Protein AF-K0IHG1-F1 (afdb_monomer_lite)

Foldseek 3Di:
DVVPPPDDAQAFWLFWDFPAKVVGFQAEDAADDQKIKTFTLFFFDQVLKFKFKAALVRDTFWPRDWDADVPPRRMTMTGGDPDHDWDKMKMWMWTAGLFQLATDIDIGIYTYNDGRDDDPDPPCPDPDPLFPVLQLVLCLLLLVLLLQQQQLLVCVVQQCVLQVLQPVLCVVCQLLVLQLLLQSLVSNLSSLVSNLSSLVSNLVVSCVRSVHDSVVSLPGSLNVLSVVLNVLSVVLNVLSVVQSVVSVVVVDHRDNVSSVVSNVSSLVSLLSLLSRFSLVSSVDPVLSVLVSLLSSLLSNLLSNLVSCLRRRLVSLLPDPDLLSSLLSLLQRLLSSLLSNLVSLLSNLVSVLVSCCSHDFFVLLLCLGPLNVLVVVLVVLVVVLVVLSCCSQPPLSVLSVCSNLPPPDDPPPSSVSSVVVSVSSVVSSVSSSVSSSSVSRSRNGTDSCNVCVVVVVVVPPPDDDDDDDDDDDAQWQWDWFDFPAFIKIWTWPPQAAFKIKIKIFTAGNVRHGDAQFPAKWKFKAQDVSRRDSPIWGWDDDPPDRGMTMTMDGDNHFAKIKIWMWTDGPVDDIGIGIDIGGHYHPQVQKDKDKDWQFDPDDFQWAAWDADQVQCWTWTKGAPFQQQWIWTARPVPSDIDIQHHPQQRTWHDWDQDPVRKIKTKRQQGDQDPVRARQTWIKIADPVVSDIDIDGHPDGFGFAEWEAFPVGWIWTQGFDQLQWIWIADPVVRDIDIAHDPDPNQGWAYWYQAPVRWIKIHRQVVLWIWTADPPPRDIDIAAAPDPVDGQARFHYWDYDNVFQWIWTQRQRVLWIKIARNVVSHIDTAPRQDSQFRWAAWEAFPSRWIWTHRQRQQWIKTADPSRSDIDIDHHPAPNQRWHYWYADPNRWIWTHSRNRSIIMIIDMDGDDDPDDDDDDDDDDDDDPPDSRDDDPDTSCRPSVVSSVVSSVVSVVSSVSSVVSSVVSSVSSNVVVVVD

Organism: Nitrososphaera gargensis (strain Ga9.2) (NCBI:txid1237085)

Secondary structure (DSSP, 8-state):
-TTSTT-------SS--EEEEESPTT-EESS--SEEEEEESS-B-GGG-EEEEE-TTS-B-B-S--B-GGG-TTEEEEEBPSSPPSEEEEEEEEEEBTTT--EEEEEEEEEESS-----SS--------SB-HHHHHHHHHHHHHHHHHHHHHHHHHHTTTTGGGSHHHHHHTHHHHHHHHHHHHHHHHHHHHHHHHHHHHHHHHHHHHTTS-HHHHHHSHHHHHHHHHHHHHHHHHHHHHHHHHHHHHHT-PPPHHHHHHHHHHHHHHHHHHHTTSHHHHT--HHHHHHHHHHHHHHHHHHHHHHHIIIIIHHHHHT-S-HHHHHHHHHHHHHHHHHHHHHHHHHHHHHHHHHHHHH---HHHHHHSHHHHHHHHHHHHHHHHHHHHHHIIIIIHHHHHHHHHT-SS-HHHHHHHHHHHHHHHHHHHHHHHHHHHHHHHHTSB--HHHH-HHHHHHTT----------------EEEEEEETTEEEEEEEES-SBEEEEEEEEEE-TTSSBP--EEEEEEEEEETTTTEEEEEEE-EEPTT-SSEEEEEEEE-SSEEEEEEEEEEESSS--EEEEEEEEE---GGGEEEEEEEEE-SS---EEEEEEETTTTEEEEEE-STT--EEEEEETTT--EEEEE-TT-S----EEE-TTS-EEEEETT--B-TTS-B--EEEEEETTTTEEEEEE-SSSSEEEEEEE-TTS-EEEEEEGGG-EEEEEETTTTEEEEEE-SSTT--EEEEEE-TTS-EEEEETTTTEEEEE-TTT--EEEE--S-TT---SSEEEEEE-TTSSEEEEEETTTTEEEEEETTTTEEEEPPPS-TTS-EEEEEE-TT-PEEEEETTTTEEEEE-TTT--EEEEEPSSTT--EEEEEE-TT-PEEEEEGGGTEEEEEEEEEPP------------------SS---SS-HHHHHHHHHHHHHHHHHHHHHHHHHHHHHHHHHHHHHHHT-

pLDDT: mean 83.13, std 17.05, range [22.75, 98.31]

Structure (mmCIF, N/CA/C/O backbone):
data_AF-K0IHG1-F1
#
_entry.id   AF-K0IHG1-F1
#
loop_
_atom_site.group_PDB
_atom_site.id
_atom_site.type_symbol
_atom_site.label_atom_id
_atom_site.label_alt_id
_atom_site.label_comp_id
_atom_site.label_asym_id
_atom_site.label_entity_id
_atom_site.label_seq_id
_atom_site.pdbx_PDB_ins_code
_atom_site.Cartn_x
_atom_site.Cartn_y
_atom_site.Cartn_z
_atom_site.occupancy
_atom_site.B_iso_or_equiv
_atom_site.auth_seq_id
_atom_site.auth_comp_id
_atom_site.auth_asym_id
_atom_site.auth_atom_id
_atom_site.pdbx_PDB_model_num
ATOM 1 N N . MET A 1 1 ? 41.053 -11.744 -20.109 1.00 32.78 1 MET A N 1
ATOM 2 C CA . MET A 1 1 ? 41.087 -12.678 -18.963 1.00 32.78 1 MET A CA 1
ATOM 3 C C . MET A 1 1 ? 41.786 -12.095 -17.731 1.00 32.78 1 MET A C 1
ATOM 5 O O . MET A 1 1 ? 41.229 -12.241 -16.661 1.00 32.78 1 MET A O 1
ATOM 9 N N . MET A 1 2 ? 42.898 -11.347 -17.841 1.00 24.12 2 MET A N 1
ATOM 10 C CA . MET A 1 2 ? 43.558 -10.712 -16.672 1.00 24.12 2 MET A CA 1
ATOM 11 C C . MET A 1 2 ? 42.872 -9.458 -16.073 1.00 24.12 2 MET A C 1
ATOM 13 O O . MET A 1 2 ? 43.302 -8.989 -15.030 1.00 24.12 2 MET A O 1
ATOM 17 N N . LEU A 1 3 ? 41.808 -8.916 -16.683 1.00 31.41 3 LEU A N 1
ATOM 18 C CA . LEU A 1 3 ? 41.067 -7.753 -16.151 1.00 31.41 3 LEU A CA 1
ATOM 19 C C . LEU A 1 3 ? 39.876 -8.126 -15.242 1.00 31.41 3 LEU A C 1
ATOM 21 O O . LEU A 1 3 ? 39.290 -7.241 -14.635 1.00 31.41 3 LEU A O 1
ATOM 25 N N . ALA A 1 4 ? 39.515 -9.410 -15.141 1.00 33.12 4 ALA A N 1
ATOM 26 C CA . ALA A 1 4 ? 38.351 -9.858 -14.365 1.00 33.12 4 ALA A CA 1
ATOM 27 C C . ALA A 1 4 ? 38.672 -10.158 -12.886 1.00 33.12 4 ALA A C 1
ATOM 29 O O . ALA A 1 4 ? 37.767 -10.250 -12.070 1.00 33.12 4 ALA A O 1
ATOM 30 N N . SER A 1 5 ? 39.950 -10.289 -12.522 1.00 29.48 5 SER A N 1
ATOM 31 C CA . SER A 1 5 ? 40.375 -10.793 -11.206 1.00 29.48 5 SER A CA 1
ATOM 32 C C . SER A 1 5 ? 40.378 -9.750 -10.076 1.00 29.48 5 SER A C 1
ATOM 34 O O . SER A 1 5 ? 40.822 -10.066 -8.979 1.00 29.48 5 SER A O 1
ATOM 36 N N . GLY A 1 6 ? 39.926 -8.516 -10.331 1.00 28.89 6 GLY A N 1
ATOM 37 C CA . GLY A 1 6 ? 39.945 -7.416 -9.353 1.00 28.89 6 GLY A CA 1
ATOM 38 C C . GLY A 1 6 ? 38.610 -6.695 -9.151 1.00 28.89 6 GLY A C 1
ATOM 39 O O . GLY A 1 6 ? 38.586 -5.666 -8.482 1.00 28.89 6 GLY A O 1
ATOM 40 N N . ILE A 1 7 ? 37.512 -7.185 -9.737 1.00 41.16 7 ILE A N 1
ATOM 41 C CA . ILE A 1 7 ? 36.186 -6.580 -9.564 1.00 41.16 7 ILE A CA 1
ATOM 42 C C . ILE A 1 7 ? 35.537 -7.238 -8.343 1.00 41.16 7 ILE A C 1
ATOM 44 O O . ILE A 1 7 ? 34.986 -8.331 -8.447 1.00 41.16 7 ILE A O 1
ATOM 48 N N . LEU A 1 8 ? 35.633 -6.595 -7.176 1.00 36.44 8 LEU A N 1
ATOM 49 C CA . LEU A 1 8 ? 34.755 -6.918 -6.049 1.00 36.44 8 LEU A CA 1
ATOM 50 C C . LEU A 1 8 ? 33.311 -6.624 -6.480 1.00 36.44 8 LEU A C 1
ATOM 52 O O . LEU A 1 8 ? 33.007 -5.511 -6.908 1.00 36.44 8 LEU A O 1
ATOM 56 N N . GLN A 1 9 ? 32.442 -7.633 -6.426 1.00 44.31 9 GLN A N 1
ATOM 57 C CA . GLN A 1 9 ? 31.028 -7.496 -6.770 1.00 44.31 9 GLN A CA 1
ATOM 58 C C . GLN A 1 9 ? 30.300 -6.701 -5.680 1.00 44.31 9 GLN A C 1
ATOM 60 O O . GLN A 1 9 ? 30.294 -7.100 -4.519 1.00 44.31 9 GLN A O 1
ATOM 65 N N . GLN A 1 10 ? 29.667 -5.596 -6.070 1.00 50.09 10 GLN A N 1
ATOM 66 C CA . GLN A 1 10 ? 28.605 -4.948 -5.304 1.00 50.09 10 GLN A CA 1
ATOM 67 C C . GLN A 1 10 ? 27.317 -5.093 -6.112 1.00 50.09 10 GLN A C 1
ATOM 69 O O . GLN A 1 10 ? 27.304 -4.790 -7.305 1.00 50.09 10 GLN A O 1
ATOM 74 N N . GLN A 1 11 ? 26.266 -5.614 -5.481 1.00 48.31 11 GLN A N 1
ATOM 75 C CA . GLN A 1 11 ? 24.958 -5.776 -6.114 1.00 48.31 11 GLN A CA 1
ATOM 76 C C . GLN A 1 11 ? 24.308 -4.400 -6.321 1.00 48.31 11 GLN A C 1
ATOM 78 O O . GLN A 1 11 ? 24.389 -3.539 -5.449 1.00 48.31 11 GLN A O 1
ATOM 83 N N . SER A 1 12 ? 23.678 -4.193 -7.478 1.00 50.62 12 SER A N 1
ATOM 84 C CA . SER A 1 12 ? 22.912 -2.985 -7.801 1.00 50.62 12 SER A CA 1
ATOM 85 C C . SER A 1 12 ? 21.451 -3.369 -7.989 1.00 50.62 12 SER A C 1
ATOM 87 O O . SER A 1 12 ? 21.159 -4.391 -8.602 1.00 50.62 12 SER A O 1
ATOM 89 N N . PHE A 1 13 ? 20.536 -2.556 -7.461 1.00 51.72 13 PHE A N 1
ATOM 90 C CA . PHE A 1 13 ? 19.106 -2.885 -7.391 1.00 51.72 13 PHE A CA 1
ATOM 91 C C . PHE A 1 13 ? 18.207 -1.911 -8.162 1.00 51.72 13 PHE A C 1
ATOM 93 O O . PHE A 1 13 ? 16.989 -2.053 -8.140 1.00 51.72 13 PHE A O 1
ATOM 100 N N . ALA A 1 14 ? 18.801 -0.963 -8.893 1.00 47.34 14 ALA A N 1
ATOM 101 C CA . ALA A 1 14 ? 18.141 0.114 -9.634 1.00 47.34 14 ALA A CA 1
ATOM 102 C C . ALA A 1 14 ? 17.443 1.190 -8.791 1.00 47.34 14 ALA A C 1
ATOM 104 O O . ALA A 1 14 ? 17.351 2.299 -9.299 1.00 47.34 14 ALA A O 1
ATOM 105 N N . HIS A 1 15 ? 17.054 0.886 -7.548 1.00 68.06 15 HIS A N 1
ATOM 106 C CA . HIS A 1 15 ? 16.501 1.796 -6.539 1.00 68.06 15 HIS A CA 1
ATOM 107 C C . HIS A 1 15 ? 17.017 1.408 -5.135 1.00 68.06 15 HIS A C 1
ATOM 109 O O . HIS A 1 15 ? 17.608 0.328 -4.997 1.00 68.06 15 HIS A O 1
ATOM 115 N N . PRO A 1 16 ? 16.781 2.212 -4.076 1.00 60.53 16 PRO A N 1
ATOM 116 C CA . PRO A 1 16 ? 17.135 1.840 -2.712 1.00 60.53 16 PRO A CA 1
ATOM 117 C C . PRO A 1 16 ? 16.290 0.642 -2.275 1.00 60.53 16 PRO A C 1
ATOM 119 O O . PRO A 1 16 ? 15.089 0.760 -2.047 1.00 60.53 16 PRO A O 1
ATOM 122 N N . VAL A 1 17 ? 16.917 -0.526 -2.177 1.00 65.75 17 VAL A N 1
ATOM 123 C CA . VAL A 1 17 ? 16.332 -1.732 -1.584 1.00 65.75 17 VAL A CA 1
ATOM 124 C C . VAL A 1 17 ? 16.943 -1.912 -0.208 1.00 65.75 17 VAL A C 1
ATOM 126 O O . VAL A 1 17 ? 18.148 -1.718 -0.045 1.00 65.75 17 VAL A O 1
ATOM 129 N N . THR A 1 18 ? 16.129 -2.268 0.784 1.00 69.81 18 THR A N 1
ATOM 130 C CA . THR A 1 18 ? 16.624 -2.558 2.131 1.00 69.81 18 THR A CA 1
ATOM 131 C C . THR A 1 18 ? 17.550 -3.772 2.091 1.00 69.81 18 THR A C 1
ATOM 133 O O . THR A 1 18 ? 17.121 -4.878 1.768 1.00 69.81 18 THR A O 1
ATOM 136 N N . THR A 1 19 ? 18.828 -3.559 2.396 1.00 69.00 19 THR A N 1
ATOM 137 C CA . THR A 1 19 ? 19.861 -4.605 2.426 1.00 69.00 19 THR A CA 1
ATOM 138 C C . THR A 1 19 ? 20.014 -5.206 3.814 1.00 69.00 19 THR A C 1
ATOM 140 O O . THR A 1 19 ? 20.272 -6.402 3.935 1.00 69.00 19 THR A O 1
ATOM 143 N N . ASP A 1 20 ? 19.839 -4.389 4.851 1.00 74.25 20 ASP A N 1
ATOM 144 C CA . ASP A 1 20 ? 19.899 -4.806 6.248 1.00 74.25 20 ASP A CA 1
ATOM 145 C C . ASP A 1 20 ? 19.088 -3.849 7.133 1.00 74.25 20 ASP A C 1
ATOM 147 O O . ASP A 1 20 ? 18.759 -2.725 6.736 1.00 74.25 20 ASP A O 1
ATOM 151 N N . SER A 1 21 ? 18.779 -4.277 8.352 1.00 82.75 21 SER A N 1
ATOM 152 C CA . SER A 1 21 ? 18.170 -3.420 9.366 1.00 82.75 21 SER A CA 1
ATOM 153 C C . SER A 1 21 ? 18.584 -3.846 10.771 1.00 82.75 21 SER A C 1
ATOM 155 O O . SER A 1 21 ? 18.868 -5.013 11.031 1.00 82.75 21 SER A O 1
ATOM 157 N N . SER A 1 22 ? 18.606 -2.892 11.696 1.00 84.25 22 SER A N 1
ATOM 158 C CA . SER A 1 22 ? 18.835 -3.125 13.120 1.00 84.25 22 SER A CA 1
ATOM 159 C C . SER A 1 22 ? 17.766 -2.374 13.916 1.00 84.25 22 SER A C 1
ATOM 161 O O . SER A 1 22 ? 17.822 -1.146 13.957 1.00 84.25 22 SER A O 1
ATOM 163 N N . PRO A 1 23 ? 16.806 -3.062 14.555 1.00 84.50 23 PRO A N 1
ATOM 164 C CA . PRO A 1 23 ? 16.625 -4.518 14.575 1.00 84.50 23 PRO A CA 1
ATOM 165 C C . PRO A 1 23 ? 16.325 -5.119 13.196 1.00 84.50 23 PRO A C 1
ATOM 167 O O . PRO A 1 23 ? 15.800 -4.439 12.305 1.00 84.50 23 PRO A O 1
ATOM 170 N N . LYS A 1 24 ? 16.647 -6.401 13.014 1.00 72.75 24 LYS A N 1
ATOM 171 C CA . LYS A 1 24 ? 16.334 -7.129 11.783 1.00 72.75 24 LYS A CA 1
ATOM 172 C C . LYS A 1 24 ? 14.832 -7.346 11.657 1.00 72.75 24 LYS A C 1
ATOM 174 O O . LYS A 1 24 ? 14.109 -7.471 12.646 1.00 72.75 24 LYS A O 1
ATOM 179 N N . ALA A 1 25 ? 14.359 -7.436 10.418 1.00 58.66 25 ALA A N 1
ATOM 180 C CA . ALA A 1 25 ? 12.985 -7.834 10.151 1.00 58.66 25 ALA A CA 1
ATOM 181 C C . ALA A 1 25 ? 12.677 -9.185 10.820 1.00 58.66 25 ALA A C 1
ATOM 183 O O . ALA A 1 25 ? 13.394 -10.167 10.620 1.00 58.66 25 ALA A O 1
ATOM 184 N N . PHE A 1 26 ? 11.594 -9.212 11.592 1.00 59.06 26 PHE A N 1
ATOM 185 C CA . PHE A 1 26 ? 11.134 -10.328 12.417 1.00 59.06 26 PHE A CA 1
ATOM 186 C C . PHE A 1 26 ? 12.100 -10.738 13.542 1.00 59.06 26 PHE A C 1
ATOM 188 O O . PHE A 1 26 ? 11.972 -11.822 14.107 1.00 59.06 26 PHE A O 1
ATOM 195 N N . GLU A 1 27 ? 13.060 -9.886 13.909 1.00 65.75 27 GLU A N 1
ATOM 196 C CA . GLU A 1 27 ? 13.910 -10.116 15.077 1.00 65.75 27 GLU A CA 1
ATOM 197 C C . GLU A 1 27 ? 13.155 -9.819 16.371 1.00 65.75 27 GLU A C 1
ATOM 199 O O . GLU A 1 27 ? 12.468 -8.805 16.483 1.00 65.75 27 GLU A O 1
ATOM 204 N N . GLY A 1 28 ? 13.315 -10.694 17.364 1.00 71.31 28 GLY A N 1
ATOM 205 C CA . GLY A 1 28 ? 12.913 -10.426 18.740 1.00 71.31 28 GLY A CA 1
ATOM 206 C C . GLY A 1 28 ? 14.102 -9.956 19.574 1.00 71.31 28 GLY A C 1
ATOM 207 O O . GLY A 1 28 ? 15.028 -10.733 19.822 1.00 71.31 28 GLY A O 1
ATOM 208 N N . VAL A 1 29 ? 14.075 -8.710 20.042 1.00 78.00 29 VAL A N 1
ATOM 209 C CA . VAL A 1 29 ? 15.096 -8.140 20.929 1.00 78.00 29 VAL A CA 1
ATOM 210 C C . VAL A 1 29 ? 14.665 -8.230 22.393 1.00 78.00 29 VAL A C 1
ATOM 212 O O . VAL A 1 29 ? 13.500 -8.065 22.741 1.00 78.00 29 VAL A O 1
ATOM 215 N N . ARG A 1 30 ? 15.621 -8.508 23.287 1.00 75.12 30 ARG A N 1
ATOM 216 C CA . ARG A 1 30 ? 15.350 -8.724 24.725 1.00 75.12 30 ARG A CA 1
ATOM 217 C C . ARG A 1 30 ? 15.104 -7.443 25.521 1.00 75.12 30 ARG A C 1
ATOM 219 O O . ARG A 1 30 ? 14.641 -7.513 26.650 1.00 75.12 30 ARG A O 1
ATOM 226 N N . SER A 1 31 ? 15.487 -6.302 24.968 1.00 79.75 31 SER A N 1
ATOM 227 C CA . SER A 1 31 ? 15.345 -4.986 25.582 1.00 79.75 31 SER A CA 1
ATOM 228 C C . SER A 1 31 ? 15.112 -3.953 24.485 1.00 79.75 31 SER A C 1
ATOM 230 O O . SER A 1 31 ? 15.652 -4.149 23.389 1.00 79.75 31 SER A O 1
ATOM 232 N N . PRO A 1 32 ? 14.392 -2.853 24.765 1.00 84.31 32 PRO A N 1
ATOM 233 C CA . PRO A 1 32 ? 14.179 -1.797 23.790 1.00 84.31 32 PRO A CA 1
ATOM 234 C C . PRO A 1 32 ? 15.490 -1.309 23.162 1.00 84.31 32 PRO A C 1
ATOM 236 O O . PRO A 1 32 ? 16.423 -0.954 23.894 1.00 84.31 32 PRO A O 1
ATOM 239 N N . PRO A 1 33 ? 15.598 -1.305 21.822 1.00 88.06 33 PRO A N 1
ATOM 240 C CA . PRO A 1 33 ? 16.758 -0.742 21.158 1.00 88.06 33 PRO A CA 1
ATOM 241 C C . PRO A 1 33 ? 16.734 0.782 21.328 1.00 88.06 33 PRO A C 1
ATOM 243 O O . PRO A 1 33 ? 15.679 1.392 21.487 1.00 88.06 33 PRO A O 1
ATOM 246 N N . ARG A 1 34 ? 17.908 1.417 21.316 1.00 89.94 34 ARG A N 1
ATOM 247 C CA . ARG A 1 34 ? 17.995 2.886 21.426 1.00 89.94 34 ARG A CA 1
ATOM 248 C C . ARG A 1 34 ? 17.566 3.596 20.143 1.00 89.94 34 ARG A C 1
ATOM 250 O O . ARG A 1 34 ? 17.126 4.740 20.191 1.00 89.94 34 ARG A O 1
ATOM 257 N N . GLU A 1 35 ? 17.703 2.916 19.016 1.00 92.88 35 GLU A N 1
ATOM 258 C CA . GLU A 1 35 ? 17.412 3.427 17.684 1.00 92.88 35 GLU A CA 1
ATOM 259 C C . GLU A 1 35 ? 17.024 2.280 16.751 1.00 92.88 35 GLU A C 1
ATOM 261 O O . GLU A 1 35 ? 17.316 1.112 17.027 1.00 92.88 35 GLU A O 1
ATOM 266 N N . VAL A 1 36 ? 16.362 2.635 15.655 1.00 92.81 36 VAL A N 1
ATOM 267 C CA . VAL A 1 36 ? 16.097 1.746 14.526 1.00 92.81 36 VAL A CA 1
ATOM 268 C C . VAL A 1 36 ? 16.859 2.262 13.324 1.00 92.81 36 VAL A C 1
ATOM 270 O O . VAL A 1 36 ? 16.658 3.403 12.912 1.00 92.81 36 VAL A O 1
ATOM 273 N N . ASN A 1 37 ? 17.662 1.386 12.736 1.00 92.56 37 ASN A N 1
ATOM 274 C CA . ASN A 1 37 ? 18.531 1.660 11.605 1.00 92.56 37 ASN A CA 1
ATOM 275 C C . ASN A 1 37 ? 18.125 0.791 10.418 1.00 92.56 37 ASN A C 1
ATOM 277 O O . ASN A 1 37 ? 17.906 -0.412 10.564 1.00 92.56 37 ASN A O 1
ATOM 281 N N . VAL A 1 38 ? 18.051 1.386 9.234 1.00 86.56 38 VAL A N 1
ATOM 282 C CA . VAL A 1 38 ? 17.739 0.696 7.980 1.00 86.56 38 VAL A CA 1
ATOM 283 C C . VAL A 1 38 ? 18.811 1.048 6.960 1.00 86.56 38 VAL A C 1
ATOM 285 O O . VAL A 1 38 ? 19.085 2.226 6.728 1.00 86.56 38 VAL A O 1
ATOM 288 N N . PHE A 1 39 ? 19.413 0.027 6.360 1.00 82.75 39 PHE A N 1
ATOM 289 C CA . PHE A 1 39 ? 20.465 0.152 5.358 1.00 82.75 39 PHE A CA 1
ATOM 290 C C . PHE A 1 39 ? 19.909 -0.181 3.980 1.00 82.75 39 PHE A C 1
ATOM 292 O O . PHE A 1 39 ? 19.068 -1.071 3.827 1.00 82.75 39 PHE A O 1
ATOM 299 N N . PHE A 1 40 ? 20.381 0.542 2.973 1.00 82.44 40 PHE A N 1
ATOM 300 C CA . PHE A 1 40 ? 19.928 0.430 1.598 1.00 82.44 40 PHE A CA 1
ATOM 301 C C . PHE A 1 40 ? 21.070 0.036 0.670 1.00 82.44 40 PHE A C 1
ATOM 303 O O . PHE A 1 40 ? 22.253 0.187 0.973 1.00 82.44 40 PHE A O 1
ATOM 310 N N . SER A 1 41 ? 20.706 -0.452 -0.507 1.00 70.44 41 SER A N 1
ATOM 311 C CA . SER A 1 41 ? 21.647 -0.806 -1.568 1.00 70.44 41 SER A CA 1
ATOM 312 C C . SER A 1 41 ? 22.348 0.391 -2.215 1.00 70.44 41 SER A C 1
ATOM 314 O O . SER A 1 41 ? 23.329 0.201 -2.928 1.00 70.44 41 SER A O 1
ATOM 316 N N . GLU A 1 42 ? 21.850 1.612 -2.013 1.00 73.50 42 GLU A N 1
ATOM 317 C CA . GLU A 1 42 ? 22.419 2.830 -2.591 1.00 73.50 42 GLU A CA 1
ATOM 318 C C . GLU A 1 42 ? 22.207 4.064 -1.694 1.00 73.50 42 GLU A C 1
ATOM 320 O O . GLU A 1 42 ? 21.331 4.048 -0.826 1.00 73.50 42 GLU A O 1
ATOM 325 N N . PRO A 1 43 ? 22.996 5.144 -1.884 1.00 82.62 43 PRO A N 1
ATOM 326 C CA . PRO A 1 43 ? 22.869 6.371 -1.101 1.00 82.62 43 PRO A CA 1
ATOM 327 C C . PRO A 1 43 ? 21.512 7.067 -1.247 1.00 82.62 43 PRO A C 1
ATOM 329 O O . PRO A 1 43 ? 20.946 7.126 -2.342 1.00 82.62 43 PRO A O 1
ATOM 332 N N . ILE A 1 44 ? 21.052 7.690 -0.163 1.00 88.44 44 ILE A N 1
ATOM 333 C CA . ILE A 1 44 ? 19.732 8.318 -0.046 1.00 88.44 44 ILE A CA 1
ATOM 334 C C . ILE A 1 44 ? 19.847 9.824 0.220 1.00 88.44 44 ILE A C 1
ATOM 336 O O . ILE A 1 44 ? 20.837 10.306 0.771 1.00 88.44 44 ILE A O 1
ATOM 340 N N . GLU A 1 45 ? 18.816 10.579 -0.145 1.00 87.25 45 GLU A N 1
ATOM 341 C CA . GLU A 1 45 ? 18.653 11.989 0.214 1.00 87.25 45 GLU A CA 1
ATOM 342 C C . GLU A 1 45 ? 17.898 12.097 1.539 1.00 87.25 45 GLU A C 1
ATOM 344 O O . GLU A 1 45 ? 16.663 12.089 1.577 1.00 87.25 45 GLU A O 1
ATOM 349 N N . LEU A 1 46 ? 18.642 12.199 2.643 1.00 87.75 46 LEU A N 1
ATOM 350 C CA . LEU A 1 46 ? 18.082 12.191 3.997 1.00 87.75 46 LEU A CA 1
ATOM 351 C C . LEU A 1 46 ? 17.007 13.268 4.210 1.00 87.75 46 LEU A C 1
ATOM 353 O O . LEU A 1 46 ? 15.965 12.981 4.788 1.00 87.75 46 LEU A O 1
ATOM 357 N N . SER A 1 47 ? 17.213 14.488 3.698 1.00 84.00 47 SER A N 1
ATOM 358 C CA . SER A 1 47 ? 16.279 15.615 3.878 1.00 84.00 47 SER A CA 1
ATOM 359 C C . SER A 1 47 ? 14.892 15.396 3.263 1.00 84.00 47 SER A C 1
ATOM 361 O O . SER A 1 47 ? 13.952 16.102 3.622 1.00 84.00 47 SER A O 1
ATOM 363 N N . TYR A 1 48 ? 14.761 14.434 2.350 1.00 82.25 48 TYR A N 1
ATOM 364 C CA . TYR A 1 48 ? 13.502 14.066 1.696 1.00 82.25 48 TYR A CA 1
ATOM 365 C C . TYR A 1 48 ? 13.127 12.602 1.946 1.00 82.25 48 TYR A C 1
ATOM 367 O O . TYR A 1 48 ? 12.208 12.082 1.316 1.00 82.25 48 TYR A O 1
ATOM 375 N N . SER A 1 49 ? 13.826 11.945 2.872 1.00 87.81 49 SER A N 1
ATOM 376 C CA . SER A 1 49 ? 13.547 10.583 3.305 1.00 87.81 49 SER A CA 1
ATOM 377 C C . SER A 1 49 ? 12.891 10.602 4.682 1.00 87.81 49 SER A C 1
ATOM 379 O O . SER A 1 49 ? 13.155 11.472 5.511 1.00 87.81 49 SER A O 1
ATOM 381 N N . LYS A 1 50 ? 11.998 9.650 4.929 1.00 87.56 50 LYS A N 1
ATOM 382 C CA . LYS A 1 50 ? 11.242 9.524 6.176 1.00 87.56 50 LYS A CA 1
ATOM 383 C C . LYS A 1 50 ? 11.418 8.127 6.746 1.00 87.56 50 LYS A C 1
ATOM 385 O O . LYS A 1 50 ? 11.481 7.151 6.003 1.00 87.56 50 LYS A O 1
ATOM 390 N N . ILE A 1 51 ? 11.439 8.057 8.067 1.00 92.06 51 ILE A N 1
ATOM 391 C CA . ILE A 1 51 ? 11.370 6.832 8.856 1.00 92.06 51 ILE A CA 1
ATOM 392 C C . ILE A 1 51 ? 10.453 7.104 10.049 1.00 92.06 51 ILE A C 1
ATOM 394 O O . ILE A 1 51 ? 10.442 8.206 10.602 1.00 92.06 51 ILE A O 1
ATOM 398 N N . SER A 1 52 ? 9.651 6.116 10.411 1.00 87.25 52 SER A N 1
ATOM 399 C CA . SER A 1 52 ? 8.770 6.155 11.573 1.00 87.25 52 SER A CA 1
ATOM 400 C C . SER A 1 52 ? 8.676 4.770 12.186 1.00 87.25 52 SER A C 1
ATOM 402 O O . SER A 1 52 ? 8.646 3.779 11.454 1.00 87.25 52 SER A O 1
ATOM 404 N N . VAL A 1 53 ? 8.605 4.716 13.511 1.00 87.50 53 VAL A N 1
ATOM 405 C CA . VAL A 1 53 ? 8.454 3.482 14.279 1.00 87.50 53 VAL A CA 1
ATOM 406 C C . VAL A 1 53 ? 7.164 3.580 15.077 1.00 87.50 53 VAL A C 1
ATOM 408 O O . VAL A 1 53 ? 6.949 4.521 15.846 1.00 87.50 53 VAL A O 1
ATOM 411 N N . ILE A 1 54 ? 6.288 2.611 14.856 1.00 80.44 54 ILE A N 1
ATOM 412 C CA . ILE A 1 54 ? 4.947 2.542 15.429 1.00 80.44 54 ILE A CA 1
ATOM 413 C C . ILE A 1 54 ? 4.929 1.391 16.432 1.00 80.44 54 ILE A C 1
ATOM 415 O O . ILE A 1 54 ? 5.372 0.287 16.111 1.00 80.44 54 ILE A O 1
ATOM 419 N N . GLY A 1 55 ? 4.469 1.674 17.648 1.00 77.50 55 GLY A N 1
ATOM 420 C CA . GLY A 1 55 ? 4.382 0.710 18.736 1.00 77.50 55 GLY A CA 1
ATOM 421 C C . GLY A 1 55 ? 3.134 -0.181 18.679 1.00 77.50 55 GLY A C 1
ATOM 422 O O . GLY A 1 55 ? 2.251 0.039 17.845 1.00 77.50 55 GLY A O 1
ATOM 423 N N . PRO A 1 56 ? 3.028 -1.157 19.599 1.00 64.56 56 PRO A N 1
ATOM 424 C CA . PRO A 1 56 ? 1.929 -2.131 19.649 1.00 64.56 56 PRO A CA 1
ATOM 425 C C . PRO A 1 56 ? 0.546 -1.508 19.888 1.00 64.56 56 PRO A C 1
ATOM 427 O O . PRO A 1 56 ? -0.475 -2.080 19.521 1.00 64.56 56 PRO A O 1
ATOM 430 N N . ASP A 1 57 ? 0.511 -0.329 20.506 1.00 62.84 57 ASP A N 1
ATOM 431 C CA . ASP A 1 57 ? -0.687 0.474 20.771 1.00 62.84 57 ASP A CA 1
ATOM 432 C C . ASP A 1 57 ? -1.083 1.375 19.582 1.00 62.84 57 ASP A C 1
ATOM 434 O O . ASP A 1 57 ? -2.018 2.173 19.668 1.00 62.84 57 ASP A O 1
ATOM 438 N N . GLY A 1 58 ? -0.356 1.280 18.462 1.00 56.94 58 GLY A N 1
ATOM 439 C CA . GLY A 1 58 ? -0.541 2.121 17.282 1.00 56.94 58 GLY A CA 1
ATOM 440 C C . GLY A 1 58 ? -0.017 3.551 17.444 1.00 56.94 58 GLY A C 1
ATOM 441 O O . GLY A 1 58 ? -0.250 4.384 16.563 1.00 56.94 58 GLY A O 1
ATOM 442 N N . SER A 1 59 ? 0.679 3.868 18.541 1.00 74.44 59 SER A N 1
ATOM 443 C CA . SER A 1 59 ? 1.291 5.178 18.761 1.00 74.44 59 SER A CA 1
ATOM 444 C C . SER A 1 59 ? 2.676 5.270 18.114 1.00 74.44 59 SER A C 1
ATOM 446 O O . SER A 1 59 ? 3.380 4.277 17.924 1.00 74.44 59 SER A O 1
ATOM 448 N N . ARG A 1 60 ? 3.099 6.488 17.758 1.00 83.81 60 ARG A N 1
ATOM 449 C CA . ARG A 1 60 ? 4.456 6.728 17.254 1.00 83.81 60 ARG A CA 1
ATOM 450 C C . ARG A 1 60 ? 5.452 6.748 18.417 1.00 83.81 60 ARG A C 1
ATOM 452 O O . ARG A 1 60 ? 5.353 7.595 19.316 1.00 83.81 60 ARG A O 1
ATOM 459 N N . VAL A 1 61 ? 6.430 5.847 18.378 1.00 89.38 61 VAL A N 1
ATOM 460 C CA . VAL A 1 61 ? 7.386 5.607 19.475 1.00 89.38 61 VAL A CA 1
ATOM 461 C C . VAL A 1 61 ? 8.799 6.136 19.203 1.00 89.38 61 VAL A C 1
ATOM 463 O O . VAL A 1 61 ? 9.661 6.050 20.074 1.00 89.38 61 VAL A O 1
ATOM 466 N N . ASP A 1 62 ? 9.035 6.716 18.028 1.00 92.25 62 ASP A N 1
ATOM 467 C CA . ASP A 1 62 ? 10.294 7.379 17.676 1.00 92.25 62 ASP A CA 1
ATOM 468 C C . ASP A 1 62 ? 10.311 8.885 18.013 1.00 92.25 62 ASP A C 1
ATOM 470 O O . ASP A 1 62 ? 9.267 9.501 18.261 1.00 92.25 62 ASP A O 1
ATOM 474 N N . ASN A 1 63 ? 11.509 9.480 18.022 1.00 91.25 63 ASN A N 1
ATOM 475 C CA . ASN A 1 63 ? 11.744 10.901 18.311 1.00 91.25 63 ASN A CA 1
ATOM 476 C C . ASN A 1 63 ? 11.702 11.806 17.064 1.00 91.25 63 ASN A C 1
ATOM 478 O O . ASN A 1 63 ? 11.945 13.009 17.175 1.00 91.25 63 ASN A O 1
ATOM 482 N N . ASN A 1 64 ? 11.354 11.265 15.889 1.00 90.06 64 ASN A N 1
ATOM 483 C CA . ASN A 1 64 ? 11.272 11.992 14.619 1.00 90.06 64 ASN A CA 1
ATOM 484 C C . ASN A 1 64 ? 12.573 12.734 14.243 1.00 90.06 64 ASN A C 1
ATOM 486 O O . ASN A 1 64 ? 12.540 13.861 13.748 1.00 90.06 64 ASN A O 1
ATOM 490 N N . ASP A 1 65 ? 13.716 12.089 14.463 1.00 92.38 65 ASP A N 1
ATOM 491 C CA . ASP A 1 65 ? 15.068 12.598 14.221 1.00 92.38 65 ASP A CA 1
ATOM 492 C C . ASP A 1 65 ? 15.835 11.750 13.181 1.00 92.38 65 ASP A C 1
ATOM 494 O O . ASP A 1 65 ? 16.860 11.138 13.498 1.00 92.38 65 ASP A O 1
ATOM 498 N N . PRO A 1 66 ? 15.361 11.692 11.918 1.00 93.06 66 PRO A N 1
ATOM 499 C CA . PRO A 1 66 ? 16.012 10.898 10.884 1.00 93.06 66 PRO A CA 1
ATOM 500 C C . PRO A 1 66 ? 17.461 11.352 10.667 1.00 93.06 66 PRO A C 1
ATOM 502 O O . PRO A 1 66 ? 17.726 12.535 10.433 1.00 93.06 66 PRO A O 1
ATOM 505 N N . HIS A 1 67 ? 18.401 10.411 10.703 1.00 93.44 67 HIS A N 1
ATOM 506 C CA . HIS A 1 67 ? 19.829 10.670 10.514 1.00 93.44 67 HIS A CA 1
ATOM 507 C C . HIS A 1 67 ? 20.515 9.550 9.722 1.00 93.44 67 HIS A C 1
ATOM 509 O O . HIS A 1 67 ? 19.973 8.461 9.567 1.00 93.44 67 HIS A O 1
ATOM 515 N N . HIS A 1 68 ? 21.712 9.818 9.195 1.00 92.81 68 HIS A N 1
ATOM 516 C CA . HIS A 1 68 ? 22.564 8.765 8.641 1.00 92.81 68 HIS A CA 1
ATOM 517 C C . HIS A 1 68 ? 23.293 8.040 9.772 1.00 92.81 68 HIS A C 1
ATOM 519 O O . HIS A 1 68 ? 23.891 8.685 10.636 1.00 92.81 68 HIS A O 1
ATOM 525 N N . VAL A 1 69 ? 23.280 6.714 9.731 1.00 90.19 69 VAL A N 1
ATOM 526 C CA . VAL A 1 69 ? 23.919 5.843 10.720 1.00 90.19 69 VAL A CA 1
ATOM 527 C C . VAL A 1 69 ? 25.425 5.865 10.482 1.00 90.19 69 VAL A C 1
ATOM 529 O O . VAL A 1 69 ? 25.879 5.557 9.383 1.00 90.19 69 VAL A O 1
ATOM 532 N N . ASP A 1 70 ? 26.205 6.298 11.474 1.00 86.06 70 ASP A N 1
ATOM 533 C CA . ASP A 1 70 ? 27.676 6.399 11.405 1.00 86.06 70 ASP A CA 1
ATOM 534 C C . ASP A 1 70 ? 28.227 7.155 10.172 1.00 86.06 70 ASP A C 1
ATOM 536 O O . ASP A 1 70 ? 29.359 6.947 9.731 1.00 86.06 70 ASP A O 1
ATOM 540 N N . GLY A 1 71 ? 27.431 8.070 9.607 1.00 81.62 71 GLY A N 1
ATOM 541 C CA . GLY A 1 71 ? 27.781 8.814 8.394 1.00 81.62 71 GLY A CA 1
ATOM 542 C C . GLY A 1 71 ? 27.622 8.029 7.085 1.00 81.62 71 GLY A C 1
ATOM 543 O O . GLY A 1 71 ? 28.008 8.543 6.032 1.00 81.62 71 GLY A O 1
ATOM 544 N N . ASP A 1 72 ? 27.043 6.825 7.117 1.00 84.75 72 ASP A N 1
ATOM 545 C CA . ASP A 1 72 ? 26.713 6.061 5.918 1.00 84.75 72 ASP A CA 1
ATOM 546 C C . ASP A 1 72 ? 25.521 6.685 5.185 1.00 84.75 72 ASP A C 1
ATOM 548 O O . ASP A 1 72 ? 24.371 6.638 5.626 1.00 84.75 72 ASP A O 1
ATOM 552 N N . THR A 1 73 ? 25.799 7.249 4.012 1.00 86.06 73 THR A N 1
ATOM 553 C CA . THR A 1 73 ? 24.787 7.870 3.153 1.00 86.06 73 THR A CA 1
ATOM 554 C C . THR A 1 73 ? 23.761 6.883 2.590 1.00 86.06 73 THR A C 1
ATOM 556 O O . THR A 1 73 ? 22.735 7.327 2.086 1.00 86.06 73 THR A O 1
ATOM 559 N N . ALA A 1 74 ? 24.008 5.572 2.657 1.00 85.12 74 ALA A N 1
ATOM 560 C CA . ALA A 1 74 ? 23.073 4.513 2.271 1.00 85.12 74 ALA A CA 1
ATOM 561 C C . ALA A 1 74 ? 22.293 3.960 3.477 1.00 85.12 74 ALA A C 1
ATOM 563 O O . ALA A 1 74 ? 21.926 2.790 3.507 1.00 85.12 74 ALA A O 1
ATOM 564 N N . SER A 1 75 ? 22.028 4.794 4.483 1.00 90.38 75 SER A N 1
ATOM 565 C CA . SER A 1 75 ? 21.292 4.399 5.684 1.00 90.38 75 SER A CA 1
ATOM 566 C C . SER A 1 75 ? 20.338 5.490 6.164 1.00 90.38 75 SER A C 1
ATOM 568 O O . SER A 1 75 ? 20.556 6.678 5.905 1.00 90.38 75 SER A O 1
ATOM 570 N N . ILE A 1 76 ? 19.297 5.085 6.890 1.00 93.62 76 ILE A N 1
ATOM 571 C CA . ILE A 1 76 ? 18.453 5.974 7.689 1.00 93.62 76 ILE A CA 1
ATOM 572 C C . ILE A 1 76 ? 18.238 5.370 9.079 1.00 93.62 76 ILE A C 1
ATOM 574 O O . ILE A 1 76 ? 17.843 4.211 9.207 1.00 93.62 76 ILE A O 1
ATOM 578 N N . GLY A 1 77 ? 18.512 6.160 10.108 1.00 94.12 77 GLY A N 1
ATOM 579 C CA . GLY A 1 77 ? 18.303 5.838 11.512 1.00 94.12 77 GLY A CA 1
ATOM 580 C C . GLY A 1 77 ? 17.301 6.791 12.154 1.00 94.12 77 GLY A C 1
ATOM 581 O O . GLY A 1 77 ? 17.167 7.936 11.719 1.00 94.12 77 GLY A O 1
ATOM 582 N N . VAL A 1 78 ? 16.594 6.330 13.183 1.00 96.06 78 VAL A N 1
ATOM 583 C CA . VAL A 1 78 ? 15.752 7.169 14.051 1.00 96.06 78 VAL A CA 1
ATOM 584 C C . VAL A 1 78 ? 15.862 6.702 15.495 1.00 96.06 78 VAL A C 1
ATOM 586 O O . VAL A 1 78 ? 15.856 5.496 15.759 1.00 96.06 78 VAL A O 1
ATOM 589 N N . THR A 1 79 ? 15.961 7.635 16.441 1.00 95.69 79 THR A N 1
ATOM 590 C CA . THR A 1 79 ? 16.056 7.275 17.858 1.00 95.69 79 THR A CA 1
ATOM 591 C C . THR A 1 79 ? 14.679 6.982 18.444 1.00 95.69 79 THR A C 1
ATOM 593 O O . THR A 1 79 ? 13.659 7.552 18.041 1.00 95.69 79 THR A O 1
ATOM 596 N N . LEU A 1 80 ? 14.639 6.056 19.401 1.00 94.06 80 LEU A N 1
ATOM 597 C CA . LEU A 1 80 ? 13.416 5.636 20.075 1.00 94.06 80 LEU A CA 1
ATOM 598 C C . LEU A 1 80 ? 13.249 6.332 21.428 1.00 94.06 80 LEU A C 1
ATOM 600 O O . LEU A 1 80 ? 14.219 6.734 22.078 1.00 94.06 80 LEU A O 1
ATOM 604 N N . LYS A 1 81 ? 11.998 6.464 21.873 1.00 91.94 81 LYS A N 1
ATOM 605 C CA . LYS A 1 81 ? 11.682 6.883 23.244 1.00 91.94 81 LYS A CA 1
ATOM 606 C C . LYS A 1 81 ? 12.174 5.823 24.250 1.00 91.94 81 LYS A C 1
ATOM 608 O O . LYS A 1 81 ? 12.198 4.640 23.913 1.00 91.94 81 LYS A O 1
ATOM 613 N N . PRO A 1 82 ? 12.573 6.214 25.474 1.00 84.50 82 PRO A N 1
ATOM 614 C CA . PRO A 1 82 ? 12.941 5.258 26.519 1.00 84.50 82 PRO A CA 1
ATOM 615 C C . PRO A 1 82 ? 11.730 4.433 26.995 1.00 84.50 82 PRO A C 1
ATOM 617 O O . PRO A 1 82 ? 10.588 4.845 26.805 1.00 84.50 82 PRO A O 1
ATOM 620 N N . ASP A 1 83 ? 12.004 3.291 27.637 1.00 83.06 83 ASP A N 1
ATOM 621 C CA . ASP A 1 83 ? 11.024 2.441 28.338 1.00 83.06 83 ASP A CA 1
ATOM 622 C C . ASP A 1 83 ? 9.839 1.956 27.480 1.00 83.06 83 ASP A C 1
ATOM 624 O O . ASP A 1 83 ? 8.682 1.972 27.900 1.00 83.06 83 ASP A O 1
ATOM 628 N N . LEU A 1 84 ? 10.135 1.503 26.259 1.00 86.19 84 LEU A N 1
ATOM 629 C CA . LEU A 1 84 ? 9.131 0.912 25.374 1.00 86.19 84 LEU A CA 1
ATOM 630 C C . LEU A 1 84 ? 8.602 -0.427 25.930 1.00 86.19 84 LEU A C 1
ATOM 632 O O . LEU A 1 84 ? 9.414 -1.249 26.363 1.00 86.19 84 LEU A O 1
ATOM 636 N N . PRO A 1 85 ? 7.274 -0.662 25.913 1.00 80.12 85 PRO A N 1
ATOM 637 C CA . PRO A 1 85 ? 6.688 -1.915 26.385 1.00 80.12 85 PRO A CA 1
ATOM 638 C C . PRO A 1 85 ? 7.076 -3.115 25.505 1.00 80.12 85 PRO A C 1
ATOM 640 O O . PRO A 1 85 ? 7.468 -2.970 24.351 1.00 80.12 85 PRO A O 1
ATOM 643 N N . ASP A 1 86 ? 6.924 -4.328 26.034 1.00 76.44 86 ASP A N 1
ATOM 644 C CA . ASP A 1 86 ? 7.068 -5.537 25.220 1.00 76.44 86 ASP A CA 1
ATOM 645 C C . ASP A 1 86 ? 5.931 -5.621 24.182 1.00 76.44 86 ASP A C 1
ATOM 647 O O . ASP A 1 86 ? 4.763 -5.378 24.497 1.00 76.44 86 ASP A O 1
ATOM 651 N N . GLY A 1 87 ? 6.256 -5.988 22.942 1.00 65.00 87 GLY A N 1
ATOM 652 C CA . GLY A 1 87 ? 5.294 -6.131 21.847 1.00 65.00 87 GLY A CA 1
ATOM 653 C C . GLY A 1 87 ? 5.924 -6.023 20.457 1.00 65.00 87 GLY A C 1
ATOM 654 O O . GLY A 1 87 ? 7.147 -5.981 20.323 1.00 65.00 87 GLY A O 1
ATOM 655 N N . GLU A 1 88 ? 5.087 -6.002 19.419 1.00 74.00 88 GLU A N 1
ATOM 656 C CA . GLU A 1 88 ? 5.512 -5.871 18.020 1.00 74.00 88 GLU A CA 1
ATOM 657 C C . GLU A 1 88 ? 5.540 -4.404 17.570 1.00 74.00 88 GLU A C 1
ATOM 659 O O . GLU A 1 88 ? 4.612 -3.634 17.815 1.00 74.00 88 GLU A O 1
ATOM 664 N N . TYR A 1 89 ? 6.614 -4.029 16.882 1.00 76.44 89 TYR A N 1
ATOM 665 C CA . TYR A 1 89 ? 6.909 -2.677 16.427 1.00 76.44 89 TYR A CA 1
ATOM 666 C C . TYR A 1 89 ? 7.024 -2.657 14.912 1.00 76.44 89 TYR A C 1
ATOM 668 O O . TYR A 1 89 ? 7.774 -3.439 14.330 1.00 76.44 89 TYR A O 1
ATOM 676 N N . THR A 1 90 ? 6.313 -1.733 14.269 1.00 76.31 90 THR A N 1
ATOM 677 C CA . THR A 1 90 ? 6.350 -1.565 12.812 1.00 76.31 90 THR A CA 1
ATOM 678 C C . THR A 1 90 ? 7.247 -0.397 12.442 1.00 76.31 90 THR A C 1
ATOM 680 O O . THR A 1 90 ? 7.029 0.733 12.874 1.00 76.31 90 THR A O 1
ATOM 683 N N . VAL A 1 91 ? 8.239 -0.659 11.602 1.00 79.44 91 VAL A N 1
ATOM 684 C CA . VAL A 1 91 ? 9.128 0.343 11.019 1.00 79.44 91 VAL A CA 1
ATOM 685 C C . VAL A 1 91 ? 8.638 0.633 9.612 1.00 79.44 91 VAL A C 1
ATOM 687 O O . VAL A 1 91 ? 8.580 -0.269 8.782 1.00 79.44 91 VAL A O 1
ATOM 690 N N . SER A 1 92 ? 8.304 1.889 9.336 1.00 80.75 92 SER A N 1
ATOM 691 C CA . SER A 1 92 ? 7.926 2.366 8.006 1.00 80.75 92 SER A CA 1
ATOM 692 C C . SER A 1 92 ? 8.939 3.393 7.519 1.00 80.75 92 SER A C 1
ATOM 694 O O . SER A 1 92 ? 9.232 4.358 8.225 1.00 80.75 92 SER A O 1
ATOM 696 N N . THR A 1 93 ? 9.442 3.218 6.303 1.00 81.50 93 THR A N 1
ATOM 697 C CA . THR A 1 93 ? 10.363 4.130 5.622 1.00 81.50 93 THR A CA 1
ATOM 698 C C . THR A 1 93 ? 9.771 4.622 4.300 1.00 81.50 93 THR A C 1
ATOM 700 O O . THR A 1 93 ? 8.911 3.986 3.698 1.00 81.50 93 THR A O 1
ATOM 703 N N . SER A 1 94 ? 10.206 5.795 3.850 1.00 83.31 94 SER A N 1
ATOM 704 C CA . SER A 1 94 ? 9.932 6.346 2.520 1.00 83.31 94 SER A CA 1
ATOM 705 C C . SER A 1 94 ? 11.161 7.120 2.089 1.00 83.31 94 SER A C 1
ATOM 707 O O . SER A 1 94 ? 11.438 8.181 2.642 1.00 83.31 94 SER A O 1
ATOM 709 N N . VAL A 1 95 ? 11.924 6.585 1.146 1.00 83.00 95 VAL A N 1
ATOM 710 C CA . VAL A 1 95 ? 13.329 6.948 0.960 1.00 83.00 95 VAL A CA 1
ATOM 711 C C . VAL A 1 95 ? 13.573 7.448 -0.452 1.00 83.00 95 VAL A C 1
ATOM 713 O O . VAL A 1 95 ? 13.237 6.762 -1.411 1.00 83.00 95 VAL A O 1
ATOM 716 N N . LEU A 1 96 ? 14.161 8.637 -0.586 1.00 83.12 96 LEU A N 1
ATOM 717 C CA . LEU A 1 96 ? 14.534 9.212 -1.877 1.00 83.12 96 LEU A CA 1
ATOM 718 C C . LEU A 1 96 ? 15.956 8.782 -2.256 1.00 83.12 96 LEU A C 1
ATOM 720 O O . LEU A 1 96 ? 16.900 9.095 -1.534 1.00 83.12 96 LEU A O 1
ATOM 724 N N . SER A 1 97 ? 16.135 8.134 -3.407 1.00 82.62 97 SER A N 1
ATOM 725 C CA . SER A 1 97 ? 17.462 7.827 -3.956 1.00 82.62 97 SER A CA 1
ATOM 726 C C . SER A 1 97 ? 18.245 9.092 -4.304 1.00 82.62 97 SER A C 1
ATOM 728 O O . SER A 1 97 ? 17.754 9.975 -5.015 1.00 82.62 97 SER A O 1
ATOM 730 N N . ALA A 1 98 ? 19.512 9.143 -3.892 1.00 78.56 98 ALA A N 1
ATOM 731 C CA . ALA A 1 98 ? 20.442 10.199 -4.287 1.00 78.56 98 ALA A CA 1
ATOM 732 C C . ALA A 1 98 ? 21.064 9.972 -5.680 1.00 78.56 98 ALA A C 1
ATOM 734 O O . ALA A 1 98 ? 21.830 10.816 -6.159 1.00 78.56 98 ALA A O 1
ATOM 735 N N . ILE A 1 99 ? 20.795 8.830 -6.324 1.00 74.94 99 ILE A N 1
ATOM 736 C CA . ILE A 1 99 ? 21.361 8.468 -7.629 1.00 74.94 99 ILE A CA 1
ATOM 737 C C . ILE A 1 99 ? 20.350 8.715 -8.744 1.00 74.94 99 ILE A C 1
ATOM 739 O O . ILE A 1 99 ? 20.625 9.482 -9.671 1.00 74.94 99 ILE A O 1
ATOM 743 N N . ASP A 1 100 ? 19.186 8.077 -8.667 1.00 67.94 100 ASP A N 1
ATOM 744 C CA . ASP A 1 100 ? 18.233 8.051 -9.776 1.00 67.94 100 ASP A CA 1
ATOM 745 C C . ASP A 1 100 ? 16.995 8.940 -9.563 1.00 67.94 100 ASP A C 1
ATOM 747 O O . ASP A 1 100 ? 16.310 9.260 -10.543 1.00 67.94 100 ASP A O 1
ATOM 751 N N . GLY A 1 101 ? 16.785 9.397 -8.322 1.00 67.94 101 GLY A N 1
ATOM 752 C CA . GLY A 1 101 ? 15.711 10.291 -7.902 1.00 67.94 101 GLY A CA 1
ATOM 753 C C . GLY A 1 101 ? 14.384 9.606 -7.544 1.00 67.94 101 GLY A C 1
ATOM 754 O O . GLY A 1 101 ? 13.395 10.307 -7.340 1.00 67.94 101 GLY A O 1
ATOM 755 N N . HIS A 1 102 ? 14.296 8.280 -7.459 1.00 72.19 102 HIS A N 1
ATOM 756 C CA . HIS A 1 102 ? 13.029 7.627 -7.101 1.00 72.19 102 HIS A CA 1
ATOM 757 C C . HIS A 1 102 ? 12.785 7.603 -5.589 1.00 72.19 102 HIS A C 1
ATOM 759 O O . HIS A 1 102 ? 13.724 7.488 -4.801 1.00 72.19 102 HIS A O 1
ATOM 765 N N . VAL A 1 103 ? 11.511 7.702 -5.193 1.00 71.94 103 VAL A N 1
ATOM 766 C CA . VAL A 1 103 ? 11.066 7.512 -3.806 1.00 71.94 103 VAL A CA 1
ATOM 767 C C . VAL A 1 103 ? 10.578 6.077 -3.639 1.00 71.94 103 VAL A C 1
ATOM 769 O O . VAL A 1 103 ? 9.707 5.636 -4.386 1.00 71.94 103 VAL A O 1
ATOM 772 N N . VAL A 1 104 ? 11.126 5.362 -2.659 1.00 68.56 104 VAL A N 1
ATOM 773 C CA . VAL A 1 104 ? 10.792 3.965 -2.368 1.00 68.56 104 VAL A CA 1
ATOM 774 C C . VAL A 1 104 ? 10.236 3.848 -0.948 1.00 68.56 104 VAL A C 1
ATOM 776 O O . VAL A 1 104 ? 10.947 4.178 0.006 1.00 68.56 104 VAL A O 1
ATOM 779 N N . PRO A 1 105 ? 8.976 3.412 -0.772 1.00 58.84 105 PRO A N 1
ATOM 780 C CA . PRO A 1 105 ? 8.462 3.057 0.544 1.00 58.84 105 PRO A CA 1
ATOM 781 C C . PRO A 1 105 ? 9.094 1.744 1.030 1.00 58.84 105 PRO A C 1
ATOM 783 O O . PRO A 1 105 ? 9.466 0.913 0.213 1.00 58.84 105 PRO A O 1
ATOM 786 N N . GLY A 1 106 ? 9.176 1.543 2.347 1.00 63.69 106 GLY A N 1
ATOM 787 C CA . GLY A 1 106 ? 9.707 0.352 3.023 1.00 63.69 106 GLY A CA 1
ATOM 788 C C . GLY A 1 106 ? 8.904 0.045 4.286 1.00 63.69 106 GLY A C 1
ATOM 789 O O . GLY A 1 106 ? 8.492 0.969 4.985 1.00 63.69 106 GLY A O 1
ATOM 790 N N . THR A 1 107 ? 8.622 -1.222 4.596 1.00 62.41 107 THR A N 1
ATOM 791 C CA . THR A 1 107 ? 7.967 -1.573 5.871 1.00 62.41 107 THR A CA 1
ATOM 792 C C . THR A 1 107 ? 8.416 -2.938 6.376 1.00 62.41 107 THR A C 1
ATOM 794 O O . THR A 1 107 ? 8.444 -3.901 5.614 1.00 62.41 107 THR A O 1
ATOM 797 N N . PHE A 1 108 ? 8.746 -3.036 7.663 1.00 67.69 108 PHE A N 1
ATOM 798 C CA . PHE A 1 108 ? 9.006 -4.308 8.340 1.00 67.69 108 PHE A CA 1
ATOM 799 C C . PHE A 1 108 ? 8.624 -4.239 9.821 1.00 67.69 108 PHE A C 1
ATOM 801 O O . PHE A 1 108 ? 8.376 -3.162 10.359 1.00 67.69 108 PHE A O 1
ATOM 808 N N . VAL A 1 109 ? 8.580 -5.397 10.481 1.00 64.88 109 VAL A N 1
ATOM 809 C CA . VAL A 1 109 ? 8.213 -5.528 11.899 1.00 64.88 109 VAL A CA 1
ATOM 810 C C . VAL A 1 109 ? 9.379 -6.125 12.686 1.00 64.88 109 VAL A C 1
ATOM 812 O O . VAL A 1 109 ? 10.097 -6.968 12.152 1.00 64.88 109 VAL A O 1
ATOM 815 N N . PHE A 1 110 ? 9.566 -5.726 13.943 1.00 77.06 110 PHE A N 1
ATOM 816 C CA . PHE A 1 110 ? 10.435 -6.394 14.922 1.00 77.06 110 PHE A CA 1
ATOM 817 C C . PHE A 1 110 ? 9.721 -6.480 16.281 1.00 77.06 110 PHE A C 1
ATOM 819 O O . PHE A 1 110 ? 8.760 -5.754 16.516 1.00 77.06 110 PHE A O 1
ATOM 826 N N . GLY A 1 111 ? 10.149 -7.368 17.175 1.00 73.81 111 GLY A N 1
ATOM 827 C CA . GLY A 1 111 ? 9.546 -7.544 18.501 1.00 73.81 111 GLY A CA 1
ATOM 828 C C . GLY A 1 111 ? 10.475 -7.100 19.626 1.00 73.81 111 GLY A C 1
ATOM 829 O O . GLY A 1 111 ? 11.670 -7.376 19.580 1.00 73.81 111 GLY A O 1
ATOM 830 N N . ILE A 1 112 ? 9.941 -6.453 20.661 1.00 80.06 112 ILE A N 1
ATOM 831 C CA . ILE A 1 112 ? 10.609 -6.251 21.958 1.00 80.06 112 ILE A CA 1
ATOM 832 C C . ILE A 1 112 ? 9.984 -7.238 22.946 1.00 80.06 112 ILE A C 1
ATOM 834 O O . ILE A 1 112 ? 8.760 -7.332 23.024 1.00 80.06 112 ILE A O 1
ATOM 838 N N . GLY A 1 113 ? 10.794 -8.051 23.628 1.00 69.25 113 GLY A N 1
ATOM 839 C CA . GLY A 1 113 ? 10.312 -9.080 24.567 1.00 69.25 113 GLY A CA 1
ATOM 840 C C . GLY A 1 113 ? 9.497 -10.215 23.922 1.00 69.25 113 GLY A C 1
ATOM 841 O O . GLY A 1 113 ? 9.062 -11.139 24.605 1.00 69.25 113 GLY A O 1
ATOM 842 N N . THR A 1 114 ? 9.321 -10.183 22.598 1.00 56.62 114 THR A N 1
ATOM 843 C CA . THR A 1 114 ? 8.517 -11.106 21.786 1.00 56.62 114 THR A CA 1
ATOM 844 C C . THR A 1 114 ? 9.290 -11.489 20.518 1.00 56.62 114 THR A C 1
ATOM 846 O O . THR A 1 114 ? 10.138 -10.727 20.057 1.00 56.62 114 THR A O 1
ATOM 849 N N . MET A 1 115 ? 9.050 -12.683 19.962 1.00 59.97 115 MET A N 1
ATOM 850 C CA . MET A 1 115 ? 9.622 -13.102 18.673 1.00 59.97 115 MET A CA 1
ATOM 851 C C . MET A 1 115 ? 8.524 -13.120 17.604 1.00 59.97 115 MET A C 1
ATOM 853 O O . MET A 1 115 ? 7.666 -14.006 17.663 1.00 59.97 115 MET A O 1
ATOM 857 N N . PRO A 1 116 ? 8.553 -12.204 16.621 1.00 51.88 116 PRO A N 1
ATOM 858 C CA . PRO A 1 116 ? 7.658 -12.273 15.471 1.00 51.88 116 PRO A CA 1
ATOM 859 C C . PRO A 1 116 ? 7.928 -13.572 14.690 1.00 51.88 116 PRO A C 1
ATOM 861 O O . PRO A 1 116 ? 9.061 -13.823 14.280 1.00 51.88 116 PRO A O 1
ATOM 864 N N . GLN A 1 117 ? 6.927 -14.436 14.490 1.00 42.75 117 GLN A N 1
ATOM 865 C CA . GLN A 1 117 ? 7.118 -15.666 13.706 1.00 42.75 117 GLN A CA 1
ATOM 866 C C . GLN A 1 117 ? 6.946 -15.415 12.202 1.00 42.75 117 GLN A C 1
ATOM 868 O O . GLN A 1 117 ? 5.929 -14.875 11.768 1.00 42.75 117 GLN A O 1
ATOM 873 N N . GLN A 1 118 ? 7.912 -15.883 11.399 1.00 44.59 118 GLN A N 1
ATOM 874 C CA . GLN A 1 118 ? 7.739 -16.038 9.953 1.00 44.59 118 GLN A CA 1
ATOM 875 C C . GLN A 1 118 ? 6.722 -17.156 9.684 1.00 44.59 118 GLN A C 1
ATOM 877 O O . GLN A 1 118 ? 7.041 -18.339 9.802 1.00 44.59 118 GLN A O 1
ATOM 882 N N . GLY A 1 119 ? 5.497 -16.798 9.296 1.00 31.70 119 GLY A N 1
ATOM 883 C CA . GLY A 1 119 ? 4.634 -17.733 8.575 1.00 31.70 119 GLY A CA 1
ATOM 884 C C . GLY A 1 119 ? 5.318 -18.114 7.260 1.00 31.70 119 GLY A C 1
ATOM 885 O O . GLY A 1 119 ? 5.935 -17.263 6.632 1.00 31.70 119 GLY A O 1
ATOM 886 N N . GLY A 1 120 ? 5.237 -19.376 6.833 1.00 28.92 120 GLY A N 1
ATOM 887 C CA . GLY A 1 120 ? 5.895 -19.902 5.623 1.00 28.92 120 GLY A CA 1
ATOM 888 C C . GLY A 1 120 ? 5.446 -19.302 4.276 1.00 28.92 120 GLY A C 1
ATOM 889 O O . GLY A 1 120 ? 5.625 -19.944 3.243 1.00 28.92 120 GLY A O 1
ATOM 890 N N . GLY A 1 121 ? 4.861 -18.105 4.266 1.00 27.69 121 GLY A N 1
ATOM 891 C CA . GLY A 1 121 ? 4.718 -17.250 3.095 1.00 27.69 121 GLY A CA 1
ATOM 892 C C . GLY A 1 121 ? 5.870 -16.254 3.073 1.00 27.69 121 GLY A C 1
ATOM 893 O O . GLY A 1 121 ? 6.113 -15.552 4.053 1.00 27.69 121 GLY A O 1
ATOM 894 N N . GLN A 1 122 ? 6.605 -16.223 1.963 1.00 27.19 122 GLN A N 1
ATOM 895 C CA . GLN A 1 122 ? 7.620 -15.206 1.720 1.00 27.19 122 GLN A CA 1
ATOM 896 C C . GLN A 1 122 ? 7.031 -13.826 2.022 1.00 27.19 122 GLN A C 1
ATOM 898 O O . GLN A 1 122 ? 5.924 -13.511 1.592 1.00 27.19 122 GLN A O 1
ATOM 903 N N . VAL A 1 123 ? 7.778 -13.040 2.800 1.00 29.00 123 VAL A N 1
ATOM 904 C CA . VAL A 1 123 ? 7.535 -11.616 3.024 1.00 29.00 123 VAL A CA 1
ATOM 905 C C . VAL A 1 123 ? 7.170 -11.005 1.678 1.00 29.00 123 VAL A C 1
ATOM 907 O O . VAL A 1 123 ? 7.984 -11.064 0.757 1.00 29.00 123 VAL A O 1
ATOM 910 N N . GLY A 1 124 ? 5.952 -10.470 1.564 1.00 30.16 124 GLY A N 1
ATOM 911 C CA . GLY A 1 124 ? 5.571 -9.595 0.466 1.00 30.16 124 GLY A CA 1
ATOM 912 C C . GLY A 1 124 ? 6.464 -8.367 0.525 1.00 30.16 124 GLY A C 1
ATOM 913 O O . GLY A 1 124 ? 6.128 -7.363 1.146 1.00 30.16 124 GLY A O 1
ATOM 914 N N . GLU A 1 125 ? 7.653 -8.492 -0.053 1.00 32.38 125 GLU A N 1
ATOM 915 C CA . GLU A 1 125 ? 8.480 -7.367 -0.428 1.00 32.38 125 GLU A CA 1
ATOM 916 C C . GLU A 1 125 ? 7.645 -6.534 -1.384 1.00 32.38 125 GLU A C 1
ATOM 918 O O . GLU A 1 125 ? 7.083 -7.051 -2.352 1.00 32.38 125 GLU A O 1
ATOM 923 N N . GLN A 1 126 ? 7.484 -5.263 -1.021 1.00 35.03 126 GLN A N 1
ATOM 924 C CA . GLN A 1 126 ? 6.679 -4.296 -1.744 1.00 35.03 126 GLN A CA 1
ATOM 925 C C . GLN A 1 126 ? 6.912 -4.453 -3.238 1.00 35.03 126 GLN A C 1
ATOM 927 O O . GLN A 1 126 ? 8.052 -4.413 -3.704 1.00 35.03 126 GLN A O 1
ATOM 932 N N . GLN A 1 127 ? 5.819 -4.627 -3.975 1.00 33.31 127 GLN A N 1
ATOM 933 C CA . GLN A 1 127 ? 5.833 -4.593 -5.423 1.00 33.31 127 GLN A CA 1
ATOM 934 C C . GLN A 1 127 ? 6.274 -3.179 -5.829 1.00 33.31 127 GLN A C 1
ATOM 936 O O . GLN A 1 127 ? 5.458 -2.270 -5.962 1.00 33.31 127 GLN A O 1
ATOM 941 N N . GLN A 1 128 ? 7.591 -2.969 -5.935 1.00 47.31 128 GLN A N 1
ATOM 942 C CA . GLN A 1 128 ? 8.172 -1.806 -6.587 1.00 47.31 128 GLN A CA 1
ATOM 943 C C . GLN A 1 128 ? 7.551 -1.748 -7.977 1.00 47.31 128 GLN A C 1
ATOM 945 O O . GLN A 1 128 ? 7.472 -2.785 -8.641 1.00 47.31 128 GLN A O 1
ATOM 950 N N . ASP A 1 129 ? 7.104 -0.567 -8.406 1.00 46.84 129 ASP A N 1
ATOM 951 C CA . ASP A 1 129 ? 6.656 -0.336 -9.778 1.00 46.84 129 ASP A CA 1
ATOM 952 C C . ASP A 1 129 ? 7.737 -0.865 -10.732 1.00 46.84 129 ASP A C 1
ATOM 954 O O . ASP A 1 129 ? 8.758 -0.225 -10.981 1.00 46.84 129 ASP A O 1
ATOM 958 N N . VAL A 1 130 ? 7.535 -2.084 -11.247 1.00 55.78 130 VAL A N 1
ATOM 959 C CA . VAL A 1 130 ? 8.529 -2.806 -12.060 1.00 55.78 130 VAL A CA 1
ATOM 960 C C . VAL A 1 130 ? 8.864 -2.004 -13.321 1.00 55.78 130 VAL A C 1
ATOM 962 O O . VAL A 1 130 ? 9.950 -2.112 -13.895 1.00 55.78 130 VAL A O 1
ATOM 965 N N . LEU A 1 131 ? 7.917 -1.164 -13.734 1.00 58.72 131 LEU A N 1
ATOM 966 C CA . LEU A 1 131 ? 8.048 -0.176 -14.782 1.00 58.72 131 LEU A CA 1
ATOM 967 C C . LEU A 1 131 ? 7.600 1.163 -14.203 1.00 58.72 131 LEU A C 1
ATOM 969 O O . LEU A 1 131 ? 6.459 1.280 -13.776 1.00 58.72 131 LEU A O 1
ATOM 973 N N . ALA A 1 132 ? 8.459 2.182 -14.253 1.00 69.06 132 ALA A N 1
ATOM 974 C CA . ALA A 1 132 ? 8.098 3.557 -13.920 1.00 69.06 132 ALA A CA 1
ATOM 975 C C . ALA A 1 132 ? 7.717 4.329 -15.208 1.00 69.06 132 ALA A C 1
ATOM 977 O O . ALA A 1 132 ? 8.577 4.976 -15.829 1.00 69.06 132 ALA A O 1
ATOM 978 N N . PRO A 1 133 ? 6.455 4.264 -15.692 1.00 76.06 133 PRO A N 1
ATOM 979 C CA . PRO A 1 133 ? 6.069 4.810 -16.994 1.00 76.06 133 PRO A CA 1
ATOM 980 C C . PRO A 1 133 ? 6.195 6.334 -17.060 1.00 76.06 133 PRO A C 1
ATOM 982 O O . PRO A 1 133 ? 6.593 6.852 -18.101 1.00 76.06 133 PRO A O 1
ATOM 985 N N . GLY A 1 134 ? 5.932 7.059 -15.966 1.00 77.19 134 GLY A N 1
ATOM 986 C CA . GLY A 1 134 ? 6.096 8.519 -15.913 1.00 77.19 134 GLY A CA 1
ATOM 987 C C . GLY A 1 134 ? 7.556 8.961 -16.090 1.00 77.19 134 GLY A C 1
ATOM 988 O O . GLY A 1 134 ? 7.866 9.846 -16.896 1.00 77.19 134 GLY A O 1
ATOM 989 N N . TYR A 1 135 ? 8.482 8.283 -15.409 1.00 80.88 135 TYR A N 1
ATOM 990 C CA . TYR A 1 135 ? 9.923 8.511 -15.547 1.00 80.88 135 TYR A CA 1
ATOM 991 C C . TYR A 1 135 ? 10.446 8.072 -16.923 1.00 80.88 135 TYR A C 1
ATOM 993 O O . TYR A 1 135 ? 11.221 8.787 -17.563 1.00 80.88 135 TYR A O 1
ATOM 1001 N N . SER A 1 136 ? 9.942 6.953 -17.447 1.00 86.62 136 SER A N 1
ATOM 1002 C CA . SER A 1 136 ? 10.280 6.471 -18.791 1.00 86.62 136 SER A CA 1
ATOM 1003 C C . SER A 1 136 ? 9.792 7.422 -19.888 1.00 86.62 136 SER A C 1
ATOM 1005 O O . SER A 1 136 ? 10.548 7.753 -20.801 1.00 86.62 136 SER A O 1
ATOM 1007 N N . ALA A 1 137 ? 8.562 7.926 -19.787 1.00 87.62 137 ALA A N 1
ATOM 1008 C CA . ALA A 1 137 ? 7.989 8.862 -20.751 1.00 87.62 137 ALA A CA 1
ATOM 1009 C C . ALA A 1 137 ? 8.700 10.224 -20.736 1.00 87.62 137 ALA A C 1
ATOM 1011 O O . ALA A 1 137 ? 8.902 10.820 -21.796 1.00 87.62 137 ALA A O 1
ATOM 1012 N N . SER A 1 138 ? 9.125 10.706 -19.562 1.00 89.75 138 SER A N 1
ATOM 1013 C CA . SER A 1 138 ? 9.853 11.975 -19.448 1.00 89.75 138 SER A CA 1
ATOM 1014 C C . SER A 1 138 ? 11.298 11.884 -19.953 1.00 89.75 138 SER A C 1
ATOM 1016 O O . SER A 1 138 ? 11.768 12.834 -20.584 1.00 89.75 138 SER A O 1
ATOM 1018 N N . ARG A 1 139 ? 11.999 10.754 -19.758 1.00 90.31 139 ARG A N 1
ATOM 1019 C CA . ARG A 1 139 ? 13.392 10.542 -20.217 1.00 90.31 139 ARG A CA 1
ATOM 1020 C C . ARG A 1 139 ? 13.514 10.237 -21.715 1.00 90.31 139 ARG A C 1
ATOM 1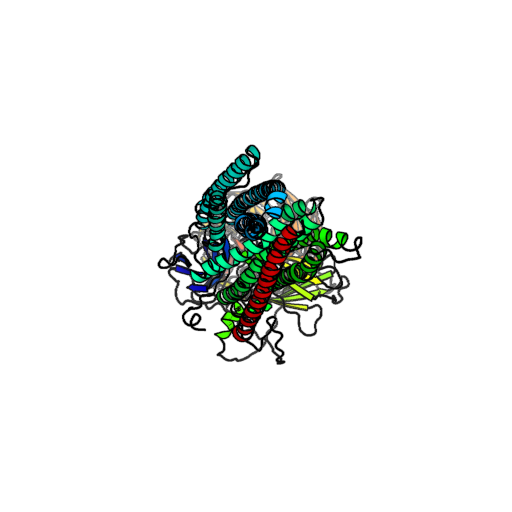022 O O . ARG A 1 139 ? 14.482 10.673 -22.346 1.00 90.31 139 ARG A O 1
ATOM 1029 N N . PHE A 1 140 ? 12.547 9.530 -22.302 1.00 95.31 140 PHE A N 1
ATOM 1030 C CA . PHE A 1 140 ? 12.628 9.040 -23.685 1.00 95.31 140 PHE A CA 1
ATOM 1031 C C . PHE A 1 140 ? 12.930 10.129 -24.741 1.00 95.31 140 PHE A C 1
ATOM 1033 O O . PHE A 1 140 ? 13.873 9.947 -25.521 1.00 95.31 140 PHE A O 1
ATOM 1040 N N . PRO A 1 141 ? 12.236 11.290 -24.773 1.00 96.44 141 PRO A N 1
ATOM 1041 C CA . PRO A 1 141 ? 12.537 12.343 -25.744 1.00 96.44 141 PRO A CA 1
ATOM 1042 C C . PRO A 1 141 ? 13.974 12.868 -25.618 1.00 96.44 141 PRO A C 1
ATOM 1044 O O . PRO A 1 141 ? 14.632 13.127 -26.627 1.00 96.44 141 PRO A O 1
ATOM 1047 N N . GLY A 1 142 ? 14.491 12.973 -24.391 1.00 95.25 142 GLY A N 1
ATOM 1048 C CA . GLY A 1 142 ? 15.847 13.440 -24.125 1.00 95.25 142 GLY A CA 1
ATOM 1049 C C . GLY A 1 142 ? 16.907 12.474 -24.640 1.00 95.25 142 GLY A C 1
ATOM 1050 O O . GLY A 1 142 ? 17.873 12.915 -25.263 1.00 95.25 142 GLY A O 1
ATOM 1051 N N . MET A 1 143 ? 16.699 11.163 -24.477 1.00 95.31 143 MET A N 1
ATOM 1052 C CA . MET A 1 143 ? 17.585 10.137 -25.047 1.00 95.31 143 MET A CA 1
ATOM 1053 C C . MET A 1 143 ? 17.638 10.227 -26.578 1.00 95.31 143 MET A C 1
ATOM 1055 O O . MET A 1 143 ? 18.723 10.254 -27.162 1.00 95.31 143 MET A O 1
ATOM 1059 N N . VAL A 1 144 ? 16.480 10.358 -27.236 1.00 97.25 144 VAL A N 1
ATOM 1060 C CA . VAL A 1 144 ? 16.403 10.562 -28.695 1.00 97.25 144 VAL A CA 1
ATOM 1061 C C . VAL A 1 144 ? 17.148 11.837 -29.104 1.00 97.25 144 VAL A C 1
ATOM 1063 O O . VAL A 1 144 ? 17.934 11.821 -30.054 1.00 97.25 144 VAL A O 1
ATOM 1066 N N . GLY A 1 145 ? 16.962 12.927 -28.358 1.00 97.38 145 GLY A N 1
ATOM 1067 C CA . GLY A 1 145 ? 17.630 14.202 -28.603 1.00 97.38 145 GLY A CA 1
ATOM 1068 C C . GLY A 1 145 ? 19.158 14.128 -28.516 1.00 97.38 145 GLY A C 1
ATOM 1069 O O . GLY A 1 145 ? 19.849 14.602 -29.422 1.00 97.38 145 GLY A O 1
ATOM 1070 N N . GLN A 1 146 ? 19.699 13.479 -27.480 1.00 96.69 146 GLN A N 1
ATOM 1071 C CA . GLN A 1 146 ? 21.146 13.278 -27.306 1.00 96.69 146 GLN A CA 1
ATOM 1072 C C . GLN A 1 146 ? 21.746 12.454 -28.455 1.00 96.69 146 GLN A C 1
ATOM 1074 O O . GLN A 1 146 ? 22.765 12.841 -29.037 1.00 96.69 146 GLN A O 1
ATOM 1079 N N . VAL A 1 147 ? 21.072 11.364 -28.834 1.00 97.44 147 VAL A N 1
ATOM 1080 C CA . VAL A 1 147 ? 21.464 10.490 -29.950 1.00 97.44 147 VAL A CA 1
ATOM 1081 C C . VAL A 1 147 ? 21.512 11.266 -31.266 1.00 97.44 147 VAL A C 1
ATOM 1083 O O . VAL A 1 147 ? 22.496 11.173 -32.005 1.00 97.44 147 VAL A O 1
ATOM 1086 N N . MET A 1 148 ? 20.489 12.081 -31.549 1.00 97.56 148 MET A N 1
ATOM 1087 C CA . MET A 1 148 ? 20.434 12.920 -32.750 1.00 97.56 148 MET A CA 1
ATOM 1088 C C . MET A 1 148 ? 21.624 13.877 -32.833 1.00 97.56 148 MET A C 1
ATOM 1090 O O . MET A 1 148 ? 22.240 13.985 -33.894 1.00 97.56 148 MET A O 1
ATOM 1094 N N . VAL A 1 149 ? 21.965 14.564 -31.739 1.00 98.00 149 VAL A N 1
ATOM 1095 C CA . VAL A 1 149 ? 23.033 15.575 -31.738 1.00 98.00 149 VAL A CA 1
ATOM 1096 C C . VAL A 1 149 ? 24.412 14.934 -31.876 1.00 98.00 149 VAL A C 1
ATOM 1098 O O . VAL A 1 149 ? 25.171 15.315 -32.772 1.00 98.00 149 VAL A O 1
ATOM 1101 N N . VAL A 1 150 ? 24.730 13.939 -31.041 1.00 98.00 150 VAL A N 1
ATOM 1102 C CA . VAL A 1 150 ? 26.046 13.275 -31.049 1.00 98.00 150 VAL A CA 1
ATOM 1103 C C . VAL A 1 150 ? 26.279 12.547 -32.370 1.00 98.00 150 VAL A C 1
ATOM 1105 O O . VAL A 1 150 ? 27.324 12.733 -33.002 1.00 98.00 150 VAL A O 1
ATOM 1108 N N . GLY A 1 151 ? 25.296 11.778 -32.847 1.00 96.69 151 GLY A N 1
ATOM 1109 C CA . GLY A 1 151 ? 25.423 11.050 -34.106 1.00 96.69 151 GLY A CA 1
ATOM 1110 C C . GLY A 1 151 ? 25.516 11.968 -35.324 1.00 96.69 151 GLY A C 1
ATOM 1111 O O . GLY A 1 151 ? 26.336 11.722 -36.212 1.00 96.69 151 GLY A O 1
ATOM 1112 N N . ALA A 1 152 ? 24.762 13.072 -35.355 1.00 95.88 152 ALA A N 1
ATOM 1113 C CA . ALA A 1 152 ? 24.875 14.054 -36.430 1.00 95.88 152 ALA A CA 1
ATOM 1114 C C . ALA A 1 152 ? 26.239 14.769 -36.419 1.00 95.88 152 ALA A C 1
ATOM 1116 O O . ALA A 1 152 ? 26.842 14.956 -37.479 1.00 95.88 152 ALA A O 1
ATOM 1117 N N . ALA A 1 153 ? 26.761 15.127 -35.240 1.00 96.81 153 ALA A N 1
ATOM 1118 C CA . ALA A 1 153 ? 28.034 15.835 -35.113 1.00 96.81 153 ALA A CA 1
ATOM 1119 C C . ALA A 1 153 ? 29.218 14.953 -35.514 1.00 96.81 153 ALA A C 1
ATOM 1121 O O . ALA A 1 153 ? 30.067 15.365 -36.312 1.00 96.81 153 ALA A O 1
ATOM 1122 N N . PHE A 1 154 ? 29.225 13.704 -35.046 1.00 96.88 154 PHE A N 1
ATOM 1123 C CA . PHE A 1 154 ? 30.199 12.708 -35.477 1.00 96.88 154 PHE A CA 1
ATOM 1124 C C . PHE A 1 154 ? 30.083 12.421 -36.981 1.00 96.88 154 PHE A C 1
ATOM 1126 O O . PHE A 1 154 ? 31.087 12.411 -37.701 1.00 96.88 154 PHE A O 1
ATOM 1133 N N . GLY A 1 155 ? 28.858 12.239 -37.486 1.00 93.31 155 GLY A N 1
ATOM 1134 C CA . GLY A 1 155 ? 28.588 11.982 -38.899 1.00 93.31 155 GLY A CA 1
ATOM 1135 C C . GLY A 1 155 ? 29.150 13.071 -39.815 1.00 93.31 155 GLY A C 1
ATOM 1136 O O . GLY A 1 155 ? 29.807 12.755 -40.811 1.00 93.31 155 GLY A O 1
ATOM 1137 N N . ALA A 1 156 ? 28.994 14.344 -39.443 1.00 91.62 156 ALA A N 1
ATOM 1138 C CA . ALA A 1 156 ? 29.556 15.481 -40.174 1.00 91.62 156 ALA A CA 1
ATOM 1139 C C . ALA A 1 156 ? 31.089 15.441 -40.272 1.00 91.62 156 ALA A C 1
ATOM 1141 O O . ALA A 1 156 ? 31.669 15.819 -41.291 1.00 91.62 156 ALA A O 1
ATOM 1142 N N . LEU A 1 157 ? 31.768 14.980 -39.223 1.00 93.38 157 LEU A N 1
ATOM 1143 C CA . LEU A 1 157 ? 33.227 14.881 -39.199 1.00 93.38 157 LEU A CA 1
ATOM 1144 C C . LEU A 1 157 ? 33.728 13.661 -39.987 1.00 93.38 157 LEU A C 1
ATOM 1146 O O . LEU A 1 157 ? 34.787 13.716 -40.620 1.00 93.38 157 LEU A O 1
ATOM 1150 N N . TRP A 1 158 ? 32.967 12.563 -39.983 1.00 91.38 158 TRP A N 1
ATOM 1151 C CA . TRP A 1 158 ? 33.444 11.265 -40.458 1.00 91.38 158 TRP A CA 1
ATOM 1152 C C . TRP A 1 158 ? 33.028 10.883 -41.888 1.00 91.38 158 TRP A C 1
ATOM 1154 O O . TRP A 1 158 ? 33.823 10.261 -42.612 1.00 91.38 158 TRP A O 1
ATOM 1164 N N . LEU A 1 159 ? 31.803 11.226 -42.307 1.00 90.56 159 LEU A N 1
ATOM 1165 C CA . LEU A 1 159 ? 31.181 10.711 -43.537 1.00 90.56 159 LEU A CA 1
ATOM 1166 C C . LEU A 1 159 ? 31.781 11.296 -44.820 1.00 90.56 159 LEU A C 1
ATOM 1168 O O . LEU A 1 159 ? 31.902 10.586 -45.815 1.00 90.56 159 LEU A O 1
ATOM 1172 N N . TRP A 1 160 ? 32.196 12.564 -44.810 1.00 89.62 160 TRP A N 1
ATOM 1173 C CA . TRP A 1 160 ? 32.559 13.289 -46.038 1.00 89.62 160 TRP A CA 1
ATOM 1174 C C . TRP A 1 160 ? 33.965 12.994 -46.576 1.00 89.62 160 TRP A C 1
ATOM 1176 O O . TRP A 1 160 ? 34.262 13.300 -47.732 1.00 89.62 160 TRP A O 1
ATOM 1186 N N . LYS A 1 161 ? 34.849 12.396 -45.766 1.00 90.38 161 LYS A N 1
ATOM 1187 C CA . LYS A 1 161 ? 36.267 12.193 -46.119 1.00 90.38 161 LYS A CA 1
ATOM 1188 C C . LYS A 1 161 ? 36.480 11.391 -47.419 1.00 90.38 161 LYS A C 1
ATOM 1190 O O . LYS A 1 161 ? 37.346 11.794 -48.190 1.00 90.38 161 LYS A O 1
ATOM 1195 N N . PRO A 1 162 ? 35.741 10.301 -47.708 1.00 90.50 162 PRO A N 1
ATOM 1196 C CA . PRO A 1 162 ? 35.902 9.563 -48.961 1.00 90.50 162 PRO A CA 1
ATOM 1197 C C . PRO A 1 162 ? 35.445 10.344 -50.195 1.00 90.50 162 PRO A C 1
ATOM 1199 O O . PRO A 1 162 ? 36.106 10.264 -51.222 1.00 90.50 162 PRO A O 1
ATOM 1202 N N . LEU A 1 163 ? 34.372 11.138 -50.096 1.00 90.50 163 LEU A N 1
ATOM 1203 C CA . LEU A 1 163 ? 33.907 11.958 -51.221 1.00 90.50 163 LEU A CA 1
ATOM 1204 C C . LEU A 1 163 ? 34.903 13.067 -51.557 1.00 90.50 163 LEU A C 1
ATOM 1206 O O . LEU A 1 163 ? 35.152 13.327 -52.724 1.00 90.50 163 LEU A O 1
ATOM 1210 N N . ALA A 1 164 ? 35.530 13.669 -50.542 1.00 88.75 164 ALA A N 1
ATOM 1211 C CA . ALA A 1 164 ? 36.564 14.685 -50.737 1.00 88.75 164 ALA A CA 1
ATOM 1212 C C . ALA A 1 164 ? 37.844 14.149 -51.412 1.00 88.75 164 ALA A C 1
ATOM 1214 O O . ALA A 1 164 ? 38.648 14.940 -51.889 1.00 88.75 164 ALA A O 1
ATOM 1215 N N . ARG A 1 165 ? 38.049 12.823 -51.450 1.00 91.12 165 ARG A N 1
ATOM 1216 C CA . ARG A 1 165 ? 39.170 12.194 -52.171 1.00 91.12 165 ARG A CA 1
ATOM 1217 C C . ARG A 1 165 ? 38.911 12.029 -53.668 1.00 91.12 165 ARG A C 1
ATOM 1219 O O . ARG A 1 165 ? 39.835 11.648 -54.370 1.00 91.12 165 ARG A O 1
ATOM 1226 N N . VAL A 1 166 ? 37.685 12.275 -54.133 1.00 92.19 166 VAL A N 1
ATOM 1227 C CA . VAL A 1 166 ? 37.284 12.185 -55.542 1.00 92.19 166 VAL A CA 1
ATOM 1228 C C . VAL A 1 166 ? 36.913 13.602 -56.011 1.00 92.19 166 VAL A C 1
ATOM 1230 O O . VAL A 1 166 ? 35.779 14.034 -55.772 1.00 92.19 166 VAL A O 1
ATOM 1233 N N . PRO A 1 167 ? 37.848 14.364 -56.615 1.00 90.69 167 PRO A N 1
ATOM 1234 C CA . PRO A 1 167 ? 37.682 15.800 -56.858 1.00 90.69 167 PRO A CA 1
ATOM 1235 C C . PRO A 1 167 ? 36.435 16.145 -57.676 1.00 90.69 167 PRO A C 1
ATOM 1237 O O . PRO A 1 167 ? 35.629 16.961 -57.219 1.00 90.69 167 PRO A O 1
ATOM 1240 N N . TRP A 1 168 ? 36.211 15.459 -58.804 1.00 91.31 168 TRP A N 1
ATOM 1241 C CA . TRP A 1 168 ? 35.051 15.683 -59.679 1.00 91.31 168 TRP A CA 1
ATOM 1242 C C . TRP A 1 168 ? 33.706 15.464 -58.969 1.00 91.31 168 TRP A C 1
ATOM 1244 O O . TRP A 1 168 ? 32.731 16.182 -59.201 1.00 91.31 168 TRP A O 1
ATOM 1254 N N . LEU A 1 169 ? 33.637 14.475 -58.074 1.00 90.12 169 LEU A N 1
ATOM 1255 C CA . LEU A 1 169 ? 32.428 14.167 -57.316 1.00 90.12 169 LEU A CA 1
ATOM 1256 C C . LEU A 1 169 ? 32.210 15.215 -56.223 1.00 90.12 169 LEU A C 1
ATOM 1258 O O . LEU A 1 169 ? 31.087 15.661 -55.993 1.00 90.12 169 LEU A O 1
ATOM 1262 N N . SER A 1 170 ? 33.291 15.626 -55.559 1.00 90.50 170 SER A N 1
ATOM 1263 C CA . SER A 1 170 ? 33.249 16.619 -54.488 1.00 90.50 170 SER A CA 1
ATOM 1264 C C . SER A 1 170 ? 32.803 18.003 -54.974 1.00 90.50 170 SER A C 1
ATOM 1266 O O . SER A 1 170 ? 32.004 18.649 -54.294 1.00 90.50 170 SER A O 1
ATOM 1268 N N . SER A 1 171 ? 33.246 18.431 -56.163 1.00 88.81 171 SER A N 1
ATOM 1269 C CA . SER A 1 171 ? 32.836 19.700 -56.774 1.00 88.81 171 SER A CA 1
ATOM 1270 C C . SER A 1 171 ? 31.364 19.662 -57.184 1.00 88.81 171 SER A C 1
ATOM 1272 O O . SER A 1 171 ? 30.608 20.570 -56.832 1.00 88.81 171 SER A O 1
ATOM 1274 N N . THR A 1 172 ? 30.928 18.562 -57.808 1.00 90.06 172 THR A N 1
ATOM 1275 C CA . THR A 1 172 ? 29.531 18.330 -58.218 1.00 90.06 172 THR A CA 1
ATOM 1276 C C . THR A 1 172 ? 28.572 18.315 -57.021 1.00 90.06 172 THR A C 1
ATOM 1278 O O . THR A 1 172 ? 27.466 18.849 -57.086 1.00 90.06 172 THR A O 1
ATOM 1281 N N . LEU A 1 173 ? 28.986 17.732 -55.893 1.00 91.56 173 LEU A N 1
ATOM 1282 C CA . LEU A 1 173 ? 28.151 17.617 -54.693 1.00 91.56 173 LEU A CA 1
ATOM 1283 C C . LEU A 1 173 ? 28.220 18.829 -53.758 1.00 91.56 173 LEU A C 1
ATOM 1285 O O . LEU A 1 173 ? 27.504 18.837 -52.759 1.00 91.56 173 LEU A O 1
ATOM 1289 N N . SER A 1 174 ? 29.035 19.845 -54.045 1.00 90.38 174 SER A N 1
ATOM 1290 C CA . SER A 1 174 ? 29.274 20.987 -53.147 1.00 90.38 174 SER A CA 1
ATOM 1291 C C . SER A 1 174 ? 27.986 21.697 -52.696 1.00 90.38 174 SER A C 1
ATOM 1293 O O . SER A 1 174 ? 27.763 21.868 -51.497 1.00 90.38 174 SER A O 1
ATOM 1295 N N . GLN A 1 175 ? 27.079 22.021 -53.623 1.00 89.44 175 GLN A N 1
ATOM 1296 C CA . GLN A 1 175 ? 25.787 22.648 -53.302 1.00 89.44 175 GLN A CA 1
ATOM 1297 C C . GLN A 1 175 ? 24.847 21.701 -52.543 1.00 89.44 175 GLN A C 1
ATOM 1299 O O . GLN A 1 175 ? 24.189 22.095 -51.576 1.00 89.44 175 GLN A O 1
ATOM 1304 N N . THR A 1 176 ? 24.820 20.425 -52.942 1.00 92.25 176 THR A N 1
ATOM 1305 C CA . THR A 1 176 ? 24.024 19.396 -52.256 1.00 92.25 176 THR A CA 1
ATOM 1306 C C . THR A 1 176 ? 24.500 19.229 -50.814 1.00 92.25 176 THR A C 1
ATOM 1308 O O . THR A 1 176 ? 23.684 19.145 -49.898 1.00 92.25 176 THR A O 1
ATOM 1311 N N . ARG A 1 177 ? 25.817 19.265 -50.586 1.00 92.00 177 ARG A N 1
ATOM 1312 C CA . ARG A 1 177 ? 26.436 19.187 -49.263 1.00 92.00 177 ARG A CA 1
ATOM 1313 C C . ARG A 1 177 ? 26.002 20.337 -48.357 1.00 92.00 177 ARG A C 1
ATOM 1315 O O . ARG A 1 177 ? 25.597 20.069 -47.233 1.00 92.00 177 ARG A O 1
ATOM 1322 N N . VAL A 1 178 ? 25.976 21.578 -48.847 1.00 92.44 178 VAL A N 1
ATOM 1323 C CA . VAL A 1 178 ? 25.469 22.728 -48.068 1.00 92.44 178 VAL A CA 1
ATOM 1324 C C . VAL A 1 178 ? 24.002 22.525 -47.659 1.00 92.44 178 VAL A C 1
ATOM 1326 O O . VAL A 1 178 ? 23.621 22.828 -46.527 1.00 92.44 178 VAL A O 1
ATOM 1329 N N . SER A 1 179 ? 23.168 21.965 -48.543 1.00 93.06 179 SER A N 1
ATOM 1330 C CA . SER A 1 179 ? 21.767 21.636 -48.223 1.00 93.06 179 SER A CA 1
ATOM 1331 C C . SER A 1 179 ? 21.642 20.540 -47.155 1.00 93.06 179 SER A C 1
ATOM 1333 O O . SER A 1 179 ? 20.783 20.625 -46.267 1.00 93.06 179 SER A O 1
ATOM 1335 N N . ILE A 1 180 ? 22.506 19.523 -47.222 1.00 94.75 180 ILE A N 1
ATOM 1336 C CA . ILE A 1 180 ? 22.570 18.433 -46.241 1.00 94.75 180 ILE A CA 1
ATOM 1337 C C . ILE A 1 180 ? 23.012 18.974 -44.883 1.00 94.75 180 ILE A C 1
ATOM 1339 O O . ILE A 1 180 ? 22.313 18.746 -43.900 1.00 94.75 180 ILE A O 1
ATOM 1343 N N . ASP A 1 181 ? 24.096 19.749 -44.835 1.00 93.88 181 ASP A N 1
ATOM 1344 C CA . ASP A 1 181 ? 24.618 20.341 -43.600 1.00 93.88 181 ASP A CA 1
ATOM 1345 C C . ASP A 1 181 ? 23.574 21.266 -42.950 1.00 93.88 181 ASP A C 1
ATOM 1347 O O . ASP A 1 181 ? 23.366 21.228 -41.740 1.00 93.88 181 ASP A O 1
ATOM 1351 N N . ARG A 1 182 ? 22.811 22.031 -43.743 1.00 93.06 182 ARG A N 1
ATOM 1352 C CA . ARG A 1 182 ? 21.701 22.850 -43.227 1.00 93.06 182 ARG A CA 1
ATOM 1353 C C . ARG A 1 182 ? 20.571 22.006 -42.630 1.00 93.06 182 ARG A C 1
ATOM 1355 O O . ARG A 1 182 ? 20.009 22.379 -41.602 1.00 93.06 182 ARG A O 1
ATOM 1362 N N . SER A 1 183 ? 20.230 20.885 -43.263 1.00 94.69 183 SER A N 1
ATOM 1363 C CA . SER A 1 183 ? 19.205 19.955 -42.760 1.00 94.69 183 SER A CA 1
ATOM 1364 C C . SER A 1 183 ? 19.676 19.248 -41.485 1.00 94.69 183 SER A C 1
ATOM 1366 O O . SER A 1 183 ? 18.910 19.118 -40.535 1.00 94.69 183 SER A O 1
ATOM 1368 N N . MET A 1 184 ? 20.955 18.877 -41.429 1.00 95.94 184 MET A N 1
ATOM 1369 C CA . MET A 1 184 ? 21.613 18.329 -40.245 1.00 95.94 184 MET A CA 1
ATOM 1370 C C . MET A 1 184 ? 21.567 19.303 -39.065 1.00 95.94 184 MET A C 1
ATOM 1372 O O . MET A 1 184 ? 21.186 18.906 -37.969 1.00 95.94 184 MET A O 1
ATOM 1376 N N . MET A 1 185 ? 21.885 20.583 -39.279 1.00 96.62 185 MET A N 1
ATOM 1377 C CA . MET A 1 185 ? 21.799 21.586 -38.213 1.00 96.62 185 MET A CA 1
ATOM 1378 C C . MET A 1 185 ? 20.368 21.732 -37.670 1.00 96.62 185 MET A C 1
ATOM 1380 O O . MET A 1 185 ? 20.192 21.892 -36.468 1.00 96.62 185 MET A O 1
ATOM 1384 N N . ARG A 1 186 ? 19.329 21.610 -38.514 1.00 96.12 186 ARG A N 1
ATOM 1385 C CA . ARG A 1 186 ? 17.927 21.588 -38.043 1.00 96.12 186 ARG A CA 1
ATOM 1386 C C . ARG A 1 186 ? 17.621 20.359 -37.187 1.00 96.12 186 ARG A C 1
ATOM 1388 O O . ARG A 1 186 ? 16.968 20.500 -36.162 1.00 96.12 186 ARG A O 1
ATOM 1395 N N . ILE A 1 187 ? 18.112 19.183 -37.584 1.00 96.12 187 ILE A N 1
ATOM 1396 C CA . ILE A 1 187 ? 18.001 17.949 -36.789 1.00 96.12 187 ILE A CA 1
ATOM 1397 C C . ILE A 1 187 ? 18.665 18.140 -35.421 1.00 96.12 187 ILE A C 1
ATOM 1399 O O . ILE A 1 187 ? 18.073 17.773 -34.415 1.00 96.12 187 ILE A O 1
ATOM 1403 N N . MET A 1 188 ? 19.842 18.772 -35.357 1.00 97.62 188 MET A N 1
ATOM 1404 C CA . MET A 1 188 ? 20.501 19.075 -34.081 1.00 97.62 188 MET A CA 1
ATOM 1405 C C . MET A 1 188 ? 19.692 20.044 -33.216 1.00 97.62 188 MET A C 1
ATOM 1407 O O . MET A 1 188 ? 19.567 19.796 -32.026 1.00 97.62 188 MET A O 1
ATOM 1411 N N . ILE A 1 189 ? 19.106 21.105 -33.787 1.00 98.25 189 ILE A N 1
ATOM 1412 C CA . ILE A 1 189 ? 18.236 22.033 -33.036 1.00 98.25 189 ILE A CA 1
ATOM 1413 C C . ILE A 1 189 ? 17.051 21.278 -32.424 1.00 98.25 189 ILE A C 1
ATOM 1415 O O . ILE A 1 189 ? 16.775 21.438 -31.239 1.00 98.25 189 ILE A O 1
ATOM 1419 N N . ILE A 1 190 ? 16.385 20.424 -33.211 1.00 98.00 190 ILE A N 1
ATOM 1420 C CA . ILE A 1 190 ? 15.293 19.573 -32.714 1.00 98.00 190 ILE A CA 1
ATOM 1421 C C . ILE A 1 190 ? 15.809 18.653 -31.604 1.00 98.00 190 ILE A C 1
ATOM 1423 O O . ILE A 1 190 ? 15.180 18.553 -30.558 1.00 98.00 190 ILE A O 1
ATOM 1427 N N . GLY A 1 191 ? 16.973 18.030 -31.798 1.00 97.88 191 GLY A N 1
ATOM 1428 C CA . GLY A 1 191 ? 17.583 17.152 -30.805 1.00 97.88 191 GLY A CA 1
ATOM 1429 C C . GLY A 1 191 ? 17.844 17.859 -29.474 1.00 97.88 191 GLY A C 1
ATOM 1430 O O . GLY A 1 191 ? 17.404 17.376 -28.438 1.00 97.88 191 GLY A O 1
ATOM 1431 N N . VAL A 1 192 ? 18.476 19.038 -29.484 1.00 98.31 192 VAL A N 1
ATOM 1432 C CA . VAL A 1 192 ? 18.718 19.812 -28.251 1.00 98.31 192 VAL A CA 1
ATOM 1433 C C . VAL A 1 192 ? 17.403 20.283 -27.619 1.00 98.31 192 VAL A C 1
ATOM 1435 O O . VAL A 1 192 ? 17.278 20.267 -26.397 1.00 98.31 192 VAL A O 1
ATOM 1438 N N . ALA A 1 193 ? 16.396 20.647 -28.420 1.00 98.25 193 ALA A N 1
ATOM 1439 C CA . ALA A 1 193 ? 15.076 21.011 -27.903 1.00 98.25 193 ALA A CA 1
ATOM 1440 C C . ALA A 1 193 ? 14.407 19.835 -27.172 1.00 98.25 193 ALA A C 1
ATOM 1442 O O . ALA A 1 193 ? 13.870 20.029 -26.085 1.00 98.25 193 ALA A O 1
ATOM 1443 N N . LEU A 1 194 ? 14.497 18.615 -27.714 1.00 98.06 194 LEU A N 1
ATOM 1444 C CA . LEU A 1 194 ? 13.993 17.410 -27.048 1.00 98.06 194 LEU A CA 1
ATOM 1445 C C . LEU A 1 194 ? 14.710 17.143 -25.716 1.00 98.06 194 LEU A C 1
ATOM 1447 O O . LEU A 1 194 ? 14.049 16.772 -24.750 1.00 98.06 194 LEU A O 1
ATOM 1451 N N . VAL A 1 195 ? 16.028 17.381 -25.633 1.00 97.69 195 VAL A N 1
ATOM 1452 C CA . VAL A 1 195 ? 16.787 17.270 -24.368 1.00 97.69 195 VAL A CA 1
ATOM 1453 C C . VAL A 1 195 ? 16.287 18.266 -23.323 1.00 97.69 195 VAL A C 1
ATOM 1455 O O . VAL A 1 195 ? 16.090 17.885 -22.173 1.00 97.69 195 VAL A O 1
ATOM 1458 N N . LEU A 1 196 ? 16.049 19.521 -23.712 1.00 97.88 196 LEU A N 1
ATOM 1459 C CA . LEU A 1 196 ? 15.559 20.560 -22.800 1.00 97.88 196 LEU A CA 1
ATOM 1460 C C . LEU A 1 196 ? 14.122 20.285 -22.329 1.00 97.88 196 LEU A C 1
ATOM 1462 O O . LEU A 1 196 ? 13.842 20.393 -21.138 1.00 97.88 196 LEU A O 1
ATOM 1466 N N . VAL A 1 197 ? 13.225 19.883 -23.237 1.00 96.94 197 VAL A N 1
ATOM 1467 C CA . VAL A 1 197 ? 11.830 19.536 -22.903 1.00 96.94 197 VAL A CA 1
ATOM 1468 C C . VAL A 1 197 ? 11.774 18.312 -21.991 1.00 96.94 197 VAL A C 1
ATOM 1470 O O . VAL A 1 197 ? 11.070 18.328 -20.986 1.00 96.94 197 VAL A O 1
ATOM 1473 N N . SER A 1 198 ? 12.550 17.272 -22.305 1.00 96.06 198 SER A N 1
ATOM 1474 C CA . SER A 1 198 ? 12.695 16.088 -21.454 1.00 96.06 198 SER A CA 1
ATOM 1475 C C . SER A 1 198 ? 13.235 16.454 -20.075 1.00 96.06 198 SER A C 1
ATOM 1477 O O . SER A 1 198 ? 12.684 16.021 -19.072 1.00 96.06 198 SER A O 1
ATOM 1479 N N . GLY A 1 199 ? 14.244 17.326 -20.011 1.00 94.50 199 GLY A N 1
ATOM 1480 C CA . GLY A 1 199 ? 14.749 17.876 -18.759 1.00 94.50 199 GLY A CA 1
ATOM 1481 C C . GLY A 1 199 ? 13.662 18.544 -17.924 1.00 94.50 199 GLY A C 1
ATOM 1482 O O . GLY A 1 199 ? 13.481 18.188 -16.762 1.00 94.50 199 GLY A O 1
ATOM 1483 N N . ALA A 1 200 ? 12.908 19.471 -18.511 1.00 94.88 200 ALA A N 1
ATOM 1484 C CA . ALA A 1 200 ? 11.807 20.138 -17.821 1.00 94.88 200 ALA A CA 1
ATOM 1485 C C . ALA A 1 200 ? 10.739 19.142 -17.329 1.00 94.88 200 ALA A C 1
ATOM 1487 O O . ALA A 1 200 ? 10.268 19.259 -16.204 1.00 94.88 200 ALA A O 1
ATOM 1488 N N . ALA A 1 201 ? 10.401 18.125 -18.126 1.00 93.44 201 ALA A N 1
ATOM 1489 C CA . ALA A 1 201 ? 9.471 17.079 -17.707 1.00 93.44 201 ALA A CA 1
ATOM 1490 C C . ALA A 1 201 ? 10.024 16.241 -16.540 1.00 93.44 201 ALA A C 1
ATOM 1492 O O . ALA A 1 201 ? 9.298 15.967 -15.589 1.00 93.44 201 ALA A O 1
ATOM 1493 N N . MET A 1 202 ? 11.309 15.873 -16.577 1.00 91.31 202 MET A N 1
ATOM 1494 C CA . MET A 1 202 ? 11.946 15.072 -15.527 1.00 91.31 202 MET A CA 1
ATOM 1495 C C . MET A 1 202 ? 11.926 15.772 -14.166 1.00 91.31 202 MET A C 1
ATOM 1497 O O . MET A 1 202 ? 11.623 15.122 -13.175 1.00 91.31 202 MET A O 1
ATOM 1501 N N . ILE A 1 203 ? 12.214 17.078 -14.099 1.00 92.31 203 ILE A N 1
ATOM 1502 C CA . ILE A 1 203 ? 12.216 17.789 -12.808 1.00 92.31 203 ILE A CA 1
ATOM 1503 C C . ILE A 1 203 ? 10.799 17.968 -12.242 1.00 92.31 203 ILE A C 1
ATOM 1505 O O . ILE A 1 203 ? 10.625 17.990 -11.030 1.00 92.31 203 ILE A O 1
ATOM 1509 N N . VAL A 1 204 ? 9.777 18.033 -13.104 1.00 90.62 204 VAL A N 1
ATOM 1510 C CA . VAL A 1 204 ? 8.366 18.044 -12.681 1.00 90.62 204 VAL A CA 1
ATOM 1511 C C . VAL A 1 204 ? 7.958 16.686 -12.115 1.00 90.62 204 VAL A C 1
ATOM 1513 O O . VAL A 1 204 ? 7.391 16.636 -11.029 1.00 90.62 204 VAL A O 1
ATOM 1516 N N . VAL A 1 205 ? 8.279 15.588 -12.813 1.00 86.94 205 VAL A N 1
ATOM 1517 C CA . VAL A 1 205 ? 8.032 14.223 -12.310 1.00 86.94 205 VAL A CA 1
ATOM 1518 C C . VAL A 1 205 ? 8.748 14.012 -10.973 1.00 86.94 205 VAL A C 1
ATOM 1520 O O . VAL A 1 205 ? 8.157 13.473 -10.042 1.00 86.94 205 VAL A O 1
ATOM 1523 N N . GLN A 1 206 ? 9.978 14.517 -10.854 1.00 84.31 206 GLN A N 1
ATOM 1524 C CA . GLN A 1 206 ? 10.753 14.467 -9.621 1.00 84.31 206 GLN A CA 1
ATOM 1525 C C . GLN A 1 206 ? 10.071 15.214 -8.470 1.00 84.31 206 GLN A C 1
ATOM 1527 O O . GLN A 1 206 ? 9.918 14.641 -7.399 1.00 84.31 206 GLN A O 1
ATOM 1532 N N . ALA A 1 207 ? 9.637 16.460 -8.691 1.00 85.62 207 ALA A N 1
ATOM 1533 C CA . ALA A 1 207 ? 8.957 17.278 -7.683 1.00 85.62 207 ALA A CA 1
ATOM 1534 C C . ALA A 1 207 ? 7.657 16.621 -7.179 1.00 85.62 207 ALA A C 1
ATOM 1536 O O . ALA A 1 207 ? 7.414 16.562 -5.975 1.00 85.62 207 ALA A O 1
ATOM 1537 N N . ILE A 1 208 ? 6.863 16.052 -8.097 1.00 82.25 208 ILE A N 1
ATOM 1538 C CA . ILE A 1 208 ? 5.642 15.303 -7.757 1.00 82.25 208 ILE A CA 1
ATOM 1539 C C . ILE A 1 208 ? 5.978 14.089 -6.883 1.00 82.25 208 ILE A C 1
ATOM 1541 O O . ILE A 1 208 ? 5.321 13.870 -5.870 1.00 82.25 208 ILE A O 1
ATOM 1545 N N . SER A 1 209 ? 7.009 13.329 -7.255 1.00 76.62 209 SER A N 1
ATOM 1546 C CA . SER A 1 209 ? 7.418 12.106 -6.554 1.00 76.62 209 SER A CA 1
ATOM 1547 C C . SER A 1 209 ? 7.864 12.361 -5.113 1.00 76.62 209 SER A C 1
ATOM 1549 O O . SER A 1 209 ? 7.467 11.644 -4.200 1.00 76.62 209 SER A O 1
ATOM 1551 N N . ILE A 1 210 ? 8.622 13.435 -4.879 1.00 78.31 210 ILE A N 1
ATOM 1552 C CA . ILE A 1 210 ? 9.100 13.805 -3.536 1.00 78.31 210 ILE A CA 1
ATOM 1553 C C . ILE A 1 210 ? 8.058 14.576 -2.707 1.00 78.31 210 ILE A C 1
ATOM 1555 O O . ILE A 1 210 ? 8.329 14.932 -1.560 1.00 78.31 210 ILE A O 1
ATOM 1559 N N . GLY A 1 211 ? 6.880 14.864 -3.276 1.00 77.81 211 GLY A N 1
ATOM 1560 C CA . GLY A 1 211 ? 5.812 15.615 -2.613 1.00 77.81 211 GLY A CA 1
ATOM 1561 C C . GLY A 1 211 ? 6.179 17.067 -2.286 1.00 77.81 211 GLY A C 1
ATOM 1562 O O . GLY A 1 211 ? 5.677 17.613 -1.303 1.00 77.81 211 GLY A O 1
ATOM 1563 N N . SER A 1 212 ? 7.069 17.692 -3.064 1.00 81.62 212 SER A N 1
ATOM 1564 C CA . SER A 1 212 ? 7.540 19.065 -2.836 1.00 81.62 212 SER A CA 1
ATOM 1565 C C . SER A 1 212 ? 7.619 19.880 -4.135 1.00 81.62 212 SER A C 1
ATOM 1567 O O . SER A 1 212 ? 7.171 19.446 -5.198 1.00 81.62 212 SER A O 1
ATOM 1569 N N . GLY A 1 213 ? 8.096 21.124 -4.051 1.00 86.88 213 GLY A N 1
ATOM 1570 C CA . GLY A 1 213 ? 8.202 22.015 -5.200 1.00 86.88 213 GLY A CA 1
ATOM 1571 C C . GLY A 1 213 ? 9.419 21.736 -6.090 1.00 86.88 213 GLY A C 1
ATOM 1572 O O . GLY A 1 213 ? 10.345 20.994 -5.764 1.00 86.88 213 GLY A O 1
ATOM 1573 N N . ILE A 1 214 ? 9.436 22.379 -7.261 1.00 88.19 214 ILE A N 1
ATOM 1574 C CA . ILE A 1 214 ? 10.589 22.353 -8.177 1.00 88.19 214 ILE A CA 1
ATOM 1575 C C . ILE A 1 214 ? 11.869 22.933 -7.533 1.00 88.19 214 ILE A C 1
ATOM 1577 O O . ILE A 1 214 ? 12.935 22.361 -7.773 1.00 88.19 214 ILE A O 1
ATOM 1581 N N . PRO A 1 215 ? 11.831 24.031 -6.743 1.00 89.94 215 PRO A N 1
ATOM 1582 C CA . PRO A 1 215 ? 13.029 24.542 -6.070 1.00 89.94 215 PRO A CA 1
ATOM 1583 C C . PRO A 1 215 ? 13.695 23.494 -5.173 1.00 89.94 215 PRO A C 1
ATOM 1585 O O . PRO A 1 215 ? 14.911 23.328 -5.219 1.00 89.94 215 PRO A O 1
ATOM 1588 N N . GLU A 1 216 ? 12.894 22.747 -4.420 1.00 85.69 216 GLU A N 1
ATOM 1589 C CA . GLU A 1 216 ? 13.329 21.677 -3.526 1.00 85.69 216 GLU A CA 1
ATOM 1590 C C . GLU A 1 216 ? 13.923 20.504 -4.317 1.00 85.69 216 GLU A C 1
ATOM 1592 O O . GLU A 1 216 ? 15.015 20.028 -3.998 1.00 85.69 216 GLU A O 1
ATOM 1597 N N . ALA A 1 217 ? 13.279 20.108 -5.420 1.00 86.12 217 ALA A N 1
ATOM 1598 C CA . ALA A 1 217 ? 13.796 19.075 -6.319 1.00 86.12 217 ALA A CA 1
ATOM 1599 C C . ALA A 1 217 ? 15.165 19.440 -6.927 1.00 86.12 217 ALA A C 1
ATOM 1601 O O . ALA A 1 217 ? 16.016 18.565 -7.100 1.00 86.12 217 ALA A O 1
ATOM 1602 N N . ILE A 1 218 ? 15.411 20.722 -7.230 1.00 90.38 218 ILE A N 1
ATOM 1603 C CA . ILE A 1 218 ? 16.688 21.208 -7.786 1.00 90.38 218 ILE A CA 1
ATOM 1604 C C . ILE A 1 218 ? 17.839 21.090 -6.779 1.00 90.38 218 ILE A C 1
ATOM 1606 O O . ILE A 1 218 ? 18.977 20.880 -7.195 1.00 90.38 218 ILE A O 1
ATOM 1610 N N . LEU A 1 219 ? 17.559 21.201 -5.479 1.00 86.50 219 LEU A N 1
ATOM 1611 C CA . LEU A 1 219 ? 18.579 21.139 -4.427 1.00 86.50 219 LEU A CA 1
ATOM 1612 C C . LEU A 1 219 ? 19.094 19.716 -4.157 1.00 86.50 219 LEU A C 1
ATOM 1614 O O . LEU A 1 219 ? 20.139 19.561 -3.529 1.00 86.50 219 LEU A O 1
ATOM 1618 N N . THR A 1 220 ? 18.397 18.688 -4.647 1.00 87.19 220 THR A N 1
ATOM 1619 C CA . THR A 1 220 ? 18.833 17.285 -4.548 1.00 87.19 220 THR A CA 1
ATOM 1620 C C . THR A 1 220 ? 20.080 17.009 -5.402 1.00 87.19 220 THR A C 1
ATOM 1622 O O . THR A 1 220 ? 20.373 17.721 -6.369 1.00 87.19 220 THR A O 1
ATOM 1625 N N . LYS A 1 221 ? 20.815 15.926 -5.124 1.00 84.38 221 LYS A N 1
ATOM 1626 C CA . LYS A 1 221 ? 21.954 15.474 -5.946 1.00 84.38 221 LYS A CA 1
ATOM 1627 C C . LYS A 1 221 ? 21.549 15.183 -7.391 1.00 84.38 221 LYS A C 1
ATOM 1629 O O . LYS A 1 221 ? 22.269 15.573 -8.315 1.00 84.38 221 LYS A O 1
ATOM 1634 N N . PHE A 1 222 ? 20.376 14.586 -7.596 1.00 86.25 222 PHE A N 1
ATOM 1635 C CA . PHE A 1 222 ? 19.765 14.449 -8.919 1.00 86.25 222 PHE A CA 1
ATOM 1636 C C . PHE A 1 222 ? 19.551 15.822 -9.580 1.00 86.25 222 PHE A C 1
ATOM 1638 O O . PHE A 1 222 ? 19.949 16.036 -10.730 1.00 86.25 222 PHE A O 1
ATOM 1645 N N . GLY A 1 223 ? 18.990 16.776 -8.831 1.00 88.38 223 GLY A N 1
ATOM 1646 C CA . GLY A 1 223 ? 18.789 18.166 -9.240 1.00 88.38 223 GLY A CA 1
ATOM 1647 C C . GLY A 1 223 ? 20.079 18.859 -9.686 1.00 88.38 223 GLY A C 1
ATOM 1648 O O . GLY A 1 223 ? 20.098 19.504 -10.734 1.00 88.38 223 GLY A O 1
ATOM 1649 N N . ASN A 1 224 ? 21.198 18.638 -8.995 1.00 89.75 224 ASN A N 1
ATOM 1650 C CA . ASN A 1 224 ? 22.503 19.195 -9.370 1.00 89.75 224 ASN A CA 1
ATOM 1651 C C . ASN A 1 224 ? 23.002 18.683 -10.733 1.00 89.75 224 ASN A C 1
ATOM 1653 O O . ASN A 1 224 ? 23.449 19.471 -11.577 1.00 89.75 224 ASN A O 1
ATOM 1657 N N . VAL A 1 225 ? 22.891 17.374 -10.989 1.00 91.31 225 VAL A N 1
ATOM 1658 C CA . VAL A 1 225 ? 23.242 16.789 -12.298 1.00 91.31 225 VAL A CA 1
ATOM 1659 C C . VAL A 1 225 ? 22.292 17.298 -13.385 1.00 91.31 225 VAL A C 1
ATOM 1661 O O . VAL A 1 225 ? 22.718 17.603 -14.505 1.00 91.31 225 VAL A O 1
ATOM 1664 N N . TRP A 1 226 ? 21.012 17.455 -13.048 1.00 93.56 226 TRP A N 1
ATOM 1665 C CA . TRP A 1 226 ? 20.008 18.036 -13.929 1.00 93.56 226 TRP A CA 1
ATOM 1666 C C . TRP A 1 226 ? 20.323 19.495 -14.300 1.00 93.56 226 TRP A C 1
ATOM 1668 O O . TRP A 1 226 ? 20.298 19.829 -15.488 1.00 93.56 226 TRP A O 1
ATOM 1678 N N . VAL A 1 227 ? 20.706 20.350 -13.343 1.00 95.19 227 VAL A N 1
ATOM 1679 C CA . VAL A 1 227 ? 21.095 21.752 -13.599 1.00 95.19 227 VAL A CA 1
ATOM 1680 C C . VAL A 1 227 ? 22.287 21.808 -14.548 1.00 95.19 227 VAL A C 1
ATOM 1682 O O . VAL A 1 227 ? 22.256 22.544 -15.539 1.00 95.19 227 VAL A O 1
ATOM 1685 N N . ALA A 1 228 ? 23.316 20.991 -14.300 1.00 95.31 228 ALA A N 1
ATOM 1686 C CA . ALA A 1 228 ? 24.476 20.902 -15.182 1.00 95.31 228 ALA A CA 1
ATOM 1687 C C . ALA A 1 228 ? 24.067 20.507 -16.610 1.00 95.31 228 ALA A C 1
ATOM 1689 O O . ALA A 1 228 ? 24.492 21.147 -17.578 1.00 95.31 228 ALA A O 1
ATOM 1690 N N . ARG A 1 229 ? 23.178 19.514 -16.754 1.00 95.38 229 ARG A N 1
ATOM 1691 C CA . ARG A 1 229 ? 22.626 19.094 -18.051 1.00 95.38 229 ARG A CA 1
ATOM 1692 C C . ARG A 1 229 ? 21.870 20.228 -18.743 1.00 95.38 229 ARG A C 1
ATOM 1694 O O . ARG A 1 229 ? 22.066 20.428 -19.945 1.00 95.38 229 ARG A O 1
ATOM 1701 N N . MET A 1 230 ? 21.019 20.966 -18.029 1.00 96.81 230 MET A N 1
ATOM 1702 C CA . MET A 1 230 ? 20.228 22.064 -18.602 1.00 96.81 230 MET A CA 1
ATOM 1703 C C . MET A 1 230 ? 21.110 23.228 -19.050 1.00 96.81 230 MET A C 1
ATOM 1705 O O . MET A 1 230 ? 20.917 23.759 -20.148 1.00 96.81 230 MET A O 1
ATOM 1709 N N . LEU A 1 231 ? 22.123 23.582 -18.256 1.00 97.44 231 LEU A N 1
ATOM 1710 C CA . LEU A 1 231 ? 23.095 24.617 -18.605 1.00 97.44 231 LEU A CA 1
ATOM 1711 C C . LEU A 1 231 ? 23.887 24.225 -19.860 1.00 97.44 231 LEU A C 1
ATOM 1713 O O . LEU A 1 231 ? 23.919 24.978 -20.835 1.00 97.44 231 LEU A O 1
ATOM 1717 N N . GLN A 1 232 ? 24.472 23.023 -19.872 1.00 97.62 232 GLN A N 1
ATOM 1718 C CA . GLN A 1 232 ? 25.227 22.505 -21.017 1.00 97.62 232 GLN A CA 1
ATOM 1719 C C . GLN A 1 232 ? 24.359 22.429 -22.281 1.00 97.62 232 GLN A C 1
ATOM 1721 O O . GLN A 1 232 ? 24.797 22.845 -23.354 1.00 97.62 232 GLN A O 1
ATOM 1726 N N . SER A 1 233 ? 23.112 21.965 -22.159 1.00 97.94 233 SER A N 1
ATOM 1727 C CA . SER A 1 233 ? 22.165 21.870 -23.280 1.00 97.94 233 SER A CA 1
ATOM 1728 C C . SER A 1 233 ? 21.746 23.247 -23.804 1.00 97.94 233 SER A C 1
ATOM 1730 O O . SER A 1 233 ? 21.605 23.429 -25.012 1.00 97.94 233 SER A O 1
ATOM 1732 N N . SER A 1 234 ? 21.613 24.246 -22.930 1.00 98.00 234 SER A N 1
ATOM 1733 C CA . SER A 1 234 ? 21.299 25.628 -23.319 1.00 98.00 234 SER A CA 1
ATOM 1734 C C . SER A 1 234 ? 22.463 26.290 -24.064 1.00 98.00 234 SER A C 1
ATOM 1736 O O . SER A 1 234 ? 22.261 26.914 -25.108 1.00 98.00 234 SER A O 1
ATOM 1738 N N . ILE A 1 235 ? 23.698 26.088 -23.591 1.00 98.06 235 ILE A N 1
ATOM 1739 C CA . ILE A 1 235 ? 24.915 26.527 -24.295 1.00 98.06 235 ILE A CA 1
ATOM 1740 C C . ILE A 1 235 ? 25.002 25.839 -25.663 1.00 98.06 235 ILE A C 1
ATOM 1742 O O . ILE A 1 235 ? 25.246 26.492 -26.682 1.00 98.06 235 ILE A O 1
ATOM 1746 N N . LEU A 1 236 ? 24.741 24.531 -25.705 1.00 98.06 236 LEU A N 1
ATOM 1747 C CA . LEU A 1 236 ? 24.739 23.744 -26.933 1.00 98.06 236 LEU A CA 1
ATOM 1748 C C . LEU A 1 236 ? 23.694 24.257 -27.930 1.00 98.06 236 LEU A C 1
ATOM 1750 O O . LEU A 1 236 ? 24.018 24.417 -29.106 1.00 98.06 236 LEU A O 1
ATOM 1754 N N . MET A 1 237 ? 22.485 24.594 -27.470 1.00 98.25 237 MET A N 1
ATOM 1755 C CA . MET A 1 237 ? 21.443 25.216 -28.295 1.00 98.25 237 MET A CA 1
ATOM 1756 C C . MET A 1 237 ? 21.937 26.530 -28.909 1.00 98.25 237 MET A C 1
ATOM 1758 O O . MET A 1 237 ? 21.801 26.735 -30.117 1.00 98.25 237 MET A O 1
ATOM 1762 N N . GLY A 1 238 ? 22.560 27.396 -28.103 1.00 97.50 238 GLY A N 1
ATOM 1763 C CA . GLY A 1 238 ? 23.127 28.664 -28.564 1.00 97.50 238 GLY A CA 1
ATOM 1764 C C . GLY A 1 238 ? 24.177 28.478 -29.663 1.00 97.50 238 GLY A C 1
ATOM 1765 O O . GLY A 1 238 ? 24.096 29.125 -30.711 1.00 97.50 238 GLY A O 1
ATOM 1766 N N . ILE A 1 239 ? 25.118 27.546 -29.471 1.00 97.62 239 ILE A N 1
ATOM 1767 C CA . ILE A 1 239 ? 26.168 27.229 -30.454 1.00 97.62 239 ILE A CA 1
ATOM 1768 C C . ILE A 1 239 ? 25.556 26.667 -31.741 1.00 97.62 239 ILE A C 1
ATOM 1770 O O . ILE A 1 239 ? 25.832 27.177 -32.830 1.00 97.62 239 ILE A O 1
ATOM 1774 N N . VAL A 1 240 ? 24.702 25.645 -31.639 1.00 97.50 240 VAL A N 1
ATOM 1775 C CA . VAL A 1 240 ? 24.064 24.998 -32.798 1.00 97.50 240 VAL A CA 1
ATOM 1776 C C . VAL A 1 240 ? 23.251 26.022 -33.598 1.00 97.50 240 VAL A C 1
ATOM 1778 O O . VAL A 1 240 ? 23.335 26.060 -34.829 1.00 97.50 240 VAL A O 1
ATOM 1781 N N . PHE A 1 241 ? 22.513 26.904 -32.924 1.00 97.38 241 PHE A N 1
ATOM 1782 C CA . PHE A 1 241 ? 21.719 27.945 -33.571 1.00 97.38 241 PHE A CA 1
ATOM 1783 C C . PHE A 1 241 ? 22.578 29.032 -34.234 1.00 97.38 241 PHE A C 1
ATOM 1785 O O . PHE A 1 241 ? 22.280 29.453 -35.357 1.00 97.38 241 PHE A O 1
ATOM 1792 N N . ALA A 1 242 ? 23.672 29.458 -33.596 1.00 96.25 242 ALA A N 1
ATOM 1793 C CA . ALA A 1 242 ? 24.619 30.412 -34.175 1.00 96.25 242 ALA A CA 1
ATOM 1794 C C . ALA A 1 242 ? 25.285 29.848 -35.441 1.00 96.25 242 ALA A C 1
ATOM 1796 O O . ALA A 1 242 ? 25.326 30.519 -36.478 1.00 96.25 242 ALA A O 1
ATOM 1797 N N . VAL A 1 243 ? 25.727 28.587 -35.392 1.00 95.94 243 VAL A N 1
ATOM 1798 C CA . VAL A 1 243 ? 26.304 27.877 -36.544 1.00 95.94 243 VAL A CA 1
ATOM 1799 C C . VAL A 1 243 ? 25.263 27.711 -37.653 1.00 95.94 243 VAL A C 1
ATOM 1801 O O . VAL A 1 243 ? 25.570 27.977 -38.816 1.00 95.94 243 VAL A O 1
ATOM 1804 N N . TYR A 1 244 ? 24.014 27.365 -37.320 1.00 95.69 244 TYR A N 1
ATOM 1805 C CA . TYR A 1 244 ? 22.917 27.294 -38.291 1.00 95.69 244 TYR A CA 1
ATOM 1806 C C . TYR A 1 244 ? 22.677 28.638 -38.990 1.00 95.69 244 TYR A C 1
ATOM 1808 O O . TYR A 1 244 ? 22.609 28.683 -40.220 1.00 95.69 244 TYR A O 1
ATOM 1816 N N . ARG A 1 245 ? 22.592 29.742 -38.235 1.00 95.31 245 ARG A N 1
ATOM 1817 C CA . ARG A 1 245 ? 22.406 31.093 -38.795 1.00 95.31 245 ARG A CA 1
ATOM 1818 C C . ARG A 1 245 ? 23.569 31.502 -39.695 1.00 95.31 245 ARG A C 1
ATOM 1820 O O . ARG A 1 245 ? 23.331 32.003 -40.794 1.00 95.31 245 ARG A O 1
ATOM 1827 N N . LYS A 1 246 ? 24.811 31.249 -39.273 1.00 94.38 246 LYS A N 1
ATOM 1828 C CA . LYS A 1 246 ? 26.020 31.509 -40.071 1.00 94.38 246 LYS A CA 1
ATOM 1829 C C . LYS A 1 246 ? 26.015 30.710 -41.379 1.00 94.38 246 LYS A C 1
ATOM 1831 O O . LYS A 1 246 ? 26.204 31.290 -42.447 1.00 94.38 246 LYS A O 1
ATOM 1836 N N . ALA A 1 247 ? 25.732 29.410 -41.310 1.00 89.50 247 ALA A N 1
ATOM 1837 C CA . ALA A 1 247 ? 25.646 28.524 -42.473 1.00 89.50 247 ALA A CA 1
ATOM 1838 C C . ALA A 1 247 ? 24.483 28.890 -43.418 1.00 89.50 247 ALA A C 1
ATOM 1840 O O . ALA A 1 247 ? 24.588 28.751 -44.639 1.00 89.50 247 ALA A O 1
ATOM 1841 N N . ALA A 1 248 ? 23.366 29.383 -42.874 1.00 88.81 248 ALA A N 1
ATOM 1842 C CA . ALA A 1 248 ? 22.237 29.871 -43.660 1.00 88.81 248 ALA A CA 1
ATOM 1843 C C . ALA A 1 248 ? 22.570 31.179 -44.393 1.00 88.81 248 ALA A C 1
ATOM 1845 O O . ALA A 1 248 ? 22.307 31.269 -45.590 1.00 88.81 248 ALA A O 1
ATOM 1846 N N . LYS A 1 249 ? 23.189 32.149 -43.705 1.00 90.56 249 LYS A N 1
ATOM 1847 C CA . LYS A 1 249 ? 23.550 33.461 -44.266 1.00 90.56 249 LYS A CA 1
ATOM 1848 C C . LYS A 1 249 ? 24.615 33.360 -45.358 1.00 90.56 249 LYS A C 1
ATOM 1850 O O . LYS A 1 249 ? 24.465 33.958 -46.414 1.00 90.56 249 LYS A O 1
ATOM 1855 N N . ASN A 1 250 ? 25.668 32.582 -45.116 1.00 87.56 250 ASN A N 1
ATOM 1856 C CA . ASN A 1 250 ? 26.831 32.522 -46.006 1.00 87.56 250 ASN A CA 1
ATOM 1857 C C . ASN A 1 250 ? 26.740 31.399 -47.050 1.00 87.56 250 ASN A C 1
ATOM 1859 O O . ASN A 1 250 ? 27.669 31.220 -47.831 1.00 87.56 250 ASN A O 1
ATOM 1863 N N . SER A 1 251 ? 25.657 30.609 -47.038 1.00 85.69 251 SER A N 1
ATOM 1864 C CA . SER A 1 251 ? 25.514 29.390 -47.851 1.00 85.69 251 SER A CA 1
ATOM 1865 C C . SER A 1 251 ? 26.755 28.486 -47.798 1.00 85.69 251 SER A C 1
ATOM 1867 O O . SER A 1 251 ? 27.178 27.919 -48.803 1.00 85.69 251 SER A O 1
ATOM 1869 N N . SER A 1 252 ? 27.336 28.357 -46.603 1.00 88.44 252 SER A N 1
ATOM 1870 C CA . SER A 1 252 ? 28.578 27.631 -46.342 1.00 88.44 252 SER A CA 1
ATOM 1871 C C . SER A 1 252 ? 28.347 26.441 -45.411 1.00 88.44 252 SER A C 1
ATOM 1873 O O . SER A 1 252 ? 27.449 26.468 -44.569 1.00 88.44 252 SER A O 1
ATOM 1875 N N . SER A 1 253 ? 29.196 25.419 -45.509 1.00 89.44 253 SER A N 1
ATOM 1876 C CA . SER A 1 253 ? 29.228 24.313 -44.543 1.00 89.44 253 SER A CA 1
ATOM 1877 C C . SER A 1 253 ? 29.798 24.760 -43.183 1.00 89.44 253 SER A C 1
ATOM 1879 O O . SER A 1 253 ? 30.673 25.631 -43.156 1.00 89.44 253 SER A O 1
ATOM 1881 N N . PRO A 1 254 ? 29.359 24.158 -42.059 1.00 93.31 254 PRO A N 1
ATOM 1882 C CA . PRO A 1 254 ? 30.003 24.326 -40.757 1.00 93.31 254 PRO A CA 1
ATOM 1883 C C . PRO A 1 254 ? 31.492 23.956 -40.795 1.00 93.31 254 PRO A C 1
ATOM 1885 O O . PRO A 1 254 ? 31.905 23.019 -41.486 1.00 93.31 254 PRO A O 1
ATOM 1888 N N . SER A 1 255 ? 32.310 24.680 -40.035 1.00 93.81 255 SER A N 1
ATOM 1889 C CA . SER A 1 255 ? 33.735 24.384 -39.881 1.00 93.81 255 SER A CA 1
ATOM 1890 C C . SER A 1 255 ? 33.962 23.153 -38.996 1.00 93.81 255 SER A C 1
ATOM 1892 O O . SER A 1 255 ? 33.137 22.796 -38.156 1.00 93.81 255 SER A O 1
ATOM 1894 N N . ARG A 1 256 ? 35.127 22.505 -39.134 1.00 93.00 256 ARG A N 1
ATOM 1895 C CA . ARG A 1 256 ? 35.476 21.345 -38.293 1.00 93.00 256 ARG A CA 1
ATOM 1896 C C . ARG A 1 256 ? 35.558 21.700 -36.807 1.00 93.00 256 ARG A C 1
ATOM 1898 O O . ARG A 1 256 ? 35.154 20.885 -35.991 1.00 93.00 256 ARG A O 1
ATOM 1905 N N . ALA A 1 257 ? 36.054 22.892 -36.470 1.00 94.44 257 ALA A N 1
ATOM 1906 C CA . ALA A 1 257 ? 36.149 23.350 -35.085 1.00 94.44 257 ALA A CA 1
ATOM 1907 C C . ALA A 1 257 ? 34.761 23.502 -34.439 1.00 94.44 257 ALA A C 1
ATOM 1909 O O . ALA A 1 257 ? 34.552 23.013 -33.334 1.00 94.44 257 ALA A O 1
ATOM 1910 N N . GLU A 1 258 ? 33.794 24.084 -35.159 1.00 96.19 258 GLU A N 1
ATOM 1911 C CA . GLU A 1 258 ? 32.398 24.187 -34.702 1.00 96.19 258 GLU A CA 1
ATOM 1912 C C . GLU A 1 258 ? 31.780 22.798 -34.477 1.00 96.19 258 GLU A C 1
ATOM 1914 O O . GLU A 1 258 ? 31.143 22.560 -33.454 1.00 96.19 258 GLU A O 1
ATOM 1919 N N . MET A 1 259 ? 32.022 21.850 -35.389 1.00 96.25 259 MET A N 1
ATOM 1920 C CA . MET A 1 259 ? 31.522 20.480 -35.243 1.00 96.25 259 MET A CA 1
ATOM 1921 C C . MET A 1 259 ? 32.179 19.720 -34.081 1.00 96.25 259 MET A C 1
ATOM 1923 O O . MET A 1 259 ? 31.493 18.962 -33.400 1.00 96.25 259 MET A O 1
ATOM 1927 N N . TYR A 1 260 ? 33.476 19.926 -33.822 1.00 97.19 260 TYR A N 1
ATOM 1928 C CA . TYR A 1 260 ? 34.138 19.367 -32.638 1.00 97.19 260 TYR A CA 1
ATOM 1929 C C . TYR A 1 260 ? 33.582 19.961 -31.344 1.00 97.19 260 TYR A C 1
ATOM 1931 O O . TYR A 1 260 ? 33.333 19.207 -30.410 1.00 97.19 260 TYR A O 1
ATOM 1939 N N . ALA A 1 261 ? 33.329 21.272 -31.296 1.00 97.12 261 ALA A N 1
ATOM 1940 C CA . ALA A 1 261 ? 32.722 21.915 -30.130 1.00 97.12 261 ALA A CA 1
ATOM 1941 C C . ALA A 1 261 ? 31.326 21.340 -29.826 1.00 97.12 261 ALA A C 1
ATOM 1943 O O . ALA A 1 261 ? 31.047 20.978 -28.685 1.00 97.12 261 ALA A O 1
ATOM 1944 N N . ILE A 1 262 ? 30.483 21.179 -30.854 1.00 98.19 262 ILE A N 1
ATOM 1945 C CA . ILE A 1 262 ? 29.157 20.547 -30.733 1.00 98.19 262 ILE A CA 1
ATOM 1946 C C . ILE A 1 262 ? 29.281 19.092 -30.263 1.00 98.19 262 ILE A C 1
ATOM 1948 O O . ILE A 1 262 ? 28.531 18.675 -29.385 1.00 98.19 262 ILE A O 1
ATOM 1952 N N . LEU A 1 263 ? 30.220 18.318 -30.820 1.00 97.88 263 LEU A N 1
ATOM 1953 C CA . LEU A 1 263 ? 30.417 16.916 -30.443 1.00 97.88 263 LEU A CA 1
ATOM 1954 C C . LEU A 1 263 ? 30.880 16.772 -28.987 1.00 97.88 263 LEU A C 1
ATOM 1956 O O . LEU A 1 263 ? 30.320 15.963 -28.257 1.00 97.88 263 LEU A O 1
ATOM 1960 N N . ILE A 1 264 ? 31.873 17.557 -28.561 1.00 97.88 264 ILE A N 1
ATOM 1961 C CA . ILE A 1 264 ? 32.406 17.522 -27.191 1.00 97.88 264 ILE A CA 1
ATOM 1962 C C . ILE A 1 264 ? 31.313 17.893 -26.191 1.00 97.88 264 ILE A C 1
ATOM 1964 O O . ILE A 1 264 ? 31.110 17.178 -25.214 1.00 97.88 264 ILE A O 1
ATOM 1968 N N . LEU A 1 265 ? 30.569 18.969 -26.454 1.00 97.56 265 LEU A N 1
ATOM 1969 C CA . LEU A 1 265 ? 29.501 19.401 -25.559 1.00 97.56 265 LEU A CA 1
ATOM 1970 C C . LEU A 1 265 ? 28.309 18.429 -25.575 1.00 97.56 265 LEU A C 1
ATOM 1972 O O . LEU A 1 265 ? 27.728 18.168 -24.528 1.00 97.56 265 LEU A O 1
ATOM 1976 N N . GLY A 1 266 ? 27.984 17.826 -26.723 1.00 97.75 266 GLY A N 1
ATOM 1977 C CA . GLY A 1 266 ? 26.978 16.763 -26.814 1.00 97.75 266 GLY A CA 1
ATOM 1978 C C . GLY A 1 266 ? 27.359 15.509 -26.019 1.00 97.75 266 GLY A C 1
ATOM 1979 O O . GLY A 1 266 ? 26.511 14.937 -25.338 1.00 97.75 266 GLY A O 1
ATOM 1980 N N . LEU A 1 267 ? 28.635 15.110 -26.046 1.00 97.56 267 LEU A N 1
ATOM 1981 C CA . LEU A 1 267 ? 29.156 14.020 -25.214 1.00 97.56 267 LEU A CA 1
ATOM 1982 C C . LEU A 1 267 ? 29.169 14.390 -23.722 1.00 97.56 267 LEU A C 1
ATOM 1984 O O . LEU A 1 267 ? 28.868 13.538 -22.894 1.00 97.56 267 LEU A 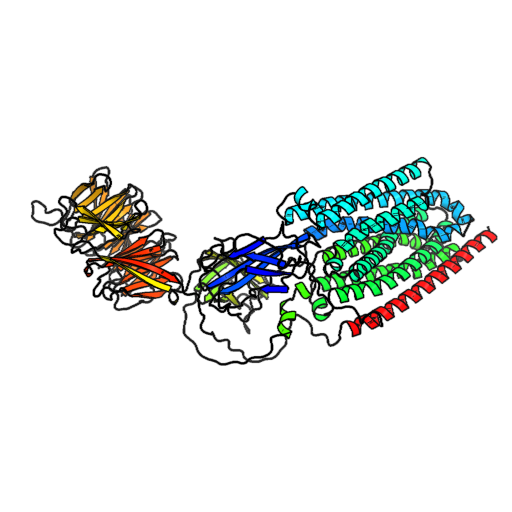O 1
ATOM 1988 N N . ALA A 1 268 ? 29.450 15.648 -23.369 1.00 96.81 268 ALA A N 1
ATOM 1989 C CA . ALA A 1 268 ? 29.360 16.120 -21.984 1.00 96.81 268 ALA A CA 1
ATOM 1990 C C . ALA A 1 268 ? 27.918 16.050 -21.449 1.00 96.81 268 ALA A C 1
ATOM 1992 O O . ALA A 1 268 ? 27.697 15.513 -20.366 1.00 96.81 268 ALA A O 1
ATOM 1993 N N . VAL A 1 269 ? 26.931 16.486 -22.245 1.00 97.00 269 VAL A N 1
ATOM 1994 C CA . VAL A 1 269 ? 25.503 16.321 -21.921 1.00 97.00 269 VAL A CA 1
ATOM 1995 C C . VAL A 1 269 ? 25.161 14.839 -21.743 1.00 97.00 269 VAL A C 1
ATOM 1997 O O . VAL A 1 269 ? 24.456 14.484 -20.805 1.00 97.00 269 VAL A O 1
ATOM 2000 N N . MET A 1 270 ? 25.687 13.955 -22.593 1.00 94.88 270 MET A N 1
ATOM 2001 C CA . MET A 1 270 ? 25.461 12.508 -22.496 1.00 94.88 270 MET A CA 1
ATOM 2002 C C . MET A 1 270 ? 26.066 11.879 -21.236 1.00 94.88 270 MET A C 1
ATOM 2004 O O . MET A 1 270 ? 25.451 10.998 -20.645 1.00 94.88 270 MET A O 1
ATOM 2008 N N . ALA A 1 271 ? 27.231 12.352 -20.786 1.00 94.81 271 ALA A N 1
ATOM 2009 C CA . ALA A 1 271 ? 27.857 11.877 -19.552 1.00 94.81 271 ALA A CA 1
ATOM 2010 C C . ALA A 1 271 ? 26.957 12.106 -18.329 1.00 94.81 271 ALA A C 1
ATOM 2012 O O . ALA A 1 271 ? 26.920 11.275 -17.426 1.00 94.81 271 ALA A O 1
ATOM 2013 N N . THR A 1 272 ? 26.152 13.175 -18.331 1.00 94.12 272 THR A N 1
ATOM 2014 C CA . THR A 1 272 ? 25.164 13.402 -17.267 1.00 94.12 272 THR A CA 1
ATOM 2015 C C . THR A 1 272 ? 24.070 12.333 -17.220 1.00 94.12 272 THR A C 1
ATOM 2017 O O . THR A 1 272 ? 23.401 12.228 -16.201 1.00 94.12 272 THR A O 1
ATOM 2020 N N . SER A 1 273 ? 23.834 11.568 -18.294 1.00 89.94 273 SER A N 1
ATOM 2021 C CA . SER A 1 273 ? 22.889 10.440 -18.303 1.00 89.94 273 SER A CA 1
ATOM 2022 C C . SER A 1 273 ? 23.481 9.221 -17.598 1.00 89.94 273 SER A C 1
ATOM 2024 O O . SER A 1 273 ? 22.784 8.586 -16.817 1.00 89.94 273 SER A O 1
ATOM 2026 N N . SER A 1 274 ? 24.774 8.953 -17.794 1.00 90.81 274 SER A N 1
ATOM 2027 C CA . SER A 1 274 ? 25.494 7.868 -17.111 1.00 90.81 274 SER A CA 1
ATOM 2028 C C . SER A 1 274 ? 25.674 8.122 -15.612 1.00 90.81 274 SER A C 1
ATOM 2030 O O . SER A 1 274 ? 25.729 7.174 -14.838 1.00 90.81 274 SER A O 1
ATOM 2032 N N . LEU A 1 275 ? 25.718 9.392 -15.189 1.00 89.31 275 LEU A N 1
ATOM 2033 C CA . LEU A 1 275 ? 25.787 9.782 -13.773 1.00 89.31 275 LEU A CA 1
ATOM 2034 C C . LEU A 1 275 ? 24.480 9.552 -12.990 1.00 89.31 275 LEU A C 1
ATOM 2036 O O . LEU A 1 275 ? 24.518 9.594 -11.767 1.00 89.31 275 LEU A O 1
ATOM 2040 N N . ILE A 1 276 ? 23.356 9.321 -13.678 1.00 84.88 276 ILE A N 1
ATOM 2041 C CA . ILE A 1 276 ? 22.034 9.043 -13.076 1.00 84.88 276 ILE A CA 1
ATOM 2042 C C . ILE A 1 276 ? 21.440 7.705 -13.561 1.00 84.88 276 ILE A C 1
ATOM 2044 O O . ILE A 1 276 ? 20.226 7.505 -13.528 1.00 84.88 276 ILE A O 1
ATOM 2048 N N . ALA A 1 277 ? 22.284 6.819 -14.100 1.00 83.25 277 ALA A N 1
ATOM 2049 C CA . ALA A 1 277 ? 21.907 5.484 -14.565 1.00 83.25 277 ALA A CA 1
ATOM 2050 C C . ALA A 1 277 ? 22.201 4.425 -13.488 1.00 83.25 277 ALA A C 1
ATOM 2052 O O . ALA A 1 277 ? 22.986 4.676 -12.577 1.00 83.25 277 ALA A O 1
ATOM 2053 N N . HIS A 1 278 ? 21.681 3.200 -13.638 1.00 79.69 278 HIS A N 1
ATOM 2054 C CA . HIS A 1 278 ? 21.965 2.087 -12.709 1.00 79.69 278 HIS A CA 1
ATOM 2055 C C . HIS A 1 278 ? 23.462 1.773 -12.555 1.00 79.69 278 HIS A C 1
ATOM 2057 O O . HIS A 1 278 ? 23.900 1.279 -11.520 1.00 79.69 278 HIS A O 1
ATOM 2063 N N . ALA A 1 279 ? 24.269 2.108 -13.564 1.00 79.69 279 ALA A N 1
ATOM 2064 C CA . ALA A 1 279 ? 25.722 2.002 -13.501 1.00 79.69 279 ALA A CA 1
ATOM 2065 C C . ALA A 1 279 ? 26.368 2.943 -12.463 1.00 79.69 279 ALA A C 1
ATOM 2067 O O . ALA A 1 279 ? 27.488 2.681 -12.041 1.00 79.69 279 ALA A O 1
ATOM 2068 N N . ALA A 1 280 ? 25.698 4.030 -12.066 1.00 80.81 280 ALA A N 1
ATOM 2069 C CA . ALA A 1 280 ? 26.152 4.929 -11.006 1.00 80.81 280 ALA A CA 1
ATOM 2070 C C . ALA A 1 280 ? 25.788 4.420 -9.602 1.00 80.81 280 ALA A C 1
ATOM 2072 O O . ALA A 1 280 ? 26.495 4.737 -8.646 1.00 80.81 280 ALA A O 1
ATOM 2073 N N . ALA A 1 281 ? 24.746 3.588 -9.488 1.00 70.25 281 ALA A N 1
ATOM 2074 C CA . ALA A 1 281 ? 24.315 2.977 -8.231 1.00 70.25 281 ALA A CA 1
ATOM 2075 C C . ALA A 1 281 ? 25.291 1.904 -7.719 1.00 70.25 281 ALA A C 1
ATOM 2077 O O . ALA A 1 281 ? 25.385 1.681 -6.520 1.00 70.25 281 ALA A O 1
ATOM 2078 N N . THR A 1 282 ? 26.095 1.294 -8.600 1.00 67.88 282 THR A N 1
ATOM 2079 C CA . THR A 1 282 ? 27.129 0.318 -8.198 1.00 67.88 282 THR A CA 1
ATOM 2080 C C . THR A 1 282 ? 28.281 0.948 -7.408 1.00 67.88 282 THR A C 1
ATOM 2082 O O . THR A 1 282 ? 29.150 0.227 -6.933 1.00 67.88 282 THR A O 1
ATOM 2085 N N . ASN A 1 283 ? 28.358 2.285 -7.340 1.00 67.81 283 ASN A N 1
ATOM 2086 C CA . ASN A 1 283 ? 29.488 3.051 -6.800 1.00 67.81 283 ASN A CA 1
ATOM 2087 C C . ASN A 1 283 ? 30.849 2.718 -7.459 1.00 67.81 283 ASN A C 1
ATOM 2089 O O . ASN A 1 283 ? 31.921 3.026 -6.935 1.00 67.81 283 ASN A O 1
ATOM 2093 N N . GLN A 1 284 ? 30.823 2.105 -8.649 1.00 76.50 284 GLN A N 1
ATOM 2094 C CA . GLN A 1 284 ? 32.006 1.697 -9.398 1.00 76.50 284 GLN A CA 1
ATOM 2095 C C . GLN A 1 284 ? 32.212 2.599 -10.615 1.00 76.50 284 GLN A C 1
ATOM 2097 O O . GLN A 1 284 ? 31.485 2.534 -11.607 1.00 76.50 284 GLN A O 1
ATOM 2102 N N . ILE A 1 285 ? 33.283 3.399 -10.586 1.00 82.12 285 ILE A N 1
ATOM 2103 C CA . ILE A 1 285 ? 33.654 4.310 -11.686 1.00 82.12 285 ILE A CA 1
ATOM 2104 C C . ILE A 1 285 ? 33.725 3.595 -13.042 1.00 82.12 285 ILE A C 1
ATOM 2106 O O . ILE A 1 285 ? 33.356 4.166 -14.068 1.00 82.12 285 ILE A O 1
ATOM 2110 N N . HIS A 1 286 ? 34.188 2.344 -13.068 1.00 82.31 286 HIS A N 1
ATOM 2111 C CA . HIS A 1 286 ? 34.325 1.606 -14.317 1.00 82.31 286 HIS A CA 1
ATOM 2112 C C . HIS A 1 286 ? 32.970 1.246 -14.946 1.00 82.31 286 HIS A C 1
ATOM 2114 O O . HIS A 1 286 ? 32.873 1.291 -16.170 1.00 82.31 286 HIS A O 1
ATOM 2120 N N . SER A 1 287 ? 31.921 0.981 -14.156 1.00 83.44 287 SER A N 1
ATOM 2121 C CA . SER A 1 287 ? 30.561 0.742 -14.664 1.00 83.44 287 SER A CA 1
ATOM 2122 C C . SER A 1 287 ? 29.992 1.996 -15.323 1.00 83.44 287 SER A C 1
ATOM 2124 O O . SER A 1 287 ? 29.472 1.920 -16.436 1.00 83.44 287 SER A O 1
ATOM 2126 N N . ILE A 1 288 ? 30.179 3.167 -14.701 1.00 86.94 288 ILE A N 1
ATOM 2127 C CA . ILE A 1 288 ? 29.767 4.467 -15.262 1.00 86.94 288 ILE A CA 1
ATOM 2128 C C . ILE A 1 288 ? 30.482 4.739 -16.593 1.00 86.94 288 ILE A C 1
ATOM 2130 O O . ILE A 1 288 ? 29.857 5.139 -17.576 1.00 86.94 288 ILE A O 1
ATOM 2134 N N . ILE A 1 289 ? 31.797 4.501 -16.653 1.00 89.94 289 ILE A N 1
ATOM 2135 C CA . ILE A 1 289 ? 32.590 4.671 -17.881 1.00 89.94 289 ILE A CA 1
ATOM 2136 C C . ILE A 1 289 ? 32.087 3.732 -18.986 1.00 89.94 289 ILE A C 1
ATOM 2138 O O . ILE A 1 289 ? 31.989 4.123 -20.152 1.00 89.94 289 ILE A O 1
ATOM 2142 N N . LEU A 1 290 ? 31.775 2.490 -18.632 1.00 89.06 290 LEU A N 1
ATOM 2143 C CA . LEU A 1 290 ? 31.356 1.459 -19.572 1.00 89.06 290 LEU A CA 1
ATOM 2144 C C . LEU A 1 290 ? 29.949 1.734 -20.127 1.00 89.06 290 LEU A C 1
ATOM 2146 O O . LEU A 1 290 ? 29.749 1.609 -21.339 1.00 89.06 290 LEU A O 1
ATOM 2150 N N . ASP A 1 291 ? 29.029 2.217 -19.288 1.00 90.81 291 ASP A N 1
ATOM 2151 C CA . ASP A 1 291 ? 27.728 2.753 -19.706 1.00 90.81 291 ASP A CA 1
ATOM 2152 C C . ASP A 1 291 ? 27.886 3.962 -20.644 1.00 90.81 291 ASP A C 1
ATOM 2154 O O . ASP A 1 291 ? 27.299 3.984 -21.729 1.00 90.81 291 ASP A O 1
ATOM 2158 N N . PHE A 1 292 ? 28.754 4.924 -20.304 1.00 94.31 292 PHE A N 1
ATOM 2159 C CA . PHE A 1 292 ? 29.025 6.089 -21.154 1.00 94.31 292 PHE A CA 1
ATOM 2160 C C . PHE A 1 292 ? 29.488 5.680 -22.558 1.00 94.31 292 PHE A C 1
ATOM 2162 O O . PHE A 1 292 ? 28.958 6.168 -23.560 1.00 94.31 292 PHE A O 1
ATOM 2169 N N . PHE A 1 293 ? 30.449 4.756 -22.663 1.00 93.69 293 PHE A N 1
ATOM 2170 C CA . PHE A 1 293 ? 30.926 4.280 -23.964 1.00 93.69 293 PHE A CA 1
ATOM 2171 C C . PHE A 1 293 ? 29.873 3.462 -24.720 1.00 93.69 293 PHE A C 1
ATOM 2173 O O . PHE A 1 293 ? 29.801 3.566 -25.948 1.00 93.69 293 PHE A O 1
ATOM 2180 N N . HIS A 1 294 ? 29.040 2.685 -24.021 1.00 93.62 294 HIS A N 1
ATOM 2181 C CA . HIS A 1 294 ? 27.912 1.979 -24.632 1.00 93.62 294 HIS A CA 1
ATOM 2182 C C . HIS A 1 294 ? 26.905 2.969 -25.240 1.00 93.62 294 HIS A C 1
ATOM 2184 O O . HIS A 1 294 ? 26.549 2.854 -26.417 1.00 93.62 294 HIS A O 1
ATOM 2190 N N . ASN A 1 295 ? 26.525 4.000 -24.483 1.00 93.50 295 ASN A N 1
ATOM 2191 C CA . ASN A 1 295 ? 25.591 5.039 -24.917 1.00 93.50 295 ASN A CA 1
ATOM 2192 C C . ASN A 1 295 ? 26.170 5.919 -26.033 1.00 93.50 295 ASN A C 1
ATOM 2194 O O . ASN A 1 295 ? 25.467 6.235 -26.999 1.00 93.50 295 ASN A O 1
ATOM 2198 N N . ALA A 1 296 ? 27.464 6.246 -25.987 1.00 95.06 296 ALA A N 1
ATOM 2199 C CA . ALA A 1 296 ? 28.148 6.951 -27.069 1.00 95.06 296 ALA A CA 1
ATOM 2200 C C . ALA A 1 296 ? 28.169 6.120 -28.364 1.00 95.06 296 ALA A C 1
ATOM 2202 O O . ALA A 1 296 ? 27.895 6.650 -29.445 1.00 95.06 296 ALA A O 1
ATOM 2203 N N . ALA A 1 297 ? 28.434 4.811 -28.271 1.00 95.00 297 ALA A N 1
ATOM 2204 C CA . ALA A 1 297 ? 28.406 3.911 -29.421 1.00 95.00 297 ALA A CA 1
ATOM 2205 C C . ALA A 1 297 ? 27.000 3.806 -30.033 1.00 95.00 297 ALA A C 1
ATOM 2207 O O . ALA A 1 297 ? 26.839 3.993 -31.243 1.00 95.00 297 ALA A O 1
ATOM 2208 N N . ALA A 1 298 ? 25.971 3.595 -29.207 1.00 94.19 298 ALA A N 1
ATOM 2209 C CA . ALA A 1 298 ? 24.579 3.585 -29.655 1.00 94.19 298 ALA A CA 1
ATOM 2210 C C . ALA A 1 298 ? 24.187 4.914 -30.325 1.00 94.19 298 ALA A C 1
ATOM 2212 O O . ALA A 1 298 ? 23.555 4.922 -31.383 1.00 94.19 298 ALA A O 1
ATOM 2213 N N . SER A 1 299 ? 24.640 6.039 -29.768 1.00 95.94 299 SER A N 1
ATOM 2214 C CA . SER A 1 299 ? 24.345 7.380 -30.279 1.00 95.94 299 SER A CA 1
ATOM 2215 C C . SER A 1 299 ? 24.977 7.666 -31.632 1.00 95.94 299 SER A C 1
ATOM 2217 O O . SER A 1 299 ? 24.318 8.205 -32.523 1.00 95.94 299 SER A O 1
ATOM 2219 N N . ILE A 1 300 ? 26.237 7.272 -31.829 1.00 96.94 300 ILE A N 1
ATOM 2220 C CA . ILE A 1 300 ? 26.905 7.426 -33.125 1.00 96.94 300 ILE A CA 1
ATOM 2221 C C . ILE A 1 300 ? 26.219 6.557 -34.189 1.00 96.94 300 ILE A C 1
ATOM 2223 O O . ILE A 1 300 ? 26.058 7.002 -35.329 1.00 96.94 300 ILE A O 1
ATOM 2227 N N . TRP A 1 301 ? 25.775 5.349 -33.831 1.00 95.94 301 TRP A N 1
ATOM 2228 C CA . TRP A 1 301 ? 25.084 4.456 -34.759 1.00 95.94 301 TRP A CA 1
ATOM 2229 C C . TRP A 1 301 ? 23.675 4.956 -35.107 1.00 95.94 301 TRP A C 1
ATOM 2231 O O . TRP A 1 301 ? 23.412 5.282 -36.268 1.00 95.94 301 TRP A O 1
ATOM 2241 N N . ILE A 1 302 ? 22.778 5.068 -34.125 1.00 96.94 302 ILE A N 1
ATOM 2242 C CA . ILE A 1 302 ? 21.373 5.447 -34.344 1.00 96.94 302 ILE A CA 1
ATOM 2243 C C . ILE A 1 302 ? 21.281 6.889 -34.857 1.00 96.94 302 ILE A C 1
ATOM 2245 O O . ILE A 1 302 ? 20.590 7.162 -35.840 1.00 96.94 302 ILE A O 1
ATOM 2249 N N . GLY A 1 303 ? 22.031 7.823 -34.268 1.00 96.38 303 GLY A N 1
ATOM 2250 C CA . GLY A 1 303 ? 22.045 9.216 -34.713 1.00 96.38 303 GLY A CA 1
ATOM 2251 C C . GLY A 1 303 ? 22.653 9.385 -36.108 1.00 96.38 303 GLY A C 1
ATOM 2252 O O . GLY A 1 303 ? 22.186 10.210 -36.897 1.00 96.38 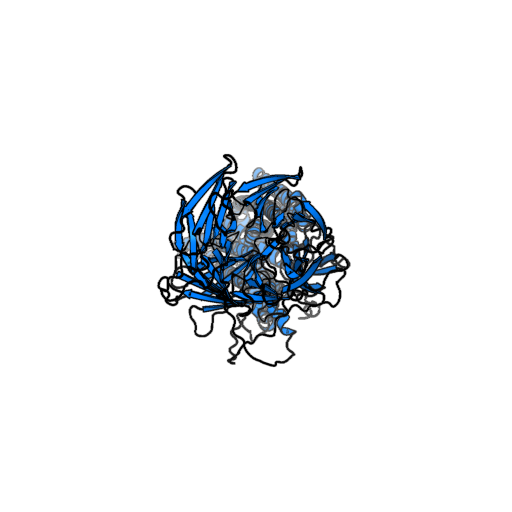303 GLY A O 1
ATOM 2253 N N . GLY A 1 304 ? 23.634 8.552 -36.467 1.00 95.44 304 GLY A N 1
ATOM 2254 C CA . GLY A 1 304 ? 24.161 8.469 -37.828 1.00 95.44 304 GLY A CA 1
ATOM 2255 C C . GLY A 1 304 ? 23.121 7.983 -38.844 1.00 95.44 304 GLY A C 1
ATOM 2256 O O . GLY A 1 304 ? 23.033 8.537 -39.942 1.00 95.44 304 GLY A O 1
ATOM 2257 N N . LEU A 1 305 ? 22.280 7.012 -38.475 1.00 95.56 305 LEU A N 1
ATOM 2258 C CA . LEU A 1 305 ? 21.154 6.560 -39.303 1.00 95.56 305 LEU A CA 1
ATOM 2259 C C . LEU A 1 305 ? 20.097 7.653 -39.480 1.00 95.56 305 LEU A C 1
ATOM 2261 O O . LEU A 1 305 ? 19.617 7.851 -40.596 1.00 95.56 305 LEU A O 1
ATOM 2265 N N . ILE A 1 306 ? 19.781 8.411 -38.425 1.00 96.50 306 ILE A N 1
ATOM 2266 C CA . ILE A 1 306 ? 18.866 9.561 -38.506 1.00 96.50 306 ILE A CA 1
ATOM 2267 C C . ILE A 1 306 ? 19.428 10.617 -39.470 1.00 96.50 306 ILE A C 1
ATOM 2269 O O . ILE A 1 306 ? 18.721 11.073 -40.375 1.00 96.50 306 ILE A O 1
ATOM 2273 N N . LEU A 1 307 ? 20.716 10.956 -39.351 1.00 95.44 307 LEU A N 1
ATOM 2274 C CA . LEU A 1 307 ? 21.395 11.869 -40.275 1.00 95.44 307 LEU A CA 1
ATOM 2275 C C . LEU A 1 307 ? 21.300 11.375 -41.727 1.00 95.44 307 LEU A C 1
ATOM 2277 O O . LEU A 1 307 ? 20.942 12.139 -42.631 1.00 95.44 307 LEU A O 1
ATOM 2281 N N . LEU A 1 308 ? 21.609 10.100 -41.970 1.00 95.00 308 LEU A N 1
ATOM 2282 C CA . LEU A 1 308 ? 21.580 9.524 -43.312 1.00 95.00 308 LEU A CA 1
ATOM 2283 C C . LEU A 1 308 ? 20.157 9.469 -43.881 1.00 95.00 308 LEU A C 1
ATOM 2285 O O . LEU A 1 308 ? 19.948 9.902 -45.014 1.00 95.00 308 LEU A O 1
ATOM 2289 N N . GLY A 1 309 ? 19.185 8.984 -43.109 1.00 94.69 309 GLY A N 1
ATOM 2290 C CA . GLY A 1 309 ? 17.806 8.754 -43.544 1.00 94.69 309 GLY A CA 1
ATOM 2291 C C . GLY A 1 309 ? 16.973 10.023 -43.728 1.00 94.69 309 GLY A C 1
ATOM 2292 O O . GLY A 1 309 ? 16.102 10.055 -44.603 1.00 94.69 309 GLY A O 1
ATOM 2293 N N . PHE A 1 310 ? 17.246 11.079 -42.954 1.00 94.94 310 PHE A N 1
ATOM 2294 C CA . PHE A 1 310 ? 16.439 12.307 -42.962 1.00 94.94 310 PHE A CA 1
ATOM 2295 C C . PHE A 1 310 ? 17.139 13.529 -43.566 1.00 94.94 310 PHE A C 1
ATOM 2297 O O . PHE A 1 310 ? 16.443 14.423 -44.046 1.00 94.94 310 PHE A O 1
ATOM 2304 N N . ALA A 1 311 ? 18.476 13.568 -43.625 1.00 94.31 311 ALA A N 1
ATOM 2305 C CA . ALA A 1 311 ? 19.208 14.688 -44.226 1.00 94.31 311 ALA A CA 1
ATOM 2306 C C . ALA A 1 311 ? 20.020 14.285 -45.464 1.00 94.31 311 ALA A C 1
ATOM 2308 O O . ALA A 1 311 ? 19.801 14.846 -46.537 1.00 94.31 311 ALA A O 1
ATOM 2309 N N . ALA A 1 312 ? 20.944 13.327 -45.350 1.00 94.12 312 ALA A N 1
ATOM 2310 C CA . ALA A 1 312 ? 21.932 13.093 -46.406 1.00 94.12 312 ALA A CA 1
ATOM 2311 C C . ALA A 1 312 ? 21.357 12.364 -47.632 1.00 94.12 312 ALA A C 1
ATOM 2313 O O . ALA A 1 312 ? 21.370 12.893 -48.745 1.00 94.12 312 ALA A O 1
ATOM 2314 N N . VAL A 1 313 ? 20.824 11.155 -47.446 1.00 93.94 313 VAL A N 1
ATOM 2315 C CA . VAL A 1 313 ? 20.383 10.288 -48.549 1.00 93.94 313 VAL A CA 1
ATOM 2316 C C . VAL A 1 313 ? 19.187 10.856 -49.319 1.00 93.94 313 VAL A C 1
ATOM 2318 O O . VAL A 1 313 ? 19.233 10.801 -50.547 1.00 93.94 313 VAL A O 1
ATOM 2321 N N . PRO A 1 314 ? 18.160 11.469 -48.691 1.00 93.56 314 PRO A N 1
ATOM 2322 C CA . PRO A 1 314 ? 17.071 12.101 -49.438 1.00 93.56 314 PRO A CA 1
ATOM 2323 C C . PRO A 1 314 ? 17.547 13.186 -50.410 1.00 93.56 314 PRO A C 1
ATOM 2325 O O . PRO A 1 314 ? 17.031 13.283 -51.520 1.00 93.56 314 PRO A O 1
ATOM 2328 N N . LYS A 1 315 ? 18.549 13.984 -50.018 1.00 93.56 315 LYS A N 1
ATOM 2329 C CA . LYS A 1 315 ? 19.112 15.047 -50.865 1.00 93.56 315 LYS A CA 1
ATOM 2330 C C . LYS A 1 315 ? 20.008 14.492 -51.971 1.00 93.56 315 LYS A C 1
ATOM 2332 O O . LYS A 1 315 ? 19.974 15.010 -53.078 1.00 93.56 315 LYS A O 1
ATOM 2337 N N . ILE A 1 316 ? 20.748 13.414 -51.705 1.00 92.75 316 ILE A N 1
ATOM 2338 C CA . ILE A 1 316 ? 21.558 12.720 -52.722 1.00 92.75 316 ILE A CA 1
ATOM 2339 C C . ILE A 1 316 ? 20.668 12.030 -53.762 1.00 92.75 316 ILE A C 1
ATOM 2341 O O . ILE A 1 316 ? 20.956 12.084 -54.953 1.00 92.75 316 ILE A O 1
ATOM 2345 N N . LEU A 1 317 ? 19.567 11.406 -53.336 1.00 90.38 317 LEU A N 1
ATOM 2346 C CA . LEU A 1 317 ? 18.618 10.752 -54.242 1.00 90.38 317 LEU A CA 1
ATOM 2347 C C . LEU A 1 317 ? 17.821 11.741 -55.106 1.00 90.38 317 LEU A C 1
ATOM 2349 O O . LEU A 1 317 ? 17.253 11.320 -56.109 1.00 90.38 317 LEU A O 1
ATOM 2353 N N . ALA A 1 318 ? 17.786 13.026 -54.739 1.00 90.50 318 ALA A N 1
ATOM 2354 C CA . ALA A 1 318 ? 17.154 14.087 -55.523 1.00 90.50 318 ALA A CA 1
ATOM 2355 C C . ALA A 1 318 ? 18.033 14.606 -56.680 1.00 90.50 318 ALA A C 1
ATOM 2357 O O . ALA A 1 318 ? 17.574 15.424 -57.474 1.00 90.50 318 ALA A O 1
ATOM 2358 N N . ILE A 1 319 ? 19.288 14.154 -56.783 1.00 90.19 319 ILE A N 1
ATOM 2359 C CA . ILE A 1 319 ? 20.192 14.518 -57.879 1.00 90.19 319 ILE A CA 1
ATOM 2360 C C . ILE A 1 319 ? 19.730 13.832 -59.171 1.00 90.19 319 ILE A C 1
ATOM 2362 O O . ILE A 1 319 ? 19.506 12.622 -59.185 1.00 90.19 319 ILE A O 1
ATOM 2366 N N . ALA A 1 320 ? 19.627 14.604 -60.257 1.00 85.56 320 ALA A N 1
ATOM 2367 C CA . ALA A 1 320 ? 19.165 14.110 -61.556 1.00 85.56 320 ALA A CA 1
ATOM 2368 C C . ALA A 1 320 ? 20.132 13.102 -62.209 1.00 85.56 320 ALA A C 1
ATOM 2370 O O . ALA A 1 320 ? 19.691 12.162 -62.865 1.00 85.56 320 ALA A O 1
ATOM 2371 N N . ASP A 1 321 ? 21.445 13.274 -62.024 1.00 86.62 321 ASP A N 1
ATOM 2372 C CA . ASP A 1 321 ? 22.460 12.375 -62.581 1.00 86.62 321 ASP A CA 1
ATOM 2373 C C . ASP A 1 321 ? 22.537 11.052 -61.787 1.00 86.62 321 ASP A C 1
ATOM 2375 O O . ASP A 1 321 ? 23.017 10.990 -60.647 1.00 86.62 321 ASP A O 1
ATOM 2379 N N . GLU A 1 322 ? 22.078 9.974 -62.433 1.00 83.25 322 GLU A N 1
ATOM 2380 C CA . GLU A 1 322 ? 22.078 8.600 -61.920 1.00 83.25 322 GLU A CA 1
ATOM 2381 C C . GLU A 1 322 ? 23.468 8.106 -61.496 1.00 83.25 322 GLU A C 1
ATOM 2383 O O . GLU A 1 322 ? 23.612 7.418 -60.480 1.00 83.25 322 GLU A O 1
ATOM 2388 N N . ARG A 1 323 ? 24.513 8.462 -62.249 1.00 85.06 323 ARG A N 1
ATOM 2389 C CA . ARG A 1 323 ? 25.885 8.035 -61.952 1.00 85.06 323 ARG A CA 1
ATOM 2390 C C . ARG A 1 323 ? 26.439 8.796 -60.762 1.00 85.06 323 ARG A C 1
ATOM 2392 O O . ARG A 1 323 ? 27.085 8.181 -59.915 1.00 85.06 323 ARG A O 1
ATOM 2399 N N . VAL A 1 324 ? 26.154 10.092 -60.640 1.00 88.69 324 VAL A N 1
ATOM 2400 C CA . VAL A 1 324 ? 26.580 10.899 -59.481 1.00 88.69 324 VAL A CA 1
ATOM 2401 C C . VAL A 1 324 ? 25.971 10.351 -58.191 1.00 88.69 324 VAL A C 1
ATOM 2403 O O . VAL A 1 324 ? 26.706 10.091 -57.232 1.00 88.69 324 VAL A O 1
ATOM 2406 N N . LYS A 1 325 ? 24.653 10.095 -58.159 1.00 89.69 325 LYS A N 1
ATOM 2407 C CA . LYS A 1 325 ? 24.002 9.553 -56.951 1.00 89.69 325 LYS A CA 1
ATOM 2408 C C . LYS A 1 325 ? 24.481 8.135 -56.626 1.00 89.69 325 LYS A C 1
ATOM 2410 O O . LYS A 1 325 ? 24.758 7.840 -55.464 1.00 89.69 325 LYS A O 1
ATOM 2415 N N . ALA A 1 326 ? 24.647 7.273 -57.632 1.00 89.31 326 ALA A N 1
ATOM 2416 C CA . ALA A 1 326 ? 25.151 5.914 -57.443 1.00 89.31 326 ALA A CA 1
ATOM 2417 C C . ALA A 1 326 ? 26.591 5.911 -56.907 1.00 89.31 326 ALA A C 1
ATOM 2419 O O . ALA A 1 326 ? 26.895 5.179 -55.964 1.00 89.31 326 ALA A O 1
ATOM 2420 N N . THR A 1 327 ? 27.452 6.786 -57.435 1.00 91.44 327 THR A N 1
ATOM 2421 C CA . THR A 1 327 ? 28.839 6.941 -56.974 1.00 91.44 327 THR A CA 1
ATOM 2422 C C . THR A 1 327 ? 28.876 7.414 -55.521 1.00 91.44 327 THR A C 1
ATOM 2424 O O . THR A 1 327 ? 29.534 6.783 -54.692 1.00 91.44 327 THR A O 1
ATOM 2427 N N . ALA A 1 328 ? 28.107 8.452 -55.170 1.00 92.25 328 ALA A N 1
ATOM 2428 C CA . ALA A 1 328 ? 28.020 8.963 -53.801 1.00 92.25 328 ALA A CA 1
ATOM 2429 C C . ALA A 1 328 ? 27.566 7.882 -52.802 1.00 92.25 328 ALA A C 1
ATOM 2431 O O . ALA A 1 328 ? 28.197 7.687 -51.761 1.00 92.25 328 ALA A O 1
ATOM 2432 N N . LEU A 1 329 ? 26.513 7.129 -53.134 1.00 92.50 329 LEU A N 1
ATOM 2433 C CA . LEU A 1 329 ? 25.993 6.053 -52.285 1.00 92.50 329 LEU A CA 1
ATOM 2434 C C . LEU A 1 329 ? 26.959 4.867 -52.180 1.00 92.50 329 LEU A C 1
ATOM 2436 O O . LEU A 1 329 ? 27.126 4.315 -51.092 1.00 92.50 329 LEU A O 1
ATOM 2440 N N . SER A 1 330 ? 27.657 4.516 -53.264 1.00 92.75 330 SER A N 1
ATOM 2441 C CA . SER A 1 330 ? 28.659 3.442 -53.258 1.00 92.75 330 SER A CA 1
ATOM 2442 C C . SER A 1 330 ? 29.845 3.723 -52.326 1.00 92.75 330 SER A C 1
ATOM 2444 O O . SER A 1 330 ? 30.513 2.783 -51.896 1.00 92.75 330 SER A O 1
ATOM 2446 N N . LEU A 1 331 ? 30.104 4.994 -52.000 1.00 94.69 331 LEU A N 1
ATOM 2447 C CA . LEU A 1 331 ? 31.146 5.417 -51.062 1.00 94.69 331 LEU A CA 1
ATOM 2448 C C . LEU A 1 331 ? 30.597 5.601 -49.642 1.00 94.69 331 LEU A C 1
ATOM 2450 O O . LEU A 1 331 ? 31.244 5.195 -48.676 1.00 94.69 331 LEU A O 1
ATOM 2454 N N . LEU A 1 332 ? 29.403 6.184 -49.497 1.00 93.56 332 LEU A N 1
ATOM 2455 C CA . LEU A 1 332 ? 28.805 6.463 -48.188 1.00 93.56 332 LEU A CA 1
ATOM 2456 C C . LEU A 1 332 ? 28.375 5.198 -47.441 1.00 93.56 332 LEU A C 1
ATOM 2458 O O . LEU A 1 332 ? 28.634 5.103 -46.243 1.00 93.56 332 LEU A O 1
ATOM 2462 N N . ILE A 1 333 ? 27.769 4.225 -48.131 1.00 94.19 333 ILE A N 1
ATOM 2463 C CA . ILE A 1 333 ? 27.285 2.980 -47.511 1.00 94.19 333 ILE A CA 1
ATOM 2464 C C . ILE A 1 333 ? 28.425 2.211 -46.816 1.00 94.19 333 ILE A C 1
ATOM 2466 O O . ILE A 1 333 ? 28.336 1.998 -45.604 1.00 94.19 333 ILE A O 1
ATOM 2470 N N . PRO A 1 334 ? 29.532 1.846 -47.496 1.00 94.81 334 PRO A N 1
ATOM 2471 C CA . PRO A 1 334 ? 30.621 1.132 -46.834 1.00 94.81 334 PRO A CA 1
ATOM 2472 C C . PRO A 1 334 ? 31.361 2.004 -45.815 1.00 94.81 334 PRO A C 1
ATOM 2474 O O . PRO A 1 334 ? 31.842 1.487 -44.810 1.00 94.81 334 PRO A O 1
ATOM 2477 N N . ARG A 1 335 ? 31.416 3.333 -46.002 1.00 94.75 335 ARG A N 1
ATOM 2478 C CA . ARG A 1 335 ? 32.015 4.242 -45.012 1.00 94.75 335 ARG A CA 1
ATOM 2479 C C . ARG A 1 335 ? 31.252 4.232 -43.693 1.00 94.75 335 ARG A C 1
ATOM 2481 O O . ARG A 1 335 ? 31.881 4.138 -42.641 1.00 94.75 335 ARG A O 1
ATOM 2488 N N . PHE A 1 336 ? 29.929 4.328 -43.740 1.00 94.69 336 PHE A N 1
ATOM 2489 C CA . PHE A 1 336 ? 29.110 4.242 -42.538 1.00 94.69 336 PHE A CA 1
ATOM 2490 C C . PHE A 1 336 ? 29.154 2.830 -41.939 1.00 94.69 336 PHE A C 1
ATOM 2492 O O . PHE A 1 336 ? 29.368 2.688 -40.740 1.00 94.69 336 PHE A O 1
ATOM 2499 N N . SER A 1 337 ? 29.116 1.792 -42.780 1.00 94.75 337 SER A N 1
ATOM 2500 C CA . SER A 1 337 ? 29.204 0.391 -42.340 1.00 94.75 337 SER A CA 1
ATOM 2501 C C . SER A 1 337 ? 30.507 0.072 -41.596 1.00 94.75 337 SER A C 1
ATOM 2503 O O . SER A 1 337 ? 30.474 -0.685 -40.632 1.00 94.75 337 SER A O 1
ATOM 2505 N N . THR A 1 338 ? 31.646 0.688 -41.958 1.00 94.19 338 THR A N 1
ATOM 2506 C CA . THR A 1 338 ? 32.886 0.537 -41.162 1.00 94.19 338 THR A CA 1
ATOM 2507 C C . THR A 1 338 ? 32.745 1.069 -39.738 1.00 94.19 338 THR A C 1
ATOM 2509 O O . THR A 1 338 ? 33.276 0.459 -38.821 1.00 94.19 338 THR A O 1
ATOM 2512 N N . VAL A 1 339 ? 32.012 2.170 -39.535 1.00 94.19 339 VAL A N 1
ATOM 2513 C CA . VAL A 1 339 ? 31.766 2.712 -38.190 1.00 94.19 339 VAL A CA 1
ATOM 2514 C C . VAL A 1 339 ? 30.859 1.773 -37.420 1.00 94.19 339 VAL A C 1
ATOM 2516 O O . VAL A 1 339 ? 31.211 1.367 -36.323 1.00 94.19 339 VAL A O 1
ATOM 2519 N N . VAL A 1 340 ? 29.731 1.382 -38.017 1.00 93.50 340 VAL A N 1
ATOM 2520 C CA . VAL A 1 340 ? 28.757 0.495 -37.370 1.00 93.50 340 VAL A CA 1
ATOM 2521 C C . VAL A 1 340 ? 29.397 -0.833 -36.969 1.00 93.50 340 VAL A C 1
ATOM 2523 O O . VAL A 1 340 ? 29.193 -1.272 -35.848 1.00 93.50 340 VAL A O 1
ATOM 2526 N N . ALA A 1 341 ? 30.238 -1.432 -37.818 1.00 93.44 341 ALA A N 1
ATOM 2527 C CA . ALA A 1 341 ? 30.955 -2.660 -37.474 1.00 93.44 341 ALA A CA 1
ATOM 2528 C C . ALA A 1 341 ? 31.899 -2.477 -36.269 1.00 93.44 341 ALA A C 1
ATOM 2530 O O . ALA A 1 341 ? 31.947 -3.334 -35.392 1.00 93.44 341 ALA A O 1
ATOM 2531 N N . THR A 1 342 ? 32.619 -1.351 -36.180 1.00 93.12 342 THR A N 1
ATOM 2532 C CA . THR A 1 342 ? 33.451 -1.041 -35.004 1.00 93.12 342 THR A CA 1
ATOM 2533 C C . THR A 1 342 ? 32.603 -0.831 -33.749 1.00 93.12 342 THR A C 1
ATOM 2535 O O . THR A 1 342 ? 32.928 -1.372 -32.696 1.00 93.12 342 THR A O 1
ATOM 2538 N N . LEU A 1 343 ? 31.505 -0.079 -33.859 1.00 94.62 343 LEU A N 1
ATOM 2539 C CA . LEU A 1 343 ? 30.597 0.191 -32.744 1.00 94.62 343 LEU A CA 1
ATOM 2540 C C . LEU A 1 343 ? 29.881 -1.072 -32.260 1.00 94.62 343 LEU A C 1
ATOM 2542 O O . LEU A 1 343 ? 29.680 -1.216 -31.062 1.00 94.62 343 LEU A O 1
ATOM 2546 N N . LEU A 1 344 ? 29.555 -2.004 -33.160 1.00 92.06 344 LEU A N 1
ATOM 2547 C CA . LEU A 1 344 ? 28.987 -3.303 -32.809 1.00 92.06 344 LEU A CA 1
ATOM 2548 C C . LEU A 1 344 ? 29.982 -4.132 -31.990 1.00 92.06 344 LEU A C 1
ATOM 2550 O O . LEU A 1 344 ? 29.599 -4.703 -30.977 1.00 92.06 344 LEU A O 1
ATOM 2554 N N . GLY A 1 345 ? 31.267 -4.123 -32.361 1.00 90.88 345 GLY A N 1
ATOM 2555 C CA . GLY A 1 345 ? 32.323 -4.747 -31.561 1.00 90.88 345 GLY A CA 1
ATOM 2556 C C . GLY A 1 345 ? 32.425 -4.153 -30.152 1.00 90.88 345 GLY A C 1
ATOM 2557 O O . GLY A 1 345 ? 32.547 -4.899 -29.186 1.00 90.88 345 GLY A O 1
ATOM 2558 N N . ILE A 1 346 ? 32.306 -2.825 -30.022 1.00 91.50 346 ILE A N 1
ATOM 2559 C CA . ILE A 1 346 ? 32.253 -2.151 -28.713 1.00 91.50 346 ILE A CA 1
ATOM 2560 C C . ILE A 1 346 ? 30.998 -2.580 -27.945 1.00 91.50 346 ILE A C 1
ATOM 2562 O O . ILE A 1 346 ? 31.114 -2.994 -26.799 1.00 91.50 346 ILE A O 1
ATOM 2566 N N . ALA A 1 347 ? 29.818 -2.533 -28.567 1.00 89.56 347 ALA A N 1
ATOM 2567 C CA . ALA A 1 347 ? 28.540 -2.843 -27.927 1.00 89.56 347 ALA A CA 1
ATOM 2568 C C . ALA A 1 347 ? 28.432 -4.306 -27.467 1.00 89.56 347 ALA A C 1
ATOM 2570 O O . ALA A 1 347 ? 27.863 -4.568 -26.410 1.00 89.56 347 ALA A O 1
ATOM 2571 N N . VAL A 1 348 ? 29.007 -5.246 -28.226 1.00 90.56 348 VAL A N 1
ATOM 2572 C CA . VAL A 1 348 ? 29.083 -6.672 -27.863 1.00 90.56 348 VAL A CA 1
ATOM 2573 C C . VAL A 1 348 ? 29.974 -6.897 -26.642 1.00 90.56 348 VAL A C 1
ATOM 2575 O O . VAL A 1 348 ? 29.754 -7.859 -25.922 1.00 90.56 348 VAL A O 1
ATOM 2578 N N . ILE A 1 349 ? 30.950 -6.026 -26.377 1.00 90.44 349 ILE A N 1
ATOM 2579 C CA . ILE A 1 349 ? 31.774 -6.099 -25.164 1.00 90.44 349 ILE A CA 1
ATOM 2580 C C . ILE A 1 349 ? 31.079 -5.365 -24.017 1.00 90.44 349 ILE A C 1
ATOM 2582 O O . ILE A 1 349 ? 30.892 -5.927 -22.943 1.00 90.44 349 ILE A O 1
ATOM 2586 N N . THR A 1 350 ? 30.691 -4.108 -24.232 1.00 90.50 350 THR A N 1
ATOM 2587 C CA . THR A 1 350 ? 30.174 -3.258 -23.158 1.00 90.50 350 THR A CA 1
ATOM 2588 C C . THR A 1 350 ? 28.790 -3.696 -22.683 1.00 90.50 350 THR A C 1
ATOM 2590 O O . THR A 1 350 ? 28.541 -3.682 -21.491 1.00 90.50 350 THR A O 1
ATOM 2593 N N . GLY A 1 351 ? 27.895 -4.159 -23.559 1.00 89.06 351 GLY A N 1
ATOM 2594 C CA . GLY A 1 351 ? 26.552 -4.593 -23.153 1.00 89.06 351 GLY A CA 1
ATOM 2595 C C . GLY A 1 351 ? 26.564 -5.751 -22.142 1.00 89.06 351 GLY A C 1
ATOM 2596 O O . GLY A 1 351 ? 26.031 -5.594 -21.047 1.00 89.06 351 GLY A O 1
ATOM 2597 N N . PRO A 1 352 ? 27.192 -6.897 -22.460 1.00 89.44 352 PRO A N 1
ATOM 2598 C CA . PRO A 1 352 ? 27.234 -8.035 -21.546 1.00 89.44 352 PRO A CA 1
ATOM 2599 C C . PRO A 1 352 ? 28.094 -7.804 -20.302 1.00 89.44 352 PRO A C 1
ATOM 2601 O O . PRO A 1 352 ? 27.759 -8.327 -19.247 1.00 89.44 352 PRO A O 1
ATOM 2604 N N . VAL A 1 353 ? 29.177 -7.019 -20.387 1.00 87.12 353 VAL A N 1
ATOM 2605 C CA . VAL A 1 353 ? 29.961 -6.664 -19.189 1.00 87.12 353 VAL A CA 1
ATOM 2606 C C . VAL A 1 353 ? 29.144 -5.768 -18.260 1.00 87.12 353 VAL A C 1
ATOM 2608 O O . VAL A 1 353 ? 29.160 -5.994 -17.056 1.00 87.12 353 VAL A O 1
ATOM 2611 N N . LEU A 1 354 ? 28.389 -4.804 -18.801 1.00 86.12 354 LEU A N 1
ATOM 2612 C CA . LEU A 1 354 ? 27.488 -3.978 -17.998 1.00 86.12 354 LEU A CA 1
ATOM 2613 C C . LEU A 1 354 ? 26.401 -4.836 -17.342 1.00 86.12 354 LEU A C 1
ATOM 2615 O O . LEU A 1 354 ? 26.152 -4.679 -16.152 1.00 86.12 354 LEU A O 1
ATOM 2619 N N . LEU A 1 355 ? 25.813 -5.780 -18.089 1.00 85.75 355 LEU A N 1
ATOM 2620 C CA . LEU A 1 355 ? 24.857 -6.730 -17.526 1.00 85.75 355 LEU A CA 1
ATOM 2621 C C . LEU A 1 355 ? 25.499 -7.520 -16.387 1.00 85.75 355 LEU A C 1
ATOM 2623 O O . LEU A 1 355 ? 24.966 -7.468 -15.301 1.00 85.75 355 LEU A O 1
ATOM 2627 N N . PHE A 1 356 ? 26.679 -8.116 -16.574 1.00 83.75 356 PHE A N 1
ATOM 2628 C CA . PHE A 1 356 ? 27.380 -8.864 -15.522 1.00 83.75 356 PHE A CA 1
ATOM 2629 C C . PHE A 1 356 ? 27.633 -8.051 -14.245 1.00 83.75 356 PHE A C 1
ATOM 2631 O O . PHE A 1 356 ? 27.556 -8.592 -13.145 1.00 83.75 356 PHE A O 1
ATOM 2638 N N . THR A 1 357 ? 27.962 -6.761 -14.385 1.00 78.56 357 THR A N 1
ATOM 2639 C CA . THR A 1 357 ? 28.178 -5.875 -13.229 1.00 78.56 357 THR A CA 1
ATOM 2640 C C . THR A 1 357 ? 26.889 -5.500 -12.505 1.00 78.56 357 THR A C 1
ATOM 2642 O O . THR A 1 357 ? 26.952 -5.128 -11.340 1.00 78.56 357 THR A O 1
ATOM 2645 N N . LEU A 1 358 ? 25.745 -5.555 -13.190 1.00 74.00 358 LEU A N 1
ATOM 2646 C CA . LEU A 1 358 ? 24.438 -5.205 -12.631 1.00 74.00 358 LEU A CA 1
ATOM 2647 C C . LEU A 1 358 ? 23.691 -6.446 -12.121 1.00 74.00 358 LEU A C 1
ATOM 2649 O O . LEU A 1 358 ? 23.136 -6.411 -11.033 1.00 74.00 358 LEU A O 1
ATOM 2653 N N . GLU A 1 359 ? 23.706 -7.530 -12.895 1.00 79.88 359 GLU A N 1
ATOM 2654 C CA . GLU A 1 359 ? 23.114 -8.830 -12.605 1.00 79.88 359 GLU A CA 1
ATOM 2655 C C . GLU A 1 359 ? 23.928 -9.959 -13.265 1.00 79.88 359 GLU A C 1
ATOM 2657 O O . GLU A 1 359 ? 24.109 -10.004 -14.486 1.00 79.88 359 GLU A O 1
ATOM 2662 N N . SER A 1 360 ? 24.387 -10.910 -12.454 1.00 77.19 360 SER A N 1
ATOM 2663 C CA . SER A 1 360 ? 25.186 -12.048 -12.931 1.00 77.19 360 SER A CA 1
ATOM 2664 C C . SER A 1 360 ? 24.418 -13.370 -12.929 1.00 77.19 360 SER A C 1
ATOM 2666 O O . SER A 1 360 ? 24.866 -14.323 -13.570 1.00 77.19 360 SER A O 1
ATOM 2668 N N . ASP A 1 361 ? 23.250 -13.434 -12.282 1.00 75.50 361 ASP A N 1
ATOM 2669 C CA . ASP A 1 361 ? 22.384 -14.606 -12.329 1.00 75.50 361 ASP A CA 1
ATOM 2670 C C . ASP A 1 361 ? 21.499 -14.563 -13.583 1.00 75.50 361 ASP A C 1
ATOM 2672 O O . ASP A 1 361 ? 20.565 -13.765 -13.740 1.00 75.50 361 ASP A O 1
ATOM 2676 N N . LEU A 1 362 ? 21.816 -15.452 -14.522 1.00 79.31 362 LEU A N 1
ATOM 2677 C CA . LEU A 1 362 ? 21.106 -15.552 -15.790 1.00 79.31 362 LEU A CA 1
ATOM 2678 C C . LEU A 1 362 ? 19.682 -16.108 -15.617 1.00 79.31 362 LEU A C 1
ATOM 2680 O O . LEU A 1 362 ? 18.799 -15.765 -16.405 1.00 79.31 362 LEU A O 1
ATOM 2684 N N . SER A 1 363 ? 19.452 -16.921 -14.585 1.00 75.75 363 SER A N 1
ATOM 2685 C CA . SER A 1 363 ? 18.143 -17.491 -14.254 1.00 75.75 363 SER A CA 1
ATOM 2686 C C . SER A 1 363 ? 17.197 -16.386 -13.788 1.00 75.75 363 SER A C 1
ATOM 2688 O O . SER A 1 363 ? 16.084 -16.270 -14.304 1.00 75.75 363 SER A O 1
ATOM 2690 N N . LEU A 1 364 ? 17.684 -15.508 -12.901 1.00 71.81 364 LEU A N 1
ATOM 2691 C CA . LEU A 1 364 ? 16.964 -14.306 -12.462 1.00 71.81 364 LEU A CA 1
ATOM 2692 C C . LEU A 1 364 ? 16.743 -13.331 -13.616 1.00 71.81 364 LEU A C 1
ATOM 2694 O O . LEU A 1 364 ? 15.633 -12.835 -13.814 1.00 71.81 364 LEU A O 1
ATOM 2698 N N . THR A 1 365 ? 17.776 -13.104 -14.431 1.00 81.31 365 THR A N 1
ATOM 2699 C CA . THR A 1 365 ? 17.670 -12.224 -15.598 1.00 81.31 365 THR A CA 1
ATOM 2700 C C . THR A 1 365 ? 16.550 -12.689 -16.525 1.00 81.31 365 THR A C 1
ATOM 2702 O O . THR A 1 365 ? 15.690 -11.888 -16.865 1.00 81.31 365 THR A O 1
ATOM 2705 N N . ILE A 1 366 ? 16.502 -13.970 -16.903 1.00 81.62 366 ILE A N 1
ATOM 2706 C CA . ILE A 1 366 ? 15.496 -14.492 -17.845 1.00 81.62 366 ILE A CA 1
ATOM 2707 C C . ILE A 1 366 ? 14.081 -14.492 -17.256 1.00 81.62 366 ILE A C 1
ATOM 2709 O O . ILE A 1 366 ? 13.129 -14.243 -17.996 1.00 81.62 366 ILE A O 1
ATOM 2713 N N . ALA A 1 367 ? 13.939 -14.743 -15.954 1.00 71.19 367 ALA A N 1
ATOM 2714 C CA . ALA A 1 367 ? 12.642 -14.707 -15.281 1.00 71.19 367 ALA A CA 1
ATOM 2715 C C . ALA A 1 367 ? 12.085 -13.276 -15.134 1.00 71.19 367 ALA A C 1
ATOM 2717 O O . ALA A 1 367 ? 10.871 -13.084 -15.143 1.00 71.19 367 ALA A O 1
ATOM 2718 N N . SER A 1 368 ? 12.960 -12.271 -15.030 1.00 77.25 368 SER A N 1
ATOM 2719 C CA . SER A 1 368 ? 12.585 -10.874 -14.765 1.00 77.25 368 SER A CA 1
ATOM 2720 C C . SER A 1 368 ? 11.966 -10.131 -15.958 1.00 77.25 368 SER A C 1
ATOM 2722 O O . SER A 1 368 ? 12.303 -10.368 -17.124 1.00 77.25 368 SER A O 1
ATOM 2724 N N . VAL A 1 369 ? 11.149 -9.111 -15.669 1.00 79.94 369 VAL A N 1
ATOM 2725 C CA . VAL A 1 369 ? 10.650 -8.146 -16.674 1.00 79.94 369 VAL A CA 1
ATOM 2726 C C . VAL A 1 369 ? 11.809 -7.381 -17.326 1.00 79.94 369 VAL A C 1
ATOM 2728 O O . VAL A 1 369 ? 11.781 -7.105 -18.528 1.00 79.94 369 VAL A O 1
ATOM 2731 N N . TYR A 1 370 ? 12.875 -7.101 -16.567 1.00 83.50 370 TYR A N 1
ATOM 2732 C CA . TYR A 1 370 ? 14.095 -6.480 -17.087 1.00 83.50 370 TYR A CA 1
ATOM 2733 C C . TYR A 1 370 ? 14.715 -7.322 -18.215 1.00 83.50 370 TYR A C 1
ATOM 2735 O O . TYR A 1 370 ? 15.047 -6.795 -19.282 1.00 83.50 370 TYR A O 1
ATOM 2743 N N . GLY A 1 371 ? 14.814 -8.641 -18.024 1.00 85.00 371 GLY A N 1
ATOM 2744 C CA . GLY A 1 371 ? 15.315 -9.566 -19.041 1.00 85.00 371 GLY A CA 1
ATOM 2745 C C . GLY A 1 371 ? 14.404 -9.701 -20.253 1.00 85.00 371 GLY A C 1
ATOM 2746 O O . GLY A 1 371 ? 14.904 -9.795 -21.376 1.00 85.00 371 GLY A O 1
ATOM 2747 N N . GLN A 1 372 ? 13.084 -9.632 -20.070 1.00 88.12 372 GLN A N 1
ATOM 2748 C CA . GLN A 1 372 ? 12.132 -9.609 -21.188 1.00 88.12 372 GLN A CA 1
ATOM 2749 C C . GLN A 1 372 ? 12.332 -8.363 -22.067 1.00 88.12 372 GLN A C 1
ATOM 2751 O O . GLN A 1 372 ? 12.418 -8.471 -23.294 1.00 88.12 372 GLN A O 1
ATOM 2756 N N . ILE A 1 373 ? 12.494 -7.178 -21.465 1.00 88.31 373 ILE A N 1
ATOM 2757 C CA . ILE A 1 373 ? 12.765 -5.937 -22.212 1.00 88.31 373 ILE A CA 1
ATOM 2758 C C . ILE A 1 373 ? 14.158 -5.975 -22.849 1.00 88.31 373 ILE A C 1
ATOM 2760 O O . ILE A 1 373 ? 14.319 -5.553 -23.998 1.00 88.31 373 ILE A O 1
ATOM 2764 N N . LEU A 1 374 ? 15.159 -6.535 -22.163 1.00 90.44 374 LEU A N 1
ATOM 2765 C CA . LEU A 1 374 ? 16.480 -6.772 -22.743 1.00 90.44 374 LEU A CA 1
ATOM 2766 C C . LEU A 1 374 ? 16.390 -7.685 -23.975 1.00 90.44 374 LEU A C 1
ATOM 2768 O O . LEU A 1 374 ? 17.017 -7.387 -24.992 1.00 90.44 374 LEU A O 1
ATOM 2772 N N . ALA A 1 375 ? 15.583 -8.747 -23.937 1.00 90.69 375 ALA A N 1
ATOM 2773 C CA . ALA A 1 375 ? 15.362 -9.625 -25.084 1.00 90.69 375 ALA A CA 1
ATOM 2774 C C . ALA A 1 375 ? 14.724 -8.871 -26.262 1.00 90.69 375 ALA A C 1
ATOM 2776 O O . ALA A 1 375 ? 15.191 -8.999 -27.398 1.00 90.69 375 ALA A O 1
ATOM 2777 N N . VAL A 1 376 ? 13.735 -8.006 -26.003 1.00 92.31 376 VAL A N 1
ATOM 2778 C CA . VAL A 1 376 ? 13.160 -7.107 -27.023 1.00 92.31 376 VAL A CA 1
ATOM 2779 C C . VAL A 1 376 ? 14.227 -6.164 -27.589 1.00 92.31 376 VAL A C 1
ATOM 2781 O O . VAL A 1 376 ? 14.351 -6.042 -28.809 1.00 92.31 376 VAL A O 1
ATOM 2784 N N . LYS A 1 377 ? 15.051 -5.538 -26.738 1.00 93.31 377 LYS A N 1
ATOM 2785 C CA . LYS A 1 377 ? 16.155 -4.649 -27.146 1.00 93.31 377 LYS A CA 1
ATOM 2786 C C . LYS A 1 377 ? 17.163 -5.379 -28.039 1.00 93.31 377 LYS A C 1
ATOM 2788 O O . LYS A 1 377 ? 17.557 -4.840 -29.075 1.00 93.31 377 LYS A O 1
ATOM 2793 N N . LEU A 1 378 ? 17.557 -6.601 -27.677 1.00 93.00 378 LEU A N 1
ATOM 2794 C CA . LEU A 1 378 ? 18.462 -7.438 -28.473 1.00 93.00 378 LEU A CA 1
ATOM 2795 C C . LEU A 1 378 ? 17.822 -7.871 -29.799 1.00 93.00 378 LEU A C 1
ATOM 2797 O O . LEU A 1 378 ? 18.492 -7.846 -30.831 1.00 93.00 378 LEU A O 1
ATOM 2801 N N . GLY A 1 379 ? 16.524 -8.185 -29.804 1.00 95.12 379 GLY A N 1
ATOM 2802 C CA . GLY A 1 379 ? 15.759 -8.470 -31.020 1.00 95.12 379 GLY A CA 1
ATOM 2803 C C . GLY A 1 379 ? 15.727 -7.279 -31.982 1.00 95.12 379 GLY A C 1
ATOM 2804 O O . GLY A 1 379 ? 16.072 -7.422 -33.157 1.00 95.12 379 GLY A O 1
ATOM 2805 N N . LEU A 1 380 ? 15.402 -6.081 -31.483 1.00 95.75 380 LEU A N 1
ATOM 2806 C CA . LEU A 1 380 ? 15.424 -4.836 -32.262 1.00 95.75 380 LEU A CA 1
ATOM 2807 C C . LEU A 1 380 ? 16.831 -4.527 -32.793 1.00 95.75 380 LEU A C 1
ATOM 2809 O O . LEU A 1 380 ? 16.981 -4.185 -33.968 1.00 95.75 380 LEU A O 1
ATOM 2813 N N . ALA A 1 381 ? 17.870 -4.709 -31.972 1.00 93.88 381 ALA A N 1
ATOM 2814 C CA . ALA A 1 381 ? 19.259 -4.560 -32.402 1.00 93.88 381 ALA A CA 1
ATOM 2815 C C . ALA A 1 381 ? 19.616 -5.557 -33.519 1.00 93.88 381 ALA A C 1
ATOM 2817 O O . ALA A 1 381 ? 20.235 -5.173 -34.512 1.00 93.88 381 ALA A O 1
ATOM 2818 N N . GLY A 1 382 ? 19.177 -6.814 -33.410 1.00 94.19 382 GLY A N 1
ATOM 2819 C CA . GLY A 1 382 ? 19.347 -7.837 -34.443 1.00 94.19 382 GLY A CA 1
ATOM 2820 C C . GLY A 1 382 ? 18.680 -7.456 -35.768 1.00 94.19 382 GLY A C 1
ATOM 2821 O O . GLY A 1 382 ? 19.302 -7.573 -36.828 1.00 94.19 382 GLY A O 1
ATOM 2822 N N . VAL A 1 383 ? 17.457 -6.914 -35.718 1.00 96.06 383 VAL A N 1
ATOM 2823 C CA . VAL A 1 383 ? 16.761 -6.371 -36.899 1.00 96.06 383 VAL A CA 1
ATOM 2824 C C . VAL A 1 383 ? 17.569 -5.237 -37.531 1.00 96.06 383 VAL A C 1
ATOM 2826 O O . VAL A 1 383 ? 17.776 -5.245 -38.746 1.00 96.06 383 VAL A O 1
ATOM 2829 N N . MET A 1 384 ? 18.091 -4.301 -36.731 1.00 94.62 384 MET A N 1
ATOM 2830 C CA . MET A 1 384 ? 18.943 -3.217 -37.235 1.00 94.62 384 MET A CA 1
ATOM 2831 C C . MET A 1 384 ? 20.215 -3.742 -37.908 1.00 94.62 384 MET A C 1
ATOM 2833 O O . MET A 1 384 ? 20.539 -3.312 -39.013 1.00 94.62 384 MET A O 1
ATOM 2837 N N . VAL A 1 385 ? 20.914 -4.708 -37.301 1.00 93.81 385 VAL A N 1
ATOM 2838 C CA . VAL A 1 385 ? 22.097 -5.340 -37.916 1.00 93.81 385 VAL A CA 1
ATOM 2839 C C . VAL A 1 385 ? 21.728 -6.005 -39.244 1.00 93.81 385 VAL A C 1
ATOM 2841 O O . VAL A 1 385 ? 22.449 -5.841 -40.231 1.00 93.81 385 VAL A O 1
ATOM 2844 N N . GLY A 1 386 ? 20.588 -6.700 -39.313 1.00 94.44 386 GLY A N 1
ATOM 2845 C CA . GLY A 1 386 ? 20.080 -7.308 -40.546 1.00 94.44 386 GLY A CA 1
ATOM 2846 C C . GLY A 1 386 ? 19.788 -6.283 -41.649 1.00 94.44 386 GLY A C 1
ATOM 2847 O O . GLY A 1 386 ? 20.172 -6.480 -42.806 1.00 94.44 386 GLY A O 1
ATOM 2848 N N . MET A 1 387 ? 19.173 -5.150 -41.301 1.00 94.19 387 MET A N 1
ATOM 2849 C CA . MET A 1 387 ? 18.919 -4.040 -42.230 1.00 94.19 387 MET A CA 1
ATOM 2850 C C . MET A 1 387 ? 20.219 -3.374 -42.704 1.00 94.19 387 MET A C 1
ATOM 2852 O O . MET A 1 387 ? 20.381 -3.120 -43.904 1.00 94.19 387 MET A O 1
ATOM 2856 N N . GLY A 1 388 ? 21.179 -3.165 -41.802 1.00 91.94 388 GLY A N 1
ATOM 2857 C CA . GLY A 1 388 ? 22.515 -2.667 -42.127 1.00 91.94 388 GLY A CA 1
ATOM 2858 C C . GLY A 1 388 ? 23.277 -3.615 -43.058 1.00 91.94 388 GLY A C 1
ATOM 2859 O O . GLY A 1 388 ? 23.854 -3.182 -44.059 1.00 91.94 388 GLY A O 1
ATOM 2860 N N . ALA A 1 389 ? 23.203 -4.926 -42.810 1.00 92.12 389 ALA A N 1
ATOM 2861 C CA . ALA A 1 389 ? 23.766 -5.953 -43.684 1.00 92.12 389 ALA A CA 1
ATOM 2862 C C . ALA A 1 389 ? 23.108 -5.931 -45.073 1.00 92.12 389 ALA A C 1
ATOM 2864 O O . ALA A 1 389 ? 23.806 -5.962 -46.088 1.00 92.12 389 ALA A O 1
ATOM 2865 N N . TYR A 1 390 ? 21.783 -5.795 -45.157 1.00 92.62 390 TYR A N 1
ATOM 2866 C CA . TYR A 1 390 ? 21.089 -5.626 -46.437 1.00 92.62 390 TYR A CA 1
ATOM 2867 C C . TYR A 1 390 ? 21.580 -4.378 -47.194 1.00 92.62 390 TYR A C 1
ATOM 2869 O O . TYR A 1 390 ? 21.874 -4.446 -48.395 1.00 92.62 390 TYR A O 1
ATOM 2877 N N . SER A 1 391 ? 21.760 -3.255 -46.497 1.00 92.62 391 SER A N 1
ATOM 2878 C CA . SER A 1 391 ? 22.325 -2.030 -47.074 1.00 92.62 391 SER A CA 1
ATOM 2879 C C . SER A 1 391 ? 23.747 -2.248 -47.610 1.00 92.62 391 SER A C 1
ATOM 2881 O O . SER A 1 391 ? 24.033 -1.913 -48.765 1.00 92.62 391 SER A O 1
ATOM 2883 N N . GLN A 1 392 ? 24.618 -2.890 -46.829 1.00 92.94 392 GLN A N 1
ATOM 2884 C CA . GLN A 1 392 ? 26.021 -3.127 -47.182 1.00 92.94 392 GLN A CA 1
ATOM 2885 C C . GLN A 1 392 ? 26.222 -4.203 -48.259 1.00 92.94 392 GLN A C 1
ATOM 2887 O O . GLN A 1 392 ? 27.117 -4.074 -49.091 1.00 92.94 392 GLN A O 1
ATOM 2892 N N . PHE A 1 393 ? 25.423 -5.270 -48.279 1.00 90.19 393 PHE A N 1
ATOM 2893 C CA . PHE A 1 393 ? 25.649 -6.411 -49.175 1.00 90.19 393 PHE A CA 1
ATOM 2894 C C . PHE A 1 393 ? 24.767 -6.412 -50.422 1.00 90.19 393 PHE A C 1
ATOM 2896 O O . PHE A 1 393 ? 25.157 -7.014 -51.427 1.00 90.19 393 PHE A O 1
ATOM 2903 N N . VAL A 1 394 ? 23.610 -5.744 -50.388 1.00 90.19 394 VAL A N 1
ATOM 2904 C CA . VAL A 1 394 ? 22.656 -5.714 -51.508 1.00 90.19 394 VAL A CA 1
ATOM 2905 C C . VAL A 1 394 ? 22.604 -4.333 -52.146 1.00 90.19 394 VAL A C 1
ATOM 2907 O O . VAL A 1 394 ? 22.832 -4.207 -53.352 1.00 90.19 394 VAL A O 1
ATOM 2910 N N . ILE A 1 395 ? 22.328 -3.286 -51.366 1.00 89.38 395 ILE A N 1
ATOM 2911 C CA . ILE A 1 395 ? 22.137 -1.930 -51.911 1.00 89.38 395 ILE A CA 1
ATOM 2912 C C . ILE A 1 395 ? 23.458 -1.365 -52.435 1.00 89.38 395 ILE A C 1
ATOM 2914 O O . ILE A 1 395 ? 23.501 -0.840 -53.548 1.00 89.38 395 ILE A O 1
ATOM 2918 N N . GLN A 1 396 ? 24.550 -1.547 -51.693 1.00 91.44 396 GLN A N 1
ATOM 2919 C CA . GLN A 1 396 ? 25.889 -1.140 -52.121 1.00 91.44 396 GLN A CA 1
ATOM 2920 C C . GLN A 1 396 ? 26.283 -1.768 -53.467 1.00 91.44 396 GLN A C 1
ATOM 2922 O O . GLN A 1 396 ? 26.748 -1.053 -54.355 1.00 91.44 396 GLN A O 1
ATOM 2927 N N . LYS A 1 397 ? 26.040 -3.073 -53.670 1.00 88.88 397 LYS A N 1
ATOM 2928 C CA . LYS A 1 397 ? 26.364 -3.756 -54.937 1.00 88.88 397 LYS A CA 1
ATOM 2929 C C . LYS A 1 397 ? 25.566 -3.185 -56.106 1.00 88.88 397 LYS A C 1
ATOM 2931 O O . LYS A 1 397 ? 26.107 -3.017 -57.196 1.00 88.88 397 LYS A O 1
ATOM 2936 N N . ARG A 1 398 ? 24.291 -2.854 -55.875 1.00 87.69 398 ARG A N 1
ATOM 2937 C CA . ARG A 1 398 ? 23.437 -2.200 -56.879 1.00 87.69 398 ARG A CA 1
ATOM 2938 C C . ARG A 1 398 ? 23.955 -0.805 -57.228 1.00 87.69 398 ARG A C 1
ATOM 2940 O O . ARG A 1 398 ? 24.030 -0.481 -58.407 1.00 87.69 398 ARG A O 1
ATOM 2947 N N . ALA A 1 399 ? 24.375 -0.020 -56.234 1.00 87.69 399 ALA A N 1
ATOM 2948 C CA . ALA A 1 399 ? 24.984 1.290 -56.465 1.00 87.69 399 ALA A CA 1
ATOM 2949 C C . ALA A 1 399 ? 26.278 1.183 -57.296 1.00 87.69 399 ALA A C 1
ATOM 2951 O O . ALA A 1 399 ? 26.465 1.940 -58.244 1.00 87.69 399 ALA A O 1
ATOM 2952 N N . VAL A 1 400 ? 27.134 0.195 -57.012 1.00 88.62 400 VAL A N 1
ATOM 2953 C CA . VAL A 1 400 ? 28.354 -0.062 -57.802 1.00 88.62 400 VAL A CA 1
ATOM 2954 C C . VAL A 1 400 ? 28.029 -0.475 -59.243 1.00 88.62 400 VAL A C 1
ATOM 2956 O O . VAL A 1 400 ? 28.677 0.003 -60.171 1.00 88.62 400 VAL A O 1
ATOM 2959 N N . ALA A 1 401 ? 27.014 -1.318 -59.457 1.00 85.56 401 ALA A N 1
ATOM 2960 C CA . ALA A 1 401 ? 26.613 -1.751 -60.800 1.00 85.56 401 ALA A CA 1
ATOM 2961 C C . ALA A 1 401 ? 26.134 -0.585 -61.685 1.00 85.56 401 ALA A C 1
ATOM 2963 O O . ALA A 1 401 ? 26.459 -0.541 -62.873 1.00 85.56 401 ALA A O 1
ATOM 2964 N N . VAL A 1 402 ? 25.406 0.375 -61.098 1.00 84.69 402 VAL A N 1
ATOM 2965 C CA . VAL A 1 402 ? 24.974 1.605 -61.785 1.00 84.69 402 VAL A CA 1
ATOM 2966 C C . VAL A 1 402 ? 26.160 2.542 -62.037 1.00 84.69 402 VAL A C 1
ATOM 2968 O O . VAL A 1 402 ? 26.275 3.098 -63.126 1.00 84.69 402 VAL A O 1
ATOM 2971 N N . MET A 1 403 ? 27.081 2.666 -61.075 1.00 85.12 403 MET A N 1
ATOM 2972 C CA . MET A 1 403 ? 28.297 3.481 -61.204 1.00 85.12 403 MET A CA 1
ATOM 2973 C C . MET A 1 403 ? 29.201 3.019 -62.362 1.00 85.12 403 MET A C 1
ATOM 2975 O O . MET A 1 403 ? 29.676 3.852 -63.126 1.00 85.12 403 MET A O 1
ATOM 2979 N N . VAL A 1 404 ? 29.431 1.707 -62.511 1.00 83.19 404 VAL A N 1
ATOM 2980 C CA . VAL A 1 404 ? 30.346 1.137 -63.529 1.00 83.19 404 VAL A CA 1
ATOM 2981 C C . VAL A 1 404 ? 29.659 0.920 -64.893 1.00 83.19 404 VAL A C 1
ATOM 2983 O O . VAL A 1 404 ? 30.323 0.645 -65.886 1.00 83.19 404 VAL A O 1
ATOM 2986 N N . GLY A 1 405 ? 28.335 1.098 -64.985 1.00 70.69 405 GLY A N 1
ATOM 2987 C CA . GLY A 1 405 ? 27.607 1.088 -66.258 1.00 70.69 405 GLY A CA 1
ATOM 2988 C C . GLY A 1 405 ? 27.412 -0.300 -66.879 1.00 70.69 405 GLY A C 1
ATOM 2989 O O . GLY A 1 405 ? 27.722 -0.502 -68.052 1.00 70.69 405 GLY A O 1
ATOM 2990 N N . GLY A 1 406 ? 26.874 -1.265 -66.123 1.00 56.69 406 GLY A N 1
ATOM 2991 C CA . GLY A 1 406 ? 26.520 -2.583 -66.669 1.00 56.69 406 GLY A CA 1
ATOM 2992 C C . GLY A 1 406 ? 25.554 -2.489 -67.864 1.00 56.69 406 GLY A C 1
ATOM 2993 O O . GLY A 1 406 ? 24.448 -1.962 -67.733 1.00 56.69 406 GLY A O 1
ATOM 2994 N N . ARG A 1 407 ? 25.964 -3.002 -69.035 1.00 42.53 407 ARG A N 1
ATOM 2995 C CA . ARG A 1 407 ? 25.153 -3.037 -70.268 1.00 42.53 407 ARG A CA 1
ATOM 2996 C C . ARG A 1 407 ? 23.863 -3.852 -70.049 1.00 42.53 407 ARG A C 1
ATOM 2998 O O . ARG A 1 407 ? 23.924 -5.062 -69.874 1.00 42.53 407 ARG A O 1
ATOM 3005 N N . GLY A 1 408 ? 22.709 -3.176 -70.109 1.00 46.56 408 GLY A N 1
ATOM 3006 C CA . GLY A 1 408 ? 21.381 -3.770 -70.334 1.00 46.56 408 GLY A CA 1
ATOM 3007 C C . GLY A 1 408 ? 20.571 -4.167 -69.089 1.00 46.56 408 GLY A C 1
ATOM 3008 O O . GLY A 1 408 ? 20.533 -5.345 -68.754 1.00 46.56 408 GLY A O 1
ATOM 3009 N N . ARG A 1 409 ? 19.889 -3.207 -68.433 1.00 47.62 409 ARG A N 1
ATOM 3010 C CA . ARG A 1 409 ? 18.650 -3.368 -67.609 1.00 47.62 409 ARG A CA 1
ATOM 3011 C C . ARG A 1 409 ? 18.300 -2.043 -66.897 1.00 47.62 409 ARG A C 1
ATOM 3013 O O . ARG A 1 409 ? 18.367 -1.931 -65.677 1.00 47.62 409 ARG A O 1
ATOM 3020 N N . SER A 1 410 ? 17.949 -1.014 -67.664 1.00 50.09 410 SER A N 1
ATOM 3021 C CA . SER A 1 410 ? 17.775 0.366 -67.176 1.00 50.09 410 SER A CA 1
ATOM 3022 C C . SER A 1 410 ? 16.487 0.630 -66.371 1.00 50.09 410 SER A C 1
ATOM 3024 O O . SER A 1 410 ? 16.493 1.528 -65.538 1.00 50.09 410 SER A O 1
ATOM 3026 N N . SER A 1 411 ? 15.406 -0.149 -66.523 1.00 48.56 411 SER A N 1
ATOM 3027 C CA . SER A 1 411 ? 14.129 0.121 -65.822 1.00 48.56 411 SER A CA 1
ATOM 3028 C C . SER A 1 411 ? 13.996 -0.525 -64.431 1.00 48.56 411 SER A C 1
ATOM 3030 O O . SER A 1 411 ? 13.302 0.001 -63.564 1.00 48.56 411 SER A O 1
ATOM 3032 N N . VAL A 1 412 ? 14.686 -1.643 -64.168 1.00 47.72 412 VAL A N 1
ATOM 3033 C CA . VAL A 1 412 ? 14.587 -2.389 -62.891 1.00 47.72 412 VAL A CA 1
ATOM 3034 C C . VAL A 1 412 ? 15.531 -1.822 -61.812 1.00 47.72 412 VAL A C 1
ATOM 3036 O O . VAL A 1 412 ? 15.285 -1.992 -60.618 1.00 47.72 412 VAL A O 1
ATOM 3039 N N . GLN A 1 413 ? 16.589 -1.102 -62.202 1.00 52.97 413 GLN A N 1
ATOM 3040 C CA . GLN A 1 413 ? 17.635 -0.612 -61.291 1.00 52.97 413 GLN A CA 1
ATOM 3041 C C . GLN A 1 413 ? 17.259 0.676 -60.518 1.00 52.97 413 GLN A C 1
ATOM 3043 O O . GLN A 1 413 ? 17.669 0.808 -59.362 1.00 52.97 413 GLN A O 1
ATOM 3048 N N . ASP A 1 414 ? 16.412 1.562 -61.065 1.00 54.06 414 ASP A N 1
ATOM 3049 C CA . ASP A 1 414 ? 15.995 2.825 -60.406 1.00 54.06 414 ASP A CA 1
ATOM 3050 C C . ASP A 1 414 ? 15.101 2.577 -59.164 1.00 54.06 414 ASP A C 1
ATOM 3052 O O . ASP A 1 414 ? 15.235 3.224 -58.119 1.00 54.06 414 ASP A O 1
ATOM 3056 N N . THR A 1 415 ? 14.261 1.531 -59.192 1.00 58.94 415 THR A N 1
ATOM 3057 C CA . THR A 1 415 ? 13.410 1.161 -58.039 1.00 58.94 415 THR A CA 1
ATOM 3058 C C . THR A 1 415 ? 14.214 0.724 -56.807 1.00 58.94 415 THR A C 1
ATOM 3060 O O . THR A 1 415 ? 13.762 0.900 -55.672 1.00 58.94 415 THR A O 1
ATOM 3063 N N . GLY A 1 416 ? 15.422 0.184 -57.004 1.00 63.66 416 GLY A N 1
ATOM 3064 C CA . GLY A 1 416 ? 16.277 -0.328 -55.933 1.00 63.66 416 GLY A CA 1
ATOM 3065 C C . GLY A 1 416 ? 16.949 0.766 -55.101 1.00 63.66 416 GLY A C 1
ATOM 3066 O O . GLY A 1 416 ? 17.011 0.639 -53.879 1.00 63.66 416 GLY A O 1
ATOM 3067 N N . LEU A 1 417 ? 17.417 1.845 -55.739 1.00 72.25 417 LEU A N 1
ATOM 3068 C CA . LEU A 1 417 ? 18.099 2.964 -55.070 1.00 72.25 417 LEU A CA 1
ATOM 3069 C C . LEU A 1 417 ? 17.111 3.880 -54.340 1.00 72.25 417 LEU A C 1
ATOM 3071 O O . LEU A 1 417 ? 17.382 4.307 -53.220 1.00 72.25 417 LEU A O 1
ATOM 3075 N N . ARG A 1 418 ? 15.918 4.109 -54.906 1.00 74.69 418 ARG A N 1
ATOM 3076 C CA . ARG A 1 418 ? 14.843 4.853 -54.219 1.00 74.69 418 ARG A CA 1
ATOM 3077 C C . ARG A 1 418 ? 14.345 4.132 -52.963 1.00 74.69 418 ARG A C 1
ATOM 3079 O O . ARG A 1 418 ? 13.974 4.780 -51.985 1.00 74.69 418 ARG A O 1
ATOM 3086 N N . ARG A 1 419 ? 14.379 2.792 -52.958 1.00 81.00 419 ARG A N 1
ATOM 3087 C CA . ARG A 1 419 ? 14.012 1.973 -51.792 1.00 81.00 419 ARG A CA 1
ATOM 3088 C C . ARG A 1 419 ? 14.974 2.185 -50.613 1.00 81.00 419 ARG A C 1
ATOM 3090 O O . ARG A 1 419 ? 14.510 2.164 -49.479 1.00 81.00 419 ARG A O 1
ATOM 3097 N N . TYR A 1 420 ? 16.251 2.500 -50.864 1.00 86.31 420 TYR A N 1
ATOM 3098 C CA . TYR A 1 420 ? 17.252 2.747 -49.814 1.00 86.31 420 TYR A CA 1
ATOM 3099 C C . TYR A 1 420 ? 16.860 3.881 -48.860 1.00 86.31 420 TYR A C 1
ATOM 3101 O O . TYR A 1 420 ? 16.969 3.732 -47.646 1.00 86.31 420 TYR A O 1
ATOM 3109 N N . GLY A 1 421 ? 16.330 4.991 -49.390 1.00 86.00 421 GLY A N 1
ATOM 3110 C CA . GLY A 1 421 ? 15.876 6.108 -48.557 1.00 86.00 421 GLY A CA 1
ATOM 3111 C C . GLY A 1 421 ? 14.732 5.725 -47.610 1.00 86.00 421 GLY A C 1
ATOM 3112 O O . GLY A 1 421 ? 14.676 6.218 -46.488 1.00 86.00 421 GLY A O 1
ATOM 3113 N N . ARG A 1 422 ? 13.839 4.817 -48.030 1.00 87.69 422 ARG A N 1
ATOM 3114 C CA . ARG A 1 422 ? 12.777 4.275 -47.162 1.00 87.69 422 ARG A CA 1
ATOM 3115 C C . ARG A 1 422 ? 13.341 3.289 -46.140 1.00 87.69 422 ARG A C 1
ATOM 3117 O O . ARG A 1 422 ? 12.957 3.358 -44.979 1.00 87.69 422 ARG A O 1
ATOM 3124 N N . THR A 1 423 ? 14.275 2.430 -46.552 1.00 90.88 423 THR A N 1
ATOM 3125 C CA . THR A 1 423 ? 14.953 1.474 -45.663 1.00 90.88 423 THR A CA 1
ATOM 3126 C C . THR A 1 423 ? 15.677 2.181 -44.520 1.00 90.88 423 THR A C 1
ATOM 3128 O O . THR A 1 423 ? 15.473 1.800 -43.377 1.00 90.88 423 THR A O 1
ATOM 3131 N N . LEU A 1 424 ? 16.428 3.254 -44.788 1.00 91.81 424 LEU A N 1
ATOM 3132 C CA . LEU A 1 424 ? 17.120 4.012 -43.735 1.00 91.81 424 LEU A CA 1
ATOM 3133 C C . LEU A 1 424 ? 16.169 4.697 -42.749 1.00 91.81 424 LEU A C 1
ATOM 3135 O O . LEU A 1 424 ? 16.464 4.761 -41.562 1.00 91.81 424 LEU A O 1
ATOM 3139 N N . LYS A 1 425 ? 15.028 5.218 -43.219 1.00 93.50 425 LYS A N 1
ATOM 3140 C CA . LYS A 1 425 ? 14.014 5.796 -42.322 1.00 93.50 425 LYS A CA 1
ATOM 3141 C C . LYS A 1 425 ? 13.384 4.731 -41.428 1.00 93.50 425 LYS A C 1
ATOM 3143 O O . LYS A 1 425 ? 13.168 4.996 -40.253 1.00 93.50 425 LYS A O 1
ATOM 3148 N N . ALA A 1 426 ? 13.125 3.542 -41.974 1.00 93.69 426 ALA A N 1
ATOM 3149 C CA . ALA A 1 426 ? 12.659 2.405 -41.190 1.00 93.69 426 ALA A CA 1
ATOM 3150 C C . ALA A 1 426 ? 13.724 1.950 -40.176 1.00 93.69 426 ALA A C 1
ATOM 3152 O O . ALA A 1 426 ? 13.395 1.734 -39.019 1.00 93.69 426 ALA A O 1
ATOM 3153 N N . GLU A 1 427 ? 15.001 1.892 -40.565 1.00 94.81 427 GLU A N 1
ATOM 3154 C CA . GLU A 1 427 ? 16.108 1.525 -39.669 1.00 94.81 427 GLU A CA 1
ATOM 3155 C C . GLU A 1 427 ? 16.265 2.537 -38.525 1.00 94.81 427 GLU A C 1
ATOM 3157 O O . GLU A 1 427 ? 16.408 2.157 -37.366 1.00 94.81 427 GLU A O 1
ATOM 3162 N N . ALA A 1 428 ? 16.154 3.834 -38.831 1.00 95.50 428 ALA A N 1
ATOM 3163 C CA . ALA A 1 428 ? 16.139 4.894 -37.829 1.00 95.50 428 ALA A CA 1
ATOM 3164 C C . ALA A 1 428 ? 14.923 4.793 -36.889 1.00 95.50 428 ALA A C 1
ATOM 3166 O O . ALA A 1 428 ? 15.067 5.036 -35.695 1.00 95.50 428 ALA A O 1
ATOM 3167 N N . ALA A 1 429 ? 13.746 4.403 -37.394 1.00 95.12 429 ALA A N 1
ATOM 3168 C CA . ALA A 1 429 ? 12.561 4.178 -36.566 1.00 95.12 429 ALA A CA 1
ATOM 3169 C C . ALA A 1 429 ? 12.735 2.978 -35.618 1.00 95.12 429 ALA A C 1
ATOM 3171 O O . ALA A 1 429 ? 12.388 3.088 -34.446 1.00 95.12 429 ALA A O 1
ATOM 3172 N N . VAL A 1 430 ? 13.336 1.876 -36.086 1.00 96.50 430 VAL A N 1
ATOM 3173 C CA . VAL A 1 430 ? 13.706 0.736 -35.225 1.00 96.50 430 VAL A CA 1
ATOM 3174 C C . VAL A 1 430 ? 14.718 1.174 -34.162 1.00 96.50 430 VAL A C 1
ATOM 3176 O O . VAL A 1 430 ? 14.566 0.816 -33.000 1.00 96.50 430 VAL A O 1
ATOM 3179 N N . GLY A 1 431 ? 15.696 2.012 -34.522 1.00 95.88 431 GLY A N 1
ATOM 3180 C CA . GLY A 1 431 ? 16.634 2.599 -33.560 1.00 95.88 431 GLY A CA 1
ATOM 3181 C C . GLY A 1 431 ? 15.953 3.467 -32.498 1.00 95.88 431 GLY A C 1
ATOM 3182 O O . GLY A 1 431 ? 16.295 3.378 -31.324 1.00 95.88 431 GLY A O 1
ATOM 3183 N N . ILE A 1 432 ? 14.948 4.264 -32.871 1.00 95.56 432 ILE A N 1
ATOM 3184 C CA . ILE A 1 432 ? 14.146 5.045 -31.914 1.00 95.56 432 ILE A CA 1
ATOM 3185 C C . ILE A 1 432 ? 13.307 4.120 -31.015 1.00 95.56 432 ILE A C 1
ATOM 3187 O O . ILE A 1 432 ? 13.249 4.345 -29.810 1.00 95.56 432 ILE A O 1
ATOM 3191 N N . ALA A 1 433 ? 12.715 3.051 -31.557 1.00 94.44 433 ALA A N 1
ATOM 3192 C CA . ALA A 1 433 ? 12.004 2.044 -30.762 1.00 94.44 433 ALA A CA 1
ATOM 3193 C C . ALA A 1 433 ? 12.941 1.305 -29.787 1.00 94.44 433 ALA A C 1
ATOM 3195 O O . ALA A 1 433 ? 12.560 1.016 -28.656 1.00 94.44 433 ALA A O 1
ATOM 3196 N N . LEU A 1 434 ? 14.194 1.062 -30.183 1.00 95.19 434 LEU A N 1
ATOM 3197 C CA . LEU A 1 434 ? 15.222 0.509 -29.302 1.00 95.19 434 LEU A CA 1
ATOM 3198 C C . LEU A 1 434 ? 15.513 1.456 -28.129 1.00 95.19 434 LEU A C 1
ATOM 3200 O O . LEU A 1 434 ? 15.616 0.996 -26.995 1.00 95.19 434 LEU A O 1
ATOM 3204 N N . LEU A 1 435 ? 15.585 2.771 -28.365 1.00 94.56 435 LEU A N 1
ATOM 3205 C CA . LEU A 1 435 ? 15.745 3.763 -27.291 1.00 94.56 435 LEU A CA 1
ATOM 3206 C C . LEU A 1 435 ? 14.540 3.810 -26.342 1.00 94.56 435 LEU A C 1
ATOM 3208 O O . LEU A 1 435 ? 14.719 4.109 -25.166 1.00 94.56 435 LEU A O 1
ATOM 3212 N N . LEU A 1 436 ? 13.334 3.482 -26.814 1.00 92.81 436 LEU A N 1
ATOM 3213 C CA . LEU A 1 436 ? 12.162 3.356 -25.945 1.00 92.81 436 LEU A CA 1
ATOM 3214 C C . LEU A 1 436 ? 12.324 2.179 -24.974 1.00 92.81 436 LEU A C 1
ATOM 3216 O O . LEU A 1 436 ? 12.123 2.358 -23.777 1.00 92.81 436 LEU A O 1
ATOM 3220 N N . ALA A 1 437 ? 12.772 1.017 -25.463 1.00 91.31 437 ALA A N 1
ATOM 3221 C CA . ALA A 1 437 ? 13.097 -0.126 -24.604 1.00 91.31 437 ALA A CA 1
ATOM 3222 C C . ALA A 1 437 ? 14.203 0.221 -23.591 1.00 91.31 437 ALA A C 1
ATOM 3224 O O . ALA A 1 437 ? 14.084 -0.104 -22.415 1.00 91.31 437 ALA A O 1
ATOM 3225 N N . VAL A 1 438 ? 15.243 0.951 -24.020 1.00 90.38 438 VAL A N 1
ATOM 3226 C CA . VAL A 1 438 ? 16.292 1.462 -23.115 1.00 90.38 438 VAL A CA 1
ATOM 3227 C C . VAL A 1 438 ? 15.711 2.390 -22.051 1.00 90.38 438 VAL A C 1
ATOM 3229 O O . VAL A 1 438 ? 16.110 2.295 -20.897 1.00 90.38 438 VAL A O 1
ATOM 3232 N N . SER A 1 439 ? 14.760 3.254 -22.410 1.00 89.56 439 SER A N 1
ATOM 3233 C CA . SER A 1 439 ? 14.115 4.152 -21.455 1.00 89.56 439 SER A CA 1
ATOM 3234 C C . SER A 1 439 ? 13.336 3.390 -20.383 1.00 89.56 439 SER A C 1
ATOM 3236 O O . SER A 1 439 ? 13.399 3.782 -19.227 1.00 89.56 439 SER A O 1
ATOM 3238 N N . PHE A 1 440 ? 12.661 2.288 -20.719 1.00 86.75 440 PHE A N 1
ATOM 3239 C CA . PHE A 1 440 ? 12.030 1.434 -19.706 1.00 86.75 440 PHE A CA 1
ATOM 3240 C C . PHE A 1 440 ? 13.061 0.705 -18.838 1.00 86.75 440 PHE A C 1
ATOM 3242 O O . PHE A 1 440 ? 12.925 0.693 -17.623 1.00 86.75 440 PHE A O 1
ATOM 3249 N N . MET A 1 441 ? 14.130 0.163 -19.434 1.00 85.69 441 MET A N 1
ATOM 3250 C CA . MET A 1 441 ? 15.190 -0.518 -18.674 1.00 85.69 441 MET A CA 1
ATOM 3251 C C . MET A 1 441 ? 15.966 0.406 -17.734 1.00 85.69 441 MET A C 1
ATOM 3253 O O . MET A 1 441 ? 16.488 -0.069 -16.740 1.00 85.69 441 MET A O 1
ATOM 3257 N N . ALA A 1 442 ? 16.101 1.692 -18.068 1.00 81.38 442 ALA A N 1
ATOM 3258 C CA . ALA A 1 442 ? 16.843 2.668 -17.267 1.00 81.38 442 ALA A CA 1
ATOM 3259 C C . ALA A 1 442 ? 16.029 3.262 -16.101 1.00 81.38 442 ALA A C 1
ATOM 3261 O O . ALA A 1 442 ? 16.544 4.116 -15.379 1.00 81.38 442 ALA A O 1
ATOM 3262 N N . ASN A 1 443 ? 14.749 2.896 -15.981 1.00 79.81 443 ASN A N 1
ATOM 3263 C CA . ASN A 1 443 ? 13.844 3.331 -14.911 1.00 79.81 443 ASN A CA 1
ATOM 3264 C C . ASN A 1 443 ? 13.051 2.157 -14.310 1.00 79.81 443 ASN A C 1
ATOM 3266 O O . ASN A 1 443 ? 12.050 2.391 -13.645 1.00 79.81 443 ASN A O 1
ATOM 3270 N N . GLY A 1 444 ? 13.414 0.918 -14.639 1.00 70.69 444 GLY A N 1
ATOM 3271 C CA . GLY A 1 444 ? 12.774 -0.282 -14.110 1.00 70.69 444 GLY A CA 1
ATOM 3272 C C . GLY A 1 444 ? 13.698 -0.974 -13.118 1.00 70.69 444 GLY A C 1
ATOM 3273 O O . GLY A 1 444 ? 14.912 -0.767 -13.152 1.00 70.69 444 GLY A O 1
ATOM 3274 N N . SER A 1 445 ? 13.134 -1.826 -12.267 1.00 68.00 445 SER A N 1
ATOM 3275 C CA . SER A 1 445 ? 13.907 -2.589 -11.286 1.00 68.00 445 SER A CA 1
ATOM 3276 C C . SER A 1 445 ? 14.858 -3.594 -11.952 1.00 68.00 445 SER A C 1
ATOM 3278 O O . SER A 1 445 ? 14.549 -4.180 -12.997 1.00 68.00 445 SER A O 1
ATOM 3280 N N . LEU A 1 446 ? 16.029 -3.812 -11.341 1.00 73.38 446 LEU A N 1
ATOM 3281 C CA . LEU A 1 446 ? 16.960 -4.869 -11.753 1.00 73.38 446 LEU A CA 1
ATOM 3282 C C . LEU A 1 446 ? 16.431 -6.257 -11.338 1.00 73.38 446 LEU A C 1
ATOM 3284 O O . LEU A 1 446 ? 15.622 -6.341 -10.414 1.00 73.38 446 LEU A O 1
ATOM 3288 N N . PRO A 1 447 ? 16.878 -7.356 -11.984 1.00 72.69 447 PRO A N 1
ATOM 3289 C CA . PRO A 1 447 ? 16.355 -8.701 -11.723 1.00 72.69 447 PRO A CA 1
ATOM 3290 C C . PRO A 1 447 ? 16.413 -9.127 -10.248 1.00 72.69 447 PRO A C 1
ATOM 3292 O O . PRO A 1 447 ? 15.407 -9.607 -9.730 1.00 72.69 447 PRO A O 1
ATOM 3295 N N . ALA A 1 448 ? 17.525 -8.886 -9.544 1.00 60.88 448 ALA A N 1
ATOM 3296 C CA . ALA A 1 448 ? 17.634 -9.139 -8.103 1.00 60.88 448 ALA A CA 1
ATOM 3297 C C . ALA A 1 448 ? 16.593 -8.382 -7.253 1.00 60.88 448 ALA A C 1
ATOM 3299 O O . ALA A 1 448 ? 16.117 -8.921 -6.257 1.00 60.88 448 ALA A O 1
ATOM 3300 N N . GLY A 1 449 ? 16.196 -7.170 -7.659 1.00 56.19 449 GLY A N 1
ATOM 3301 C CA . GLY A 1 449 ? 15.150 -6.387 -6.988 1.00 56.19 449 GLY A CA 1
ATOM 3302 C C . GLY A 1 449 ? 13.730 -6.920 -7.212 1.00 56.19 449 GLY A C 1
ATOM 3303 O O . GLY A 1 449 ? 12.830 -6.565 -6.463 1.00 56.19 449 GLY A O 1
ATOM 3304 N N . GLN A 1 450 ? 13.523 -7.792 -8.208 1.00 60.81 450 GLN A N 1
ATOM 3305 C CA . GLN A 1 450 ? 12.234 -8.450 -8.473 1.00 60.81 450 GLN A CA 1
ATOM 3306 C C . GLN A 1 450 ? 12.072 -9.777 -7.716 1.00 60.81 450 GLN A C 1
ATOM 3308 O O . GLN A 1 450 ? 10.949 -10.257 -7.585 1.00 60.81 450 GLN A O 1
ATOM 3313 N N . PHE A 1 451 ? 13.168 -10.376 -7.224 1.00 55.44 451 PHE A N 1
ATOM 3314 C CA . PHE A 1 451 ? 13.151 -11.683 -6.545 1.00 55.44 451 PHE A CA 1
ATOM 3315 C C . PHE A 1 451 ? 14.058 -11.753 -5.295 1.00 55.44 451 PHE A C 1
ATOM 3317 O O . PHE A 1 451 ? 14.924 -12.636 -5.211 1.00 55.44 451 PHE A O 1
ATOM 3324 N N . PRO A 1 452 ? 13.896 -10.884 -4.285 1.00 46.62 452 PRO A N 1
ATOM 3325 C CA . PRO A 1 452 ? 14.869 -10.801 -3.192 1.00 46.62 452 PRO A CA 1
ATOM 3326 C C . PRO A 1 452 ? 14.790 -11.988 -2.202 1.00 46.62 452 PRO A C 1
ATOM 3328 O O . PRO A 1 452 ? 15.759 -12.292 -1.497 1.00 46.62 452 PRO A O 1
ATOM 3331 N N . ALA A 1 453 ? 13.694 -12.758 -2.215 1.00 40.38 453 ALA A N 1
ATOM 3332 C CA . ALA A 1 453 ? 13.558 -14.018 -1.477 1.00 40.38 453 ALA A CA 1
ATOM 3333 C C . ALA A 1 453 ? 14.473 -15.156 -1.990 1.00 40.38 453 ALA A C 1
ATOM 3335 O O . ALA A 1 453 ? 14.951 -15.960 -1.188 1.00 40.38 453 ALA A O 1
ATOM 3336 N N . TYR A 1 454 ? 14.779 -15.209 -3.296 1.00 42.19 454 TYR A N 1
ATOM 3337 C CA . TYR A 1 454 ? 15.664 -16.233 -3.883 1.00 42.19 454 TYR A CA 1
ATOM 3338 C C . TYR A 1 454 ? 17.122 -16.073 -3.413 1.00 42.19 454 TYR A C 1
ATOM 3340 O O . TYR A 1 454 ? 17.811 -17.064 -3.171 1.00 42.19 454 TYR A O 1
ATOM 3348 N N . ALA A 1 455 ? 17.573 -14.833 -3.195 1.00 41.09 455 ALA A N 1
ATOM 3349 C CA . ALA A 1 455 ? 18.913 -14.534 -2.685 1.00 41.09 455 ALA A CA 1
ATOM 3350 C C . ALA A 1 455 ? 19.086 -14.895 -1.194 1.00 41.09 455 ALA A C 1
ATOM 3352 O O . ALA A 1 455 ? 20.164 -15.325 -0.785 1.00 41.09 455 ALA A O 1
ATOM 3353 N N . ARG A 1 456 ? 18.021 -14.776 -0.383 1.00 40.00 456 ARG A N 1
ATOM 3354 C CA . ARG A 1 456 ? 18.034 -15.101 1.060 1.00 40.00 456 ARG A CA 1
ATOM 3355 C C . ARG A 1 456 ? 17.908 -16.600 1.356 1.00 40.00 456 ARG A C 1
ATOM 3357 O O . ARG A 1 456 ? 18.458 -17.082 2.345 1.00 40.00 456 ARG A O 1
ATOM 3364 N N . GLN A 1 457 ? 17.241 -17.365 0.490 1.00 39.34 457 GLN A N 1
ATOM 3365 C CA . GLN A 1 457 ? 16.992 -18.798 0.703 1.00 39.34 457 GLN A CA 1
ATOM 3366 C C . GLN A 1 457 ? 18.259 -19.676 0.637 1.00 39.34 457 GLN A C 1
ATOM 3368 O O . GLN A 1 457 ? 18.275 -20.763 1.209 1.00 39.34 457 GLN A O 1
ATOM 3373 N N . GLN A 1 458 ? 19.349 -19.201 0.022 1.00 38.19 458 GLN A N 1
ATOM 3374 C CA . GLN A 1 458 ? 20.642 -19.903 0.021 1.00 38.19 458 GLN A CA 1
ATOM 3375 C C . GLN A 1 458 ? 21.357 -19.905 1.389 1.00 38.19 458 GLN A C 1
ATOM 3377 O O . GLN A 1 458 ? 22.333 -20.634 1.549 1.00 38.19 458 GLN A O 1
ATOM 3382 N N . GLN A 1 459 ? 20.880 -19.143 2.384 1.00 34.03 459 GLN A N 1
ATOM 3383 C CA . GLN A 1 459 ? 21.526 -19.017 3.700 1.00 34.03 459 GLN A CA 1
ATOM 3384 C C . GLN A 1 459 ? 20.824 -19.760 4.855 1.00 34.03 459 GLN A C 1
ATOM 3386 O O . GLN A 1 459 ? 21.426 -19.892 5.915 1.00 34.03 459 GLN A O 1
ATOM 3391 N N . ALA A 1 460 ? 19.595 -20.265 4.687 1.00 32.34 460 ALA A N 1
ATOM 3392 C CA . ALA A 1 460 ? 18.749 -20.701 5.814 1.00 32.34 460 ALA A CA 1
ATOM 3393 C C . ALA A 1 460 ? 18.489 -22.223 5.922 1.00 32.34 460 ALA A C 1
ATOM 3395 O O . ALA A 1 460 ? 17.598 -22.650 6.653 1.00 32.34 460 ALA A O 1
ATOM 3396 N N . ALA A 1 461 ? 19.233 -23.065 5.205 1.00 26.08 461 ALA A N 1
ATOM 3397 C CA . ALA A 1 461 ? 18.994 -24.510 5.170 1.00 26.08 461 ALA A CA 1
ATOM 3398 C C . ALA A 1 461 ? 19.684 -25.277 6.325 1.00 26.08 461 ALA A C 1
ATOM 3400 O O . ALA A 1 461 ? 20.659 -25.977 6.073 1.00 26.08 461 ALA A O 1
ATOM 3401 N N . ASP A 1 462 ? 19.193 -25.171 7.570 1.00 24.92 462 ASP A N 1
ATOM 3402 C CA . ASP A 1 462 ? 19.479 -26.158 8.638 1.00 24.92 462 ASP A CA 1
ATOM 3403 C C . ASP A 1 462 ? 18.471 -26.053 9.814 1.00 24.92 462 ASP A C 1
ATOM 3405 O O . ASP A 1 462 ? 18.416 -25.025 10.486 1.00 24.92 462 ASP A O 1
ATOM 3409 N N . GLY A 1 463 ? 17.674 -27.102 10.094 1.00 24.72 463 GLY A N 1
ATOM 3410 C CA . GLY A 1 463 ? 16.881 -27.212 11.340 1.00 24.72 463 GLY A CA 1
ATOM 3411 C C . GLY A 1 463 ? 15.476 -27.837 11.231 1.00 24.72 463 GLY A C 1
ATOM 3412 O O . GLY A 1 463 ? 14.647 -27.412 10.440 1.00 24.72 463 GLY A O 1
ATOM 3413 N N . SER A 1 464 ? 15.215 -28.860 12.051 1.00 25.11 464 SER A N 1
ATOM 3414 C CA . SER A 1 464 ? 14.201 -29.923 11.914 1.00 25.11 464 SER A CA 1
ATOM 3415 C C . SER A 1 464 ? 12.890 -29.793 12.729 1.00 25.11 464 SER A C 1
ATOM 3417 O O . SER A 1 464 ? 12.795 -29.036 13.686 1.00 25.11 464 SER A O 1
ATOM 3419 N N . GLN A 1 465 ? 11.924 -30.641 12.340 1.00 27.42 465 GLN A N 1
ATOM 3420 C CA . GLN A 1 465 ? 10.494 -30.787 12.687 1.00 27.42 465 GLN A CA 1
ATOM 3421 C C . GLN A 1 465 ? 10.123 -31.369 14.078 1.00 27.42 465 GLN A C 1
ATOM 3423 O O . GLN A 1 465 ? 10.907 -32.135 14.634 1.00 27.42 465 GLN A O 1
ATOM 3428 N N . ALA A 1 466 ? 8.861 -31.160 14.525 1.00 24.59 466 ALA A N 1
ATOM 3429 C CA . ALA A 1 466 ? 7.986 -32.147 15.218 1.00 24.59 466 ALA A CA 1
ATOM 3430 C C . ALA A 1 466 ? 6.499 -31.671 15.362 1.00 24.59 466 ALA A C 1
ATOM 3432 O O . ALA A 1 466 ? 6.243 -30.474 15.394 1.00 24.59 466 ALA A O 1
ATOM 3433 N N . ALA A 1 467 ? 5.547 -32.626 15.433 1.00 25.94 467 ALA A N 1
ATOM 3434 C CA . ALA A 1 467 ? 4.058 -32.536 15.360 1.00 25.94 467 ALA A CA 1
ATOM 3435 C C . ALA A 1 467 ? 3.339 -32.121 16.690 1.00 25.94 467 ALA A C 1
ATOM 3437 O O . ALA A 1 467 ? 3.999 -32.133 17.722 1.00 25.94 467 ALA A O 1
ATOM 3438 N N . PHE A 1 468 ? 2.049 -31.702 16.782 1.00 23.05 468 PHE A N 1
ATOM 3439 C CA . PHE A 1 468 ? 0.779 -32.480 16.691 1.00 23.05 468 PHE A CA 1
ATOM 3440 C C . PHE A 1 468 ? -0.529 -31.621 16.855 1.00 23.05 468 PHE A C 1
ATOM 3442 O O . PHE A 1 468 ? -0.534 -30.681 17.634 1.00 23.05 468 PHE A O 1
ATOM 3449 N N . ALA A 1 469 ? -1.630 -32.094 16.222 1.00 24.92 469 ALA A N 1
ATOM 3450 C CA . ALA A 1 469 ? -3.084 -32.142 16.579 1.00 24.92 469 ALA A CA 1
ATOM 3451 C C . ALA A 1 469 ? -4.020 -30.900 16.779 1.00 24.92 469 ALA A C 1
ATOM 3453 O O . ALA A 1 469 ? -3.611 -29.814 17.153 1.00 24.92 469 ALA A O 1
ATOM 3454 N N . LYS A 1 470 ? -5.318 -31.150 16.487 1.00 29.50 470 LYS A N 1
ATOM 3455 C CA . LYS A 1 470 ? -6.457 -30.287 16.062 1.00 29.50 470 LYS A CA 1
ATOM 3456 C C . LYS A 1 470 ? -7.439 -29.885 17.184 1.00 29.50 470 LYS A C 1
ATOM 3458 O O . LYS A 1 470 ? -7.791 -30.748 17.980 1.00 29.50 470 LYS A O 1
ATOM 3463 N N . GLU A 1 471 ? -8.045 -28.694 17.075 1.00 24.42 471 GLU A N 1
ATOM 3464 C CA . GLU A 1 471 ? -9.337 -28.326 17.697 1.00 24.42 471 GLU A CA 1
ATOM 3465 C C . GLU A 1 471 ? -10.210 -27.481 16.744 1.00 24.42 471 GLU A C 1
ATOM 3467 O O . GLU A 1 471 ? -9.701 -26.786 15.862 1.00 24.42 471 GLU A O 1
ATOM 3472 N N . SER A 1 472 ? -11.531 -27.613 16.881 1.00 30.98 472 SER A N 1
ATOM 3473 C CA . SER A 1 472 ? -12.567 -27.093 15.975 1.00 30.98 472 SER A CA 1
ATOM 3474 C C . SER A 1 472 ? -12.877 -25.608 16.232 1.00 30.98 472 SER A C 1
ATOM 3476 O O . SER A 1 472 ? -13.258 -25.261 17.344 1.00 30.98 472 SER A O 1
ATOM 3478 N N . LYS A 1 473 ? -12.772 -24.750 15.202 1.00 46.97 473 LYS A N 1
ATOM 3479 C CA . LYS A 1 473 ? -13.143 -23.317 15.220 1.00 46.97 473 LYS A CA 1
ATOM 3480 C C . LYS A 1 473 ? -14.324 -23.039 14.283 1.00 46.97 473 LYS A C 1
ATOM 3482 O O . LYS A 1 473 ? -14.435 -23.665 13.231 1.00 46.97 473 LYS A O 1
ATOM 3487 N N . VAL A 1 474 ? -15.199 -22.108 14.671 1.00 48.66 474 VAL A N 1
ATOM 3488 C CA . VAL A 1 474 ? -16.245 -21.547 13.801 1.00 48.66 474 VAL A CA 1
ATOM 3489 C C . VAL A 1 474 ? -15.583 -20.505 12.897 1.00 48.66 474 VAL A C 1
ATOM 3491 O O . VAL A 1 474 ? -15.090 -19.487 13.375 1.00 48.66 474 VAL A O 1
ATOM 3494 N N . ASP A 1 475 ? -15.524 -20.781 11.595 1.00 62.09 475 ASP A N 1
ATOM 3495 C CA . ASP A 1 475 ? -14.867 -19.904 10.622 1.00 62.09 475 ASP A CA 1
ATOM 3496 C C . ASP A 1 475 ? -15.713 -18.641 10.362 1.00 62.09 475 ASP A C 1
ATOM 3498 O O . ASP A 1 475 ? -16.932 -18.723 10.177 1.00 62.09 475 ASP A O 1
ATOM 3502 N N . PHE A 1 476 ? -15.088 -17.460 10.279 1.00 80.25 476 PHE A N 1
ATOM 3503 C CA . PHE A 1 476 ? -15.772 -16.268 9.770 1.00 80.25 476 PHE A CA 1
ATOM 3504 C C . PHE A 1 476 ? -16.038 -16.470 8.281 1.00 80.25 476 PHE A C 1
ATOM 3506 O O . PHE A 1 476 ? -15.100 -16.422 7.494 1.00 80.25 476 PHE A O 1
ATOM 3513 N N . VAL A 1 477 ? -17.295 -16.683 7.881 1.00 83.88 477 VAL A N 1
ATOM 3514 C CA . VAL A 1 477 ? -17.671 -16.877 6.470 1.00 83.88 477 VAL A CA 1
ATOM 3515 C C . VAL A 1 477 ? -18.553 -15.731 5.975 1.00 83.88 477 VAL A C 1
ATOM 3517 O O . VAL A 1 477 ? -19.539 -15.351 6.614 1.00 83.88 477 VAL A O 1
ATOM 3520 N N . ARG A 1 478 ? -18.228 -15.180 4.804 1.00 81.12 478 ARG A N 1
ATOM 3521 C CA . ARG A 1 478 ? -19.025 -14.177 4.087 1.00 81.12 478 ARG A CA 1
ATOM 3522 C C . ARG A 1 478 ? -19.153 -14.545 2.618 1.00 81.12 478 ARG A C 1
ATOM 3524 O O . ARG A 1 478 ? -18.209 -15.019 2.000 1.00 81.12 478 ARG A O 1
ATOM 3531 N N . THR A 1 479 ? -20.337 -14.320 2.057 1.00 88.00 479 THR A N 1
ATOM 3532 C CA . THR A 1 479 ? -20.576 -14.460 0.615 1.00 88.00 479 THR A CA 1
ATOM 3533 C C . THR A 1 479 ? -20.716 -13.071 0.017 1.00 88.00 479 THR A C 1
ATOM 3535 O O . THR A 1 479 ? -21.659 -12.354 0.339 1.00 88.00 479 THR A O 1
ATOM 3538 N N . LEU A 1 480 ? -19.769 -12.699 -0.836 1.00 87.38 480 LEU A N 1
ATOM 3539 C CA . LEU A 1 480 ? -19.746 -11.443 -1.569 1.00 87.38 480 LEU A CA 1
ATOM 3540 C C . LEU A 1 480 ? -20.375 -11.665 -2.946 1.00 87.38 480 LEU A C 1
ATOM 3542 O O . LEU A 1 480 ? -20.029 -12.612 -3.657 1.00 87.38 480 LEU A O 1
ATOM 3546 N N . TYR A 1 481 ? -21.322 -10.811 -3.313 1.00 84.12 481 TYR A N 1
ATOM 3547 C CA . TYR A 1 481 ? -22.041 -10.902 -4.580 1.00 84.12 481 TYR A CA 1
ATOM 3548 C C . TYR A 1 481 ? -21.365 -10.007 -5.620 1.00 84.12 481 TYR A C 1
ATOM 3550 O O . TYR A 1 481 ? -21.049 -8.857 -5.332 1.00 84.12 481 TYR A O 1
ATOM 3558 N N . THR A 1 482 ? -21.146 -10.536 -6.823 1.00 85.44 482 THR A N 1
ATOM 3559 C CA . THR A 1 482 ? -20.534 -9.824 -7.956 1.00 85.44 482 THR A CA 1
ATOM 3560 C C . THR A 1 482 ? -21.407 -9.984 -9.199 1.00 85.44 482 THR A C 1
ATOM 3562 O O . THR A 1 482 ? -22.222 -10.908 -9.272 1.00 85.44 482 THR A O 1
ATOM 3565 N N . ASP A 1 483 ? -21.199 -9.149 -10.216 1.00 81.56 483 ASP A N 1
ATOM 3566 C CA . ASP A 1 483 ? -21.946 -9.243 -11.480 1.00 81.56 483 ASP A CA 1
ATOM 3567 C C . ASP A 1 483 ? -21.766 -10.609 -12.170 1.00 81.56 483 ASP A C 1
ATOM 3569 O O . ASP A 1 483 ? -22.703 -11.154 -12.755 1.00 81.56 483 ASP A O 1
ATOM 3573 N N . ASN A 1 484 ? -20.572 -11.199 -12.047 1.00 80.56 484 ASN A N 1
ATOM 3574 C CA . ASN A 1 484 ? -20.178 -12.420 -12.754 1.00 80.56 484 ASN A CA 1
ATOM 3575 C C . ASN A 1 484 ? -20.306 -13.703 -11.908 1.00 80.56 484 ASN A C 1
ATOM 3577 O O . ASN A 1 484 ? -20.063 -14.793 -12.422 1.00 80.56 484 ASN A O 1
ATOM 3581 N N . GLY A 1 485 ? -20.693 -13.610 -10.631 1.00 88.00 485 GLY A N 1
ATOM 3582 C CA . GLY A 1 485 ? -20.757 -14.755 -9.717 1.00 88.00 485 GLY A CA 1
ATOM 3583 C C . GLY A 1 485 ? -20.764 -14.364 -8.238 1.00 88.00 485 GLY A C 1
ATOM 3584 O O . GLY A 1 485 ? -21.061 -13.227 -7.876 1.00 88.00 485 GLY A O 1
ATOM 3585 N N . LYS A 1 486 ? -20.434 -15.309 -7.360 1.00 90.31 486 LYS A N 1
ATOM 3586 C CA . LYS A 1 486 ? -20.329 -15.106 -5.909 1.00 90.31 486 LYS A CA 1
ATOM 3587 C C . LYS A 1 486 ? -18.940 -15.513 -5.428 1.00 90.31 486 LYS A C 1
ATOM 3589 O O . LYS A 1 486 ? -18.387 -16.507 -5.895 1.00 90.31 486 LYS A O 1
ATOM 3594 N N . ILE A 1 487 ? -18.406 -14.780 -4.462 1.00 90.44 487 ILE A N 1
ATOM 3595 C CA . ILE A 1 487 ? -17.138 -15.082 -3.795 1.00 90.44 487 ILE A CA 1
ATOM 3596 C C . ILE A 1 487 ? -17.456 -15.437 -2.347 1.00 90.44 487 ILE A C 1
ATOM 3598 O O . ILE A 1 487 ? -17.914 -14.591 -1.587 1.00 90.44 487 ILE A O 1
ATOM 3602 N N . GLN A 1 488 ? -17.231 -16.685 -1.949 1.00 91.81 488 GLN A N 1
ATOM 3603 C CA . GLN A 1 488 ? -17.323 -17.086 -0.549 1.00 91.81 488 GLN A CA 1
ATOM 3604 C C . GLN A 1 488 ? -15.941 -16.973 0.096 1.00 91.81 488 GLN A C 1
ATOM 3606 O O . GLN A 1 488 ? -15.024 -17.711 -0.261 1.00 91.81 488 GLN A O 1
ATOM 3611 N N . LEU A 1 489 ? -15.804 -16.042 1.032 1.00 91.00 489 LEU A N 1
ATOM 3612 C CA . LEU A 1 489 ? -14.611 -15.794 1.826 1.00 91.00 489 LEU A CA 1
ATOM 3613 C C . LEU A 1 489 ? -14.785 -16.426 3.205 1.00 91.00 489 LEU A C 1
ATOM 3615 O O . LEU A 1 489 ? -15.758 -16.125 3.889 1.00 91.00 489 LEU A O 1
ATOM 3619 N N . ALA A 1 490 ? -13.835 -17.256 3.617 1.00 87.88 490 ALA A N 1
ATOM 3620 C CA . ALA A 1 490 ? -13.699 -17.738 4.982 1.00 87.88 490 ALA A CA 1
ATOM 3621 C C . ALA A 1 490 ? -12.367 -17.256 5.578 1.00 87.88 490 ALA A C 1
ATOM 3623 O O . ALA A 1 490 ? -11.344 -17.346 4.899 1.00 87.88 490 ALA A O 1
ATOM 3624 N N . ILE A 1 491 ? -12.375 -16.743 6.809 1.00 85.50 491 ILE A N 1
ATOM 3625 C CA . ILE A 1 491 ? -11.180 -16.300 7.540 1.00 85.50 491 ILE A CA 1
ATOM 3626 C C . ILE A 1 491 ? -11.149 -16.984 8.907 1.00 85.50 491 ILE A C 1
ATOM 3628 O O . ILE A 1 491 ? -12.132 -16.939 9.647 1.00 85.50 491 ILE A O 1
ATOM 3632 N N . THR A 1 492 ? -10.007 -17.566 9.267 1.00 81.50 492 THR A N 1
ATOM 3633 C CA . THR A 1 492 ? -9.842 -18.287 10.535 1.00 81.50 492 THR A CA 1
ATOM 3634 C C . THR A 1 492 ? -8.511 -17.905 11.182 1.00 81.50 492 THR A C 1
ATOM 3636 O O . THR A 1 492 ? -7.470 -18.118 10.558 1.00 81.50 492 THR A O 1
ATOM 3639 N N . PRO A 1 493 ? -8.486 -17.366 12.417 1.00 72.12 493 PRO A N 1
ATOM 3640 C CA . PRO A 1 493 ? -9.613 -17.152 13.336 1.00 72.12 493 PRO A CA 1
ATOM 3641 C C . PRO A 1 493 ? -10.372 -15.818 13.181 1.00 72.12 493 PRO A C 1
ATOM 3643 O O . PRO A 1 493 ? -11.260 -15.539 13.974 1.00 72.12 493 PRO A O 1
ATOM 3646 N N . PHE A 1 494 ? -10.022 -14.987 12.199 1.00 83.50 494 PHE A N 1
ATOM 3647 C CA . PHE A 1 494 ? -10.543 -13.627 12.000 1.00 83.50 494 PHE A CA 1
ATOM 3648 C C . PHE A 1 494 ? -10.285 -12.664 13.174 1.00 83.50 494 PHE A C 1
ATOM 3650 O O . PHE A 1 494 ? -11.182 -12.003 13.707 1.00 83.50 494 PHE A O 1
ATOM 3657 N N . ALA A 1 495 ? -9.015 -12.554 13.553 1.00 78.94 495 ALA A N 1
ATOM 3658 C CA . ALA A 1 495 ? -8.563 -11.706 14.651 1.00 78.94 495 ALA A CA 1
ATOM 3659 C C . ALA A 1 495 ? -7.209 -11.047 14.363 1.00 78.94 495 ALA A C 1
ATOM 3661 O O . ALA A 1 495 ? -6.531 -11.397 13.399 1.00 78.94 495 ALA A O 1
ATOM 3662 N N . VAL A 1 496 ? -6.797 -10.107 15.215 1.00 72.06 496 VAL A N 1
ATOM 3663 C CA . VAL A 1 496 ? -5.425 -9.569 15.202 1.00 72.06 496 VAL A CA 1
ATOM 3664 C C . VAL A 1 496 ? -4.427 -10.714 15.382 1.00 72.06 496 VAL A C 1
ATOM 3666 O O . VAL A 1 496 ? -4.609 -11.578 16.242 1.00 72.06 496 VAL A O 1
ATOM 3669 N N . GLY A 1 497 ? -3.372 -10.715 14.572 1.00 64.62 497 GLY A N 1
ATOM 3670 C CA . GLY A 1 497 ? -2.438 -11.829 14.436 1.00 64.62 497 GLY A CA 1
ATOM 3671 C C . GLY A 1 497 ? -2.661 -12.608 13.141 1.00 64.62 497 GLY A C 1
ATOM 3672 O O . GLY A 1 497 ? -3.235 -12.091 12.185 1.00 64.62 497 GLY A O 1
ATOM 3673 N N . GLN A 1 498 ? -2.155 -13.839 13.086 1.00 71.62 498 GLN A N 1
ATOM 3674 C CA . GLN A 1 498 ? -2.176 -14.675 11.881 1.00 71.62 498 GLN A CA 1
ATOM 3675 C C . GLN A 1 498 ? -3.567 -15.238 11.582 1.00 71.62 498 GLN A C 1
ATOM 3677 O O . GLN A 1 498 ? -4.239 -15.756 12.473 1.00 71.62 498 GLN A O 1
ATOM 3682 N N . ASN A 1 499 ? -3.962 -15.189 10.309 1.00 75.31 499 ASN A N 1
ATOM 3683 C CA . ASN A 1 499 ? -5.227 -15.711 9.809 1.00 75.31 499 ASN A CA 1
ATOM 3684 C C . ASN A 1 499 ? -5.018 -16.504 8.522 1.00 75.31 499 ASN A C 1
ATOM 3686 O O . ASN A 1 499 ? -4.227 -16.124 7.660 1.00 75.31 499 ASN A O 1
ATOM 3690 N N . SER A 1 500 ? -5.790 -17.573 8.367 1.00 82.69 500 SER A N 1
ATOM 3691 C CA . SER A 1 500 ? -5.923 -18.293 7.109 1.00 82.69 500 SER A CA 1
ATOM 3692 C C . SER A 1 500 ? -7.186 -17.840 6.388 1.00 82.69 500 SER A C 1
ATOM 3694 O O . SER A 1 500 ? -8.251 -17.725 6.992 1.00 82.69 500 SER A O 1
ATOM 3696 N N . PHE A 1 501 ? -7.057 -17.581 5.096 1.00 87.25 501 PHE A N 1
ATOM 3697 C CA . PHE A 1 501 ? -8.095 -17.138 4.182 1.00 87.25 501 PHE A CA 1
ATOM 3698 C C . PHE A 1 501 ? -8.391 -18.274 3.210 1.00 87.25 501 PHE A C 1
ATOM 3700 O O . PHE A 1 501 ? -7.489 -18.812 2.566 1.00 87.25 501 PHE A O 1
ATOM 3707 N N . LYS A 1 502 ? -9.665 -18.608 3.044 1.00 91.00 502 LYS A N 1
ATOM 3708 C CA . LYS A 1 502 ? -10.150 -19.538 2.026 1.00 91.00 502 LYS A CA 1
ATOM 3709 C C . LYS A 1 502 ? -11.190 -18.840 1.167 1.00 91.00 502 LYS A C 1
ATOM 3711 O O . LYS A 1 502 ? -12.223 -18.401 1.658 1.00 91.00 502 LYS A O 1
ATOM 3716 N N . ILE A 1 503 ? -10.928 -18.774 -0.129 1.00 92.81 503 ILE A N 1
ATOM 3717 C CA . ILE A 1 503 ? -11.758 -18.092 -1.117 1.00 92.81 503 ILE A CA 1
ATOM 3718 C C . ILE A 1 503 ? -12.327 -19.141 -2.058 1.00 92.81 503 ILE A C 1
ATOM 3720 O O . ILE A 1 503 ? -11.572 -19.901 -2.660 1.00 92.81 503 ILE A O 1
ATOM 3724 N N . SER A 1 504 ? -13.645 -19.176 -2.213 1.00 93.25 504 SER A N 1
ATOM 3725 C CA . SER A 1 504 ? -14.326 -20.059 -3.160 1.00 93.25 504 SER A CA 1
ATOM 3726 C C . SER A 1 504 ? -15.132 -19.234 -4.156 1.00 93.25 504 SER A C 1
ATOM 3728 O O . SER A 1 504 ? -16.033 -18.495 -3.767 1.00 93.25 504 SER A O 1
ATOM 3730 N N . PHE A 1 505 ? -14.830 -19.377 -5.444 1.00 92.25 505 PHE A N 1
ATOM 3731 C CA . PHE A 1 505 ? -15.566 -18.722 -6.526 1.00 92.25 505 PHE A CA 1
ATOM 3732 C C . PHE A 1 505 ? -16.726 -19.611 -6.990 1.00 92.25 505 PHE A C 1
ATOM 3734 O O . PHE A 1 505 ? -16.539 -20.795 -7.301 1.00 92.25 505 PHE A O 1
ATOM 3741 N N . LEU A 1 506 ? -17.929 -19.049 -7.033 1.00 90.81 506 LEU A N 1
ATOM 3742 C CA . LEU A 1 506 ? -19.177 -19.730 -7.372 1.00 90.81 506 LEU A CA 1
ATOM 3743 C C . LEU A 1 506 ? -19.909 -18.965 -8.484 1.00 90.81 506 LEU A C 1
ATOM 3745 O O . LEU A 1 506 ? -19.816 -17.743 -8.581 1.00 90.81 506 LEU A O 1
ATOM 3749 N N . ASN A 1 507 ? -20.673 -19.670 -9.310 1.00 87.38 507 ASN A N 1
ATOM 3750 C CA . ASN A 1 507 ? -21.611 -19.067 -10.252 1.00 87.38 507 ASN A CA 1
ATOM 3751 C C . ASN A 1 507 ? -22.824 -18.486 -9.497 1.00 87.38 507 ASN A C 1
ATOM 3753 O O . ASN A 1 507 ? -23.027 -18.742 -8.306 1.00 87.38 507 ASN A O 1
ATOM 3757 N N . GLN A 1 508 ? -23.672 -17.717 -10.187 1.00 86.19 508 GLN A N 1
ATOM 3758 C CA . GLN A 1 508 ? -24.861 -17.114 -9.563 1.00 86.19 508 GLN A CA 1
ATOM 3759 C C . GLN A 1 508 ? -25.831 -18.153 -8.965 1.00 86.19 508 GLN A C 1
ATOM 3761 O O . GLN A 1 508 ? -26.445 -17.891 -7.927 1.00 86.19 508 GLN A O 1
ATOM 3766 N N . ASP A 1 509 ? -25.917 -19.343 -9.565 1.00 83.31 509 ASP A N 1
ATOM 3767 C CA . ASP A 1 509 ? -26.737 -20.469 -9.098 1.00 83.31 509 ASP A CA 1
ATOM 3768 C C . ASP A 1 509 ? -26.131 -21.231 -7.900 1.00 83.31 509 ASP A C 1
ATOM 3770 O O . ASP A 1 509 ? -26.770 -22.127 -7.354 1.00 83.31 509 ASP A O 1
ATOM 3774 N N . GLY A 1 510 ? -24.922 -20.861 -7.458 1.00 79.31 510 GLY A N 1
ATOM 3775 C CA . GLY A 1 510 ? -24.199 -21.503 -6.357 1.00 79.31 510 GLY A CA 1
ATOM 3776 C C . GLY A 1 510 ? -23.326 -22.694 -6.764 1.00 79.31 510 GLY A C 1
ATOM 3777 O O . GLY A 1 510 ? -22.640 -23.249 -5.907 1.00 79.31 510 GLY A O 1
ATOM 3778 N N . SER A 1 511 ? -23.298 -23.081 -8.043 1.00 86.12 511 SER A N 1
ATOM 3779 C CA . SER A 1 511 ? -22.362 -24.093 -8.551 1.00 86.12 511 SER A CA 1
ATOM 3780 C C . SER A 1 511 ? -20.922 -23.558 -8.604 1.00 86.12 511 SER A C 1
ATOM 3782 O O . SER A 1 511 ? -20.695 -22.351 -8.601 1.00 86.12 511 SER A O 1
ATOM 3784 N N . SER A 1 512 ? -19.914 -24.434 -8.638 1.00 88.00 512 SER A N 1
ATOM 3785 C CA . SER A 1 512 ? -18.507 -24.011 -8.702 1.00 88.00 512 SER A CA 1
ATOM 3786 C C . SER A 1 512 ? -18.190 -23.255 -9.997 1.00 88.00 512 SER A C 1
ATOM 3788 O O . SER A 1 512 ? -18.474 -23.745 -11.092 1.00 88.00 512 SER A O 1
ATOM 3790 N N . ALA A 1 513 ? -17.554 -22.086 -9.879 1.00 86.06 513 ALA A N 1
ATOM 3791 C CA . ALA A 1 513 ? -17.092 -21.336 -11.042 1.00 86.06 513 ALA A CA 1
ATOM 3792 C C . ALA A 1 513 ? -15.993 -22.111 -11.791 1.00 86.06 513 ALA A C 1
ATOM 3794 O O . ALA A 1 513 ? -15.179 -22.812 -11.188 1.00 86.06 513 ALA A O 1
ATOM 3795 N N . THR A 1 514 ? -15.948 -21.983 -13.115 1.00 84.75 514 THR A N 1
ATOM 3796 C CA . THR A 1 514 ? -14.903 -22.588 -13.959 1.00 84.75 514 THR A CA 1
ATOM 3797 C C . THR A 1 514 ? -14.059 -21.492 -14.611 1.00 84.75 514 THR A C 1
ATOM 3799 O O . THR A 1 514 ? -14.513 -20.360 -14.751 1.00 84.75 514 THR A O 1
ATOM 3802 N N . GLY A 1 515 ? -12.803 -21.803 -14.949 1.00 79.88 515 GLY A N 1
ATOM 3803 C CA . GLY A 1 515 ? -11.908 -20.860 -15.634 1.00 79.88 515 GLY A CA 1
ATOM 3804 C C . GLY A 1 515 ? -11.167 -19.851 -14.746 1.00 79.88 515 GLY A C 1
ATOM 3805 O O . GLY A 1 515 ? -10.453 -19.013 -15.295 1.00 79.88 515 GLY A O 1
ATOM 3806 N N . ILE A 1 516 ? -11.277 -19.937 -13.411 1.00 86.12 516 ILE A N 1
ATOM 3807 C CA . ILE A 1 516 ? -10.518 -19.071 -12.491 1.00 86.12 516 ILE A CA 1
ATOM 3808 C C . ILE A 1 516 ? -9.043 -19.497 -12.472 1.00 86.12 516 ILE A C 1
ATOM 3810 O O . ILE A 1 516 ? -8.692 -20.596 -12.015 1.00 86.12 516 ILE A O 1
ATOM 3814 N N . GLU A 1 517 ? -8.186 -18.633 -13.008 1.00 83.94 517 GLU A N 1
ATOM 3815 C CA . GLU A 1 517 ? -6.750 -18.875 -13.160 1.00 83.94 517 GLU A CA 1
ATOM 3816 C C . GLU A 1 517 ? -5.984 -18.463 -11.903 1.00 83.94 517 GLU A C 1
ATOM 3818 O O . GLU A 1 517 ? -5.216 -19.261 -11.365 1.00 83.94 517 GLU A O 1
ATOM 3823 N N . SER A 1 518 ? -6.264 -17.266 -11.389 1.00 84.81 518 SER A N 1
ATOM 3824 C CA . SER A 1 518 ? -5.639 -16.706 -10.192 1.00 84.81 518 SER A CA 1
ATOM 3825 C C . SER A 1 518 ? -6.650 -15.957 -9.328 1.00 84.81 518 SER A C 1
ATOM 3827 O O . SER A 1 518 ? -7.721 -15.559 -9.796 1.00 84.81 518 SER A O 1
ATOM 3829 N N . ALA A 1 519 ? -6.295 -15.772 -8.058 1.00 85.19 519 ALA A N 1
ATOM 3830 C CA . ALA A 1 519 ? -7.002 -14.887 -7.151 1.00 85.19 519 ALA A CA 1
ATOM 3831 C C . ALA A 1 519 ? -6.010 -14.041 -6.344 1.00 85.19 519 ALA A C 1
ATOM 3833 O O . ALA A 1 519 ? -4.924 -14.514 -6.000 1.00 85.19 519 ALA A O 1
ATOM 3834 N N . THR A 1 520 ? -6.393 -12.815 -6.018 1.00 83.56 520 THR A N 1
ATOM 3835 C CA . THR A 1 520 ? -5.591 -11.875 -5.229 1.00 83.56 520 THR A CA 1
ATOM 3836 C C . THR A 1 520 ? -6.461 -11.310 -4.118 1.00 83.56 520 THR A C 1
ATOM 3838 O O . THR A 1 520 ? -7.612 -10.958 -4.374 1.00 83.56 520 THR A O 1
ATOM 3841 N N . ILE A 1 521 ? -5.921 -11.204 -2.903 1.00 83.50 521 ILE A N 1
ATOM 3842 C CA . ILE A 1 521 ? -6.541 -10.433 -1.815 1.00 83.50 521 ILE A CA 1
ATOM 3843 C C . ILE A 1 521 ? -5.741 -9.142 -1.648 1.00 83.50 521 ILE A C 1
ATOM 3845 O O . ILE A 1 521 ? -4.521 -9.168 -1.769 1.00 83.50 521 ILE A O 1
ATOM 3849 N N . LYS A 1 522 ? -6.384 -8.022 -1.334 1.00 83.81 522 LYS A N 1
ATOM 3850 C CA . LYS A 1 522 ? -5.719 -6.814 -0.836 1.00 83.81 522 LYS A CA 1
ATOM 3851 C C . LYS A 1 522 ? -6.326 -6.433 0.505 1.00 83.81 522 LYS A C 1
ATOM 3853 O O . LYS A 1 522 ? -7.546 -6.365 0.617 1.00 83.81 522 LYS A O 1
ATOM 3858 N N . LEU A 1 523 ? -5.484 -6.194 1.504 1.00 79.62 523 LEU A N 1
ATOM 3859 C CA . LEU A 1 523 ? -5.891 -5.777 2.845 1.00 79.62 523 LEU A CA 1
ATOM 3860 C C . LEU A 1 523 ? -5.495 -4.316 3.071 1.00 79.62 523 LEU A C 1
ATOM 3862 O O . LEU A 1 523 ? -4.315 -3.984 3.005 1.00 79.62 523 LEU A O 1
ATOM 3866 N N . THR A 1 524 ? -6.448 -3.445 3.372 1.00 80.25 524 THR A N 1
ATOM 3867 C CA . THR A 1 524 ? -6.194 -2.028 3.671 1.00 80.25 524 THR A CA 1
ATOM 3868 C C . THR A 1 524 ? -6.740 -1.704 5.052 1.00 80.25 524 THR A C 1
ATOM 3870 O O . THR A 1 524 ? -7.943 -1.786 5.251 1.00 80.25 524 THR A O 1
ATOM 3873 N N . GLN A 1 525 ? -5.902 -1.312 6.007 1.00 84.62 525 GLN A N 1
ATOM 3874 C CA . GLN A 1 525 ? -6.364 -0.753 7.277 1.00 84.62 525 GLN A CA 1
ATOM 3875 C C . GLN A 1 525 ? -6.795 0.701 7.034 1.00 84.62 525 GLN A C 1
ATOM 3877 O O . GLN A 1 525 ? -5.974 1.569 6.712 1.00 84.62 525 GLN A O 1
ATOM 3882 N N . VAL A 1 526 ? -8.098 0.947 7.149 1.00 79.62 526 VAL A N 1
ATOM 3883 C CA . VAL A 1 526 ? -8.757 2.197 6.753 1.00 79.62 526 VAL A CA 1
ATOM 3884 C C . VAL A 1 526 ? -8.449 3.327 7.737 1.00 79.62 526 VAL A C 1
ATOM 3886 O O . VAL A 1 526 ? -8.078 4.421 7.315 1.00 79.62 526 VAL A O 1
ATOM 3889 N N . ASP A 1 527 ? -8.531 3.062 9.041 1.00 67.31 527 ASP A N 1
ATOM 3890 C CA . ASP A 1 527 ? -8.420 4.085 10.094 1.00 67.31 527 ASP A CA 1
ATOM 3891 C C . ASP A 1 527 ? -7.019 4.725 10.192 1.00 67.31 527 ASP A C 1
ATOM 3893 O O . ASP A 1 527 ? -6.849 5.826 10.716 1.00 67.31 527 ASP A O 1
ATOM 3897 N N . ARG A 1 528 ? -5.990 4.026 9.709 1.00 64.75 528 ARG A N 1
ATOM 3898 C CA . ARG A 1 528 ? -4.570 4.403 9.771 1.00 64.75 528 ARG A CA 1
ATOM 3899 C C . ARG A 1 528 ? -3.954 4.616 8.388 1.00 64.75 528 ARG A C 1
ATOM 3901 O O . ARG A 1 528 ? -2.787 4.992 8.313 1.00 64.75 528 ARG A O 1
ATOM 3908 N N . GLY A 1 529 ? -4.711 4.390 7.310 1.00 62.38 529 GLY A N 1
ATOM 3909 C CA . GLY A 1 529 ? -4.235 4.529 5.931 1.00 62.38 529 GLY A CA 1
ATOM 3910 C C . GLY A 1 529 ? -3.110 3.553 5.568 1.00 62.38 529 GLY A C 1
ATOM 3911 O O . GLY A 1 529 ? -2.207 3.915 4.816 1.00 62.38 529 GLY A O 1
ATOM 3912 N N . ILE A 1 530 ? -3.130 2.342 6.133 1.00 62.59 530 ILE A N 1
ATOM 3913 C CA . ILE A 1 530 ? -2.121 1.302 5.885 1.00 62.59 530 ILE A CA 1
ATOM 3914 C C . ILE A 1 530 ? -2.632 0.391 4.766 1.00 62.59 530 ILE A C 1
ATOM 3916 O O . ILE A 1 530 ? -3.710 -0.176 4.880 1.00 62.59 530 ILE A O 1
ATOM 3920 N N . GLY A 1 531 ? -1.851 0.191 3.707 1.00 63.50 531 GLY A N 1
ATOM 3921 C CA . GLY A 1 531 ? -2.215 -0.669 2.573 1.00 63.50 531 GLY A CA 1
ATOM 3922 C C . GLY A 1 531 ? -2.539 0.116 1.293 1.00 63.50 531 GLY A C 1
ATOM 3923 O O . GLY A 1 531 ? -2.306 1.325 1.247 1.00 63.50 531 GLY A O 1
ATOM 3924 N N . PRO A 1 532 ? -3.032 -0.549 0.230 1.00 59.53 532 PRO A N 1
ATOM 3925 C CA . PRO A 1 532 ? -3.399 -1.966 0.165 1.00 59.53 532 PRO A CA 1
ATOM 3926 C C . PRO A 1 532 ? -2.196 -2.912 0.268 1.00 59.53 532 PRO A C 1
ATOM 3928 O O . PRO A 1 532 ? -1.199 -2.749 -0.428 1.00 59.53 532 PRO A O 1
ATOM 3931 N N . ILE A 1 533 ? -2.311 -3.924 1.127 1.00 67.31 533 ILE A N 1
ATOM 3932 C CA . ILE A 1 533 ? -1.356 -5.020 1.306 1.00 67.31 533 ILE A CA 1
ATOM 3933 C C . ILE A 1 533 ? -1.833 -6.190 0.435 1.00 67.31 533 ILE A C 1
ATOM 3935 O O . ILE A 1 533 ? -2.806 -6.852 0.810 1.00 67.31 533 ILE A O 1
ATOM 3939 N N . PRO A 1 534 ? -1.222 -6.448 -0.733 1.00 68.19 534 PRO A N 1
ATOM 3940 C CA . PRO A 1 534 ? -1.588 -7.597 -1.545 1.00 68.19 534 PRO A CA 1
ATOM 3941 C C . PRO A 1 534 ? -1.149 -8.892 -0.850 1.00 68.19 534 PRO A C 1
ATOM 3943 O O . PRO A 1 534 ? -0.004 -9.019 -0.422 1.00 68.19 534 PRO A O 1
ATOM 3946 N N . ILE A 1 535 ? -2.056 -9.860 -0.760 1.00 72.31 535 ILE A N 1
ATOM 3947 C CA . ILE A 1 535 ? -1.794 -11.211 -0.272 1.00 72.31 535 ILE A CA 1
ATOM 3948 C C . ILE A 1 535 ? -1.913 -12.164 -1.456 1.00 72.31 535 ILE A C 1
ATOM 3950 O O . ILE A 1 535 ? -2.966 -12.262 -2.100 1.00 72.31 535 ILE A O 1
ATOM 3954 N N . GLU A 1 536 ? -0.823 -12.873 -1.737 1.00 69.38 536 GLU A N 1
ATOM 3955 C CA . GLU A 1 536 ? -0.827 -13.923 -2.746 1.00 69.38 536 GLU A CA 1
ATOM 3956 C C . GLU A 1 536 ? -1.690 -15.098 -2.297 1.00 69.38 536 GLU A C 1
ATOM 3958 O O . GLU A 1 536 ? -1.638 -15.545 -1.147 1.00 69.38 536 GLU A O 1
ATOM 3963 N N . THR A 1 537 ? -2.469 -15.631 -3.234 1.00 76.31 537 THR A N 1
ATOM 3964 C CA . THR A 1 537 ? -3.272 -16.824 -2.991 1.00 76.31 537 THR A CA 1
ATOM 3965 C C . THR A 1 537 ? -2.685 -18.019 -3.733 1.00 76.31 537 THR A C 1
ATOM 3967 O O . THR A 1 537 ? -2.203 -17.921 -4.862 1.00 76.31 537 THR A O 1
ATOM 3970 N N . ARG A 1 538 ? -2.750 -19.190 -3.103 1.00 81.44 538 ARG A N 1
ATOM 3971 C CA . ARG A 1 538 ? -2.409 -20.478 -3.707 1.00 81.44 538 ARG A CA 1
ATOM 3972 C C . ARG A 1 538 ? -3.685 -21.213 -4.084 1.00 81.44 538 ARG A C 1
ATOM 3974 O O . ARG A 1 538 ? -4.593 -21.366 -3.267 1.00 81.44 538 ARG A O 1
ATOM 3981 N N . LYS A 1 539 ? -3.754 -21.721 -5.311 1.00 84.00 539 LYS A N 1
ATOM 3982 C CA . LYS A 1 539 ? -4.872 -22.568 -5.737 1.00 84.00 539 LYS A CA 1
ATOM 3983 C C . LYS A 1 539 ? -4.854 -23.884 -4.957 1.00 84.00 539 LYS A C 1
ATOM 3985 O O . LYS A 1 539 ? -3.814 -24.538 -4.866 1.00 84.00 539 LYS A O 1
ATOM 3990 N N . GLN A 1 540 ? -5.989 -24.281 -4.387 1.00 85.56 540 GLN A N 1
ATOM 3991 C CA . GLN A 1 540 ? -6.087 -25.534 -3.640 1.00 85.56 540 GLN A CA 1
ATOM 3992 C C . GLN A 1 540 ? -5.951 -26.729 -4.596 1.00 85.56 540 GLN A C 1
ATOM 3994 O O . GLN A 1 540 ? -6.662 -26.822 -5.599 1.00 85.56 540 GLN A O 1
ATOM 3999 N N . ALA A 1 541 ? -5.058 -27.668 -4.274 1.00 73.19 541 ALA A N 1
ATOM 4000 C CA . ALA A 1 541 ? -4.834 -28.861 -5.086 1.00 73.19 541 ALA A CA 1
ATOM 4001 C C . ALA A 1 541 ? -6.138 -29.657 -5.292 1.00 73.19 541 ALA A C 1
ATOM 4003 O O . ALA A 1 541 ? -6.873 -29.927 -4.341 1.00 73.19 541 ALA A O 1
ATOM 4004 N N . GLY A 1 542 ? -6.428 -30.021 -6.545 1.00 72.12 542 GLY A N 1
ATOM 4005 C CA . GLY A 1 542 ? -7.654 -30.736 -6.922 1.00 72.12 542 GLY A CA 1
ATOM 4006 C C . GLY A 1 542 ? -8.914 -29.866 -7.021 1.00 72.12 542 GLY A C 1
ATOM 4007 O O . GLY A 1 542 ? -9.972 -30.394 -7.354 1.00 72.12 542 GLY A O 1
ATOM 4008 N N . SER A 1 543 ? -8.818 -28.553 -6.779 1.00 77.00 543 SER A N 1
ATOM 4009 C CA . SER A 1 543 ? -9.920 -27.605 -6.952 1.00 77.00 543 SER A CA 1
ATOM 4010 C C . SER A 1 543 ? -9.657 -26.636 -8.104 1.00 77.00 543 SER A C 1
ATOM 4012 O O . SER A 1 543 ? -8.542 -26.153 -8.299 1.00 77.00 543 SER A O 1
ATOM 4014 N N . ASN A 1 544 ? -10.709 -26.312 -8.858 1.00 78.44 544 ASN A N 1
ATOM 4015 C CA . ASN A 1 544 ? -10.640 -25.337 -9.947 1.00 78.44 544 ASN A CA 1
ATOM 4016 C C . ASN A 1 544 ? -11.052 -23.922 -9.530 1.00 78.44 544 ASN A C 1
ATOM 4018 O O . ASN A 1 544 ? -10.818 -22.992 -10.298 1.00 78.44 544 ASN A O 1
ATOM 4022 N N . ASN A 1 545 ? -11.629 -23.763 -8.339 1.00 85.81 545 ASN A N 1
ATOM 4023 C CA . ASN A 1 545 ? -12.319 -22.545 -7.916 1.00 85.81 545 ASN A CA 1
ATOM 4024 C C . ASN A 1 545 ? -12.038 -22.141 -6.462 1.00 85.81 545 ASN A C 1
ATOM 4026 O O . ASN A 1 545 ? -12.654 -21.192 -5.983 1.00 85.81 545 ASN A O 1
ATOM 4030 N N . VAL A 1 546 ? -11.161 -22.862 -5.755 1.00 88.75 546 VAL A N 1
ATOM 4031 C CA . VAL A 1 546 ? -10.812 -22.577 -4.357 1.00 88.75 546 VAL A CA 1
ATOM 4032 C C . VAL A 1 546 ? -9.354 -22.150 -4.249 1.00 88.75 546 VAL A C 1
ATOM 4034 O O . VAL A 1 546 ? -8.460 -22.821 -4.771 1.00 88.75 546 VAL A O 1
ATOM 4037 N N . PHE A 1 547 ? -9.129 -21.050 -3.540 1.00 87.62 547 PHE A N 1
ATOM 4038 C CA . PHE A 1 547 ? -7.826 -20.449 -3.290 1.00 87.62 547 PHE A CA 1
ATOM 4039 C C . PHE A 1 547 ? -7.631 -20.249 -1.789 1.00 87.62 547 PHE A C 1
ATOM 4041 O O . PHE A 1 547 ? -8.585 -19.973 -1.064 1.00 87.62 547 PHE A O 1
ATOM 4048 N N . LEU A 1 548 ? -6.400 -20.423 -1.326 1.00 85.50 548 LEU A N 1
ATOM 4049 C CA . LEU A 1 548 ? -6.009 -20.283 0.072 1.00 85.50 548 LEU A CA 1
ATOM 4050 C C . LEU A 1 548 ? -4.957 -19.184 0.191 1.00 85.50 548 LEU A C 1
ATOM 4052 O O . LEU A 1 548 ? -4.118 -19.051 -0.696 1.00 85.50 548 LEU A O 1
ATOM 4056 N N . ALA A 1 549 ? -4.958 -18.437 1.281 1.00 76.81 549 ALA A N 1
ATOM 4057 C CA . ALA A 1 549 ? -3.892 -17.501 1.614 1.00 76.81 549 ALA A CA 1
ATOM 4058 C C . ALA A 1 549 ? -3.709 -17.450 3.127 1.00 76.81 549 ALA A C 1
ATOM 4060 O O . ALA A 1 549 ? -4.643 -17.738 3.863 1.00 76.81 549 ALA A O 1
ATOM 4061 N N . ASP A 1 550 ? -2.523 -17.086 3.592 1.00 74.88 550 ASP A N 1
ATOM 4062 C CA . ASP A 1 550 ? -2.261 -16.881 5.013 1.00 74.88 550 ASP A CA 1
ATOM 4063 C C . ASP A 1 550 ? -1.729 -15.453 5.170 1.00 74.88 550 ASP A C 1
ATOM 4065 O O . ASP A 1 550 ? -0.792 -15.062 4.472 1.00 74.88 550 ASP A O 1
ATOM 4069 N N . ALA A 1 551 ? -2.365 -14.654 6.024 1.00 69.44 551 ALA A N 1
ATOM 4070 C CA . ALA A 1 551 ? -1.973 -13.272 6.271 1.00 69.44 551 ALA A CA 1
ATOM 4071 C C . ALA A 1 551 ? -2.301 -12.853 7.700 1.00 69.44 551 ALA A C 1
ATOM 4073 O O . ALA A 1 551 ? -3.272 -13.316 8.301 1.00 69.44 551 ALA A O 1
ATOM 4074 N N . ALA A 1 552 ? -1.502 -11.935 8.233 1.00 71.12 552 ALA A N 1
ATOM 4075 C CA . ALA A 1 552 ? -1.770 -11.348 9.530 1.00 71.12 552 ALA A CA 1
ATOM 4076 C C . ALA A 1 552 ? -2.543 -10.039 9.397 1.00 71.12 552 ALA A C 1
ATOM 4078 O O . ALA A 1 552 ? -2.221 -9.204 8.552 1.00 71.12 552 ALA A O 1
ATOM 4079 N N . PHE A 1 553 ? -3.493 -9.824 10.300 1.00 71.75 553 PHE A N 1
ATOM 4080 C CA . PHE A 1 553 ? -3.937 -8.475 10.609 1.00 71.75 553 PHE A CA 1
ATOM 4081 C C . PHE A 1 553 ? -3.042 -7.936 11.716 1.00 71.75 553 PHE A C 1
ATOM 4083 O O . PHE A 1 553 ? -3.052 -8.448 12.836 1.00 71.75 553 PHE A O 1
ATOM 4090 N N . SER A 1 554 ? -2.237 -6.931 11.393 1.00 64.25 554 SER A N 1
ATOM 4091 C CA . SER A 1 554 ? -1.223 -6.396 12.307 1.00 64.25 554 SER A CA 1
ATOM 4092 C C . SER A 1 554 ? -1.807 -5.555 13.438 1.00 64.25 554 SER A C 1
ATOM 4094 O O . SER A 1 554 ? -1.180 -5.407 14.480 1.00 64.25 554 SER A O 1
ATOM 4096 N N . LEU A 1 555 ? -2.998 -4.990 13.238 1.00 73.00 555 LEU A N 1
ATOM 4097 C CA . LEU A 1 555 ? -3.627 -4.056 14.162 1.00 73.00 555 LEU A CA 1
ATOM 4098 C C . LEU A 1 555 ? -5.134 -4.305 14.229 1.00 73.00 555 LEU A C 1
ATOM 4100 O O . LEU A 1 555 ? -5.730 -4.704 13.219 1.00 73.00 555 LEU A O 1
ATOM 4104 N N . PRO A 1 556 ? -5.763 -4.028 15.383 1.00 76.88 556 PRO A N 1
ATOM 4105 C CA . PRO A 1 556 ? -7.207 -3.929 15.448 1.00 76.88 556 PRO A CA 1
ATOM 4106 C C . PRO A 1 556 ? -7.715 -2.699 14.674 1.00 76.88 556 PRO A C 1
ATOM 4108 O O . PRO A 1 556 ? -6.959 -1.763 14.396 1.00 76.88 556 PRO A O 1
ATOM 4111 N N . GLY A 1 557 ? -8.998 -2.695 14.328 1.00 78.75 557 GLY A N 1
ATOM 4112 C CA . GLY A 1 557 ? -9.681 -1.620 13.608 1.00 78.75 557 GLY A CA 1
ATOM 4113 C C . GLY A 1 557 ? -10.257 -2.071 12.269 1.00 78.75 557 GLY A C 1
ATOM 4114 O O . GLY A 1 557 ? -10.320 -3.263 11.963 1.00 78.75 557 GLY A O 1
ATOM 4115 N N . ASN A 1 558 ? -10.688 -1.111 11.460 1.00 81.94 558 ASN A N 1
ATOM 4116 C CA . ASN A 1 558 ? -11.371 -1.376 10.201 1.00 81.94 558 ASN A CA 1
ATOM 4117 C C . ASN A 1 558 ? -10.380 -1.724 9.091 1.00 81.94 558 ASN A C 1
ATOM 4119 O O . ASN A 1 558 ? -9.497 -0.936 8.743 1.00 81.94 558 ASN A O 1
ATOM 4123 N N . TRP A 1 559 ? -10.560 -2.903 8.504 1.00 86.38 559 TRP A N 1
ATOM 4124 C CA . TRP A 1 559 ? -9.806 -3.396 7.362 1.00 86.38 559 TRP A CA 1
ATOM 4125 C C . TRP A 1 559 ? -10.720 -3.591 6.158 1.00 86.38 559 TRP A C 1
ATOM 4127 O O . TRP A 1 559 ? -11.698 -4.321 6.230 1.00 86.38 559 TRP A O 1
ATOM 4137 N N . GLN A 1 560 ? -10.374 -3.005 5.023 1.00 90.81 560 GLN A N 1
ATOM 4138 C CA . GLN A 1 560 ? -10.986 -3.311 3.742 1.00 90.81 560 GLN A CA 1
ATOM 4139 C C . GLN A 1 560 ? -10.259 -4.490 3.089 1.00 90.81 560 GLN A C 1
ATOM 4141 O O . GLN A 1 560 ? -9.047 -4.452 2.880 1.00 90.81 560 GLN A O 1
ATOM 4146 N N . ILE A 1 561 ? -11.010 -5.538 2.769 1.00 90.81 561 ILE A N 1
ATOM 4147 C CA . ILE A 1 561 ? -10.553 -6.769 2.125 1.00 90.81 561 ILE A CA 1
ATOM 4148 C C . ILE A 1 561 ? -11.097 -6.777 0.696 1.00 90.81 561 ILE A C 1
ATOM 4150 O O . ILE A 1 561 ? -12.283 -7.020 0.483 1.00 90.81 561 ILE A O 1
ATOM 4154 N N . GLU A 1 562 ? -10.249 -6.513 -0.290 1.00 90.94 562 GLU A N 1
ATOM 4155 C CA . GLU A 1 562 ? -10.590 -6.595 -1.715 1.00 90.94 562 GLU A CA 1
ATOM 4156 C C . GLU A 1 562 ? -10.149 -7.953 -2.265 1.00 90.94 562 GLU A C 1
ATOM 4158 O O . GLU A 1 562 ? -9.032 -8.391 -2.008 1.00 90.94 562 GLU A O 1
ATOM 4163 N N . ILE A 1 563 ? -11.010 -8.636 -3.015 1.00 91.94 563 ILE A N 1
ATOM 4164 C CA . ILE A 1 563 ? -10.735 -9.943 -3.613 1.00 91.94 563 ILE A CA 1
ATOM 4165 C C . ILE A 1 563 ? -11.001 -9.858 -5.107 1.00 91.94 563 ILE A C 1
ATOM 4167 O O . ILE A 1 563 ? -12.123 -9.566 -5.521 1.00 91.94 563 ILE A O 1
ATOM 4171 N N . GLU A 1 564 ? -9.991 -10.183 -5.907 1.00 90.44 564 GLU A N 1
ATOM 4172 C CA . GLU A 1 564 ? -10.100 -10.294 -7.360 1.00 90.44 564 GLU A CA 1
ATOM 4173 C C . GLU A 1 564 ? -9.825 -11.735 -7.796 1.00 90.44 564 GLU A C 1
ATOM 4175 O O . GLU A 1 564 ? -8.783 -12.293 -7.465 1.00 90.44 564 GLU A O 1
ATOM 4180 N N . GLY A 1 565 ? -10.742 -12.335 -8.554 1.00 89.12 565 GLY A N 1
ATOM 4181 C CA . GLY A 1 565 ? -10.539 -13.594 -9.268 1.00 89.12 565 GLY A CA 1
ATOM 4182 C C . GLY A 1 565 ? -10.456 -13.361 -10.771 1.00 89.12 565 GLY A C 1
ATOM 4183 O O . GLY A 1 565 ? -11.423 -12.888 -11.378 1.00 89.12 565 GLY A O 1
ATOM 4184 N N . VAL A 1 566 ? -9.327 -13.725 -11.380 1.00 87.50 566 VAL A N 1
ATOM 4185 C CA . VAL A 1 566 ? -9.108 -13.593 -12.826 1.00 87.50 566 VAL A CA 1
ATOM 4186 C C . VAL A 1 566 ? -9.699 -14.802 -13.538 1.00 87.50 566 VAL A C 1
ATOM 4188 O O . VAL A 1 566 ? -9.292 -15.944 -13.300 1.00 87.50 566 VAL A O 1
ATOM 4191 N N . ASN A 1 567 ? -10.671 -14.553 -14.416 1.00 82.94 567 ASN A N 1
ATOM 4192 C CA . ASN A 1 567 ? -11.356 -15.598 -15.170 1.00 82.94 567 ASN A CA 1
ATOM 4193 C C . ASN A 1 567 ? -10.918 -15.579 -16.641 1.00 82.94 567 ASN A C 1
ATOM 4195 O O . ASN A 1 567 ? -10.993 -14.557 -17.314 1.00 82.94 567 ASN A O 1
ATOM 4199 N N . THR A 1 568 ? -10.493 -16.729 -17.159 1.00 80.56 568 THR A N 1
ATOM 4200 C CA . THR A 1 568 ? -10.070 -16.892 -18.564 1.00 80.56 568 THR A CA 1
ATOM 4201 C C . THR A 1 568 ? -11.221 -17.221 -19.517 1.00 80.56 568 THR A C 1
ATOM 4203 O O . THR A 1 568 ? -11.070 -17.115 -20.733 1.00 80.56 568 THR A O 1
ATOM 4206 N N . GLN A 1 569 ? -12.372 -17.636 -18.983 1.00 75.12 569 GLN A N 1
ATOM 4207 C CA . GLN A 1 569 ? -13.547 -18.087 -19.738 1.00 75.12 569 GLN A CA 1
ATOM 4208 C C . GLN A 1 569 ? -14.757 -17.147 -19.587 1.00 75.12 569 GLN A C 1
ATOM 4210 O O . GLN A 1 569 ? -15.790 -17.372 -20.216 1.00 75.12 569 GLN A O 1
ATOM 4215 N N . GLY A 1 570 ? -14.633 -16.091 -18.780 1.00 72.44 570 GLY A N 1
ATOM 4216 C CA . GLY A 1 570 ? -15.683 -15.118 -18.471 1.00 72.44 570 GLY A CA 1
ATOM 4217 C C . GLY A 1 570 ? -15.100 -13.808 -17.932 1.00 72.44 570 GLY A C 1
ATOM 4218 O O . GLY A 1 570 ? -13.905 -13.569 -18.057 1.00 72.44 570 GLY A O 1
ATOM 4219 N N . GLY A 1 571 ? -15.934 -12.946 -17.343 1.00 76.75 571 GLY A N 1
ATOM 4220 C CA . GLY A 1 571 ? -15.464 -11.718 -16.690 1.00 76.75 571 GLY A CA 1
ATOM 4221 C C . GLY A 1 571 ? -14.821 -11.987 -15.324 1.00 76.75 571 GLY A C 1
ATOM 4222 O O . GLY A 1 571 ? -15.212 -12.930 -14.632 1.00 76.75 571 GLY A O 1
ATOM 4223 N N . ASN A 1 572 ? -13.859 -11.146 -14.927 1.00 85.81 572 ASN A N 1
ATOM 4224 C CA . ASN A 1 572 ? -13.266 -11.190 -13.587 1.00 85.81 572 ASN A CA 1
ATOM 4225 C C . ASN A 1 572 ? -14.344 -10.999 -12.510 1.00 85.81 572 ASN A C 1
ATOM 4227 O O . ASN A 1 572 ? -15.346 -10.306 -12.722 1.00 85.81 572 ASN A O 1
ATOM 4231 N N . MET A 1 573 ? -14.131 -11.611 -11.348 1.00 85.62 573 MET A N 1
ATOM 4232 C CA . MET A 1 573 ? -14.983 -11.427 -10.174 1.00 85.62 573 MET A CA 1
ATOM 4233 C C . MET A 1 573 ? -14.234 -10.554 -9.174 1.00 85.62 573 MET A C 1
ATOM 4235 O O . MET A 1 573 ? -13.192 -10.967 -8.675 1.00 85.62 573 MET A O 1
ATOM 4239 N N . LEU A 1 574 ? -14.757 -9.361 -8.900 1.00 88.75 574 LEU A N 1
ATOM 4240 C CA . LEU A 1 574 ? -14.181 -8.410 -7.954 1.00 88.75 574 LEU A CA 1
ATOM 4241 C C . LEU A 1 574 ? -15.198 -8.125 -6.850 1.00 88.75 574 LEU A C 1
ATOM 4243 O O . LEU A 1 574 ? -16.354 -7.822 -7.149 1.00 88.75 574 LEU A O 1
ATOM 4247 N N . ALA A 1 575 ? -14.769 -8.205 -5.595 1.00 86.50 575 ALA A N 1
ATOM 4248 C CA . ALA A 1 575 ? -15.573 -7.799 -4.450 1.00 86.50 575 ALA A CA 1
ATOM 4249 C C . ALA A 1 575 ? -14.709 -7.150 -3.369 1.00 86.50 575 ALA A C 1
ATOM 4251 O O . ALA A 1 575 ? -13.537 -7.489 -3.228 1.00 86.50 575 ALA A O 1
ATOM 4252 N N . SER A 1 576 ? -15.306 -6.270 -2.571 1.00 87.56 576 SER A N 1
ATOM 4253 C CA . SER A 1 576 ? -14.694 -5.712 -1.368 1.00 87.56 576 SER A CA 1
ATOM 4254 C C . SER A 1 576 ? -15.562 -5.983 -0.141 1.00 87.56 576 SER A C 1
ATOM 4256 O O . SER A 1 576 ? -16.785 -6.111 -0.237 1.00 87.56 576 SER A O 1
ATOM 4258 N N . LEU A 1 577 ? -14.916 -6.105 1.015 1.00 88.00 577 LEU A N 1
ATOM 4259 C CA . LEU A 1 577 ? -15.543 -6.281 2.317 1.00 88.00 577 LEU A CA 1
ATOM 4260 C C . LEU A 1 577 ? -14.827 -5.400 3.334 1.00 88.00 577 LEU A C 1
ATOM 4262 O O . LEU A 1 577 ? -13.648 -5.619 3.596 1.00 88.00 577 LEU A O 1
ATOM 4266 N N . ASP A 1 578 ? -15.544 -4.468 3.947 1.00 83.00 578 ASP A N 1
ATOM 4267 C CA . ASP A 1 578 ? -15.043 -3.778 5.131 1.00 83.00 578 ASP A CA 1
ATOM 4268 C C . ASP A 1 578 ? -15.272 -4.675 6.358 1.00 83.00 578 ASP A C 1
ATOM 4270 O O . ASP A 1 578 ? -16.355 -5.223 6.577 1.00 83.00 578 ASP A O 1
ATOM 4274 N N . ALA A 1 579 ? -14.208 -4.894 7.120 1.00 82.94 579 ALA A N 1
ATOM 4275 C CA . ALA A 1 579 ? -14.105 -5.884 8.175 1.00 82.94 579 ALA A CA 1
ATOM 4276 C C . ALA A 1 579 ? -13.410 -5.265 9.392 1.00 82.94 579 ALA A C 1
ATOM 4278 O O . ALA A 1 579 ? -12.214 -4.989 9.361 1.00 82.94 579 ALA A O 1
ATOM 4279 N N . ASN A 1 580 ? -14.141 -5.080 10.490 1.00 81.81 580 ASN A N 1
ATOM 4280 C CA . ASN A 1 580 ? -13.542 -4.694 11.765 1.00 81.81 580 ASN A CA 1
ATOM 4281 C C . ASN A 1 580 ? -12.797 -5.903 12.354 1.00 81.81 580 ASN A C 1
ATOM 4283 O O . ASN A 1 580 ? -13.411 -6.938 12.634 1.00 81.81 580 ASN A O 1
ATOM 4287 N N . VAL A 1 581 ? -11.476 -5.795 12.487 1.00 84.31 581 VAL A N 1
ATOM 4288 C CA . VAL A 1 581 ? -10.595 -6.812 13.065 1.00 84.31 581 VAL A CA 1
ATOM 4289 C C . VAL A 1 581 ? -10.265 -6.423 14.500 1.00 84.31 581 VAL A C 1
ATOM 4291 O O . VAL A 1 581 ? -9.886 -5.292 14.769 1.00 84.31 581 VAL A O 1
ATOM 4294 N N . LYS A 1 582 ? -10.331 -7.375 15.428 1.00 84.38 582 LYS A N 1
ATOM 4295 C CA . LYS A 1 582 ? -10.022 -7.158 16.849 1.00 84.38 582 LYS A CA 1
ATOM 4296 C C . LYS A 1 582 ? -9.266 -8.345 17.454 1.00 84.38 582 LYS A C 1
ATOM 4298 O O . LYS A 1 582 ? -9.161 -9.383 16.792 1.00 84.38 582 LYS A O 1
ATOM 4303 N N . PRO A 1 583 ? -8.653 -8.211 18.644 1.00 82.62 583 PRO A N 1
ATOM 4304 C CA . PRO A 1 583 ? -7.968 -9.324 19.299 1.00 82.62 583 PRO A CA 1
ATOM 4305 C C . PRO A 1 583 ? -8.925 -10.491 19.563 1.00 82.62 583 PRO A C 1
ATOM 4307 O O . PRO A 1 583 ? -10.118 -10.275 19.766 1.00 82.62 583 PRO A O 1
ATOM 4310 N N . GLN A 1 584 ? -8.411 -11.725 19.592 1.00 81.44 584 GLN A N 1
ATOM 4311 C CA . GLN A 1 584 ? -9.232 -12.861 20.018 1.00 81.44 584 GLN A CA 1
ATOM 4312 C C . GLN A 1 584 ? -9.695 -12.667 21.462 1.00 81.44 584 GLN A C 1
ATOM 4314 O O . GLN A 1 584 ? -8.906 -12.261 22.318 1.00 81.44 584 GLN A O 1
ATOM 4319 N N . VAL A 1 585 ? -10.941 -13.048 21.739 1.00 81.62 585 VAL A N 1
ATOM 4320 C CA . VAL A 1 585 ? -11.540 -12.964 23.076 1.00 81.62 585 VAL A CA 1
ATOM 4321 C C . VAL A 1 585 ? -10.720 -13.758 24.105 1.00 81.62 585 VAL A C 1
ATOM 4323 O O . VAL A 1 585 ? -10.500 -13.289 25.218 1.00 81.62 585 VAL A O 1
ATOM 4326 N N . SER A 1 586 ? -10.136 -14.894 23.706 1.00 78.94 586 SER A N 1
ATOM 4327 C CA . SER A 1 586 ? -9.220 -15.697 24.536 1.00 78.94 586 SER A CA 1
ATOM 4328 C C . SER A 1 586 ? -7.915 -14.990 24.922 1.00 78.94 586 SER A C 1
ATOM 4330 O O . SER A 1 586 ? -7.253 -15.395 25.877 1.00 78.94 586 SER A O 1
ATOM 4332 N N . ASN A 1 587 ? -7.512 -13.965 24.168 1.00 79.44 587 ASN A N 1
ATOM 4333 C CA . ASN A 1 587 ? -6.286 -13.207 24.413 1.00 79.44 587 ASN A CA 1
ATOM 4334 C C . ASN A 1 587 ? -6.539 -11.967 25.273 1.00 79.44 587 ASN A C 1
ATOM 4336 O O . ASN A 1 587 ? -5.577 -11.300 25.665 1.00 79.44 587 ASN A O 1
ATOM 4340 N N . LEU A 1 588 ? -7.801 -11.647 25.570 1.00 83.69 588 LEU A N 1
ATOM 4341 C CA . LEU A 1 588 ? -8.139 -10.541 26.450 1.00 83.69 588 LEU A CA 1
ATOM 4342 C C . LEU A 1 588 ? -7.693 -10.852 27.884 1.00 83.69 588 LEU A C 1
ATOM 4344 O O . LEU A 1 588 ? -7.823 -11.964 28.396 1.00 83.69 588 LEU A O 1
ATOM 4348 N N . GLN A 1 589 ? -7.129 -9.845 28.530 1.00 85.81 589 GLN A N 1
ATOM 4349 C CA . GLN A 1 589 ? -6.868 -9.801 29.953 1.00 85.81 589 GLN A CA 1
ATOM 4350 C C . GLN A 1 589 ? -7.798 -8.784 30.589 1.00 85.81 589 GLN A C 1
ATOM 4352 O O . GLN A 1 589 ? -8.069 -7.716 30.037 1.00 85.81 589 GLN A O 1
ATOM 4357 N N . PHE A 1 590 ? -8.224 -9.115 31.800 1.00 90.62 590 PHE A N 1
ATOM 4358 C CA . PHE A 1 590 ? -9.174 -8.322 32.552 1.00 90.62 590 PHE A CA 1
ATOM 4359 C C . PHE A 1 590 ? -8.520 -7.877 33.849 1.00 90.62 590 PHE A C 1
ATOM 4361 O O . PHE A 1 590 ? -8.144 -8.703 34.686 1.00 90.62 590 PHE A O 1
ATOM 4368 N N . LYS A 1 591 ? -8.377 -6.564 34.014 1.00 92.00 591 LYS A N 1
ATOM 4369 C CA . LYS A 1 591 ? -8.037 -5.962 35.301 1.00 92.00 591 LYS A CA 1
ATOM 4370 C C . LYS A 1 591 ? -9.323 -5.446 35.927 1.00 92.00 591 LYS A C 1
ATOM 4372 O O . LYS A 1 591 ? -9.972 -4.582 35.345 1.00 92.00 591 LYS A O 1
ATOM 4377 N N . VAL A 1 592 ? -9.665 -5.973 37.100 1.00 92.88 592 VAL A N 1
ATOM 4378 C CA . VAL A 1 592 ? -10.867 -5.573 37.834 1.00 92.88 592 VAL A CA 1
ATOM 4379 C C . VAL A 1 592 ? -10.480 -4.668 38.996 1.00 92.88 592 VAL A C 1
ATOM 4381 O O . VAL A 1 592 ? -9.725 -5.088 39.873 1.00 92.88 592 VAL A O 1
ATOM 4384 N N . ASP A 1 593 ? -11.010 -3.449 39.007 1.00 92.31 593 ASP A N 1
ATOM 4385 C CA . ASP A 1 593 ? -10.891 -2.508 40.122 1.00 92.31 593 ASP A CA 1
ATOM 4386 C C . ASP A 1 593 ? -12.250 -2.394 40.843 1.00 92.31 593 ASP A C 1
ATOM 4388 O O . ASP A 1 593 ? -13.310 -2.499 40.224 1.00 92.31 593 ASP A O 1
ATOM 4392 N N . GLN A 1 594 ? -12.231 -2.216 42.169 1.00 92.31 594 GLN A N 1
ATOM 4393 C CA . GLN A 1 594 ? -13.434 -2.147 43.009 1.00 92.31 594 GLN A CA 1
ATOM 4394 C C . GLN A 1 594 ? -13.476 -0.838 43.799 1.00 92.31 594 GLN A C 1
ATOM 4396 O O . GLN A 1 594 ? -12.493 -0.449 44.430 1.00 92.31 594 GLN A O 1
ATOM 4401 N N . TYR A 1 595 ? -14.660 -0.233 43.861 1.00 94.25 595 TYR A N 1
ATOM 4402 C CA . TYR A 1 595 ? -14.940 1.025 44.542 1.00 94.25 595 TYR A CA 1
ATOM 4403 C C . TYR A 1 595 ? -16.105 0.822 45.509 1.00 94.25 595 TYR A C 1
ATOM 4405 O O . TYR A 1 595 ? -17.274 0.854 45.118 1.00 94.25 595 TYR A O 1
ATOM 4413 N N . LYS A 1 596 ? -15.794 0.575 46.784 1.00 94.25 596 LYS A N 1
ATOM 4414 C CA . LYS A 1 596 ? -16.820 0.383 47.818 1.00 94.25 596 LYS A CA 1
ATOM 4415 C C . LYS A 1 596 ? -17.600 1.669 48.054 1.00 94.25 596 LYS A C 1
ATOM 4417 O O . LYS A 1 596 ? -17.003 2.740 48.148 1.00 94.25 596 LYS A O 1
ATOM 4422 N N . THR A 1 597 ? -18.914 1.547 48.196 1.00 93.69 597 THR A N 1
ATOM 4423 C CA . THR A 1 597 ? -19.752 2.678 48.584 1.00 93.69 597 THR A CA 1
ATOM 4424 C C . THR A 1 597 ? -19.408 3.119 50.015 1.00 93.69 597 THR A C 1
ATOM 4426 O O . THR A 1 597 ? -19.040 2.279 50.844 1.00 93.69 597 THR A O 1
ATOM 4429 N N . PRO A 1 598 ? -19.527 4.421 50.344 1.00 93.19 598 PRO A N 1
ATOM 4430 C CA . PRO A 1 598 ? -19.243 4.922 51.694 1.00 93.19 598 PRO A CA 1
ATOM 4431 C C . PRO A 1 598 ? -20.128 4.304 52.787 1.00 93.19 598 PRO A C 1
ATOM 4433 O O . PRO A 1 598 ? -19.724 4.215 53.945 1.00 93.19 598 PRO A O 1
ATOM 4436 N N . GLU A 1 599 ? -21.330 3.866 52.416 1.00 92.50 599 GLU A N 1
ATOM 4437 C CA . GLU A 1 599 ? -22.320 3.251 53.298 1.00 92.50 599 GLU A CA 1
ATOM 4438 C C . GLU A 1 599 ? -22.850 1.945 52.693 1.00 92.50 599 GLU A C 1
ATOM 4440 O O . GLU A 1 599 ? -22.688 1.702 51.497 1.00 92.50 599 GLU A O 1
ATOM 4445 N N . ASN A 1 600 ? -23.520 1.117 53.505 1.00 93.31 600 ASN A N 1
ATOM 4446 C CA . ASN A 1 600 ? -24.199 -0.086 53.019 1.00 93.31 600 ASN A CA 1
ATOM 4447 C C . ASN A 1 600 ? -25.223 0.286 51.938 1.00 93.31 600 ASN A C 1
ATOM 4449 O O . ASN A 1 600 ? -26.081 1.134 52.184 1.00 93.31 600 ASN A O 1
ATOM 4453 N N . SER A 1 601 ? -25.121 -0.336 50.766 1.00 94.19 601 SER A N 1
ATOM 4454 C CA . SER A 1 601 ? -25.869 0.039 49.562 1.00 94.19 601 SER A CA 1
ATOM 4455 C C . SER A 1 601 ? -26.146 -1.186 48.689 1.00 94.19 601 SER A C 1
ATOM 4457 O O . SER A 1 601 ? -25.346 -2.125 48.692 1.00 94.19 601 SER A O 1
ATOM 4459 N N . LEU A 1 602 ? -27.250 -1.171 47.936 1.00 95.44 602 LEU A N 1
ATOM 4460 C CA . LEU A 1 602 ? -27.547 -2.149 46.883 1.00 95.44 602 LEU A CA 1
ATOM 4461 C C . LEU A 1 602 ? -27.550 -1.432 45.518 1.00 95.44 602 LEU A C 1
ATOM 4463 O O . LEU A 1 602 ? -28.628 -1.202 44.956 1.00 95.44 602 LEU A O 1
ATOM 4467 N N . PRO A 1 603 ? -26.373 -1.038 44.990 1.00 95.19 603 PRO A N 1
ATOM 4468 C CA . PRO A 1 603 ? -26.283 -0.404 43.678 1.00 95.19 603 PRO A CA 1
ATOM 4469 C C . PRO A 1 603 ? -26.766 -1.379 42.600 1.00 95.19 603 PRO A C 1
ATOM 4471 O O . PRO A 1 603 ? -26.416 -2.558 42.654 1.00 95.19 603 PRO A O 1
ATOM 4474 N N . LEU A 1 604 ? -27.567 -0.909 41.639 1.00 92.56 604 LEU A N 1
ATOM 4475 C CA . LEU A 1 604 ? -28.199 -1.803 40.660 1.00 92.56 604 LEU A CA 1
ATOM 4476 C C . LEU A 1 604 ? -27.937 -1.432 39.197 1.00 92.56 604 LEU A C 1
ATOM 4478 O O . LEU A 1 604 ? -27.369 -2.251 38.489 1.00 92.56 604 LEU A O 1
ATOM 4482 N N . TYR A 1 605 ? -28.322 -0.234 38.751 1.00 93.88 605 TYR A N 1
ATOM 4483 C CA . TYR A 1 605 ? -28.206 0.205 37.352 1.00 93.88 605 TYR A CA 1
ATOM 4484 C C . TYR A 1 605 ? -27.135 1.294 37.215 1.00 93.88 605 TYR A C 1
ATOM 4486 O O . TYR A 1 605 ? -27.428 2.454 37.503 1.00 93.88 605 TYR A O 1
ATOM 4494 N N . PRO A 1 606 ? -25.887 0.968 36.844 1.00 96.50 606 PRO A N 1
ATOM 4495 C CA . PRO A 1 606 ? -24.879 1.984 36.586 1.00 96.50 606 PRO A CA 1
ATOM 4496 C C . PRO A 1 606 ? -25.104 2.620 35.207 1.00 96.50 606 PRO A C 1
ATOM 4498 O O . PRO A 1 606 ? -25.284 1.914 34.219 1.00 96.50 606 PRO A O 1
ATOM 4501 N N . VAL A 1 607 ? -25.040 3.948 35.130 1.00 96.25 607 VAL A N 1
ATOM 4502 C CA . VAL A 1 607 ? -25.070 4.712 33.874 1.00 96.25 607 VAL A CA 1
ATOM 4503 C C . VAL A 1 607 ? -23.883 5.656 33.824 1.00 96.25 607 VAL A C 1
ATOM 4505 O O . VAL A 1 607 ? -23.566 6.330 34.805 1.00 96.25 607 VAL A O 1
ATOM 4508 N N . PHE A 1 608 ? -23.229 5.709 32.669 1.00 96.50 608 PHE A N 1
ATOM 4509 C CA . PHE A 1 608 ? -22.099 6.593 32.439 1.00 96.50 608 PHE A CA 1
ATOM 4510 C C . PHE A 1 608 ? -22.539 7.989 31.982 1.00 96.50 608 PHE A C 1
ATOM 4512 O O . PHE A 1 608 ? -23.307 8.144 31.036 1.00 96.50 608 PHE A O 1
ATOM 4519 N N . ASP A 1 609 ? -22.008 9.011 32.649 1.00 96.06 609 ASP A N 1
ATOM 4520 C CA . ASP A 1 609 ? -22.133 10.419 32.288 1.00 96.06 609 ASP A CA 1
ATOM 4521 C C . ASP A 1 609 ? -20.806 10.916 31.713 1.00 96.06 609 ASP A C 1
ATOM 4523 O O . ASP A 1 609 ? -19.859 11.224 32.444 1.00 96.06 609 ASP A O 1
ATOM 4527 N N . ALA A 1 610 ? -20.749 11.004 30.383 1.00 93.44 610 ALA A N 1
ATOM 4528 C CA . ALA A 1 610 ? -19.564 11.449 29.662 1.00 93.44 610 ALA A CA 1
ATOM 4529 C C . ALA A 1 610 ? -19.198 12.913 29.954 1.00 93.44 610 ALA A C 1
ATOM 4531 O O . ALA A 1 610 ? -18.013 13.248 29.961 1.00 93.44 610 ALA A O 1
ATOM 4532 N N . ALA A 1 611 ? -20.179 13.780 30.226 1.00 92.81 611 ALA A N 1
ATOM 4533 C CA . ALA A 1 611 ? -19.926 15.194 30.496 1.00 92.81 611 ALA A CA 1
ATOM 4534 C C . ALA A 1 611 ? -19.257 15.393 31.862 1.00 92.81 611 ALA A C 1
ATOM 4536 O O . ALA A 1 611 ? -18.369 16.234 31.999 1.00 92.81 611 ALA A O 1
ATOM 4537 N N . ARG A 1 612 ? -19.652 14.593 32.859 1.00 94.06 612 ARG A N 1
ATOM 4538 C CA . ARG A 1 612 ? -19.112 14.659 34.228 1.00 94.06 612 ARG A CA 1
ATOM 4539 C C . ARG A 1 612 ? -18.038 13.617 34.523 1.00 94.06 612 ARG A C 1
ATOM 4541 O O . ARG A 1 612 ? -17.545 13.586 35.646 1.00 94.06 612 ARG A O 1
ATOM 4548 N N . GLN A 1 613 ? -17.704 12.753 33.560 1.00 95.88 613 GLN A N 1
ATOM 4549 C CA . GLN A 1 613 ? -16.793 11.614 33.745 1.00 95.88 613 GLN A CA 1
ATOM 4550 C C . GLN A 1 613 ? -17.141 10.832 35.026 1.00 95.88 613 GLN A C 1
ATOM 4552 O O . GLN A 1 613 ? -16.309 10.603 35.903 1.00 95.88 613 GLN A O 1
ATOM 4557 N N . SER A 1 614 ? -18.423 10.498 35.177 1.00 96.94 614 SER A N 1
ATOM 4558 C CA . SER A 1 614 ? -18.973 9.910 36.401 1.00 96.94 614 SER A CA 1
ATOM 4559 C C . SER A 1 614 ? -19.863 8.709 36.088 1.00 96.94 614 SER A C 1
ATOM 4561 O O . SER A 1 614 ? -20.532 8.684 35.057 1.00 96.94 614 SER A O 1
ATOM 4563 N N . ILE A 1 615 ? -19.917 7.736 36.999 1.00 97.81 615 ILE A N 1
ATOM 4564 C CA . ILE A 1 615 ? -20.961 6.705 37.015 1.00 97.81 615 ILE A CA 1
ATOM 4565 C C . ILE A 1 615 ? -22.049 7.127 37.996 1.00 97.81 615 ILE A C 1
ATOM 4567 O O . ILE A 1 615 ? -21.769 7.398 39.166 1.00 97.81 615 ILE A O 1
ATOM 4571 N N . TRP A 1 616 ? -23.289 7.146 37.522 1.00 97.62 616 TRP A N 1
ATOM 4572 C CA . TRP A 1 616 ? -24.479 7.339 38.339 1.00 97.62 616 TRP A CA 1
ATOM 4573 C C . TRP A 1 616 ? -25.150 5.997 38.591 1.00 97.62 616 TRP A C 1
ATOM 4575 O O . TRP A 1 616 ? -25.345 5.220 37.660 1.00 97.62 616 TRP A O 1
ATOM 4585 N N . VAL A 1 617 ? -25.508 5.711 39.842 1.00 97.12 617 VAL A N 1
ATOM 4586 C CA . VAL A 1 617 ? -26.189 4.463 40.201 1.00 97.12 617 VAL A CA 1
ATOM 4587 C C . VAL A 1 617 ? -27.203 4.689 41.318 1.00 97.12 617 VAL A C 1
ATOM 4589 O O . VAL A 1 617 ? -26.904 5.312 42.338 1.00 97.12 617 VAL A O 1
ATOM 4592 N N . GLY A 1 618 ? -28.423 4.192 41.117 1.00 95.56 618 GLY A N 1
ATOM 4593 C CA . GLY A 1 618 ? -29.471 4.200 42.137 1.00 95.56 618 GLY A CA 1
ATOM 4594 C C . GLY A 1 618 ? -29.202 3.189 43.253 1.00 95.56 618 GLY A C 1
ATOM 4595 O O . GLY A 1 618 ? -28.634 2.121 43.007 1.00 95.56 618 GLY A O 1
ATOM 4596 N N . ASP A 1 619 ? -29.619 3.517 44.477 1.00 95.62 619 ASP A N 1
ATOM 4597 C CA . ASP A 1 619 ? -29.606 2.576 45.597 1.00 95.62 619 ASP A CA 1
ATOM 4598 C C . ASP A 1 619 ? -30.964 1.875 45.738 1.00 95.62 619 ASP A C 1
ATOM 4600 O O . ASP A 1 619 ? -31.990 2.495 46.040 1.00 95.62 619 ASP A O 1
ATOM 4604 N N . SER A 1 620 ? -30.960 0.557 45.534 1.00 94.31 620 SER A N 1
ATOM 4605 C CA . SER A 1 620 ? -32.170 -0.267 45.592 1.00 94.31 620 SER A CA 1
ATOM 4606 C C . SER A 1 620 ? -32.568 -0.688 47.011 1.00 94.31 620 SER A C 1
ATOM 4608 O O . SER A 1 620 ? -33.574 -1.378 47.176 1.00 94.31 620 SER A O 1
ATOM 4610 N N . ILE A 1 621 ? -31.840 -0.262 48.054 1.00 94.69 621 ILE A N 1
ATOM 4611 C CA . ILE A 1 621 ? -32.266 -0.459 49.448 1.00 94.69 621 ILE A CA 1
ATOM 4612 C C . ILE A 1 621 ? -33.565 0.324 49.705 1.00 94.69 621 ILE A C 1
ATOM 4614 O O . ILE A 1 621 ? -33.563 1.554 49.584 1.00 94.69 621 ILE A O 1
ATOM 4618 N N . PRO A 1 622 ? -34.659 -0.337 50.137 1.00 91.62 622 PRO A N 1
ATOM 4619 C CA . PRO A 1 622 ? -35.872 0.354 50.556 1.00 91.62 622 PRO A CA 1
ATOM 4620 C C . PRO A 1 622 ? -35.610 1.334 51.705 1.00 91.62 622 PRO A C 1
ATOM 4622 O O . PRO A 1 622 ? -35.035 0.971 52.731 1.00 91.62 622 PRO A O 1
ATOM 4625 N N . GLY A 1 623 ? -36.055 2.576 51.534 1.00 90.12 623 GLY A N 1
ATOM 4626 C CA . GLY A 1 623 ? -35.856 3.683 52.470 1.00 90.12 623 GLY A CA 1
ATOM 4627 C C . GLY A 1 623 ? -34.559 4.469 52.268 1.00 90.12 623 GLY A C 1
ATOM 4628 O O . GLY A 1 623 ? -34.340 5.434 52.994 1.00 90.12 623 GLY A O 1
ATOM 4629 N N . SER A 1 624 ? -33.701 4.087 51.315 1.00 93.62 624 SER A N 1
ATOM 4630 C CA . SER A 1 624 ? -32.456 4.818 51.044 1.00 93.62 624 SER A CA 1
ATOM 4631 C C . SER A 1 624 ? -32.687 6.130 50.294 1.00 93.62 624 SER A C 1
ATOM 4633 O O . SER A 1 624 ? -32.000 7.106 50.581 1.00 93.62 624 SER A O 1
ATOM 4635 N N . GLY A 1 625 ? -33.638 6.145 49.348 1.00 92.88 625 GLY A N 1
ATOM 4636 C CA . GLY A 1 625 ? -34.025 7.323 48.571 1.00 92.88 625 GLY A CA 1
ATOM 4637 C C . GLY A 1 625 ? -32.846 8.110 47.994 1.00 92.88 625 GLY A C 1
ATOM 4638 O O . GLY A 1 625 ? -32.843 9.330 48.089 1.00 92.88 625 GLY A O 1
ATOM 4639 N N . ARG A 1 626 ? -31.812 7.448 47.458 1.00 95.19 626 ARG A N 1
ATOM 4640 C CA . ARG A 1 626 ? -30.569 8.123 47.044 1.00 95.19 626 ARG A CA 1
ATOM 4641 C C . ARG A 1 626 ? -29.992 7.612 45.732 1.00 95.19 626 ARG A C 1
ATOM 4643 O O . ARG A 1 626 ? -30.240 6.477 45.320 1.00 95.19 626 ARG A O 1
ATOM 4650 N N . ILE A 1 627 ? -29.171 8.460 45.123 1.00 96.69 627 ILE A N 1
ATOM 4651 C CA . ILE A 1 627 ? -28.357 8.166 43.945 1.00 96.69 627 ILE A CA 1
ATOM 4652 C C . ILE A 1 627 ? -26.896 8.436 44.298 1.00 96.69 627 ILE A C 1
ATOM 4654 O O . ILE A 1 627 ? -26.556 9.465 44.885 1.00 96.69 627 ILE A O 1
ATOM 4658 N N . TRP A 1 628 ? -26.023 7.507 43.935 1.00 97.00 628 TRP A N 1
ATOM 4659 C CA . TRP A 1 628 ? -24.583 7.683 44.027 1.00 97.00 628 TRP A CA 1
ATOM 4660 C C . TRP A 1 628 ? -24.043 8.237 42.716 1.00 97.00 628 TRP A C 1
ATOM 4662 O O . TRP A 1 628 ? -24.340 7.703 41.649 1.00 97.00 628 TRP A O 1
ATOM 4672 N N . GLN A 1 629 ? -23.209 9.267 42.812 1.00 97.12 629 GLN A N 1
ATOM 4673 C CA . GLN A 1 629 ? -22.343 9.720 41.731 1.00 97.12 629 GLN A CA 1
ATOM 4674 C C . GLN A 1 629 ? -20.910 9.361 42.094 1.00 97.12 629 GLN A C 1
ATOM 4676 O O . GLN A 1 629 ? -20.397 9.833 43.107 1.00 97.12 629 GLN A O 1
ATOM 4681 N N . MET A 1 630 ? -20.253 8.553 41.277 1.00 97.44 630 MET A N 1
ATOM 4682 C CA . MET A 1 630 ? -18.847 8.223 41.458 1.00 97.44 630 MET A CA 1
ATOM 4683 C C . MET A 1 630 ? -18.029 8.827 40.327 1.00 97.44 630 MET A C 1
ATOM 4685 O O . MET A 1 630 ? -18.234 8.489 39.163 1.00 97.44 630 MET A O 1
ATOM 4689 N N . ASP A 1 631 ? -17.087 9.694 40.677 1.00 96.62 631 ASP A N 1
ATOM 4690 C CA . ASP A 1 631 ? -16.118 10.239 39.731 1.00 96.62 631 ASP A CA 1
ATOM 4691 C C . ASP A 1 631 ? -15.150 9.125 39.303 1.00 96.62 631 ASP A C 1
ATOM 4693 O O . ASP A 1 631 ? -14.490 8.506 40.144 1.00 96.62 631 ASP A O 1
ATOM 4697 N N . ILE A 1 632 ? -15.060 8.848 38.000 1.00 95.62 632 ILE A N 1
ATOM 4698 C CA . ILE A 1 632 ? -14.284 7.701 37.495 1.00 95.62 632 ILE A CA 1
ATOM 4699 C C . ILE A 1 632 ? -12.772 7.936 37.513 1.00 95.62 632 ILE A C 1
ATOM 4701 O O . ILE A 1 632 ? -12.000 6.994 37.331 1.00 95.62 632 ILE A O 1
ATOM 4705 N N . THR A 1 633 ? -12.336 9.184 37.693 1.00 92.25 633 THR A N 1
ATOM 4706 C CA . THR A 1 633 ? -10.916 9.555 37.717 1.00 92.25 633 THR A CA 1
ATOM 4707 C C . THR A 1 633 ? -10.338 9.438 39.121 1.00 92.25 633 THR A C 1
ATOM 4709 O O . THR A 1 633 ? -9.211 8.978 39.297 1.00 92.25 633 THR A O 1
ATOM 4712 N N . THR A 1 634 ? -11.124 9.808 40.132 1.00 93.94 634 THR A N 1
ATOM 4713 C CA . THR A 1 634 ? -10.714 9.805 41.541 1.00 93.94 634 THR A CA 1
ATOM 4714 C C . THR A 1 634 ? -11.236 8.599 42.319 1.00 93.94 634 THR A C 1
ATOM 4716 O O . THR A 1 634 ? -10.661 8.257 43.350 1.00 93.94 634 THR A O 1
ATOM 4719 N N . GLY A 1 635 ? -12.312 7.955 41.854 1.00 93.25 635 GLY A N 1
ATOM 4720 C CA . GLY A 1 635 ? -13.018 6.889 42.573 1.00 93.25 635 GLY A CA 1
ATOM 4721 C C . GLY A 1 635 ? -13.843 7.387 43.766 1.00 93.25 635 GLY A C 1
ATOM 4722 O O . GLY A 1 635 ? -14.301 6.578 44.572 1.00 93.25 635 GLY A O 1
ATOM 4723 N N . ASN A 1 636 ? -14.010 8.705 43.912 1.00 95.94 636 ASN A N 1
ATOM 4724 C CA . ASN A 1 636 ? -14.735 9.300 45.029 1.00 95.94 636 ASN A CA 1
ATOM 4725 C C . ASN A 1 636 ? -16.241 9.338 44.768 1.00 95.94 636 ASN A C 1
ATOM 4727 O O . ASN A 1 636 ? -16.691 9.684 43.676 1.00 95.94 636 ASN A O 1
ATOM 4731 N N . TYR A 1 637 ? -17.010 9.046 45.816 1.00 97.25 637 TYR A N 1
ATOM 4732 C CA . TYR A 1 637 ? -18.466 9.093 45.794 1.00 97.25 637 TYR A CA 1
ATOM 4733 C C . TYR A 1 637 ? -19.007 10.426 46.311 1.00 97.25 637 TYR A C 1
ATOM 4735 O O . TYR A 1 637 ? -18.579 10.925 47.352 1.00 97.25 637 TYR A O 1
ATOM 4743 N N . THR A 1 638 ? -20.030 10.927 45.628 1.00 96.31 638 THR A N 1
ATOM 4744 C CA . THR A 1 638 ? -20.944 11.971 46.094 1.00 96.31 638 THR A CA 1
ATOM 4745 C C . THR A 1 638 ? -22.334 11.360 46.245 1.00 96.31 638 THR A C 1
ATOM 4747 O O . THR A 1 638 ? -22.812 10.659 45.350 1.00 96.31 638 THR A O 1
ATOM 4750 N N . VAL A 1 639 ? -22.971 11.589 47.395 1.00 95.88 639 VAL A N 1
ATOM 4751 C CA . VAL A 1 639 ? -24.342 11.135 47.661 1.00 95.88 639 VAL A CA 1
ATOM 4752 C C . VAL A 1 639 ? -25.338 12.220 47.275 1.00 95.88 639 VAL A C 1
ATOM 4754 O O . VAL A 1 639 ? -25.178 13.377 47.661 1.00 95.88 639 VAL A O 1
ATOM 4757 N N . HIS A 1 640 ? -26.386 11.826 46.560 1.00 95.69 640 HIS A N 1
ATOM 4758 C CA . HIS A 1 640 ? -27.503 12.686 46.185 1.00 95.69 640 HIS A CA 1
ATOM 4759 C C . HIS A 1 640 ? -28.787 12.107 46.775 1.00 95.69 640 HIS A C 1
ATOM 4761 O O . HIS A 1 640 ? -29.267 11.063 46.331 1.00 95.69 640 HIS A O 1
ATOM 4767 N N . ASN A 1 641 ? -29.320 12.755 47.811 1.00 94.56 641 ASN A N 1
ATOM 4768 C CA . ASN A 1 641 ? -30.569 12.334 48.446 1.00 94.56 641 ASN A CA 1
ATOM 4769 C C . ASN A 1 641 ? -31.761 12.854 47.639 1.00 94.56 641 ASN A C 1
ATOM 4771 O O . ASN A 1 641 ? -31.802 14.023 47.259 1.00 94.56 641 ASN A O 1
ATOM 4775 N N . ILE A 1 642 ? -32.730 11.981 47.392 1.00 94.81 642 ILE A N 1
ATOM 4776 C CA . ILE A 1 642 ? -33.886 12.233 46.542 1.00 94.81 642 ILE A CA 1
ATOM 4777 C C . ILE A 1 642 ? -35.139 12.272 47.410 1.00 94.81 642 ILE A C 1
ATOM 4779 O O . ILE A 1 642 ? -35.642 11.245 47.872 1.00 94.81 642 ILE A O 1
ATOM 4783 N N . ASP A 1 643 ? -35.657 13.477 47.624 1.00 89.88 643 ASP A N 1
ATOM 4784 C CA . ASP A 1 643 ? -36.775 13.683 48.537 1.00 89.88 643 ASP A CA 1
ATOM 4785 C C . ASP A 1 643 ? -38.022 12.892 48.114 1.00 89.88 643 ASP A C 1
ATOM 4787 O O . ASP A 1 643 ? -38.513 12.949 46.985 1.00 89.88 643 ASP A O 1
ATOM 4791 N N . GLY A 1 644 ? -38.556 12.128 49.066 1.00 87.25 644 GLY A N 1
ATOM 4792 C CA . GLY A 1 644 ? -39.767 11.332 48.895 1.00 87.25 644 GLY A CA 1
ATOM 4793 C C . GLY A 1 644 ? -39.589 10.015 48.134 1.00 87.25 644 GLY A C 1
ATOM 4794 O O . GLY A 1 644 ? -40.537 9.223 48.140 1.00 87.25 644 GLY A O 1
ATOM 4795 N N . ALA A 1 645 ? -38.440 9.748 47.505 1.00 91.44 645 ALA A N 1
ATOM 4796 C CA . ALA A 1 645 ? -38.163 8.448 46.894 1.00 91.44 645 ALA A CA 1
ATOM 4797 C C . ALA A 1 645 ? -38.017 7.365 47.975 1.00 91.44 645 ALA A C 1
ATOM 4799 O O . ALA A 1 645 ? -37.339 7.568 48.982 1.00 91.44 645 ALA A O 1
ATOM 4800 N N . VAL A 1 646 ? -38.651 6.208 47.776 1.00 92.44 646 VAL A N 1
ATOM 4801 C CA . VAL A 1 646 ? -38.479 5.052 48.672 1.00 92.44 646 VAL A CA 1
ATOM 4802 C C . VAL A 1 646 ? -37.148 4.380 48.365 1.00 92.44 646 VAL A C 1
ATOM 4804 O O . VAL A 1 646 ? -36.362 4.107 49.269 1.00 92.44 646 VAL A O 1
ATOM 4807 N N . LEU A 1 647 ? -36.882 4.128 47.089 1.00 93.69 647 LEU A N 1
ATOM 4808 C CA . LEU A 1 647 ? -35.619 3.602 46.581 1.00 93.69 647 LEU A CA 1
ATOM 4809 C C . LEU A 1 647 ? -35.445 4.011 45.117 1.00 93.69 647 LEU A C 1
ATOM 4811 O O . LEU A 1 647 ? -36.387 4.495 44.488 1.00 93.69 647 LEU A O 1
ATOM 4815 N N . VAL A 1 648 ? -34.249 3.810 44.568 1.00 94.44 648 VAL A N 1
ATOM 4816 C CA . VAL A 1 648 ? -33.948 4.134 43.170 1.00 94.44 648 VAL A CA 1
ATOM 4817 C C . VAL A 1 648 ? -33.422 2.884 42.465 1.00 94.44 648 VAL A C 1
ATOM 4819 O O . VAL A 1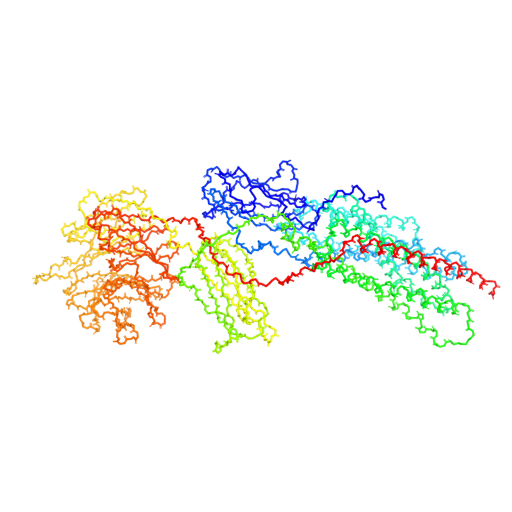 648 ? -32.414 2.320 42.881 1.00 94.44 648 VAL A O 1
ATOM 4822 N N . THR A 1 649 ? -34.107 2.436 41.407 1.00 92.56 649 THR A N 1
ATOM 4823 C CA . THR A 1 649 ? -33.695 1.260 40.610 1.00 92.56 649 THR A CA 1
ATOM 4824 C C . THR A 1 649 ? -33.051 1.659 39.286 1.00 92.56 649 THR A C 1
ATOM 4826 O O . THR A 1 649 ? -31.869 1.990 39.270 1.00 92.56 649 THR A O 1
ATOM 4829 N N . ASN A 1 650 ? -33.805 1.620 38.184 1.00 90.75 650 ASN A N 1
ATOM 4830 C CA . ASN A 1 650 ? -33.352 2.098 36.887 1.00 90.75 650 ASN A CA 1
ATOM 4831 C C . ASN A 1 650 ? -33.044 3.582 36.986 1.00 90.75 650 ASN A C 1
ATOM 4833 O O . ASN A 1 650 ? -33.871 4.346 37.484 1.00 90.75 650 ASN A O 1
ATOM 4837 N N . VAL A 1 651 ? -31.893 3.970 36.459 1.00 93.31 651 VAL A N 1
ATOM 4838 C CA . VAL A 1 651 ? -31.531 5.360 36.205 1.00 93.31 651 VAL A CA 1
ATOM 4839 C C . VAL A 1 651 ? -31.255 5.507 34.715 1.00 93.31 651 VAL A C 1
ATOM 4841 O O . VAL A 1 651 ? -30.753 4.587 34.078 1.00 93.31 651 VAL A O 1
ATOM 4844 N N . LEU A 1 652 ? -31.613 6.655 34.159 1.00 94.56 652 LEU A N 1
ATOM 4845 C CA . LEU A 1 652 ? -31.431 7.007 32.759 1.00 94.56 652 LEU A CA 1
ATOM 4846 C C . LEU A 1 652 ? -30.940 8.451 32.697 1.00 94.56 652 LEU A C 1
ATOM 4848 O O . LEU A 1 652 ? -31.599 9.357 33.209 1.00 94.56 652 LEU A O 1
ATOM 4852 N N . LEU A 1 653 ? -29.790 8.669 32.066 1.00 94.62 653 LEU A N 1
ATOM 4853 C CA . LEU A 1 653 ? -29.257 10.008 31.842 1.00 94.62 653 LEU A CA 1
ATOM 4854 C C . LEU A 1 653 ? -29.900 10.608 30.587 1.00 94.62 653 LEU A C 1
ATOM 4856 O O . LEU A 1 653 ? -29.744 10.076 29.488 1.00 94.62 653 LEU A O 1
ATOM 4860 N N . ALA A 1 654 ? -30.626 11.712 30.744 1.00 93.50 654 ALA A N 1
ATOM 4861 C CA . ALA A 1 654 ? -31.183 12.456 29.624 1.00 93.50 654 ALA A CA 1
ATOM 4862 C C . ALA A 1 654 ? -30.109 13.337 28.952 1.00 93.50 654 ALA A C 1
ATOM 4864 O O . ALA A 1 654 ? -29.169 13.780 29.618 1.00 93.50 654 ALA A O 1
ATOM 4865 N N . PRO A 1 655 ? -30.261 13.670 27.654 1.00 90.19 655 PRO A N 1
ATOM 4866 C CA . PRO A 1 655 ? -29.314 14.527 26.931 1.00 90.19 655 PRO A CA 1
ATOM 4867 C C . PRO A 1 655 ? -29.102 15.923 27.537 1.00 90.19 655 PRO A C 1
ATOM 4869 O O . PRO A 1 655 ? -28.084 16.560 27.286 1.00 90.19 655 PRO A O 1
ATOM 4872 N N . ASP A 1 656 ? -30.057 16.411 28.330 1.00 90.19 656 ASP A N 1
ATOM 4873 C CA . ASP A 1 656 ? -29.975 17.689 29.045 1.00 90.19 656 ASP A CA 1
ATOM 4874 C C . ASP A 1 656 ? -29.257 17.593 30.406 1.00 90.19 656 ASP A C 1
ATOM 4876 O O . ASP A 1 656 ? -29.187 18.575 31.144 1.00 90.19 656 ASP A O 1
ATOM 4880 N N . GLY A 1 657 ? -28.723 16.417 30.743 1.00 91.00 657 GLY A N 1
ATOM 4881 C CA . GLY A 1 657 ? -27.977 16.160 31.969 1.00 91.00 657 GLY A CA 1
ATOM 4882 C C . GLY A 1 657 ? -28.838 15.834 33.190 1.00 91.00 657 GLY A C 1
ATOM 4883 O O . GLY A 1 657 ? -28.265 15.632 34.263 1.00 91.00 657 GLY A O 1
ATOM 4884 N N . ARG A 1 658 ? -30.172 15.770 33.058 1.00 95.00 658 ARG A N 1
ATOM 4885 C CA . ARG A 1 658 ? -31.071 15.295 34.123 1.00 95.00 658 ARG A CA 1
ATOM 4886 C C . ARG A 1 658 ? -31.060 13.773 34.212 1.00 95.00 658 ARG A C 1
ATOM 4888 O O . ARG A 1 658 ? -30.862 13.079 33.219 1.00 95.00 658 ARG A O 1
ATOM 4895 N N . ILE A 1 659 ? -31.334 13.253 35.402 1.00 96.06 659 ILE A N 1
ATOM 4896 C CA . ILE A 1 659 ? -31.407 11.813 35.662 1.00 96.06 659 ILE A CA 1
ATOM 4897 C C . ILE A 1 659 ? -32.861 11.434 35.890 1.00 96.06 659 ILE A C 1
ATOM 4899 O O . ILE A 1 659 ? -33.470 11.845 36.878 1.00 96.06 659 ILE A O 1
ATOM 4903 N N . TRP A 1 660 ? -33.413 10.640 34.981 1.00 97.31 660 TRP A N 1
ATOM 4904 C CA . TRP A 1 660 ? -34.698 9.982 35.175 1.00 97.31 660 TRP A CA 1
ATOM 4905 C C . TRP A 1 660 ? -34.497 8.675 35.921 1.00 97.31 660 TRP A C 1
ATOM 4907 O O . TRP A 1 660 ? -33.494 7.995 35.720 1.00 97.31 660 TRP A O 1
ATOM 4917 N N . TYR A 1 661 ? -35.438 8.316 36.785 1.00 96.12 661 TYR A N 1
ATOM 4918 C CA . TYR A 1 661 ? -35.342 7.083 37.549 1.00 96.12 661 TYR A CA 1
ATOM 4919 C C . TYR A 1 661 ? -36.694 6.440 37.840 1.00 96.12 661 TYR A C 1
ATOM 4921 O O . TYR A 1 661 ? -37.727 7.110 37.859 1.00 96.12 661 TYR A O 1
ATOM 4929 N N . ILE A 1 662 ? -36.670 5.134 38.111 1.00 95.75 662 ILE A N 1
ATOM 4930 C CA . ILE A 1 662 ? -37.836 4.376 38.572 1.00 95.75 662 ILE A CA 1
ATOM 4931 C C . ILE A 1 662 ? -37.715 4.094 40.072 1.00 95.75 662 ILE A C 1
ATOM 4933 O O . ILE A 1 662 ? -36.752 3.469 40.533 1.00 95.75 662 ILE A O 1
ATOM 4937 N N . ASP A 1 663 ? -38.743 4.502 40.812 1.00 94.00 663 ASP A N 1
ATOM 4938 C CA . ASP A 1 663 ? -39.010 4.089 42.187 1.00 94.00 663 ASP A CA 1
ATOM 4939 C C . ASP A 1 663 ? -40.208 3.120 42.181 1.00 94.00 663 ASP A C 1
ATOM 4941 O O . ASP A 1 663 ? -41.360 3.562 42.220 1.00 94.00 663 ASP A O 1
ATOM 4945 N N . PRO A 1 664 ? -39.980 1.797 42.094 1.00 90.06 664 PRO A N 1
ATOM 4946 C CA . PRO A 1 664 ? -41.049 0.813 41.930 1.00 90.06 664 PRO A CA 1
ATOM 4947 C C . PRO A 1 664 ? -41.918 0.657 43.184 1.00 90.06 664 PRO A C 1
ATOM 4949 O O . PRO A 1 664 ? -42.991 0.063 43.107 1.00 90.06 664 PRO A O 1
ATOM 4952 N N . LEU A 1 665 ? -41.469 1.169 44.336 1.00 87.19 665 LEU A N 1
ATOM 4953 C CA . LEU A 1 665 ? -42.222 1.176 45.596 1.00 87.19 665 LEU A CA 1
ATOM 4954 C C . LEU A 1 665 ? -42.757 2.571 45.960 1.00 87.19 665 LEU A C 1
ATOM 4956 O O . LEU A 1 665 ? -43.419 2.740 46.986 1.00 87.19 665 LEU A O 1
ATOM 4960 N N . GLY A 1 666 ? -42.452 3.577 45.141 1.00 77.94 666 GLY A N 1
ATOM 4961 C CA . GLY A 1 666 ? -42.913 4.945 45.308 1.00 77.94 666 GLY A CA 1
ATOM 4962 C C . GLY A 1 666 ? -44.340 5.116 44.816 1.00 77.94 666 GLY A C 1
ATOM 4963 O O . GLY A 1 666 ? -44.712 4.555 43.801 1.00 77.94 666 GLY A O 1
ATOM 4964 N N . GLY A 1 667 ? -45.155 5.927 45.489 1.00 70.44 667 GLY A N 1
ATOM 4965 C CA . GLY A 1 667 ? -46.494 6.250 44.979 1.00 70.44 667 GLY A CA 1
ATOM 4966 C C . GLY A 1 667 ? -47.626 5.409 45.548 1.00 70.44 667 GLY A C 1
ATOM 4967 O O . GLY A 1 667 ? -48.499 4.969 44.802 1.00 70.44 667 GLY A O 1
ATOM 4968 N N . GLY A 1 668 ? -47.645 5.225 46.872 1.00 65.62 668 GLY A N 1
ATOM 4969 C CA . GLY A 1 668 ? -48.842 4.739 47.554 1.00 65.62 668 GLY A CA 1
ATOM 4970 C C . GLY A 1 668 ? -50.044 5.617 47.203 1.00 65.62 668 GLY A C 1
ATOM 4971 O O . GLY A 1 668 ? -50.027 6.828 47.442 1.00 65.62 668 GLY A O 1
ATOM 4972 N N . SER A 1 669 ? -51.075 5.023 46.609 1.00 60.47 669 SER A N 1
ATOM 4973 C CA . SER A 1 669 ? -52.328 5.718 46.323 1.00 60.47 669 SER A CA 1
ATOM 4974 C C . SER A 1 669 ? -53.246 5.733 47.540 1.00 60.47 669 SER A C 1
ATOM 4976 O O . SER A 1 669 ? -53.087 4.971 48.494 1.00 60.47 669 SER A O 1
ATOM 4978 N N . SER A 1 670 ? -54.252 6.607 47.506 1.00 60.41 670 SER A N 1
ATOM 4979 C CA . SER A 1 670 ? -55.276 6.716 48.554 1.00 60.41 670 SER A CA 1
ATOM 4980 C C . SER A 1 670 ? -56.064 5.417 48.795 1.00 60.41 670 SER A C 1
ATOM 4982 O O . SER A 1 670 ? -56.690 5.279 49.842 1.00 60.41 670 SER A O 1
ATOM 4984 N N . ASP A 1 671 ? -56.017 4.471 47.852 1.00 66.31 671 ASP A N 1
ATOM 4985 C CA . ASP A 1 671 ? -56.616 3.132 47.928 1.00 66.31 671 ASP A CA 1
ATOM 4986 C C . ASP A 1 671 ? -55.679 2.049 48.515 1.00 66.31 671 ASP A C 1
ATOM 4988 O O . ASP A 1 671 ? -56.093 0.901 48.664 1.00 66.31 671 ASP A O 1
ATOM 4992 N N . GLY A 1 672 ? -54.433 2.394 48.866 1.00 66.25 672 GLY A N 1
ATOM 4993 C CA . GLY A 1 672 ? -53.440 1.475 49.431 1.00 66.25 672 GLY A CA 1
ATOM 4994 C C . GLY A 1 672 ? -52.675 0.617 48.415 1.00 66.25 672 GLY A C 1
ATOM 4995 O O . GLY A 1 672 ? -51.838 -0.184 48.830 1.00 66.25 672 GLY A O 1
ATOM 4996 N N . SER A 1 673 ? -52.921 0.768 47.109 1.00 71.12 673 SER A N 1
ATOM 4997 C CA . SER A 1 673 ? -52.130 0.099 46.067 1.00 71.12 673 SER A CA 1
ATOM 4998 C C . SER A 1 673 ? -50.779 0.793 45.830 1.00 71.12 673 SER A C 1
ATOM 5000 O O . SER A 1 673 ? -50.644 2.010 45.968 1.00 71.12 673 SER A O 1
ATOM 5002 N N . ASN A 1 674 ? -49.749 0.004 45.506 1.00 79.62 674 ASN A N 1
ATOM 5003 C CA . ASN A 1 674 ? -48.445 0.516 45.089 1.00 79.62 674 ASN A CA 1
ATOM 5004 C C . ASN A 1 674 ? -48.433 0.650 43.564 1.00 79.62 674 ASN A C 1
ATOM 5006 O O . ASN A 1 674 ? -48.579 -0.354 42.864 1.00 79.62 674 ASN A O 1
ATOM 5010 N N . ARG A 1 675 ? -48.279 1.877 43.063 1.00 84.19 675 ARG A N 1
ATOM 5011 C CA . ARG A 1 675 ? -48.277 2.154 41.620 1.00 84.19 675 ARG A CA 1
ATOM 5012 C C . ARG A 1 675 ? -46.874 2.302 41.033 1.00 84.19 675 ARG A C 1
ATOM 5014 O O . ARG A 1 675 ? -46.710 2.179 39.826 1.00 84.19 675 ARG A O 1
ATOM 5021 N N . GLY A 1 676 ? -45.859 2.518 41.865 1.00 90.00 676 GLY A N 1
ATOM 5022 C CA . GLY A 1 676 ? -44.556 2.968 41.390 1.00 90.00 676 GLY A CA 1
ATOM 5023 C C . GLY A 1 676 ? -44.580 4.448 40.980 1.00 90.00 676 GLY A C 1
ATOM 5024 O O . GLY A 1 676 ? -45.635 5.061 40.764 1.00 90.00 676 GLY A O 1
ATOM 5025 N N . ALA A 1 677 ? -43.396 5.044 40.886 1.00 92.94 677 ALA A N 1
ATOM 5026 C CA . ALA A 1 677 ? -43.220 6.431 40.482 1.00 92.94 677 ALA A CA 1
ATOM 5027 C C . ALA A 1 677 ? -42.061 6.580 39.492 1.00 92.94 677 ALA A C 1
ATOM 5029 O O . ALA A 1 677 ? -40.997 5.979 39.657 1.00 92.94 677 ALA A O 1
ATOM 5030 N N . LEU A 1 678 ? -42.270 7.442 38.499 1.00 95.81 678 LEU A N 1
ATOM 5031 C CA . LEU A 1 678 ? -41.228 7.989 37.642 1.00 95.81 678 LEU A CA 1
ATOM 5032 C C . LEU A 1 678 ? -40.691 9.262 38.296 1.00 95.81 678 LEU A C 1
ATOM 5034 O O . LEU A 1 678 ? -41.458 10.172 38.610 1.00 95.81 678 LEU A O 1
ATOM 5038 N N . GLY A 1 679 ? -39.387 9.347 38.509 1.00 95.44 679 GLY A N 1
ATOM 5039 C CA . GLY A 1 679 ? -38.752 10.534 39.061 1.00 95.44 679 GLY A CA 1
ATOM 5040 C C . GLY A 1 679 ? -37.758 11.169 38.104 1.00 95.44 679 GLY A C 1
ATOM 5041 O O . GLY A 1 679 ? -37.214 10.506 37.227 1.00 95.44 679 GLY A O 1
ATOM 5042 N N . VAL A 1 680 ? -37.514 12.462 38.299 1.00 96.69 680 VAL A N 1
ATOM 5043 C CA . VAL A 1 680 ? -36.454 13.220 37.632 1.00 96.69 680 VAL A CA 1
ATOM 5044 C C . VAL A 1 680 ? -35.651 13.987 38.670 1.00 96.69 680 VAL A C 1
ATOM 5046 O O . VAL A 1 680 ? -36.213 14.591 39.586 1.00 96.69 680 VAL A O 1
ATOM 5049 N N . TYR A 1 681 ? -34.335 13.951 38.523 1.00 97.00 681 TYR A N 1
ATOM 5050 C CA . TYR A 1 681 ? -33.368 14.629 39.370 1.00 97.00 681 TYR A CA 1
ATOM 5051 C C . TYR A 1 681 ? -32.466 15.528 38.527 1.00 97.00 681 TYR A C 1
ATOM 5053 O O . TYR A 1 681 ? -31.970 15.107 37.479 1.00 97.00 681 TYR A O 1
ATOM 5061 N N . ASN A 1 682 ? -32.251 16.762 38.978 1.00 95.69 682 ASN A N 1
ATOM 5062 C CA . ASN A 1 682 ? -31.306 17.687 38.374 1.00 95.69 682 ASN A CA 1
ATOM 5063 C C . ASN A 1 682 ? -30.048 17.803 39.255 1.00 95.69 682 ASN A C 1
ATOM 5065 O O . ASN A 1 682 ? -30.118 18.393 40.335 1.00 95.69 682 ASN A O 1
ATOM 5069 N N . PRO A 1 683 ? -28.893 17.289 38.804 1.00 93.25 683 PRO A N 1
ATOM 5070 C CA . PRO A 1 683 ? -27.662 17.337 39.588 1.00 93.25 683 PRO A CA 1
ATOM 5071 C C . PRO A 1 683 ? -27.035 18.740 39.692 1.00 93.25 683 PRO A C 1
ATOM 5073 O O . PRO A 1 683 ? -26.167 18.939 40.534 1.00 93.25 683 PRO A O 1
ATOM 5076 N N . GLU A 1 684 ? -27.445 19.715 38.871 1.00 91.62 684 GLU A N 1
ATOM 5077 C CA . GLU A 1 684 ? -26.881 21.078 38.905 1.00 91.62 684 GLU A CA 1
ATOM 5078 C C . GLU A 1 684 ? -27.401 21.915 40.084 1.00 91.62 684 GLU A C 1
ATOM 5080 O O . GLU A 1 684 ? -26.677 22.740 40.640 1.00 91.62 684 GLU A O 1
ATOM 5085 N N . ASP A 1 685 ? -28.663 21.717 40.474 1.00 94.25 685 ASP A N 1
ATOM 5086 C CA . ASP A 1 685 ? -29.328 22.480 41.540 1.00 94.25 685 ASP A CA 1
ATOM 5087 C C . ASP A 1 685 ? -29.925 21.599 42.652 1.00 94.25 685 ASP A C 1
ATOM 5089 O O . ASP A 1 685 ? -30.535 22.115 43.590 1.00 94.25 685 ASP A O 1
ATOM 5093 N N . ASN A 1 686 ? -29.716 20.281 42.573 1.00 92.44 686 ASN A N 1
ATOM 5094 C CA . ASN A 1 686 ? -30.260 19.247 43.457 1.00 92.44 686 ASN A CA 1
ATOM 5095 C C . ASN A 1 686 ? -31.800 19.199 43.517 1.00 92.44 686 ASN A C 1
ATOM 5097 O O . ASN A 1 686 ? -32.369 18.626 44.451 1.00 92.44 686 ASN A O 1
ATOM 5101 N N . SER A 1 687 ? -32.508 19.789 42.550 1.00 95.12 687 SER A N 1
ATOM 5102 C CA . SER A 1 687 ? -33.970 19.710 42.498 1.00 95.12 687 SER A CA 1
ATOM 5103 C C . SER A 1 687 ? -34.439 18.329 42.029 1.00 95.12 687 SER A C 1
ATOM 5105 O O . SER A 1 687 ? -33.834 17.694 41.164 1.00 95.12 687 SER A O 1
ATOM 5107 N N . ASN A 1 688 ? -35.547 17.843 42.596 1.00 95.00 688 ASN A N 1
ATOM 5108 C CA . ASN A 1 688 ? -36.177 16.592 42.180 1.00 95.00 688 ASN A CA 1
ATOM 5109 C C . ASN A 1 688 ? -37.693 16.754 42.018 1.00 95.00 688 ASN A C 1
ATOM 5111 O O . ASN A 1 688 ? -38.323 17.594 42.666 1.00 95.00 688 ASN A O 1
ATOM 5115 N N . ARG A 1 689 ? -38.279 15.952 41.126 1.00 94.44 689 ARG A N 1
ATOM 5116 C CA . ARG A 1 689 ? -39.729 15.853 40.909 1.00 94.44 689 ARG A CA 1
ATOM 5117 C C . ARG A 1 689 ? -40.124 14.403 40.669 1.00 94.44 689 ARG A C 1
ATOM 5119 O O . ARG A 1 689 ? -39.309 13.602 40.215 1.00 94.44 689 ARG A O 1
ATOM 5126 N N . ARG A 1 690 ? -41.377 14.068 40.978 1.00 92.69 690 ARG A N 1
ATOM 5127 C CA . ARG A 1 690 ? -41.910 12.705 40.882 1.00 92.69 690 ARG A CA 1
ATOM 5128 C C . ARG A 1 690 ? -43.315 12.702 40.299 1.00 92.69 690 ARG A C 1
ATOM 5130 O O . ARG A 1 690 ? -44.114 13.587 40.597 1.00 92.69 690 ARG A O 1
ATOM 5137 N N . PHE A 1 691 ? -43.602 11.664 39.529 1.00 94.06 691 PHE A N 1
ATOM 5138 C CA . PHE A 1 691 ? -44.850 11.432 38.822 1.00 94.06 691 PHE A CA 1
ATOM 5139 C C . PHE A 1 691 ? -45.321 10.015 39.151 1.00 94.06 691 PHE A C 1
ATOM 5141 O O . PHE A 1 691 ? -44.616 9.040 38.893 1.00 94.06 691 PHE A O 1
ATOM 5148 N N . ILE A 1 692 ? -46.488 9.899 39.784 1.00 91.88 692 ILE A N 1
ATOM 5149 C CA . ILE A 1 692 ? -47.047 8.599 40.168 1.00 91.88 692 ILE A CA 1
ATOM 5150 C C . ILE A 1 692 ? -47.615 7.920 38.926 1.00 91.88 692 ILE A C 1
ATOM 5152 O O . ILE A 1 692 ? -48.307 8.569 38.139 1.00 91.88 692 ILE A O 1
ATOM 5156 N N . MET A 1 693 ? -47.347 6.625 38.763 1.00 90.94 693 MET A N 1
ATOM 5157 C CA . MET A 1 693 ? -47.891 5.871 37.636 1.00 90.94 693 MET A CA 1
ATOM 5158 C C . MET A 1 693 ? -49.432 5.847 37.699 1.00 90.94 693 MET A C 1
ATOM 5160 O O . MET A 1 693 ? -50.003 5.739 38.793 1.00 90.94 693 MET A O 1
ATOM 5164 N N . PRO A 1 694 ? -50.141 5.931 36.555 1.00 88.88 694 PRO A N 1
ATOM 5165 C CA . PRO A 1 694 ? -51.604 6.012 36.562 1.00 88.88 694 PRO A CA 1
ATOM 5166 C C . PRO A 1 694 ? -52.284 4.759 37.130 1.00 88.88 694 PRO A C 1
ATOM 5168 O O . PRO A 1 694 ? -53.303 4.865 37.817 1.00 88.88 694 PRO A O 1
ATOM 5171 N N . GLU A 1 695 ? -51.698 3.587 36.881 1.00 87.12 695 GLU A N 1
ATOM 5172 C CA . GLU A 1 695 ? -52.224 2.273 37.257 1.00 87.12 695 GLU A CA 1
ATOM 5173 C C . GLU A 1 695 ? -51.226 1.490 38.120 1.00 87.12 695 GLU A C 1
ATOM 5175 O O . GLU A 1 695 ? -50.023 1.751 38.094 1.00 87.12 695 GLU A O 1
ATOM 5180 N N . ALA A 1 696 ? -51.735 0.532 38.901 1.00 85.12 696 ALA A N 1
ATOM 5181 C CA . ALA A 1 696 ? -50.908 -0.337 39.729 1.00 85.12 696 ALA A CA 1
ATOM 5182 C C . ALA A 1 696 ? -50.180 -1.383 38.876 1.00 85.12 696 ALA A C 1
ATOM 5184 O O . ALA A 1 696 ? -50.804 -2.097 38.096 1.00 85.12 696 ALA A O 1
ATOM 5185 N N . GLY A 1 697 ? -48.871 -1.505 39.069 1.00 86.56 697 GLY A N 1
ATOM 5186 C CA . GLY A 1 697 ? -48.016 -2.441 38.351 1.00 86.56 697 GLY A CA 1
ATOM 5187 C C . GLY A 1 697 ? -46.567 -2.293 38.795 1.00 86.56 697 GLY A C 1
ATOM 5188 O O . GLY A 1 697 ? -46.265 -1.516 39.702 1.00 86.56 697 GLY A O 1
ATOM 5189 N N . THR A 1 698 ? -45.664 -3.053 38.182 1.00 88.25 698 THR A N 1
ATOM 5190 C CA . THR A 1 698 ? -44.233 -2.974 38.501 1.00 88.25 698 THR A CA 1
ATOM 5191 C C . THR A 1 698 ? -43.496 -2.295 37.353 1.00 88.25 698 THR A C 1
ATOM 5193 O O . THR A 1 698 ? -43.195 -2.960 36.364 1.00 88.25 698 THR A O 1
ATOM 5196 N N . PRO A 1 699 ? -43.216 -0.981 37.441 1.00 92.75 699 PRO A N 1
ATOM 5197 C CA . PRO A 1 699 ? -42.366 -0.335 36.455 1.00 92.75 699 PRO A CA 1
ATOM 5198 C C . PRO A 1 699 ? -40.947 -0.915 36.553 1.00 92.75 699 PRO A C 1
ATOM 5200 O O . PRO A 1 699 ? -40.365 -0.938 37.640 1.00 92.75 699 PRO A O 1
ATOM 5203 N N . SER A 1 700 ? -40.406 -1.415 35.442 1.00 88.88 700 SER A N 1
ATOM 5204 C CA . SER A 1 700 ? -39.176 -2.232 35.452 1.00 88.88 700 SER A CA 1
ATOM 5205 C C . SER A 1 700 ? -38.086 -1.795 34.481 1.00 88.88 700 SER A C 1
ATOM 5207 O O . SER A 1 700 ? -36.925 -2.106 34.723 1.00 88.88 700 SER A O 1
ATOM 5209 N N . GLY A 1 701 ? -38.422 -1.081 33.411 1.00 93.38 701 GLY A N 1
ATOM 5210 C CA . GLY A 1 701 ? -37.469 -0.564 32.431 1.00 93.38 701 GLY A CA 1
ATOM 5211 C C . GLY A 1 701 ? -37.889 0.822 31.960 1.00 93.38 701 GLY A C 1
ATOM 5212 O O . GLY A 1 701 ? -39.076 1.145 31.985 1.00 93.38 701 GLY A O 1
ATOM 5213 N N . ILE A 1 702 ? -36.922 1.643 31.554 1.00 96.25 702 ILE A N 1
ATOM 5214 C CA . ILE A 1 702 ? -37.149 2.997 31.041 1.00 96.25 702 ILE A CA 1
ATOM 5215 C C . ILE A 1 702 ? -36.237 3.277 29.845 1.00 96.25 702 ILE A C 1
ATOM 5217 O O . ILE A 1 702 ? -35.052 2.959 29.877 1.00 96.25 702 ILE A O 1
ATOM 5221 N N . ALA A 1 703 ? -36.777 3.920 28.814 1.00 95.81 703 ALA A N 1
ATOM 5222 C CA . ALA A 1 703 ? -36.016 4.439 27.683 1.00 95.81 703 ALA A CA 1
ATOM 5223 C C . ALA A 1 703 ? -36.524 5.829 27.281 1.00 95.81 703 ALA A C 1
ATOM 5225 O O . ALA A 1 703 ? -37.660 6.187 27.585 1.00 95.81 703 ALA A O 1
ATOM 5226 N N . ILE A 1 704 ? -35.696 6.614 26.591 1.00 94.94 704 ILE A N 1
ATOM 5227 C CA . ILE A 1 704 ? -36.061 7.938 26.069 1.00 94.94 704 ILE A CA 1
ATOM 5228 C C . ILE A 1 704 ? -36.042 7.911 24.542 1.00 94.94 704 ILE A C 1
ATOM 5230 O O . ILE A 1 704 ? -35.066 7.464 23.943 1.00 94.94 704 ILE A O 1
ATOM 5234 N N . ASP A 1 705 ? -37.126 8.358 23.907 1.00 92.88 705 ASP A N 1
ATOM 5235 C CA . ASP A 1 705 ? -37.192 8.461 22.447 1.00 92.88 705 ASP A CA 1
ATOM 5236 C C . ASP A 1 705 ? -36.536 9.749 21.922 1.00 92.88 705 ASP A C 1
ATOM 5238 O O . ASP A 1 705 ? -36.228 10.677 22.672 1.00 92.88 705 ASP A O 1
ATOM 5242 N N . GLY A 1 706 ? -36.343 9.836 20.602 1.00 89.69 706 GLY A N 1
ATOM 5243 C CA . GLY A 1 706 ? -35.728 11.006 19.963 1.00 89.69 706 GLY A CA 1
ATOM 5244 C C . GLY A 1 706 ? -36.530 12.312 20.081 1.00 89.69 706 GLY A C 1
ATOM 5245 O O . GLY A 1 706 ? -36.015 13.371 19.734 1.00 89.69 706 GLY A O 1
ATOM 5246 N N . SER A 1 707 ? -37.779 12.261 20.558 1.00 90.25 707 SER A N 1
ATOM 5247 C CA . SER A 1 707 ? -38.596 13.445 20.873 1.00 90.25 707 SER A CA 1
ATOM 5248 C C . SER A 1 707 ? -38.535 13.825 22.356 1.00 90.25 707 SER A C 1
ATOM 5250 O O . SER A 1 707 ? -39.140 14.818 22.753 1.00 90.25 707 SER A O 1
ATOM 5252 N N . GLY A 1 708 ? -37.809 13.057 23.172 1.00 91.88 708 GLY A N 1
ATOM 5253 C CA . GLY A 1 708 ? -37.673 13.268 24.607 1.00 91.88 708 GLY A CA 1
ATOM 5254 C C . GLY A 1 708 ? -38.784 12.643 25.450 1.00 91.88 708 GLY A C 1
ATOM 5255 O O . GLY A 1 708 ? -38.811 12.905 26.648 1.00 91.88 708 GLY A O 1
ATOM 5256 N N . ASN A 1 709 ? -39.687 11.831 24.882 1.00 94.94 709 ASN A N 1
ATOM 5257 C CA . ASN A 1 709 ? -40.682 11.117 25.691 1.00 94.94 709 ASN A CA 1
ATOM 5258 C C . ASN A 1 709 ? -40.051 9.896 26.357 1.00 94.94 709 ASN A C 1
ATOM 5260 O O . ASN A 1 709 ? -39.205 9.221 25.766 1.00 94.94 709 ASN A O 1
ATOM 5264 N N . LEU A 1 710 ? -40.515 9.581 27.563 1.00 96.75 710 LEU A N 1
ATOM 5265 C CA . LEU A 1 710 ? -40.038 8.437 28.328 1.00 96.75 710 LEU A CA 1
ATOM 5266 C C . LEU A 1 710 ? -40.987 7.260 28.117 1.00 96.75 710 LEU A C 1
ATOM 5268 O O . LEU A 1 710 ? -42.197 7.404 28.261 1.00 96.75 710 LEU A O 1
ATOM 5272 N N . TRP A 1 711 ? -40.439 6.095 27.809 1.00 97.12 711 TRP A N 1
ATOM 5273 C CA . TRP A 1 711 ? -41.169 4.847 27.629 1.00 97.12 711 TRP A CA 1
ATOM 5274 C C . TRP A 1 711 ? -40.820 3.900 28.768 1.00 97.12 711 TRP A C 1
ATOM 5276 O O . TRP A 1 711 ? -39.645 3.639 29.009 1.00 97.12 711 TRP A O 1
ATOM 5286 N N . ILE A 1 712 ? -41.834 3.412 29.476 1.00 96.94 712 ILE A N 1
ATOM 5287 C CA . ILE A 1 712 ? -41.703 2.600 30.683 1.00 96.94 712 ILE A CA 1
ATOM 5288 C C . ILE A 1 712 ? -42.456 1.289 30.496 1.00 96.94 712 ILE A C 1
ATOM 5290 O O . ILE A 1 712 ? -43.635 1.286 30.138 1.00 96.94 712 ILE A O 1
ATOM 5294 N N . THR A 1 713 ? -41.799 0.171 30.777 1.00 96.06 713 THR A N 1
ATOM 5295 C CA . THR A 1 713 ? -42.464 -1.134 30.872 1.00 96.06 713 THR A CA 1
ATOM 5296 C C . THR A 1 713 ? -43.105 -1.286 32.238 1.00 96.06 713 THR A C 1
ATOM 5298 O O . THR A 1 713 ? -42.471 -1.011 33.258 1.00 96.06 713 THR A O 1
ATOM 5301 N N . VAL A 1 714 ? -44.370 -1.704 32.263 1.00 93.81 714 VAL A N 1
ATOM 5302 C CA . VAL A 1 714 ? -45.138 -1.914 33.492 1.00 93.81 714 VAL A CA 1
ATOM 5303 C C . VAL A 1 714 ? -45.571 -3.376 33.547 1.00 93.81 714 VAL A C 1
ATOM 5305 O O . VAL A 1 714 ? -46.608 -3.764 33.000 1.00 93.81 714 VAL A O 1
ATOM 5308 N N . GLY A 1 715 ? -44.728 -4.180 34.193 1.00 87.19 715 GLY A N 1
ATOM 5309 C CA . GLY A 1 715 ? -44.903 -5.619 34.359 1.00 87.19 715 GLY A CA 1
ATOM 5310 C C . GLY A 1 715 ? -45.912 -6.002 35.443 1.00 87.19 715 GLY A C 1
ATOM 5311 O O . GLY A 1 715 ? -46.605 -5.159 36.035 1.00 87.19 715 GLY A O 1
ATOM 5312 N N . GLY A 1 716 ? -45.992 -7.305 35.716 1.00 80.25 716 GLY A N 1
ATOM 5313 C CA . GLY A 1 716 ? -46.995 -7.883 36.611 1.00 80.25 716 GLY A CA 1
ATOM 5314 C C . GLY A 1 716 ? -48.412 -7.822 36.028 1.00 80.25 716 GLY A C 1
ATOM 5315 O O . GLY A 1 716 ? -48.611 -7.980 34.828 1.00 80.25 716 GLY A O 1
ATOM 5316 N N . LEU A 1 717 ? -49.417 -7.580 36.879 1.00 73.81 717 LEU A N 1
ATOM 5317 C CA . LEU A 1 717 ? -50.833 -7.603 36.472 1.00 73.81 717 LEU A CA 1
ATOM 5318 C C . LEU A 1 717 ? -51.229 -6.492 35.482 1.00 73.81 717 LEU A C 1
ATOM 5320 O O . LEU A 1 717 ? -52.275 -6.609 34.851 1.00 73.81 717 LEU A O 1
ATOM 5324 N N . ALA A 1 718 ? -50.436 -5.422 35.360 1.00 84.88 718 ALA A N 1
ATOM 5325 C CA . ALA A 1 718 ? -50.742 -4.316 34.454 1.00 84.88 718 ALA A CA 1
ATOM 5326 C C . ALA A 1 718 ? -50.557 -4.709 32.983 1.00 84.88 718 ALA A C 1
ATOM 5328 O O . ALA A 1 718 ? -51.421 -4.401 32.168 1.00 84.88 718 ALA A O 1
ATOM 5329 N N . ASN A 1 719 ? -49.448 -5.393 32.664 1.00 92.12 719 ASN A N 1
ATOM 5330 C CA . ASN A 1 719 ? -49.092 -5.857 31.320 1.00 92.12 719 ASN A CA 1
ATOM 5331 C C . ASN A 1 719 ? -49.181 -4.751 30.243 1.00 92.12 719 ASN A C 1
ATOM 5333 O O . ASN A 1 719 ? -49.843 -4.906 29.214 1.00 92.12 719 ASN A O 1
ATOM 5337 N N . LYS A 1 720 ? -48.546 -3.601 30.511 1.00 95.12 720 LYS A N 1
ATOM 5338 C CA . LYS A 1 720 ? -48.670 -2.368 29.710 1.00 95.12 720 LYS A CA 1
ATOM 5339 C C . LYS A 1 720 ? -47.323 -1.708 29.432 1.00 95.12 720 LYS A C 1
ATOM 5341 O O . LYS A 1 720 ? -46.353 -1.889 30.168 1.00 95.12 720 LYS A O 1
ATOM 5346 N N . ILE A 1 721 ? -47.311 -0.855 28.411 1.00 96.44 721 ILE A N 1
ATOM 5347 C CA . ILE A 1 721 ? -46.261 0.135 28.158 1.00 96.44 721 ILE A CA 1
ATOM 5348 C C . ILE A 1 721 ? -46.816 1.527 28.468 1.00 96.44 721 ILE A C 1
ATOM 5350 O O . ILE A 1 721 ? -47.872 1.905 27.962 1.00 96.44 721 ILE A O 1
ATOM 5354 N N . ALA A 1 722 ? -46.109 2.303 29.283 1.00 95.81 722 ALA A N 1
ATOM 5355 C CA . ALA A 1 722 ? -46.445 3.689 29.582 1.00 95.81 722 ALA A CA 1
ATOM 5356 C C . ALA A 1 722 ? -45.521 4.645 28.818 1.00 95.81 722 ALA A C 1
ATOM 5358 O O . ALA A 1 722 ? -44.306 4.486 28.844 1.00 95.81 722 ALA A O 1
ATOM 5359 N N . LYS A 1 723 ? -46.087 5.663 28.173 1.00 96.56 723 LYS A N 1
ATOM 5360 C CA . LYS A 1 723 ? -45.362 6.803 27.599 1.00 96.56 723 LYS A CA 1
ATOM 5361 C C . LYS A 1 723 ? -45.606 8.027 28.468 1.00 96.56 723 LYS A C 1
ATOM 5363 O O . LYS A 1 723 ? -46.760 8.342 28.739 1.00 96.56 723 LYS A O 1
ATOM 5368 N N . PHE A 1 724 ? -44.552 8.722 28.864 1.00 97.31 724 PHE A N 1
ATOM 5369 C CA . PHE A 1 724 ? -44.619 9.974 29.604 1.00 97.31 724 PHE A CA 1
ATOM 5370 C C . PHE A 1 724 ? -44.077 11.120 28.751 1.00 97.31 724 PHE A C 1
ATOM 5372 O O . PHE A 1 724 ? -42.941 11.065 28.273 1.00 97.31 724 PHE A O 1
ATOM 5379 N N . ASP A 1 725 ? -44.899 12.150 28.568 1.00 95.94 725 ASP A N 1
ATOM 5380 C CA . ASP A 1 725 ? -44.516 13.404 27.923 1.00 95.94 725 ASP A CA 1
ATOM 5381 C C . ASP A 1 725 ? -44.020 14.385 29.000 1.00 95.94 725 ASP A C 1
ATOM 5383 O O . ASP A 1 725 ? -44.828 14.869 29.796 1.00 95.94 725 ASP A O 1
ATOM 5387 N N . PRO A 1 726 ? -42.716 14.710 29.053 1.00 93.88 726 PRO A N 1
ATOM 5388 C CA . PRO A 1 726 ? -42.180 15.593 30.084 1.00 93.88 726 PRO A CA 1
ATOM 5389 C C . PRO A 1 726 ? -42.538 17.074 29.895 1.00 93.88 726 PRO A C 1
ATOM 5391 O O . PRO A 1 726 ? -42.290 17.860 30.809 1.00 93.88 726 PRO A O 1
ATOM 5394 N N . VAL A 1 727 ? -43.074 17.479 28.738 1.00 93.50 727 VAL A N 1
ATOM 5395 C CA . VAL A 1 727 ? -43.518 18.859 28.476 1.00 93.50 727 VAL A CA 1
ATOM 5396 C C . VAL A 1 727 ? -44.912 19.082 29.048 1.00 93.50 727 VAL A C 1
ATOM 5398 O O . VAL A 1 727 ? -45.147 20.093 29.708 1.00 93.50 727 VAL A O 1
ATOM 5401 N N . ASN A 1 728 ? -45.823 18.141 28.796 1.00 95.25 728 ASN A N 1
ATOM 5402 C CA . ASN A 1 728 ? -47.208 18.211 29.273 1.00 95.25 728 ASN A CA 1
ATOM 5403 C C . ASN A 1 728 ? -47.412 17.529 30.635 1.00 95.25 728 ASN A C 1
ATOM 5405 O O . ASN A 1 728 ? -48.430 17.753 31.281 1.00 95.25 728 ASN A O 1
ATOM 5409 N N . GLU A 1 729 ? -46.435 16.740 31.086 1.00 95.50 729 GLU A N 1
ATOM 5410 C CA . GLU A 1 729 ? -46.466 15.954 32.325 1.00 95.50 729 GLU A CA 1
ATOM 5411 C C . GLU A 1 729 ? -47.599 14.915 32.358 1.00 95.50 729 GLU A C 1
ATOM 5413 O O . GLU A 1 729 ? -48.184 14.630 33.405 1.00 95.50 729 GLU A O 1
ATOM 5418 N N . GLU A 1 730 ? -47.894 14.320 31.200 1.00 95.94 730 GLU A N 1
ATOM 5419 C CA . GLU A 1 730 ? -48.996 13.375 31.014 1.00 95.94 730 GLU A CA 1
ATOM 5420 C C . GLU A 1 730 ? -48.507 11.967 30.659 1.00 95.94 730 GLU A C 1
ATOM 5422 O O . GLU A 1 730 ? -47.533 11.783 29.923 1.00 95.94 730 GLU A O 1
ATOM 5427 N N . PHE A 1 731 ? -49.232 10.961 31.160 1.00 95.75 731 PHE A N 1
ATOM 5428 C CA . PHE A 1 731 ? -49.031 9.557 30.808 1.00 95.75 731 PHE A CA 1
ATOM 5429 C C . PHE A 1 731 ? -50.046 9.088 29.763 1.00 95.75 731 PHE A C 1
ATOM 5431 O O . PHE A 1 731 ? -51.242 9.349 29.875 1.00 95.75 731 PHE A O 1
ATOM 5438 N N . SER A 1 732 ? -49.575 8.296 28.803 1.00 95.19 732 SER A N 1
ATOM 5439 C CA . SER A 1 732 ? -50.388 7.475 27.899 1.00 95.19 732 SER A CA 1
ATOM 5440 C C . SER A 1 732 ? -50.057 5.999 28.117 1.00 95.19 732 SER A C 1
ATOM 5442 O O . SER A 1 732 ? -48.883 5.657 28.246 1.00 95.19 732 SER A O 1
ATOM 5444 N N . LEU A 1 733 ? -51.065 5.125 28.163 1.00 94.94 733 LEU A N 1
ATOM 5445 C CA . LEU A 1 733 ? -50.889 3.688 28.406 1.00 94.94 733 LEU A CA 1
ATOM 5446 C C . LEU A 1 733 ? -51.289 2.867 27.177 1.00 94.94 733 LEU A C 1
ATOM 5448 O O . LEU A 1 733 ? -52.323 3.136 26.567 1.00 94.94 733 LEU A O 1
ATOM 5452 N N . TYR A 1 734 ? -50.498 1.841 26.868 1.00 95.25 734 TYR A N 1
ATOM 5453 C CA . TYR A 1 734 ? -50.704 0.928 25.744 1.00 95.25 734 TYR A CA 1
ATOM 5454 C C . TYR A 1 734 ? -50.715 -0.521 26.235 1.00 95.25 734 TYR A C 1
ATOM 5456 O O . TYR A 1 734 ? -49.815 -0.939 26.966 1.00 95.25 734 TYR A O 1
ATOM 5464 N N . ASP A 1 735 ? -51.741 -1.275 25.846 1.00 94.25 735 ASP A N 1
ATOM 5465 C CA . ASP A 1 735 ? -51.890 -2.691 26.186 1.00 94.25 735 ASP A CA 1
ATOM 5466 C C . ASP A 1 735 ? -50.928 -3.564 25.379 1.00 94.25 735 ASP A C 1
ATOM 5468 O O . ASP A 1 735 ? -50.890 -3.473 24.149 1.00 94.25 735 ASP A O 1
ATOM 5472 N N . VAL A 1 736 ? -50.191 -4.445 26.062 1.00 95.69 736 VAL A N 1
ATOM 5473 C CA . VAL A 1 736 ? -49.407 -5.493 25.394 1.00 95.69 736 VAL A CA 1
ATOM 5474 C C . VAL A 1 736 ? -50.375 -6.554 24.838 1.00 95.69 736 VAL A C 1
ATOM 5476 O O . VAL A 1 736 ? -51.241 -7.016 25.589 1.00 95.69 736 VAL A O 1
ATOM 5479 N N . PRO A 1 737 ? -50.287 -6.942 23.545 1.00 94.81 737 PRO A N 1
ATOM 5480 C CA . PRO A 1 737 ? -51.268 -7.836 22.922 1.00 94.81 737 PRO A CA 1
ATOM 5481 C C . PRO A 1 737 ? -51.335 -9.223 23.570 1.00 94.81 737 PRO A C 1
ATOM 5483 O O . PRO A 1 737 ? -52.428 -9.767 23.763 1.00 94.81 737 PRO A O 1
ATOM 5486 N N . THR A 1 738 ? -50.184 -9.799 23.914 1.00 92.56 738 THR A N 1
ATOM 5487 C CA . THR A 1 738 ? -50.102 -11.065 24.643 1.00 92.56 738 THR A CA 1
ATOM 5488 C C . THR A 1 738 ? -50.423 -10.857 26.120 1.00 92.56 738 THR A C 1
ATOM 5490 O O . THR A 1 738 ? -49.838 -10.010 26.791 1.00 92.56 738 THR A O 1
ATOM 5493 N N . GLN A 1 739 ? -51.366 -11.643 26.646 1.00 92.19 739 GLN A N 1
ATOM 5494 C CA . GLN A 1 739 ? -51.709 -11.624 28.069 1.00 92.19 739 GLN A CA 1
ATOM 5495 C C . GLN A 1 739 ? -50.570 -12.192 28.912 1.00 92.19 739 GLN A C 1
ATOM 5497 O O . GLN A 1 739 ? -49.943 -13.167 28.507 1.00 92.19 739 GLN A O 1
ATOM 5502 N N . GLU A 1 740 ? -50.353 -11.604 30.092 1.00 89.44 740 GLU A N 1
ATOM 5503 C CA . GLU A 1 740 ? -49.315 -12.040 31.039 1.00 89.44 740 GLU A CA 1
ATOM 5504 C C . GLU A 1 740 ? -47.915 -12.101 30.394 1.00 89.44 740 GLU A C 1
ATOM 5506 O O . GLU A 1 740 ? -47.096 -12.945 30.742 1.00 89.44 740 GLU A O 1
ATOM 5511 N N . ALA A 1 741 ? -47.631 -11.204 29.442 1.00 91.94 741 ALA A N 1
ATOM 5512 C CA . ALA A 1 741 ? -46.372 -11.183 28.701 1.00 91.94 741 ALA A CA 1
ATOM 5513 C C . ALA A 1 741 ? -45.162 -10.807 29.575 1.00 91.94 741 ALA A C 1
ATOM 5515 O O . ALA A 1 741 ? -44.037 -11.199 29.264 1.00 91.94 741 ALA A O 1
ATOM 5516 N N . ASP A 1 742 ? -45.405 -10.087 30.676 1.00 93.31 742 ASP A N 1
ATOM 5517 C CA . ASP A 1 742 ? -44.402 -9.546 31.603 1.00 93.31 742 ASP A CA 1
ATOM 5518 C C . ASP A 1 742 ? -43.346 -8.686 30.877 1.00 93.31 742 ASP A C 1
ATOM 5520 O O . ASP A 1 742 ? -42.208 -9.124 30.681 1.00 93.31 742 ASP A O 1
ATOM 5524 N N . PRO A 1 743 ? -43.714 -7.470 30.418 1.00 95.81 743 PRO A N 1
ATOM 5525 C CA . PRO A 1 743 ? -42.782 -6.583 29.731 1.00 95.81 743 PRO A CA 1
ATOM 5526 C C . PRO A 1 743 ? -41.643 -6.141 30.668 1.00 95.81 743 PRO A C 1
ATOM 5528 O O . PRO A 1 743 ? -41.908 -5.579 31.730 1.00 95.81 743 PRO A O 1
ATOM 5531 N N . ARG A 1 744 ? -40.378 -6.354 30.271 1.00 94.38 744 ARG A N 1
ATOM 5532 C CA . ARG A 1 744 ? -39.179 -6.068 31.093 1.00 94.38 744 ARG A CA 1
ATOM 5533 C C . ARG A 1 744 ? -38.255 -5.010 30.494 1.00 94.38 744 ARG A C 1
ATOM 5535 O O . ARG A 1 744 ? -38.570 -3.827 30.574 1.00 94.38 744 ARG A O 1
ATOM 5542 N N . GLY A 1 745 ? -37.088 -5.382 29.968 1.00 94.50 745 GLY A N 1
ATOM 5543 C CA . GLY A 1 745 ? -36.140 -4.433 29.389 1.00 94.50 745 GLY A CA 1
ATOM 5544 C C . GLY A 1 745 ? -36.761 -3.690 28.210 1.00 94.50 745 GLY A C 1
ATOM 5545 O O . GLY A 1 745 ? -37.491 -4.290 27.423 1.00 94.50 745 GLY A O 1
ATOM 5546 N N . ILE A 1 746 ? -36.475 -2.393 28.097 1.00 97.12 746 ILE A N 1
ATOM 5547 C CA . ILE A 1 746 ? -36.938 -1.527 27.010 1.00 97.12 746 ILE A CA 1
ATOM 5548 C C . ILE A 1 746 ? -35.788 -0.653 26.530 1.00 97.12 746 ILE A C 1
ATOM 5550 O O . ILE A 1 746 ? -35.032 -0.117 27.337 1.00 97.12 746 ILE A O 1
ATOM 5554 N N . VAL A 1 747 ? -35.647 -0.532 25.217 1.00 96.25 747 VAL A N 1
ATOM 5555 C CA . VAL A 1 747 ? -34.571 0.207 24.554 1.00 96.25 747 VAL A CA 1
ATOM 5556 C C . VAL A 1 747 ? -35.104 0.925 23.324 1.00 96.25 747 VAL A C 1
ATOM 5558 O O . VAL A 1 747 ? -36.131 0.548 22.760 1.00 96.25 747 VAL A O 1
ATOM 5561 N N . VAL A 1 748 ? -34.388 1.958 22.892 1.00 94.25 748 VAL A N 1
ATOM 5562 C CA . VAL A 1 748 ? -34.621 2.618 21.606 1.00 94.25 748 VAL A CA 1
ATOM 5563 C C . VAL A 1 748 ? -33.462 2.256 20.689 1.00 94.25 748 VAL A C 1
ATOM 5565 O O . VAL A 1 748 ? -32.307 2.456 21.056 1.00 94.25 748 VAL A O 1
ATOM 5568 N N . ASP A 1 749 ? -33.763 1.670 19.530 1.00 90.31 749 ASP A N 1
ATOM 5569 C CA . ASP A 1 749 ? -32.741 1.337 18.537 1.00 90.31 749 ASP A CA 1
ATOM 5570 C C . ASP A 1 749 ? -32.245 2.586 17.790 1.00 90.31 749 ASP A C 1
ATOM 5572 O O . ASP A 1 749 ? -32.815 3.676 17.885 1.00 90.31 749 ASP A O 1
ATOM 5576 N N . ASN A 1 750 ? -31.191 2.428 16.990 1.00 86.88 750 ASN A N 1
ATOM 5577 C CA . ASN A 1 750 ? -30.600 3.534 16.234 1.00 86.88 750 ASN A CA 1
ATOM 5578 C C . ASN A 1 750 ? -31.532 4.106 15.138 1.00 86.88 750 ASN A C 1
ATOM 5580 O O . ASN A 1 750 ? -31.298 5.187 14.604 1.00 86.88 750 ASN A O 1
ATOM 5584 N N . SER A 1 751 ? -32.613 3.397 14.798 1.00 85.38 751 SER A N 1
ATOM 5585 C CA . SER A 1 751 ? -33.664 3.878 13.891 1.00 85.38 751 SER A CA 1
ATOM 5586 C C . SER A 1 751 ? -34.793 4.611 14.630 1.00 85.38 751 SER A C 1
ATOM 5588 O O . SER A 1 751 ? -35.764 5.032 14.000 1.00 85.38 751 SER A O 1
ATOM 5590 N N . GLY A 1 752 ? -34.686 4.772 15.952 1.00 87.50 752 GLY A N 1
ATOM 5591 C CA . GLY A 1 752 ? -35.690 5.415 16.796 1.00 87.50 752 GLY A CA 1
ATOM 5592 C C . GLY A 1 752 ? -36.883 4.522 17.140 1.00 87.50 752 GLY A C 1
ATOM 5593 O O . GLY A 1 752 ? -37.888 5.024 17.643 1.00 87.50 752 GLY A O 1
ATOM 5594 N N . ASN A 1 753 ? -36.811 3.216 16.873 1.00 90.69 753 ASN A N 1
ATOM 5595 C CA . ASN A 1 753 ? -37.869 2.282 17.241 1.00 90.69 753 ASN A CA 1
ATOM 5596 C C . ASN A 1 753 ? -37.730 1.873 18.705 1.00 90.69 753 ASN A C 1
ATOM 5598 O O . ASN A 1 753 ? -36.632 1.571 19.169 1.00 90.69 753 ASN A O 1
ATOM 5602 N N . ILE A 1 754 ? -38.857 1.787 19.404 1.00 96.06 754 ILE A N 1
ATOM 5603 C CA . ILE A 1 754 ? -38.897 1.353 20.799 1.00 96.06 754 ILE A CA 1
ATOM 5604 C C . ILE A 1 754 ? -39.133 -0.154 20.836 1.00 96.06 754 ILE A C 1
ATOM 5606 O O . ILE A 1 754 ? -40.159 -0.628 20.344 1.00 96.06 754 ILE A O 1
ATOM 5610 N N . TRP A 1 755 ? -38.199 -0.888 21.431 1.00 97.38 755 TRP A N 1
ATOM 5611 C CA . TRP A 1 755 ? -38.236 -2.339 21.574 1.00 97.38 755 TRP A CA 1
ATOM 5612 C C . TRP A 1 755 ? -38.274 -2.729 23.041 1.00 97.38 755 TRP A C 1
ATOM 5614 O O . TRP A 1 755 ? -37.539 -2.160 23.844 1.00 97.38 755 TRP A O 1
ATOM 5624 N N . PHE A 1 756 ? -39.089 -3.719 23.390 1.00 97.75 756 PHE A N 1
ATOM 5625 C CA . PHE A 1 756 ? -39.134 -4.277 24.737 1.00 97.75 756 PHE A CA 1
ATOM 5626 C C . PHE A 1 756 ? -39.214 -5.803 24.723 1.00 97.75 756 PHE A C 1
ATOM 5628 O O . PHE A 1 756 ? -39.659 -6.409 23.747 1.00 97.75 756 PHE A O 1
ATOM 5635 N N . ALA A 1 757 ? -38.733 -6.423 25.797 1.00 96.69 757 ALA A N 1
ATOM 5636 C CA . ALA A 1 757 ? -38.772 -7.868 25.980 1.00 96.69 757 ALA A CA 1
ATOM 5637 C C . ALA A 1 757 ? -40.050 -8.292 26.709 1.00 96.69 757 ALA A C 1
ATOM 5639 O O . ALA A 1 757 ? -40.460 -7.632 27.664 1.00 96.69 757 ALA A O 1
ATOM 5640 N N . GLU A 1 758 ? -40.639 -9.407 26.287 1.00 95.25 758 GLU A N 1
ATOM 5641 C CA . GLU A 1 758 ? -41.783 -10.059 26.926 1.00 95.25 758 GLU A CA 1
ATOM 5642 C C . GLU A 1 758 ? -41.298 -11.349 27.591 1.00 95.25 758 GLU A C 1
ATOM 5644 O O . GLU A 1 758 ? -41.241 -12.412 26.960 1.00 95.25 758 GLU A O 1
ATOM 5649 N N . ALA A 1 759 ? -40.892 -11.242 28.857 1.00 92.88 759 ALA A N 1
ATOM 5650 C CA . ALA A 1 759 ? -40.136 -12.288 29.537 1.00 92.88 759 ALA A CA 1
ATOM 5651 C C . ALA A 1 759 ? -40.914 -13.606 29.633 1.00 92.88 759 ALA A C 1
ATOM 5653 O O . ALA A 1 759 ? -40.369 -14.669 29.359 1.00 92.88 759 ALA A O 1
ATOM 5654 N N . THR A 1 760 ? -42.207 -13.555 29.958 1.00 92.56 760 THR A N 1
ATOM 5655 C CA . THR A 1 760 ? -43.014 -14.779 30.110 1.00 92.56 760 THR A CA 1
ATOM 5656 C C . THR A 1 760 ? -43.530 -15.297 28.765 1.00 92.56 760 THR A C 1
ATOM 5658 O O . THR A 1 760 ? -43.697 -16.503 28.585 1.00 92.56 760 THR A O 1
ATOM 5661 N N . ALA A 1 761 ? -43.760 -14.410 27.790 1.00 91.00 761 ALA A N 1
ATOM 5662 C CA . ALA A 1 761 ? -44.236 -14.811 26.463 1.00 91.00 761 ALA A CA 1
ATOM 5663 C C . ALA A 1 761 ? -43.131 -15.392 25.563 1.00 91.00 761 ALA A C 1
ATOM 5665 O O . ALA A 1 761 ? -43.450 -16.020 24.546 1.00 91.00 761 ALA A O 1
ATOM 5666 N N . GLY A 1 762 ? -41.857 -15.166 25.902 1.00 92.31 762 GLY A N 1
ATOM 5667 C CA . GLY A 1 762 ? -40.715 -15.611 25.105 1.00 92.31 762 GLY A CA 1
ATOM 5668 C C . GLY A 1 762 ? -40.589 -14.860 23.779 1.00 92.31 762 GLY A C 1
ATOM 5669 O O . GLY A 1 762 ? -40.296 -15.466 22.741 1.00 92.31 762 GLY A O 1
ATOM 5670 N N . ARG A 1 763 ? -40.876 -13.551 23.798 1.00 93.25 763 ARG A N 1
ATOM 5671 C CA . ARG A 1 763 ? -40.914 -12.673 22.617 1.00 93.25 763 ARG A CA 1
ATOM 5672 C C . ARG A 1 763 ? -40.179 -11.364 22.870 1.00 93.25 763 ARG A C 1
ATOM 5674 O O . ARG A 1 763 ? -39.873 -10.997 24.004 1.00 93.25 763 ARG A O 1
ATOM 5681 N N . ILE A 1 764 ? -39.951 -10.635 21.789 1.00 96.00 764 ILE A N 1
ATOM 5682 C CA . ILE A 1 764 ? -39.689 -9.196 21.833 1.00 96.00 764 ILE A CA 1
ATOM 5683 C C . ILE A 1 764 ? -40.801 -8.479 21.079 1.00 96.00 764 ILE A C 1
ATOM 5685 O O . ILE A 1 764 ? -41.415 -9.047 20.173 1.00 96.00 764 ILE A O 1
ATOM 5689 N N . ALA A 1 765 ? -41.030 -7.217 21.398 1.00 96.00 765 ALA A N 1
ATOM 5690 C CA . ALA A 1 765 ? -42.062 -6.429 20.755 1.00 96.00 765 ALA A CA 1
ATOM 5691 C C . ALA A 1 765 ? -41.594 -5.005 20.474 1.00 96.00 765 ALA A C 1
ATOM 5693 O O . ALA A 1 765 ? -40.763 -4.440 21.183 1.00 96.00 765 ALA A O 1
ATOM 5694 N N . LYS A 1 766 ? -42.137 -4.435 19.400 1.00 96.00 766 LYS A N 1
ATOM 5695 C CA . LYS A 1 766 ? -41.884 -3.071 18.945 1.00 96.00 766 LYS A CA 1
ATOM 5696 C C . LYS A 1 766 ? -43.126 -2.222 19.150 1.00 96.00 766 LYS A C 1
ATOM 5698 O O . LYS A 1 766 ? -44.208 -2.625 18.723 1.00 96.00 766 LYS A O 1
ATOM 5703 N N . VAL A 1 767 ? -42.957 -1.028 19.709 1.00 94.50 767 VAL A N 1
ATOM 5704 C CA . VAL A 1 767 ? -44.022 -0.023 19.822 1.00 94.50 767 VAL A CA 1
ATOM 5705 C C . VAL A 1 767 ? -43.851 1.042 18.744 1.00 94.50 767 VAL A C 1
ATOM 5707 O O . VAL A 1 767 ? -42.774 1.620 18.582 1.00 94.50 767 VAL A O 1
ATOM 5710 N N . ASP A 1 768 ? -44.922 1.333 18.012 1.00 88.38 768 ASP A N 1
ATOM 5711 C CA . ASP A 1 768 ? -44.984 2.488 17.122 1.00 88.38 768 ASP A CA 1
ATOM 5712 C C . ASP A 1 768 ? -45.171 3.777 17.937 1.00 88.38 768 ASP A C 1
ATOM 5714 O O . ASP A 1 768 ? -46.182 3.968 18.612 1.00 88.38 768 ASP A O 1
ATOM 5718 N N . HIS A 1 769 ? -44.199 4.686 17.869 1.00 85.06 769 HIS A N 1
ATOM 5719 C CA . HIS A 1 769 ? -44.151 5.874 18.728 1.00 85.06 769 HIS A CA 1
ATOM 5720 C C . HIS A 1 769 ? -45.303 6.883 18.528 1.00 85.06 769 HIS A C 1
ATOM 5722 O O . HIS A 1 769 ? -45.557 7.711 19.415 1.00 85.06 769 HIS A O 1
ATOM 5728 N N . ALA A 1 770 ? -45.979 6.833 17.372 1.00 83.88 770 ALA A N 1
ATOM 5729 C CA . ALA A 1 770 ? -47.013 7.778 16.960 1.00 83.88 770 ALA A CA 1
ATOM 5730 C C . ALA A 1 770 ? -48.420 7.250 17.258 1.00 83.88 770 ALA A C 1
ATOM 5732 O O . ALA A 1 770 ? -49.297 8.014 17.655 1.00 83.88 770 ALA A O 1
ATOM 5733 N N . THR A 1 771 ? -48.633 5.950 17.062 1.00 86.06 771 THR A N 1
ATOM 5734 C CA . THR A 1 771 ? -49.939 5.294 17.201 1.00 86.06 771 THR A CA 1
ATOM 5735 C C . THR A 1 771 ? -50.072 4.469 18.475 1.00 86.06 771 THR A C 1
ATOM 5737 O O . THR A 1 771 ? -51.193 4.209 18.900 1.00 86.06 771 THR A O 1
ATOM 5740 N N . GLY A 1 772 ? -48.957 4.043 19.075 1.00 86.75 772 GLY A N 1
ATOM 5741 C CA . GLY A 1 772 ? -48.948 3.118 20.207 1.00 86.75 772 GLY A CA 1
ATOM 5742 C C . GLY A 1 772 ? -49.198 1.658 19.837 1.00 86.75 772 GLY A C 1
ATOM 5743 O O . GLY A 1 772 ? -49.321 0.821 20.727 1.00 86.75 772 GLY A O 1
ATOM 5744 N N . ASN A 1 773 ? -49.292 1.331 18.544 1.00 92.44 773 ASN A N 1
ATOM 5745 C CA . ASN A 1 773 ? -49.490 -0.045 18.099 1.00 92.44 773 ASN A CA 1
ATOM 5746 C C . ASN A 1 773 ? -48.264 -0.904 18.428 1.00 92.44 773 ASN A C 1
ATOM 5748 O O . ASN A 1 773 ? -47.132 -0.511 18.143 1.00 92.44 773 ASN A O 1
ATOM 5752 N N . ILE A 1 774 ? -48.506 -2.095 18.977 1.00 96.00 774 ILE A N 1
ATOM 5753 C CA . ILE A 1 774 ? -47.464 -3.042 19.379 1.00 96.00 774 ILE A CA 1
ATOM 5754 C C . ILE A 1 774 ? -47.416 -4.211 18.394 1.00 96.00 774 ILE A C 1
ATOM 5756 O O . ILE A 1 774 ? -48.441 -4.820 18.088 1.00 96.00 774 ILE A O 1
ATOM 5760 N N . THR A 1 775 ? -46.220 -4.514 17.886 1.00 94.50 775 THR A N 1
ATOM 5761 C CA . THR A 1 775 ? -45.949 -5.658 16.999 1.00 94.50 775 THR A CA 1
ATOM 5762 C C . THR A 1 775 ? -44.978 -6.616 17.678 1.00 94.50 775 THR A C 1
ATOM 5764 O O . THR A 1 775 ? -43.890 -6.199 18.063 1.00 94.50 775 THR A O 1
ATOM 5767 N N . GLU A 1 776 ? -45.354 -7.887 17.806 1.00 93.56 776 GLU A N 1
ATOM 5768 C CA . GLU A 1 776 ? -44.577 -8.916 18.510 1.00 93.56 776 GLU A CA 1
ATOM 5769 C C . GLU A 1 776 ? -43.786 -9.804 17.535 1.00 93.56 776 GLU A C 1
ATOM 5771 O O . GLU A 1 776 ? -44.251 -10.122 16.436 1.00 93.56 776 GLU A O 1
ATOM 5776 N N . TYR A 1 777 ? -42.601 -10.243 17.960 1.00 91.19 777 TYR A N 1
ATOM 5777 C CA . TYR A 1 777 ? -41.664 -11.045 17.178 1.00 91.19 777 TYR A CA 1
ATOM 5778 C C . TYR A 1 777 ? -41.147 -12.230 17.998 1.00 91.19 777 TYR A C 1
ATOM 5780 O O . TYR A 1 777 ? -40.805 -12.098 19.174 1.00 91.19 777 TYR A O 1
ATOM 5788 N N . ALA A 1 778 ? -41.049 -13.387 17.346 1.00 87.38 778 ALA A N 1
ATOM 5789 C CA . ALA A 1 778 ? -40.523 -14.624 17.915 1.00 87.38 778 ALA A CA 1
ATOM 5790 C C . ALA A 1 778 ? -39.776 -15.434 16.837 1.00 87.38 778 ALA A C 1
ATOM 5792 O O . ALA A 1 778 ? -40.026 -15.225 15.643 1.00 87.38 778 ALA A O 1
ATOM 5793 N N . PRO A 1 779 ? -38.890 -16.373 17.215 1.00 82.56 779 PRO A N 1
ATOM 5794 C CA . PRO A 1 779 ? -38.234 -17.262 16.260 1.00 82.56 779 PRO A CA 1
ATOM 5795 C C . PRO A 1 779 ? -39.244 -18.058 15.407 1.00 82.56 779 PRO A C 1
ATOM 5797 O O . PRO A 1 779 ? -40.280 -18.511 15.883 1.00 82.56 779 PRO A O 1
ATOM 5800 N N . ASN A 1 780 ? -38.940 -18.261 14.118 1.00 66.25 780 ASN A N 1
ATOM 5801 C CA . ASN A 1 780 ? -39.871 -18.817 13.112 1.00 66.25 780 ASN A CA 1
ATOM 5802 C C . ASN A 1 780 ? -40.289 -20.293 13.329 1.00 66.25 780 ASN A C 1
ATOM 5804 O O . ASN A 1 780 ? -41.069 -20.847 12.548 1.00 66.25 780 ASN A O 1
ATOM 5808 N N . SER A 1 781 ? -39.775 -20.955 14.365 1.00 58.22 781 SER A N 1
ATOM 5809 C CA . SER A 1 781 ? -40.122 -22.327 14.732 1.00 58.22 781 SER A CA 1
ATOM 5810 C C . SER A 1 781 ? -41.230 -22.315 15.782 1.00 58.22 781 SER A C 1
ATOM 5812 O O . SER A 1 781 ? -41.038 -21.809 16.880 1.00 58.22 781 SER A O 1
ATOM 5814 N N . LYS A 1 782 ? -42.370 -22.969 15.510 1.00 48.91 782 LYS A N 1
ATOM 5815 C CA . LYS A 1 782 ? -43.451 -23.157 16.507 1.00 48.91 782 LYS A CA 1
ATOM 5816 C C . LYS A 1 782 ? -43.011 -23.905 17.782 1.00 48.91 782 LYS A C 1
ATOM 5818 O O . LYS A 1 782 ? -43.810 -24.022 18.703 1.00 48.91 782 LYS A O 1
ATOM 5823 N N . LEU A 1 783 ? -41.797 -24.460 17.800 1.00 50.62 783 LEU A N 1
ATOM 5824 C CA . LEU A 1 783 ? -41.217 -25.224 18.906 1.00 50.62 783 LEU A CA 1
ATOM 5825 C C . LEU A 1 783 ? -40.110 -24.461 19.655 1.00 50.62 783 LEU A C 1
ATOM 5827 O O . LEU A 1 783 ? -39.587 -25.007 20.618 1.00 50.62 783 LEU A O 1
ATOM 5831 N N . GLN A 1 784 ? -39.730 -23.256 19.217 1.00 64.44 784 GLN A N 1
ATOM 5832 C CA . GLN A 1 784 ? -38.631 -22.489 19.808 1.00 64.44 784 GLN A CA 1
ATOM 5833 C C . GLN A 1 784 ? -39.101 -21.053 20.072 1.00 64.44 784 GLN A C 1
ATOM 5835 O O . GLN A 1 784 ? -39.237 -20.255 19.147 1.00 64.44 784 GLN A O 1
ATOM 5840 N N . THR A 1 785 ? -39.408 -20.753 21.331 1.00 80.06 785 THR A N 1
ATOM 5841 C CA . THR A 1 785 ? -39.578 -19.385 21.845 1.00 80.06 785 THR A CA 1
ATOM 5842 C C . THR A 1 785 ? -38.285 -18.944 22.513 1.00 80.06 785 THR A C 1
ATOM 5844 O O . THR A 1 785 ? -37.452 -19.793 22.826 1.00 80.06 785 THR A O 1
ATOM 5847 N N . LEU A 1 786 ? -38.129 -17.639 22.738 1.00 90.38 786 LEU A N 1
ATOM 5848 C CA . LEU A 1 786 ? -37.066 -17.169 23.622 1.00 90.38 786 LEU A CA 1
ATOM 5849 C C . LEU A 1 786 ? -37.371 -17.635 25.055 1.00 90.38 786 LEU A C 1
ATOM 5851 O O . LEU A 1 786 ? -38.542 -17.678 25.442 1.00 90.38 786 LEU A O 1
ATOM 5855 N N . ASP A 1 787 ? -36.353 -17.976 25.831 1.00 91.56 787 ASP A N 1
ATOM 5856 C CA . ASP A 1 787 ? -36.483 -18.445 27.209 1.00 91.56 787 ASP A CA 1
ATOM 5857 C C . ASP A 1 787 ? -36.121 -17.329 28.202 1.00 91.56 787 ASP A C 1
ATOM 5859 O O . ASP A 1 787 ? -34.957 -16.986 28.428 1.00 91.56 787 ASP A O 1
ATOM 5863 N N . GLU A 1 788 ? -37.172 -16.714 28.750 1.00 93.31 788 GLU A N 1
ATOM 5864 C CA . GLU A 1 788 ? -37.137 -15.543 29.630 1.00 93.31 788 GLU A CA 1
ATOM 5865 C C . GLU A 1 788 ? -36.248 -14.393 29.098 1.00 93.31 788 GLU A C 1
ATOM 5867 O O . GLU A 1 788 ? -35.242 -14.040 29.720 1.00 93.31 788 GLU A O 1
ATOM 5872 N N . PRO A 1 789 ? -36.579 -13.764 27.949 1.00 95.38 789 PRO A N 1
ATOM 5873 C CA . PRO A 1 789 ? -35.855 -12.585 27.480 1.00 95.38 789 PRO A CA 1
ATOM 5874 C C . PRO A 1 789 ? -36.048 -11.423 28.467 1.00 95.38 789 PRO A C 1
ATOM 5876 O O . PRO A 1 789 ? -37.171 -10.998 28.737 1.00 95.38 789 PRO A O 1
ATOM 5879 N N . THR A 1 790 ? -34.956 -10.896 29.024 1.00 93.50 790 THR A N 1
ATOM 5880 C CA . THR A 1 790 ? -35.021 -9.906 30.119 1.00 93.50 790 THR A CA 1
ATOM 5881 C C . THR A 1 790 ? -34.443 -8.551 29.748 1.00 93.50 790 THR A C 1
ATOM 5883 O O . THR A 1 790 ? -35.118 -7.534 29.926 1.00 93.50 790 THR A O 1
ATOM 5886 N N . ALA A 1 791 ? -33.215 -8.527 29.233 1.00 95.44 791 ALA A N 1
ATOM 5887 C CA . ALA A 1 791 ? -32.518 -7.317 28.826 1.00 95.44 791 ALA A CA 1
ATOM 5888 C C . ALA A 1 791 ? -32.340 -7.282 27.308 1.00 95.44 791 ALA A C 1
ATOM 5890 O O . ALA A 1 791 ? -32.094 -8.306 26.668 1.00 95.44 791 ALA A O 1
ATOM 5891 N N . LEU A 1 792 ? -32.446 -6.078 26.751 1.00 97.31 792 LEU A N 1
ATOM 5892 C CA . LEU A 1 792 ? -32.201 -5.794 25.345 1.00 97.31 792 LEU A CA 1
ATOM 5893 C C . LEU A 1 792 ? -31.041 -4.812 25.233 1.00 97.31 792 LEU A C 1
ATOM 5895 O O . LEU A 1 792 ? -30.910 -3.915 26.064 1.00 97.31 792 LEU A O 1
ATOM 5899 N N . PHE A 1 793 ? -30.233 -4.957 24.192 1.00 96.69 793 PHE A N 1
ATOM 5900 C CA . PHE A 1 793 ? -29.171 -4.017 23.863 1.00 96.69 793 PHE A CA 1
ATOM 5901 C C . PHE A 1 793 ? -29.118 -3.835 22.343 1.00 96.69 793 PHE A C 1
ATOM 5903 O O . PHE A 1 793 ? -28.807 -4.792 21.633 1.00 96.69 793 PHE A O 1
ATOM 5910 N N . PRO A 1 794 ? -29.479 -2.657 21.810 1.00 95.19 794 PRO A N 1
ATOM 5911 C CA . PRO A 1 794 ? -29.367 -2.396 20.384 1.00 95.19 794 PRO A CA 1
ATOM 5912 C C . PRO A 1 794 ? -27.894 -2.221 20.006 1.00 95.19 794 PRO A C 1
ATOM 5914 O O . PRO A 1 794 ? -27.142 -1.560 20.719 1.00 95.19 794 PRO A O 1
ATOM 5917 N N . ASP A 1 795 ? -27.489 -2.796 18.876 1.00 91.12 795 ASP A N 1
ATOM 5918 C CA . ASP A 1 795 ? -26.176 -2.545 18.289 1.00 91.12 795 ASP A CA 1
ATOM 5919 C C . ASP A 1 795 ? -26.042 -1.045 17.951 1.00 91.12 795 ASP A C 1
ATOM 5921 O O . ASP A 1 795 ? -26.838 -0.539 17.150 1.00 91.12 795 ASP A O 1
ATOM 5925 N N . PRO A 1 796 ? -25.066 -0.317 18.527 1.00 86.44 796 PRO A N 1
ATOM 5926 C CA . PRO A 1 796 ? -24.882 1.109 18.261 1.00 86.44 796 PRO A CA 1
ATOM 5927 C C . PRO A 1 796 ? -24.606 1.429 16.785 1.00 86.44 796 PRO A C 1
ATOM 5929 O O . PRO A 1 796 ? -24.901 2.535 16.329 1.00 86.44 796 PRO A O 1
ATOM 5932 N N . GLU A 1 797 ? -24.049 0.476 16.032 1.00 81.19 797 GLU A N 1
ATOM 5933 C CA . GLU A 1 797 ? -23.612 0.666 14.644 1.00 81.19 797 GLU A CA 1
ATOM 5934 C C . GLU A 1 797 ? -24.479 -0.098 13.628 1.00 81.19 797 GLU A C 1
ATOM 5936 O O . GLU A 1 797 ? -24.290 0.045 12.417 1.00 81.19 797 GLU A O 1
ATOM 5941 N N . GLY A 1 798 ? -25.442 -0.901 14.093 1.00 85.62 798 GLY A N 1
ATOM 5942 C CA . GLY A 1 798 ? -26.143 -1.887 13.272 1.00 85.62 798 GLY A CA 1
ATOM 5943 C C . GLY A 1 798 ? -27.665 -1.923 13.427 1.00 85.62 798 GLY A C 1
ATOM 5944 O O . GLY A 1 798 ? -28.303 -1.033 13.982 1.00 85.62 798 GLY A O 1
ATOM 5945 N N . PHE A 1 799 ? -28.252 -2.995 12.885 1.00 86.62 799 PHE A N 1
ATOM 5946 C CA . PHE A 1 799 ? -29.683 -3.321 12.998 1.00 86.62 799 PHE A CA 1
ATOM 5947 C C . PHE A 1 799 ? -29.943 -4.499 13.948 1.00 86.62 799 PHE A C 1
ATOM 5949 O O . PHE A 1 799 ? -31.088 -4.939 14.080 1.00 86.62 799 PHE A O 1
ATOM 5956 N N . ASP A 1 800 ? -28.892 -5.045 14.556 1.00 92.50 800 ASP A N 1
ATOM 5957 C CA . ASP A 1 800 ? -28.982 -6.162 15.487 1.00 92.50 800 ASP A CA 1
ATOM 5958 C C . ASP A 1 800 ? -29.437 -5.655 16.867 1.00 92.50 800 ASP A C 1
ATOM 5960 O O . ASP A 1 800 ? -29.045 -4.585 17.326 1.00 92.50 800 ASP A O 1
ATOM 5964 N N . ILE A 1 801 ? -30.289 -6.429 17.530 1.00 95.31 801 ILE A N 1
ATOM 5965 C CA . ILE A 1 801 ? -30.693 -6.244 18.921 1.00 95.31 801 ILE A CA 1
ATOM 5966 C C . ILE A 1 801 ? -30.276 -7.507 19.657 1.00 95.31 801 ILE A C 1
ATOM 5968 O O . ILE A 1 801 ? -30.756 -8.600 19.349 1.00 95.31 801 ILE A O 1
ATOM 5972 N N . TYR A 1 802 ? -29.364 -7.357 20.607 1.00 97.25 802 TYR A N 1
ATOM 5973 C CA . TYR A 1 802 ? -28.923 -8.428 21.486 1.00 97.25 802 TYR A CA 1
ATOM 5974 C C . TYR A 1 802 ? -29.941 -8.604 22.612 1.00 97.25 802 TYR A C 1
ATOM 5976 O O . TYR A 1 802 ? -30.433 -7.627 23.179 1.00 97.25 802 TYR A O 1
ATOM 5984 N N . ILE A 1 803 ? -30.273 -9.853 22.905 1.00 97.00 803 ILE A N 1
ATOM 5985 C CA . ILE A 1 803 ? -31.312 -10.273 23.837 1.00 97.00 803 ILE A CA 1
ATOM 5986 C C . ILE A 1 803 ? -30.654 -11.207 24.840 1.00 97.00 803 ILE A C 1
ATOM 5988 O O . ILE A 1 803 ? -30.155 -12.265 24.458 1.00 97.00 803 ILE A O 1
ATOM 5992 N N . ALA A 1 804 ? -30.671 -10.830 26.114 1.00 96.06 804 ALA A N 1
ATOM 5993 C CA . ALA A 1 804 ? -30.279 -11.729 27.186 1.00 96.06 804 ALA A CA 1
ATOM 5994 C C . ALA A 1 804 ? -31.449 -12.663 27.511 1.00 96.06 804 ALA A C 1
ATOM 5996 O O . ALA A 1 804 ? -32.451 -12.235 28.098 1.00 96.06 804 ALA A O 1
ATOM 5997 N N . GLU A 1 805 ? -31.320 -13.926 27.109 1.00 92.69 805 GLU A N 1
ATOM 5998 C CA . GLU A 1 805 ? -32.242 -14.996 27.477 1.00 92.69 805 GLU A CA 1
ATOM 5999 C C . GLU A 1 805 ? -31.842 -15.522 28.842 1.00 92.69 805 GLU A C 1
ATOM 6001 O O . GLU A 1 805 ? -30.883 -16.284 28.991 1.00 92.69 805 GLU A O 1
ATOM 6006 N N . HIS A 1 806 ? -32.558 -15.054 29.855 1.00 91.00 806 HIS A N 1
ATOM 6007 C CA . HIS A 1 806 ? -32.233 -15.340 31.236 1.00 91.00 806 HIS A CA 1
ATOM 6008 C C . HIS A 1 806 ? -32.367 -16.832 31.520 1.00 91.00 806 HIS A C 1
ATOM 6010 O O . HIS A 1 806 ? -31.393 -17.456 31.924 1.00 91.00 806 HIS A O 1
ATOM 6016 N N . GLY A 1 807 ? -33.532 -17.411 31.218 1.00 88.75 807 GLY A N 1
ATOM 6017 C CA . GLY A 1 807 ? -33.804 -18.843 31.344 1.00 88.75 807 GLY A CA 1
ATOM 6018 C C . GLY A 1 807 ? -33.095 -19.677 30.279 1.00 88.75 807 GLY A C 1
ATOM 6019 O O . GLY A 1 807 ? -32.762 -20.832 30.526 1.00 88.75 807 GLY A O 1
ATOM 6020 N N . GLY A 1 808 ? -32.784 -19.075 29.126 1.00 87.62 808 GLY A N 1
ATOM 6021 C CA . GLY A 1 808 ? -32.036 -19.718 28.043 1.00 87.62 808 GLY A CA 1
ATOM 6022 C C . GLY A 1 808 ? -30.526 -19.806 28.278 1.00 87.62 808 GLY A C 1
ATOM 6023 O O . GLY A 1 808 ? -29.844 -20.538 27.566 1.00 87.62 808 GLY A O 1
ATOM 6024 N N . HIS A 1 809 ? -29.992 -19.099 29.281 1.00 90.88 809 HIS A N 1
ATOM 6025 C CA . HIS A 1 809 ? -28.560 -19.045 29.610 1.00 90.88 809 HIS A CA 1
ATOM 6026 C C . HIS A 1 809 ? -27.681 -18.603 28.426 1.00 90.88 809 HIS A C 1
ATOM 6028 O O . HIS A 1 809 ? -26.528 -19.024 28.294 1.00 90.88 809 HIS A O 1
ATOM 6034 N N . THR A 1 810 ? -28.224 -17.769 27.538 1.00 91.00 810 THR A N 1
ATOM 6035 C CA . THR A 1 810 ? -27.575 -17.400 26.278 1.00 91.00 810 THR A CA 1
ATOM 6036 C C . THR A 1 810 ? -27.917 -15.979 25.837 1.00 91.00 810 THR A C 1
ATOM 6038 O O . THR A 1 810 ? -28.808 -15.321 26.381 1.00 91.00 810 THR A O 1
ATOM 6041 N N . ILE A 1 811 ? -27.189 -15.501 24.830 1.00 94.06 811 ILE A N 1
ATOM 6042 C CA . ILE A 1 811 ? -27.507 -14.275 24.111 1.00 94.06 811 ILE A CA 1
ATOM 6043 C C . ILE A 1 811 ? -28.053 -14.637 22.730 1.00 94.06 811 ILE A C 1
ATOM 6045 O O . ILE A 1 811 ? -27.355 -15.240 21.908 1.00 94.06 811 ILE A O 1
ATOM 6049 N N . THR A 1 812 ? -29.264 -14.172 22.442 1.00 92.75 812 THR A N 1
ATOM 6050 C CA . THR A 1 812 ? -29.865 -14.240 21.107 1.00 92.75 812 THR A CA 1
ATOM 6051 C C . THR A 1 812 ? -29.830 -12.881 20.431 1.00 92.75 812 THR A C 1
ATOM 6053 O O . THR A 1 812 ? -29.975 -11.838 21.054 1.00 92.75 812 THR A O 1
ATOM 6056 N N . VAL A 1 813 ? -29.620 -12.878 19.123 1.00 92.50 813 VAL A N 1
ATOM 6057 C CA . VAL A 1 813 ? -29.600 -11.683 18.286 1.00 92.50 813 VAL A CA 1
ATOM 6058 C C . VAL A 1 813 ? -30.828 -11.674 17.402 1.00 92.50 813 VAL A C 1
ATOM 6060 O O . VAL A 1 813 ? -31.062 -12.613 16.637 1.00 92.50 813 VAL A O 1
ATOM 6063 N N . PHE A 1 814 ? -31.573 -10.579 17.457 1.00 91.88 814 PHE A N 1
ATOM 6064 C CA . PHE A 1 814 ? -32.640 -10.276 16.522 1.00 91.88 814 PHE A CA 1
ATOM 6065 C C . PHE A 1 814 ? -32.196 -9.189 15.547 1.00 91.88 814 PHE A C 1
ATOM 6067 O O . PHE A 1 814 ? -31.873 -8.076 15.950 1.00 91.88 814 PHE A O 1
ATOM 6074 N N . ASN A 1 815 ? -32.216 -9.486 14.251 1.00 87.94 815 ASN A N 1
ATOM 6075 C CA . ASN A 1 815 ? -31.961 -8.479 13.230 1.00 87.94 815 ASN A CA 1
ATOM 6076 C C . ASN A 1 815 ? -33.264 -7.743 12.890 1.00 87.94 815 ASN A C 1
ATOM 6078 O O . ASN A 1 815 ? -34.154 -8.313 12.256 1.00 87.94 815 ASN A O 1
ATOM 6082 N N . SER A 1 816 ? -33.364 -6.472 13.279 1.00 86.62 816 SER A N 1
ATOM 6083 C CA . SER A 1 816 ? -34.578 -5.655 13.126 1.00 86.62 816 SER A CA 1
ATOM 6084 C C . SER A 1 816 ? -34.951 -5.338 11.674 1.00 86.62 816 SER A C 1
ATOM 6086 O O . SER A 1 816 ? -36.120 -5.078 11.386 1.00 86.62 816 SER A O 1
ATOM 6088 N N . LEU A 1 817 ? -33.988 -5.402 10.747 1.00 84.44 817 LEU A N 1
ATOM 6089 C CA . LEU A 1 817 ? -34.216 -5.169 9.321 1.00 84.44 817 LEU A CA 1
ATOM 6090 C C . LEU A 1 817 ? -34.760 -6.419 8.612 1.00 84.44 817 LEU A C 1
ATOM 6092 O O . LEU A 1 817 ? -35.663 -6.319 7.782 1.00 84.44 817 LEU A O 1
ATOM 6096 N N . LEU A 1 818 ? -34.201 -7.593 8.921 1.00 80.31 818 LEU A N 1
ATOM 6097 C CA . LEU A 1 818 ? -34.549 -8.870 8.287 1.00 80.31 818 LEU A CA 1
ATOM 6098 C C . LEU A 1 818 ? -35.647 -9.642 9.031 1.00 80.31 818 LEU A C 1
ATOM 6100 O O . LEU A 1 818 ? -36.252 -10.543 8.451 1.00 80.31 818 LEU A O 1
ATOM 6104 N N . GLY A 1 819 ? -35.893 -9.326 10.304 1.00 81.31 819 GLY A N 1
ATOM 6105 C CA . GLY A 1 819 ? -36.825 -10.058 11.162 1.00 81.31 819 GLY A CA 1
ATOM 6106 C C . GLY A 1 819 ? -36.345 -11.470 11.513 1.00 81.31 819 GLY A C 1
ATOM 6107 O O . GLY A 1 819 ? -37.160 -12.376 11.678 1.00 81.31 819 GLY A O 1
ATOM 6108 N N . THR A 1 820 ? -35.029 -11.691 11.570 1.00 83.06 820 THR A N 1
ATOM 6109 C CA . THR A 1 820 ? -34.425 -13.016 11.785 1.00 83.06 820 THR A CA 1
ATOM 6110 C C . THR A 1 820 ? -33.735 -13.117 13.136 1.00 83.06 820 THR A C 1
ATOM 6112 O O . THR A 1 820 ? -33.106 -12.157 13.574 1.00 83.06 820 THR A O 1
ATOM 6115 N N . PHE A 1 821 ? -33.780 -14.307 13.736 1.00 85.62 821 PHE A N 1
ATOM 6116 C CA . PHE A 1 821 ? -33.110 -14.628 14.995 1.00 85.62 821 PHE A CA 1
ATOM 6117 C C . PHE A 1 821 ? -31.883 -15.517 14.758 1.00 85.62 821 PHE A C 1
ATOM 6119 O O . PHE A 1 821 ? -31.915 -16.396 13.891 1.00 85.62 821 PHE A O 1
ATOM 6126 N N . ARG A 1 822 ? -30.823 -15.312 15.545 1.00 85.19 822 ARG A N 1
ATOM 6127 C CA . ARG A 1 822 ? -29.696 -16.246 15.701 1.00 85.19 822 ARG A CA 1
ATOM 6128 C C . ARG A 1 822 ? -29.267 -16.297 17.165 1.00 85.19 822 ARG A C 1
ATOM 6130 O O . ARG A 1 822 ? -29.246 -15.266 17.819 1.00 85.19 822 ARG A O 1
ATOM 6137 N N . GLU A 1 823 ? -28.878 -17.464 17.639 1.00 85.19 823 GLU A N 1
ATOM 6138 C CA . GLU A 1 823 ? -28.452 -17.689 19.023 1.00 85.19 823 GLU A CA 1
ATOM 6139 C C . GLU A 1 823 ? -26.930 -17.896 19.064 1.00 85.19 823 GLU A C 1
ATOM 6141 O O . GLU A 1 823 ? -26.370 -18.524 18.156 1.00 85.19 823 GLU A O 1
ATOM 6146 N N . TYR A 1 824 ? -26.250 -17.353 20.077 1.00 86.31 824 TYR A N 1
ATOM 6147 C CA . TYR A 1 824 ? -24.852 -17.697 20.353 1.00 86.31 824 TYR A CA 1
ATOM 6148 C C . TYR A 1 824 ? -24.762 -18.942 21.247 1.00 86.31 824 TYR A C 1
ATOM 6150 O O . TYR A 1 824 ? -25.700 -19.250 21.974 1.00 86.31 824 TYR A O 1
ATOM 6158 N N . PRO A 1 825 ? -23.643 -19.683 21.234 1.00 83.06 825 PRO A N 1
ATOM 6159 C CA . PRO A 1 825 ? -23.407 -20.697 22.252 1.00 83.06 825 PRO A CA 1
ATOM 6160 C C . PRO A 1 825 ? -23.398 -20.066 23.650 1.00 83.06 825 PRO A C 1
ATOM 6162 O O . PRO A 1 825 ? -22.828 -18.988 23.834 1.00 83.06 825 PRO A O 1
ATOM 6165 N N . SER A 1 826 ? -23.978 -20.759 24.633 1.00 85.75 826 SER A N 1
ATOM 6166 C CA . SER A 1 826 ? -23.842 -20.358 26.033 1.00 85.75 826 SER A CA 1
ATOM 6167 C C . SER A 1 826 ? -22.359 -20.323 26.411 1.00 85.75 826 SER A C 1
ATOM 6169 O O . SER A 1 826 ? -21.630 -21.294 26.189 1.00 85.75 826 SER A O 1
ATOM 6171 N N . VAL A 1 827 ? -21.904 -19.193 26.956 1.00 86.06 827 VAL A N 1
ATOM 6172 C CA . VAL A 1 827 ? -20.545 -19.070 27.507 1.00 86.06 827 VAL A CA 1
ATOM 6173 C C . VAL A 1 827 ? -20.437 -19.903 28.781 1.00 86.06 827 V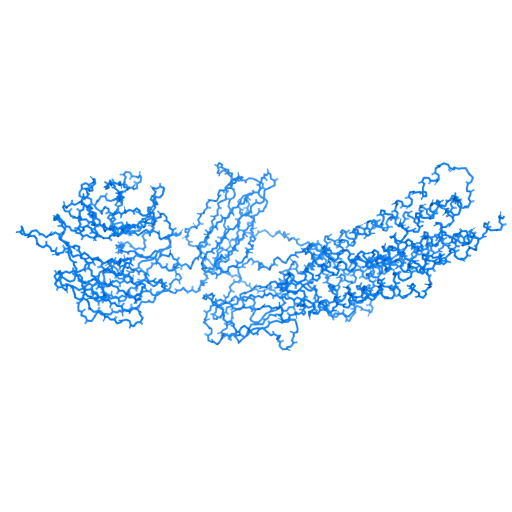AL A C 1
ATOM 6175 O O . VAL A 1 827 ? -19.428 -20.579 28.991 1.00 86.06 827 VAL A O 1
ATOM 6178 N N . ASN A 1 828 ? -21.498 -19.889 29.592 1.00 86.50 828 ASN A N 1
ATOM 6179 C CA . ASN A 1 828 ? -21.619 -20.668 30.809 1.00 86.50 828 ASN A CA 1
ATOM 6180 C C . ASN A 1 828 ? -23.089 -20.873 31.187 1.00 86.50 828 ASN A C 1
ATOM 6182 O O . ASN A 1 828 ? -23.823 -19.925 31.469 1.00 86.50 828 ASN A O 1
ATOM 6186 N N . GLU A 1 829 ? -23.497 -22.139 31.245 1.00 88.25 829 GLU A N 1
ATOM 6187 C CA . GLU A 1 829 ? -24.879 -22.530 31.531 1.00 88.25 829 GLU A CA 1
ATOM 6188 C C . GLU A 1 829 ? -25.332 -22.157 32.952 1.00 88.25 829 GLU A C 1
ATOM 6190 O O . GLU A 1 829 ? -26.520 -22.194 33.239 1.00 88.25 829 GLU A O 1
ATOM 6195 N N . GLU A 1 830 ? -24.430 -21.774 33.860 1.00 88.12 830 GLU A N 1
ATOM 6196 C CA . GLU A 1 830 ? -24.795 -21.351 35.216 1.00 88.12 830 GLU A CA 1
ATOM 6197 C C . GLU A 1 830 ? -24.990 -19.830 35.351 1.00 88.12 830 GLU A C 1
ATOM 6199 O O . GLU A 1 830 ? -25.409 -19.386 36.420 1.00 88.12 830 GLU A O 1
ATOM 6204 N N . GLY A 1 831 ? -24.685 -19.024 34.323 1.00 86.06 831 GLY A N 1
ATOM 6205 C CA . GLY A 1 831 ? -24.461 -17.576 34.463 1.00 86.06 831 GLY A CA 1
ATOM 6206 C C . GLY A 1 831 ? -25.690 -16.666 34.538 1.00 86.06 831 GLY A C 1
ATOM 6207 O O . GLY A 1 831 ? -25.610 -15.606 35.161 1.00 86.06 831 GLY A O 1
ATOM 6208 N N . LEU A 1 832 ? -26.819 -17.077 33.945 1.00 91.62 832 LEU A N 1
ATOM 6209 C CA . LEU A 1 832 ? -28.056 -16.286 33.799 1.00 91.62 832 LEU A CA 1
ATOM 6210 C C . LEU A 1 832 ? -27.793 -14.840 33.310 1.00 91.62 832 LEU A C 1
ATOM 6212 O O . LEU A 1 832 ? -27.735 -13.908 34.132 1.00 91.62 832 LEU A O 1
ATOM 6216 N N . PRO A 1 833 ? -27.640 -14.637 31.986 1.00 94.00 833 PRO A N 1
ATOM 6217 C CA . PRO A 1 833 ? -27.260 -13.351 31.419 1.00 94.00 833 PRO A CA 1
ATOM 6218 C C . PRO A 1 833 ? -28.304 -12.265 31.708 1.00 94.00 833 PRO A C 1
ATOM 6220 O O . PRO A 1 833 ? -29.504 -12.536 31.837 1.00 94.00 833 PRO A O 1
ATOM 6223 N N . PHE A 1 834 ? -27.842 -11.019 31.818 1.00 94.38 834 PHE A N 1
ATOM 6224 C CA . PHE A 1 834 ? -28.707 -9.866 32.078 1.00 94.38 834 PHE A CA 1
ATOM 6225 C C . PHE A 1 834 ? -28.256 -8.619 31.300 1.00 94.38 834 PHE A C 1
ATOM 6227 O O . PHE A 1 834 ? -28.121 -8.676 30.080 1.00 94.38 834 PHE A O 1
ATOM 6234 N N . GLY A 1 835 ? -28.052 -7.480 31.968 1.00 94.06 835 GLY A N 1
ATOM 6235 C CA . GLY A 1 835 ? -27.653 -6.224 31.342 1.00 94.06 835 GLY A CA 1
ATOM 6236 C C . GLY A 1 835 ? -26.379 -6.361 30.512 1.00 94.06 835 GLY A C 1
ATOM 6237 O O . GLY A 1 835 ? -25.465 -7.110 30.864 1.00 94.06 835 GLY A O 1
ATOM 6238 N N . MET A 1 836 ? -26.333 -5.615 29.411 1.00 97.38 836 MET A N 1
ATOM 6239 C CA . MET A 1 836 ? -25.307 -5.711 28.375 1.00 97.38 836 MET A CA 1
ATOM 6240 C C . MET A 1 836 ? -24.656 -4.354 28.102 1.00 97.38 836 MET A C 1
ATOM 6242 O O . MET A 1 836 ? -25.272 -3.308 28.301 1.00 97.38 836 MET A O 1
ATOM 6246 N N . ALA A 1 837 ? -23.422 -4.385 27.608 1.00 96.06 837 ALA A N 1
ATOM 6247 C CA . ALA A 1 837 ? -22.687 -3.221 27.121 1.00 96.06 837 ALA A CA 1
ATOM 6248 C C . ALA A 1 837 ? -21.716 -3.640 26.006 1.00 96.06 837 ALA A C 1
ATOM 6250 O O . ALA A 1 837 ? -21.422 -4.824 25.853 1.00 96.06 837 ALA A O 1
ATOM 6251 N N . MET A 1 838 ? -21.185 -2.684 25.245 1.00 93.19 838 MET A N 1
ATOM 6252 C CA . MET A 1 838 ? -20.107 -2.939 24.284 1.00 93.19 838 MET A CA 1
ATOM 6253 C C . MET A 1 838 ? -18.813 -2.260 24.714 1.00 93.19 838 MET A C 1
ATOM 6255 O O . MET A 1 838 ? -18.834 -1.124 25.180 1.00 93.19 838 MET A O 1
ATOM 6259 N N . ASP A 1 839 ? -17.692 -2.959 24.541 1.00 90.44 839 ASP A N 1
ATOM 6260 C CA . ASP A 1 839 ? -16.366 -2.360 24.708 1.00 90.44 839 ASP A CA 1
ATOM 6261 C C . ASP A 1 839 ? -15.909 -1.601 23.450 1.00 90.44 839 ASP A C 1
ATOM 6263 O O . ASP A 1 839 ? -16.571 -1.598 22.412 1.00 90.44 839 ASP A O 1
ATOM 6267 N N . SER A 1 840 ? -14.734 -0.975 23.531 1.00 84.94 840 SER A N 1
ATOM 6268 C CA . SER A 1 840 ? -14.128 -0.217 22.428 1.00 84.94 840 SER A CA 1
ATOM 6269 C C . SER A 1 840 ? -13.693 -1.071 21.228 1.00 84.94 840 SER A C 1
ATOM 6271 O O . SER A 1 840 ? -13.391 -0.520 20.170 1.00 84.94 840 SER A O 1
ATOM 6273 N N . TYR A 1 841 ? -13.684 -2.403 21.351 1.00 83.88 841 TYR A N 1
ATOM 6274 C CA . TYR A 1 841 ? -13.482 -3.330 20.235 1.00 83.88 841 TYR A CA 1
ATOM 6275 C C . TYR A 1 841 ? -14.813 -3.838 19.651 1.00 83.88 841 TYR A C 1
ATOM 6277 O O . TYR A 1 841 ? -14.804 -4.648 18.723 1.00 83.88 841 TYR A O 1
ATOM 6285 N N . GLY A 1 842 ? -15.960 -3.424 20.195 1.00 86.19 842 GLY A N 1
ATOM 6286 C CA . GLY A 1 842 ? -17.272 -3.944 19.816 1.00 86.19 842 GLY A CA 1
ATOM 6287 C C . GLY A 1 842 ? -17.476 -5.405 20.228 1.00 86.19 842 GLY A C 1
ATOM 6288 O O . GLY A 1 842 ? -18.144 -6.162 19.520 1.00 86.19 842 GLY A O 1
ATOM 6289 N N . ASN A 1 843 ? -16.836 -5.876 21.305 1.00 91.44 843 ASN A N 1
ATOM 6290 C CA . ASN A 1 843 ? -17.265 -7.112 21.963 1.00 91.44 843 ASN A CA 1
ATOM 6291 C C . ASN A 1 843 ? -18.493 -6.825 22.820 1.00 91.44 843 ASN A C 1
ATOM 6293 O O . ASN A 1 843 ? -18.566 -5.786 23.478 1.00 91.44 843 ASN A O 1
ATOM 6297 N N . LEU A 1 844 ? -19.438 -7.762 22.826 1.00 94.50 844 LEU A N 1
ATOM 6298 C CA . LEU A 1 844 ? -20.627 -7.674 23.657 1.00 94.50 844 LEU A CA 1
ATOM 6299 C C . LEU A 1 844 ? -20.312 -8.252 25.031 1.00 94.50 844 LEU A C 1
ATOM 6301 O O . LEU A 1 844 ? -20.028 -9.441 25.161 1.00 94.50 844 LEU A O 1
ATOM 6305 N N . TRP A 1 845 ? -20.396 -7.406 26.043 1.00 96.69 845 TRP A N 1
ATOM 6306 C CA . TRP A 1 845 ? -20.304 -7.773 27.443 1.00 96.69 845 TRP A CA 1
ATOM 6307 C C . TRP A 1 845 ? -21.697 -7.975 28.019 1.00 96.69 845 TRP A C 1
ATOM 6309 O O . TRP A 1 845 ? -22.631 -7.263 27.643 1.00 96.69 845 TRP A O 1
ATOM 6319 N N . PHE A 1 846 ? -21.835 -8.912 28.951 1.00 96.81 846 PHE A N 1
ATOM 6320 C CA . PHE A 1 846 ? -23.090 -9.171 29.650 1.00 96.81 846 PHE A CA 1
ATOM 6321 C C . PHE A 1 846 ? -22.848 -9.616 31.089 1.00 96.81 846 PHE A C 1
ATOM 6323 O O . PHE A 1 846 ? -21.880 -10.302 31.412 1.00 96.81 846 PHE A O 1
ATOM 6330 N N . ALA A 1 847 ? -23.740 -9.194 31.974 1.00 95.12 847 ALA A N 1
ATOM 6331 C CA . ALA A 1 847 ? -23.698 -9.549 33.381 1.00 95.12 847 ALA A CA 1
ATOM 6332 C C . ALA A 1 847 ? -24.119 -11.009 33.612 1.00 95.12 847 ALA A C 1
ATOM 6334 O O . ALA A 1 847 ? -25.103 -11.448 33.022 1.00 95.12 847 ALA A O 1
ATOM 6335 N N . GLU A 1 848 ? -23.432 -11.720 34.513 1.00 92.38 848 GLU A N 1
ATOM 6336 C CA . GLU A 1 848 ? -23.769 -13.094 34.917 1.00 92.38 848 GLU A CA 1
ATOM 6337 C C . GLU A 1 848 ? -23.989 -13.154 36.432 1.00 92.38 848 GLU A C 1
ATOM 6339 O O . GLU A 1 848 ? -23.069 -13.296 37.248 1.00 92.38 848 GLU A O 1
ATOM 6344 N N . HIS A 1 849 ? -25.240 -12.962 36.834 1.00 85.44 849 HIS A N 1
ATOM 6345 C CA . HIS A 1 849 ? -25.563 -12.527 38.190 1.00 85.44 849 HIS A CA 1
ATOM 6346 C C . HIS A 1 849 ? -25.547 -13.649 39.249 1.00 85.44 849 HIS A C 1
ATOM 6348 O O . HIS A 1 849 ? -25.727 -13.372 40.439 1.00 85.44 849 HIS A O 1
ATOM 6354 N N . THR A 1 850 ? -25.311 -14.901 38.853 1.00 86.81 850 THR A N 1
ATOM 6355 C CA . THR A 1 850 ? -25.246 -16.084 39.734 1.00 86.81 850 THR A CA 1
ATOM 6356 C C . THR A 1 850 ? -23.829 -16.595 39.997 1.00 86.81 850 THR A C 1
ATOM 6358 O O . THR A 1 850 ? -23.638 -17.304 40.986 1.00 86.81 850 THR A O 1
ATOM 6361 N N . ILE A 1 851 ? -22.834 -16.231 39.175 1.00 87.06 851 ILE A N 1
ATOM 6362 C CA . ILE A 1 851 ? -21.510 -16.895 39.162 1.00 87.06 851 ILE A CA 1
ATOM 6363 C C . ILE A 1 851 ? -20.292 -15.976 39.367 1.00 87.06 851 ILE A C 1
ATOM 6365 O O . ILE A 1 851 ? -19.164 -16.383 39.092 1.00 87.06 851 ILE A O 1
ATOM 6369 N N . ASP A 1 852 ? -20.474 -14.772 39.915 1.00 89.50 852 ASP A N 1
ATOM 6370 C CA . ASP A 1 852 ? -19.394 -13.796 40.181 1.00 89.50 852 ASP A CA 1
ATOM 6371 C C . ASP A 1 852 ? -18.509 -13.508 38.955 1.00 89.50 852 ASP A C 1
ATOM 6373 O O . ASP A 1 852 ? -17.277 -13.404 39.046 1.00 89.50 852 ASP A O 1
ATOM 6377 N N . ARG A 1 853 ? -19.145 -13.403 37.786 1.00 92.50 853 ARG A N 1
ATOM 6378 C CA . ARG A 1 853 ? -18.491 -13.184 36.495 1.00 92.50 853 ARG A CA 1
ATOM 6379 C C . ARG A 1 853 ? -19.257 -12.181 35.645 1.00 92.50 853 ARG A C 1
ATOM 6381 O O . ARG A 1 853 ? -20.392 -11.810 35.940 1.00 92.50 853 ARG A O 1
ATOM 6388 N N . VAL A 1 854 ? -18.575 -11.703 34.617 1.00 95.00 854 VAL A N 1
ATOM 6389 C CA . VAL A 1 854 ? -19.159 -10.930 33.524 1.00 95.00 854 VAL A CA 1
ATOM 6390 C C . VAL A 1 854 ? -18.663 -11.574 32.235 1.00 95.00 854 VAL A C 1
ATOM 6392 O O . VAL A 1 854 ? -17.450 -11.682 32.029 1.00 95.00 854 VAL A O 1
ATOM 6395 N N . GLY A 1 855 ? -19.590 -12.026 31.401 1.00 94.19 855 GLY A N 1
ATOM 6396 C CA . GLY A 1 855 ? -19.297 -12.673 30.133 1.00 94.19 855 GLY A CA 1
ATOM 6397 C C . GLY A 1 855 ? -18.962 -11.658 29.044 1.00 94.19 855 GLY A C 1
ATOM 6398 O O . GLY A 1 855 ? -19.398 -10.504 29.080 1.00 94.19 855 GLY A O 1
ATOM 6399 N N . VAL A 1 856 ? -18.179 -12.091 28.060 1.00 94.50 856 VAL A N 1
ATOM 6400 C CA . VAL A 1 856 ? -17.885 -11.326 26.846 1.00 94.50 856 VAL A CA 1
ATOM 6401 C C . VAL A 1 856 ? -17.900 -12.249 25.633 1.00 94.50 856 VAL A C 1
ATOM 6403 O O . VAL A 1 856 ? -17.293 -13.318 25.655 1.00 94.50 856 VAL A O 1
ATOM 6406 N N . ILE A 1 857 ? -18.582 -11.832 24.568 1.00 91.69 857 ILE A N 1
ATOM 6407 C CA . ILE A 1 857 ? -18.673 -12.539 23.285 1.00 91.69 857 ILE A CA 1
ATOM 6408 C C . ILE A 1 857 ? -18.199 -11.614 22.163 1.00 91.69 857 ILE A C 1
ATOM 6410 O O . ILE A 1 857 ? -18.501 -10.420 22.154 1.00 91.69 857 ILE A O 1
ATOM 6414 N N . ASP A 1 858 ? -17.494 -12.168 21.178 1.00 89.81 858 ASP A N 1
ATOM 6415 C CA . ASP A 1 858 ? -17.299 -11.526 19.880 1.00 89.81 858 ASP A CA 1
ATOM 6416 C C . ASP A 1 858 ? -18.525 -11.774 18.983 1.00 89.81 858 ASP A C 1
ATOM 6418 O O . ASP A 1 858 ? -18.700 -12.894 18.493 1.00 89.81 858 ASP A O 1
ATOM 6422 N N . PRO A 1 859 ? -19.345 -10.749 18.673 1.00 86.06 859 PRO A N 1
ATOM 6423 C CA . PRO A 1 859 ? -20.552 -10.934 17.866 1.00 86.06 859 PRO A CA 1
ATOM 6424 C C . PRO A 1 859 ? -20.292 -11.437 16.436 1.00 86.06 859 PRO A C 1
ATOM 6426 O O . PRO A 1 859 ? -21.199 -11.913 15.753 1.00 86.06 859 PRO A O 1
ATOM 6429 N N . ARG A 1 860 ? -19.056 -11.327 15.931 1.00 80.31 860 ARG A N 1
ATOM 6430 C CA . ARG A 1 860 ? -18.708 -11.736 14.560 1.00 80.31 860 ARG A CA 1
ATOM 6431 C C . ARG A 1 860 ? -18.540 -13.249 14.438 1.00 80.31 860 ARG A C 1
ATOM 6433 O O . ARG A 1 860 ? -18.820 -13.791 13.366 1.00 80.31 860 ARG A O 1
ATOM 6440 N N . THR A 1 861 ? -18.043 -13.893 15.494 1.00 77.75 861 THR A N 1
ATOM 6441 C CA . THR A 1 861 ? -17.647 -15.313 15.512 1.00 77.75 861 THR A CA 1
ATOM 6442 C C . THR A 1 861 ? -18.458 -16.145 16.505 1.00 77.75 861 THR A C 1
ATOM 6444 O O . THR A 1 861 ? -18.560 -17.356 16.326 1.00 77.75 861 THR A O 1
ATOM 6447 N N . GLY A 1 862 ? -19.045 -15.516 17.527 1.00 81.50 862 GLY A N 1
ATOM 6448 C CA . GLY A 1 862 ? -19.693 -16.188 18.652 1.00 81.50 862 GLY A CA 1
ATOM 6449 C C . GLY A 1 862 ? -18.714 -16.759 19.684 1.00 81.50 862 GLY A C 1
ATOM 6450 O O . GLY A 1 862 ? -19.160 -17.407 20.624 1.00 81.50 862 GLY A O 1
ATOM 6451 N N . GLU A 1 863 ? -17.397 -16.549 19.534 1.00 84.38 863 GLU A N 1
ATOM 6452 C CA . GLU A 1 863 ? -16.423 -16.943 20.562 1.00 84.38 863 GLU A CA 1
ATOM 6453 C C . GLU A 1 863 ? -16.617 -16.085 21.819 1.00 84.38 863 GLU A C 1
ATOM 6455 O O . GLU A 1 863 ? -16.707 -14.859 21.725 1.00 84.38 863 GLU A O 1
ATOM 6460 N N . GLY A 1 864 ? -16.638 -16.720 22.993 1.00 88.12 864 GLY A N 1
ATOM 6461 C CA . GLY A 1 864 ? -16.803 -16.038 24.272 1.00 88.12 864 GLY A CA 1
ATOM 6462 C C . GLY A 1 864 ? -15.819 -16.492 25.349 1.00 88.12 864 GLY A C 1
ATOM 6463 O O . GLY A 1 864 ? -15.208 -17.557 25.258 1.00 88.12 864 GLY A O 1
ATOM 6464 N N . THR A 1 865 ? -15.646 -15.649 26.362 1.00 90.38 865 THR A N 1
ATOM 6465 C CA . THR A 1 865 ? -14.933 -15.939 27.615 1.00 90.38 865 THR A CA 1
ATOM 6466 C C . THR A 1 865 ? -15.590 -15.150 28.749 1.00 90.38 865 THR A C 1
ATOM 6468 O O . THR A 1 865 ? -16.574 -14.445 28.533 1.00 90.38 865 THR A O 1
ATOM 6471 N N . GLU A 1 866 ? -15.037 -15.224 29.955 1.00 92.06 866 GLU A N 1
ATOM 6472 C CA . GLU A 1 866 ? -15.575 -14.536 31.128 1.00 92.06 866 GLU A CA 1
ATOM 6473 C C . GLU A 1 866 ? -14.477 -13.801 31.902 1.00 92.06 866 GLU A C 1
ATOM 6475 O O . GLU A 1 866 ? -13.363 -14.305 32.098 1.00 92.06 866 GLU A O 1
ATOM 6480 N N . ALA A 1 867 ? -14.820 -12.629 32.428 1.00 92.06 867 ALA A N 1
ATOM 6481 C CA . ALA A 1 867 ? -14.032 -11.930 33.429 1.00 92.06 867 ALA A CA 1
ATOM 6482 C C . ALA A 1 867 ? -14.477 -12.351 34.833 1.00 92.06 867 ALA A C 1
ATOM 6484 O O . ALA A 1 867 ? -15.631 -12.180 35.223 1.00 92.06 867 ALA A O 1
ATOM 6485 N N . ARG A 1 868 ? -13.540 -12.871 35.630 1.00 91.44 868 ARG A N 1
ATOM 6486 C CA . ARG A 1 868 ? -13.801 -13.209 37.034 1.00 91.44 868 ARG A CA 1
ATOM 6487 C C . ARG A 1 868 ? -13.867 -11.949 37.889 1.00 91.44 868 ARG A C 1
ATOM 6489 O O . ARG A 1 868 ? -12.907 -11.179 37.917 1.00 91.44 868 ARG A O 1
ATOM 6496 N N . ILE A 1 869 ? -14.925 -11.812 38.682 1.00 91.38 869 ILE A N 1
ATOM 6497 C CA . ILE A 1 869 ? -15.080 -10.706 39.623 1.00 91.38 869 ILE A CA 1
ATOM 6498 C C . ILE A 1 869 ? -14.624 -11.142 41.022 1.00 91.38 869 ILE A C 1
ATOM 6500 O O . ILE A 1 869 ? -15.100 -12.146 41.554 1.00 91.38 869 ILE A O 1
ATOM 6504 N N . PRO A 1 870 ? -13.694 -10.415 41.669 1.00 86.50 870 PRO A N 1
ATOM 6505 C CA . PRO A 1 870 ? -13.152 -10.783 42.976 1.00 86.50 870 PRO A CA 1
ATOM 6506 C C . PRO A 1 870 ? -14.078 -10.375 44.140 1.00 86.50 870 PRO A C 1
ATOM 6508 O O . PRO A 1 870 ? -13.607 -9.947 45.192 1.00 86.50 870 PRO A O 1
ATOM 6511 N N . ILE A 1 871 ? -15.396 -10.492 43.964 1.00 79.56 871 ILE A N 1
ATOM 6512 C CA . ILE A 1 871 ? -16.416 -10.151 44.963 1.00 79.56 871 ILE A CA 1
ATOM 6513 C C . ILE A 1 871 ? -17.347 -11.354 45.089 1.00 79.56 871 ILE A C 1
ATOM 6515 O O . ILE A 1 871 ? -18.130 -11.616 44.187 1.00 79.56 871 ILE A O 1
ATOM 6519 N N . THR A 1 872 ? -17.258 -12.088 46.199 1.00 78.06 872 THR A N 1
ATOM 6520 C CA . THR A 1 872 ? -18.102 -13.270 46.422 1.00 78.06 872 THR A CA 1
ATOM 6521 C C . THR A 1 872 ? -19.573 -12.888 46.551 1.00 78.06 872 THR A C 1
ATOM 6523 O O . THR A 1 872 ? -19.925 -12.064 47.397 1.00 78.06 872 THR A O 1
ATOM 6526 N N . GLY A 1 873 ? -20.428 -13.530 45.758 1.00 77.50 873 GLY A N 1
ATOM 6527 C CA . GLY A 1 873 ? -21.869 -13.298 45.739 1.00 77.50 873 GLY A CA 1
ATOM 6528 C C . GLY A 1 873 ? -22.253 -11.913 45.224 1.00 77.50 873 GLY A C 1
ATOM 6529 O O . GLY A 1 873 ? -23.241 -11.366 45.694 1.00 77.50 873 GLY A O 1
ATOM 6530 N N . SER A 1 874 ? -21.470 -11.345 44.306 1.00 81.44 874 SER A N 1
ATOM 6531 C CA . SER A 1 874 ? -21.579 -9.992 43.743 1.00 81.44 874 SER A CA 1
ATOM 6532 C C . SER A 1 874 ? -22.968 -9.620 43.208 1.00 81.44 874 SER A C 1
ATOM 6534 O O . SER A 1 874 ? -23.373 -8.468 43.364 1.00 81.44 874 SER A O 1
ATOM 6536 N N . GLN A 1 875 ? -23.701 -10.585 42.640 1.00 90.81 875 GLN A N 1
ATOM 6537 C CA . GLN A 1 875 ? -25.029 -10.415 42.037 1.00 90.81 875 GLN A CA 1
ATOM 6538 C C . GLN A 1 875 ? -25.086 -9.261 41.020 1.00 90.81 875 GLN A C 1
ATOM 6540 O O . GLN A 1 875 ? -25.900 -8.346 41.126 1.00 90.81 875 GLN A O 1
ATOM 6545 N N . ILE A 1 876 ? -24.179 -9.283 40.045 1.00 92.69 876 ILE A N 1
ATOM 6546 C CA . ILE A 1 876 ? -24.079 -8.243 39.017 1.00 92.69 876 ILE A CA 1
ATOM 6547 C C . ILE A 1 876 ? -25.192 -8.443 38.003 1.00 92.69 876 ILE A C 1
ATOM 6549 O O . ILE A 1 876 ? -25.200 -9.459 37.326 1.00 92.69 876 ILE A O 1
ATOM 6553 N N . GLN A 1 877 ? -26.102 -7.481 37.880 1.00 93.12 877 GLN A N 1
ATOM 6554 C CA . GLN A 1 877 ? -27.194 -7.540 36.902 1.00 93.12 877 GLN A CA 1
ATOM 6555 C C . GLN A 1 877 ? -27.018 -6.539 35.764 1.00 93.12 877 GLN A C 1
ATOM 6557 O O . GLN A 1 877 ? -27.353 -6.853 34.630 1.00 93.12 877 GLN A O 1
ATOM 6562 N N . TRP A 1 878 ? -26.476 -5.352 36.030 1.00 94.56 878 TRP A N 1
ATOM 6563 C CA . TRP A 1 878 ? -26.315 -4.327 35.001 1.00 94.56 878 TRP A CA 1
ATOM 6564 C C . TRP A 1 878 ? -24.894 -3.824 34.915 1.00 94.56 878 TRP A C 1
ATOM 6566 O O . TRP A 1 878 ? -24.178 -3.691 35.915 1.00 94.56 878 TRP A O 1
ATOM 6576 N N . ILE A 1 879 ? -24.531 -3.526 33.677 1.00 97.06 879 ILE A N 1
ATOM 6577 C CA . ILE A 1 879 ? -23.237 -3.007 33.286 1.00 97.06 879 ILE A CA 1
ATOM 6578 C C . ILE A 1 879 ? -23.431 -1.855 32.303 1.00 97.06 879 ILE A C 1
ATOM 6580 O O . ILE A 1 879 ? -24.463 -1.754 31.645 1.00 97.06 879 ILE A O 1
ATOM 6584 N N . THR A 1 880 ? -22.425 -0.999 32.200 1.00 96.50 880 THR A N 1
ATOM 6585 C CA . THR A 1 880 ? -22.332 0.067 31.198 1.00 96.50 880 THR A CA 1
ATOM 6586 C C . THR A 1 880 ? -20.888 0.176 30.729 1.00 96.50 880 THR A C 1
ATOM 6588 O O . THR A 1 880 ? -19.977 -0.261 31.429 1.00 96.50 880 THR A O 1
ATOM 6591 N N . ALA A 1 881 ? -20.660 0.776 29.568 1.00 96.12 881 ALA A N 1
ATOM 6592 C CA . ALA A 1 881 ? -19.322 1.159 29.132 1.00 96.12 881 ALA A CA 1
ATOM 6593 C C . ALA A 1 881 ? -19.085 2.654 29.375 1.00 96.12 881 ALA A C 1
ATOM 6595 O O . ALA A 1 881 ? -20.034 3.443 29.361 1.00 96.12 881 ALA A O 1
ATOM 6596 N N . ASP A 1 882 ? -17.830 3.034 29.608 1.00 94.62 882 ASP A N 1
ATOM 6597 C CA . ASP A 1 882 ? -17.398 4.430 29.515 1.00 94.62 882 ASP A CA 1
ATOM 6598 C C . ASP A 1 882 ? -16.825 4.768 28.127 1.00 94.62 882 ASP A C 1
ATOM 6600 O O . ASP A 1 882 ? -16.760 3.930 27.228 1.00 94.62 882 ASP A O 1
ATOM 6604 N N . ASN A 1 883 ? -16.418 6.023 27.941 1.00 91.75 883 ASN A N 1
ATOM 6605 C CA . ASN A 1 883 ? -15.818 6.536 26.705 1.00 91.75 883 ASN A CA 1
ATOM 6606 C C . ASN A 1 883 ? -14.465 5.897 26.343 1.00 91.75 883 ASN A C 1
ATOM 6608 O O . ASN A 1 883 ? -14.068 5.980 25.182 1.00 91.75 883 ASN A O 1
ATOM 6612 N N . ASP A 1 884 ? -13.783 5.257 27.295 1.00 86.81 884 ASP A N 1
ATOM 6613 C CA . ASP A 1 884 ? -12.538 4.516 27.060 1.00 86.81 884 ASP A CA 1
ATOM 6614 C C . ASP A 1 884 ? -12.804 3.022 26.772 1.00 86.81 884 ASP A C 1
ATOM 6616 O O . ASP A 1 884 ? -11.878 2.248 26.510 1.00 86.81 884 ASP A O 1
ATOM 6620 N N . GLY A 1 885 ? -14.071 2.595 26.812 1.00 87.75 885 GLY A N 1
ATOM 6621 C CA . GLY A 1 885 ? -14.485 1.207 26.625 1.00 87.75 885 GLY A CA 1
ATOM 6622 C C . GLY A 1 885 ? -14.253 0.319 27.848 1.00 87.75 885 GLY A C 1
ATOM 6623 O O . GLY A 1 885 ? -14.277 -0.906 27.714 1.00 87.75 885 GLY A O 1
ATOM 6624 N N . ARG A 1 886 ? -14.023 0.891 29.039 1.00 94.25 886 ARG A N 1
ATOM 6625 C CA . ARG A 1 886 ? -14.002 0.117 30.290 1.00 94.25 886 ARG A CA 1
ATOM 6626 C C . ARG A 1 886 ? -15.426 -0.259 30.666 1.00 94.25 886 ARG A C 1
ATOM 6628 O O . ARG A 1 886 ? -16.336 0.567 30.600 1.00 94.25 886 ARG A O 1
ATOM 6635 N N . ILE A 1 887 ? -15.602 -1.494 31.120 1.00 97.38 887 ILE A N 1
ATOM 6636 C CA . ILE A 1 887 ? -16.912 -2.003 31.524 1.00 97.38 887 ILE A CA 1
ATOM 6637 C C . ILE A 1 887 ? -17.109 -1.753 33.012 1.00 97.38 887 ILE A C 1
ATOM 6639 O O . ILE A 1 887 ? -16.372 -2.277 33.843 1.00 97.38 887 ILE A O 1
ATOM 6643 N N . TRP A 1 888 ? -18.108 -0.954 33.349 1.00 97.12 888 TRP A N 1
ATOM 6644 C CA . TRP A 1 888 ? -18.518 -0.652 34.710 1.00 97.12 888 TRP A CA 1
ATOM 6645 C C . TRP A 1 888 ? -19.684 -1.537 35.114 1.00 97.12 888 TRP A C 1
ATOM 6647 O O . TRP A 1 888 ? -20.619 -1.725 34.342 1.00 97.12 888 TRP A O 1
ATOM 6657 N N . PHE A 1 889 ? -19.650 -2.054 36.337 1.00 96.31 889 PHE A N 1
ATOM 6658 C CA . PHE A 1 889 ? -20.678 -2.940 36.865 1.00 96.31 889 PHE A CA 1
ATOM 6659 C C . PHE A 1 889 ? -21.074 -2.561 38.289 1.00 96.31 889 PHE A C 1
ATOM 6661 O O . PHE A 1 889 ? -20.262 -2.056 39.071 1.00 96.31 889 PHE A O 1
ATOM 6668 N N . ALA A 1 890 ? -22.326 -2.847 38.642 1.00 94.69 890 ALA A N 1
ATOM 6669 C CA . ALA A 1 890 ? -22.815 -2.724 40.007 1.00 94.69 890 ALA A CA 1
ATOM 6670 C C . ALA A 1 890 ? -22.793 -4.091 40.701 1.00 94.69 890 ALA A C 1
ATOM 6672 O O . ALA A 1 890 ? -23.555 -4.993 40.357 1.00 94.69 890 ALA A O 1
ATOM 6673 N N . ALA A 1 891 ? -21.915 -4.250 41.693 1.00 93.12 891 ALA A N 1
ATOM 6674 C CA . ALA A 1 891 ? -21.893 -5.430 42.550 1.00 93.12 891 ALA A CA 1
ATOM 6675 C C . ALA A 1 891 ? -22.907 -5.233 43.680 1.00 93.12 891 ALA A C 1
ATOM 6677 O O . ALA A 1 891 ? -22.550 -4.799 44.781 1.00 93.12 891 ALA A O 1
ATOM 6678 N N . GLN A 1 892 ? -24.175 -5.527 43.390 1.00 90.69 892 GLN A N 1
ATOM 6679 C CA . GLN A 1 892 ? -25.317 -5.204 44.243 1.00 90.69 892 GLN A CA 1
ATOM 6680 C C . GLN A 1 892 ? -25.123 -5.678 45.688 1.00 90.69 892 GLN A C 1
ATOM 6682 O O . GLN A 1 892 ? -25.202 -4.880 46.617 1.00 90.69 892 GLN A O 1
ATOM 6687 N N . ARG A 1 893 ? -24.783 -6.954 45.900 1.00 88.31 893 ARG A N 1
ATOM 6688 C CA . ARG A 1 893 ? -24.544 -7.511 47.250 1.00 88.31 893 ARG A CA 1
ATOM 6689 C C . ARG A 1 893 ? -23.149 -7.218 47.803 1.00 88.31 893 ARG A C 1
ATOM 6691 O O . ARG A 1 893 ? -22.881 -7.496 48.969 1.00 88.31 893 ARG A O 1
ATOM 6698 N N . GLY A 1 894 ? -22.263 -6.666 46.978 1.00 87.50 894 GLY A N 1
ATOM 6699 C CA . GLY A 1 894 ? -20.923 -6.238 47.371 1.00 87.50 894 GLY A CA 1
ATOM 6700 C C . GLY A 1 894 ? -20.850 -4.804 47.900 1.00 87.50 894 GLY A C 1
ATOM 6701 O O . GLY A 1 894 ? -19.767 -4.401 48.328 1.00 87.50 894 GLY A O 1
ATOM 6702 N N . SER A 1 895 ? -21.954 -4.040 47.848 1.00 93.19 895 SER A N 1
ATOM 6703 C CA . SER A 1 895 ? -22.001 -2.595 48.139 1.00 93.19 895 SER A CA 1
ATOM 6704 C C . SER A 1 895 ? -20.856 -1.840 47.456 1.00 93.19 895 SER A C 1
ATOM 6706 O O . SER A 1 895 ? -20.051 -1.151 48.089 1.00 93.19 895 SER A O 1
ATOM 6708 N N . ALA A 1 896 ? -20.713 -2.057 46.150 1.00 93.69 896 ALA A N 1
ATOM 6709 C CA . ALA A 1 896 ? -19.622 -1.489 45.375 1.00 93.69 896 ALA A CA 1
ATOM 6710 C C . ALA A 1 896 ? -19.993 -1.327 43.900 1.00 93.69 896 ALA A C 1
ATOM 6712 O O . ALA A 1 896 ? -20.750 -2.124 43.342 1.00 93.69 896 ALA A O 1
ATOM 6713 N N . LEU A 1 897 ? -19.368 -0.342 43.264 1.00 95.38 897 LEU A N 1
ATOM 6714 C CA . LEU A 1 897 ? -19.142 -0.353 41.824 1.00 95.38 897 LEU A CA 1
ATOM 6715 C C . LEU A 1 897 ? -17.807 -1.042 41.537 1.00 95.38 897 LEU A C 1
ATOM 6717 O O . LEU A 1 897 ? -16.895 -1.035 42.370 1.00 95.38 897 LEU A O 1
ATOM 6721 N N . GLY A 1 898 ? -17.675 -1.624 40.356 1.00 94.00 898 GLY A N 1
ATOM 6722 C CA . GLY A 1 898 ? -16.395 -2.090 39.848 1.00 94.00 898 GLY A CA 1
ATOM 6723 C C . GLY A 1 898 ? -16.216 -1.728 38.386 1.00 94.00 898 GLY A C 1
ATOM 6724 O O . GLY A 1 898 ? -17.186 -1.429 37.689 1.00 94.00 898 GLY A O 1
ATOM 6725 N N . SER A 1 899 ? -14.967 -1.734 37.940 1.00 95.69 899 SER A N 1
ATOM 6726 C CA . SER A 1 899 ? -14.609 -1.539 36.540 1.00 95.69 899 SER A CA 1
ATOM 6727 C C . SER A 1 899 ? -13.743 -2.685 36.048 1.00 95.69 899 SER A C 1
ATOM 6729 O O . SER A 1 899 ? -12.946 -3.253 36.795 1.00 95.69 899 SER A O 1
ATOM 6731 N N . ILE A 1 900 ? -13.908 -3.026 34.778 1.00 95.69 900 ILE A N 1
ATOM 6732 C CA . ILE A 1 900 ? -13.109 -4.002 34.054 1.00 95.69 900 ILE A CA 1
ATOM 6733 C C . ILE A 1 900 ? -12.365 -3.233 32.972 1.00 95.69 900 ILE A C 1
ATOM 6735 O O . ILE A 1 900 ? -12.955 -2.744 32.008 1.00 95.69 900 ILE A O 1
ATOM 6739 N N . THR A 1 901 ? -11.054 -3.111 33.151 1.00 92.25 901 THR A N 1
ATOM 6740 C CA . THR A 1 901 ? -10.162 -2.597 32.114 1.00 92.25 901 THR A CA 1
ATOM 6741 C C . THR A 1 901 ? -9.677 -3.763 31.267 1.00 92.25 901 THR A C 1
ATOM 6743 O O . THR A 1 901 ? -9.182 -4.763 31.799 1.00 92.25 901 THR A O 1
ATOM 6746 N N . ILE A 1 902 ? -9.820 -3.621 29.953 1.00 86.94 902 ILE A N 1
ATOM 6747 C CA . ILE A 1 902 ? -9.517 -4.659 28.974 1.00 86.94 902 ILE A CA 1
ATOM 6748 C C . ILE A 1 902 ? -8.157 -4.354 28.358 1.00 86.94 902 ILE A C 1
ATOM 6750 O O . ILE A 1 902 ? -7.931 -3.272 27.819 1.00 86.94 902 ILE A O 1
ATOM 6754 N N . THR A 1 903 ? -7.247 -5.318 28.411 1.00 81.19 903 THR A N 1
ATOM 6755 C CA . THR A 1 903 ? -5.997 -5.284 27.644 1.00 81.19 903 THR A CA 1
ATOM 6756 C C . THR A 1 903 ? -5.889 -6.560 26.823 1.00 81.19 903 THR A C 1
ATOM 6758 O O . THR A 1 903 ? -6.452 -7.584 27.187 1.00 81.19 903 THR A O 1
ATOM 6761 N N . ALA A 1 904 ? -5.197 -6.536 25.689 1.00 71.44 904 ALA A N 1
ATOM 6762 C CA . ALA A 1 904 ? -4.973 -7.742 24.896 1.00 71.44 904 ALA A CA 1
ATOM 6763 C C . ALA A 1 904 ? -3.547 -8.251 25.120 1.00 71.44 904 ALA A C 1
ATOM 6765 O O . ALA A 1 904 ? -2.592 -7.475 25.072 1.00 71.44 904 ALA A O 1
ATOM 6766 N N . ARG A 1 905 ? -3.376 -9.561 25.329 1.00 61.50 905 ARG A N 1
ATOM 6767 C CA . ARG A 1 905 ? -2.068 -10.196 25.131 1.00 61.50 905 ARG A CA 1
ATOM 6768 C C . ARG A 1 905 ? -1.732 -10.139 23.643 1.00 61.50 905 ARG A C 1
ATOM 6770 O O . ARG A 1 905 ? -2.604 -10.461 22.830 1.00 61.50 905 ARG A O 1
ATOM 6777 N N . PRO A 1 906 ? -0.478 -9.838 23.274 1.00 48.00 906 PRO A N 1
ATOM 6778 C CA . PRO A 1 906 ? 0.009 -10.164 21.944 1.00 48.00 906 PRO A CA 1
ATOM 6779 C C . PRO A 1 906 ? -0.280 -11.642 21.670 1.00 48.00 906 PRO A C 1
ATOM 6781 O O . PRO A 1 906 ? -0.001 -12.499 22.513 1.00 48.00 906 PRO A O 1
ATOM 6784 N N . SER A 1 907 ? -0.888 -11.935 20.523 1.00 42.56 907 SER A N 1
ATOM 6785 C CA . SER A 1 907 ? -1.201 -13.299 20.102 1.00 42.56 907 SER A CA 1
ATOM 6786 C C . SER A 1 907 ? 0.088 -14.123 19.992 1.00 42.56 907 SER A C 1
ATOM 6788 O O . SER A 1 907 ? 0.745 -14.120 18.954 1.00 42.56 907 SER A O 1
ATOM 6790 N N . THR A 1 908 ? 0.441 -14.889 21.024 1.00 34.03 908 THR A N 1
ATOM 6791 C CA . THR A 1 908 ? 1.372 -16.010 20.871 1.00 34.03 908 THR A CA 1
ATOM 6792 C C . THR A 1 908 ? 0.594 -17.155 20.234 1.00 34.03 908 THR A C 1
ATOM 6794 O O . THR A 1 908 ? -0.135 -17.868 20.925 1.00 34.03 908 THR A O 1
ATOM 6797 N N . ALA A 1 909 ? 0.684 -17.306 18.914 1.00 31.00 909 ALA A N 1
ATOM 6798 C CA . ALA A 1 909 ? 0.040 -18.422 18.234 1.00 31.00 909 ALA A CA 1
ATOM 6799 C C . ALA A 1 909 ? 0.613 -19.762 18.750 1.00 31.00 909 ALA A C 1
ATOM 6801 O O . ALA A 1 909 ? 1.837 -19.904 18.840 1.00 31.00 909 ALA A O 1
ATOM 6802 N N . PRO A 1 910 ? -0.230 -20.767 19.054 1.00 26.69 910 PRO A N 1
ATOM 6803 C CA . PRO A 1 910 ? 0.213 -22.154 19.115 1.00 26.69 910 PRO A CA 1
ATOM 6804 C C . PRO A 1 910 ? 0.676 -22.597 17.712 1.00 26.69 910 PRO A C 1
ATOM 6806 O O . PRO A 1 910 ? 0.096 -22.142 16.721 1.00 26.69 910 PRO A O 1
ATOM 6809 N N . PRO A 1 911 ? 1.678 -23.484 17.569 1.00 26.22 911 PRO A N 1
ATOM 6810 C CA . PRO A 1 911 ? 2.184 -23.883 16.256 1.00 26.22 911 PRO A CA 1
ATOM 6811 C C . PRO A 1 911 ? 1.135 -24.740 15.522 1.00 26.22 911 PRO A C 1
ATOM 6813 O O . PRO A 1 911 ? 0.910 -25.896 15.874 1.00 26.22 911 PRO A O 1
ATOM 6816 N N . GLY A 1 912 ? 0.458 -24.162 14.526 1.00 29.58 912 GLY A N 1
ATOM 6817 C CA . GLY A 1 912 ? -0.603 -24.805 13.746 1.00 29.58 912 GLY A CA 1
ATOM 6818 C C . GLY A 1 912 ? -0.093 -25.617 12.549 1.00 29.58 912 GLY A C 1
ATOM 6819 O O . GLY A 1 912 ? 0.766 -25.183 11.789 1.00 29.58 912 GLY A O 1
ATOM 6820 N N . SER A 1 913 ? -0.670 -26.807 12.398 1.00 25.19 913 SER A N 1
ATOM 6821 C CA . SER A 1 913 ? -0.387 -27.904 11.465 1.00 25.19 913 SER A CA 1
ATOM 6822 C C . SER A 1 913 ? -0.585 -27.612 9.967 1.00 25.19 913 SER A C 1
ATOM 6824 O O . SER A 1 913 ? -1.689 -27.266 9.547 1.00 25.19 913 SER A O 1
ATOM 6826 N N . GLY A 1 914 ? 0.421 -27.932 9.145 1.00 26.33 914 GLY A N 1
ATOM 6827 C CA . GLY A 1 914 ? 0.266 -28.204 7.713 1.00 26.33 914 GLY A CA 1
ATOM 6828 C C . GLY A 1 914 ? 0.582 -29.670 7.395 1.00 26.33 914 GLY A C 1
ATOM 6829 O O . GLY A 1 914 ? 1.709 -30.118 7.592 1.00 26.33 914 GLY A O 1
ATOM 6830 N N . GLU A 1 915 ? -0.400 -30.421 6.890 1.00 25.50 915 GLU A N 1
ATOM 6831 C CA . GLU A 1 915 ? -0.158 -31.679 6.175 1.00 25.50 915 GLU A CA 1
ATOM 6832 C C . GLU A 1 915 ? 0.518 -31.367 4.827 1.00 25.50 915 GLU A C 1
ATOM 6834 O O . GLU A 1 915 ? -0.071 -30.720 3.962 1.00 25.50 915 GLU A O 1
ATOM 6839 N N . GLN A 1 916 ? 1.746 -31.855 4.626 1.00 27.27 916 GLN A N 1
ATOM 6840 C CA . GLN A 1 916 ? 2.337 -32.043 3.300 1.00 27.27 916 GLN A CA 1
ATOM 6841 C C . GLN A 1 916 ? 2.342 -33.533 2.965 1.00 27.27 916 GLN A C 1
ATOM 6843 O O . GLN A 1 916 ? 3.055 -34.319 3.587 1.00 27.27 916 GLN A O 1
ATOM 6848 N N . ASN A 1 917 ? 1.601 -33.901 1.920 1.00 25.86 917 ASN A N 1
ATOM 6849 C CA . ASN A 1 917 ? 1.913 -35.093 1.145 1.00 25.86 917 ASN A CA 1
ATOM 6850 C C . ASN A 1 917 ? 3.019 -34.737 0.150 1.00 25.86 917 ASN A C 1
ATOM 6852 O O . ASN A 1 917 ? 2.860 -33.855 -0.695 1.00 25.86 917 ASN A O 1
ATOM 6856 N N . GLY A 1 918 ? 4.147 -35.434 0.273 1.00 25.25 918 GLY A N 1
ATOM 6857 C CA . GLY A 1 918 ? 5.286 -35.307 -0.618 1.00 25.25 918 GLY A CA 1
ATOM 6858 C C . GLY A 1 918 ? 4.947 -35.722 -2.048 1.00 25.25 918 GLY A C 1
ATOM 6859 O O . GLY A 1 918 ? 4.636 -36.877 -2.324 1.00 25.25 918 GLY A O 1
ATOM 6860 N N . SER A 1 919 ? 5.095 -34.772 -2.963 1.00 22.75 919 SER A N 1
ATOM 6861 C CA . SER A 1 919 ? 5.480 -35.017 -4.349 1.00 22.75 919 SER A CA 1
ATOM 6862 C C . SER A 1 919 ? 6.414 -33.887 -4.750 1.00 22.75 919 SER A C 1
ATOM 6864 O O . SER A 1 919 ? 5.986 -32.769 -5.032 1.00 22.75 919 SER A O 1
ATOM 6866 N N . THR A 1 920 ? 7.711 -34.172 -4.729 1.00 31.00 920 THR A N 1
ATOM 6867 C CA . THR A 1 920 ? 8.758 -33.279 -5.211 1.00 31.00 920 THR A CA 1
ATOM 6868 C C . THR A 1 920 ? 8.606 -33.115 -6.723 1.00 31.00 920 THR A C 1
ATOM 6870 O O . THR A 1 920 ? 9.135 -33.894 -7.509 1.00 31.00 920 THR A O 1
ATOM 6873 N N . THR A 1 921 ? 7.874 -32.086 -7.134 1.00 23.27 921 THR A N 1
ATOM 6874 C CA . THR A 1 921 ? 7.960 -31.500 -8.473 1.00 23.27 921 THR A CA 1
ATOM 6875 C C . THR A 1 921 ? 8.236 -30.019 -8.297 1.00 23.27 921 THR A C 1
ATOM 6877 O O . THR A 1 921 ? 7.361 -29.248 -7.912 1.00 23.27 921 THR A O 1
ATOM 6880 N N . THR A 1 922 ? 9.488 -29.643 -8.534 1.00 28.25 922 THR A N 1
ATOM 6881 C CA . THR A 1 922 ? 9.988 -28.274 -8.631 1.00 28.25 922 THR A CA 1
ATOM 6882 C C . THR A 1 922 ? 9.240 -27.512 -9.727 1.00 28.25 922 THR A C 1
ATOM 6884 O O . THR A 1 922 ? 9.648 -27.493 -10.884 1.00 28.25 922 THR A O 1
ATOM 6887 N N . GLY A 1 923 ? 8.135 -26.867 -9.362 1.00 29.14 923 GLY A N 1
ATOM 6888 C CA . GLY A 1 923 ? 7.491 -25.820 -10.153 1.00 29.14 923 GLY A CA 1
ATOM 6889 C C . GLY A 1 923 ? 8.047 -24.451 -9.770 1.00 29.14 923 GLY A C 1
ATOM 6890 O O . GLY A 1 923 ? 7.313 -23.613 -9.265 1.00 29.14 923 GLY A O 1
ATOM 6891 N N . GLY A 1 924 ? 9.357 -24.249 -9.915 1.00 35.78 924 GLY A N 1
ATOM 6892 C CA . GLY A 1 924 ? 9.966 -22.940 -9.687 1.00 35.78 924 GLY A CA 1
ATOM 6893 C C . GLY A 1 924 ? 9.666 -22.011 -10.861 1.00 35.78 924 GLY A C 1
ATOM 6894 O O . GLY A 1 924 ? 9.989 -22.342 -11.998 1.00 35.78 924 GLY A O 1
ATOM 6895 N N . ILE A 1 925 ? 9.089 -20.840 -10.581 1.00 52.12 925 ILE A N 1
ATOM 6896 C CA . ILE A 1 925 ? 8.857 -19.742 -11.541 1.00 52.12 925 ILE A CA 1
ATOM 6897 C C . ILE A 1 925 ? 10.185 -19.245 -12.169 1.00 52.12 925 ILE A C 1
ATOM 6899 O O . ILE A 1 925 ? 10.185 -18.625 -13.230 1.00 52.12 925 ILE A O 1
ATOM 6903 N N . ILE A 1 926 ? 11.334 -19.582 -11.569 1.00 53.66 926 ILE A N 1
ATOM 6904 C CA . ILE A 1 926 ? 12.679 -19.268 -12.064 1.00 53.66 926 ILE A CA 1
ATOM 6905 C C . ILE A 1 926 ? 13.320 -20.539 -12.664 1.00 53.66 926 ILE A C 1
ATOM 6907 O O . ILE A 1 926 ? 13.518 -21.522 -11.941 1.00 53.66 926 ILE A O 1
ATOM 6911 N N . PRO A 1 927 ? 13.671 -20.554 -13.966 1.00 58.50 927 PRO A N 1
ATOM 6912 C CA . PRO A 1 927 ? 14.282 -21.712 -14.610 1.00 58.50 927 PRO A CA 1
ATOM 6913 C C . PRO A 1 927 ? 15.710 -21.933 -14.099 1.00 58.50 927 PRO A C 1
ATOM 6915 O O . PRO A 1 927 ? 16.560 -21.063 -14.240 1.00 58.50 927 PRO A O 1
ATOM 6918 N N . GLN A 1 928 ? 15.999 -23.116 -13.554 1.00 63.78 928 GLN A N 1
ATOM 6919 C CA . GLN A 1 928 ? 17.362 -23.505 -13.175 1.00 63.78 928 GLN A CA 1
ATOM 6920 C C . GLN A 1 928 ? 18.170 -23.834 -14.435 1.00 63.78 928 GLN A C 1
ATOM 6922 O O . GLN A 1 928 ? 17.941 -24.859 -15.084 1.00 63.78 928 GLN A O 1
ATOM 6927 N N . LEU A 1 929 ? 19.094 -22.950 -14.813 1.00 73.56 929 LEU A N 1
ATOM 6928 C CA . LEU A 1 929 ? 19.912 -23.132 -16.009 1.00 73.56 929 LEU A CA 1
ATOM 6929 C C . LEU A 1 929 ? 21.155 -23.982 -15.705 1.00 73.56 929 LEU A C 1
ATOM 6931 O O . LEU A 1 929 ? 21.856 -23.720 -14.732 1.00 73.56 929 LEU A O 1
ATOM 6935 N N . PRO A 1 930 ? 21.494 -24.967 -16.557 1.00 70.06 930 PRO A N 1
ATOM 6936 C CA . PRO A 1 930 ? 22.652 -25.839 -16.347 1.00 70.06 930 PRO A CA 1
ATOM 6937 C C . PRO A 1 930 ? 23.994 -25.178 -16.716 1.00 70.06 930 PRO A C 1
ATOM 6939 O O . PRO A 1 930 ? 25.009 -25.863 -16.813 1.00 70.06 930 PRO A O 1
ATOM 6942 N N . PHE A 1 931 ? 24.007 -23.871 -16.981 1.00 75.00 931 PHE A N 1
ATOM 6943 C CA . PHE A 1 931 ? 25.176 -23.108 -17.410 1.00 75.00 931 PHE A CA 1
ATOM 6944 C C . PHE A 1 931 ? 25.225 -21.757 -16.697 1.00 75.00 931 PHE A C 1
ATOM 6946 O O . PHE A 1 931 ? 24.195 -21.128 -16.455 1.00 75.00 931 PHE A O 1
ATOM 6953 N N . SER A 1 932 ? 26.435 -21.296 -16.389 1.00 71.94 932 SER A N 1
ATOM 6954 C CA . SER A 1 932 ? 26.672 -19.994 -15.765 1.00 71.94 932 SER A CA 1
ATOM 6955 C C . SER A 1 932 ? 26.656 -18.858 -16.795 1.00 71.94 932 SER A C 1
ATOM 6957 O O . SER A 1 932 ? 26.830 -19.072 -17.999 1.00 71.94 932 SER A O 1
ATOM 6959 N N . PHE A 1 933 ? 26.520 -17.613 -16.328 1.00 76.69 933 PHE A N 1
ATOM 6960 C CA . PHE A 1 933 ? 26.644 -16.421 -17.176 1.00 76.69 933 PHE A CA 1
ATOM 6961 C C . PHE A 1 933 ? 27.940 -16.429 -18.003 1.00 76.69 933 PHE A C 1
ATOM 6963 O O . PHE A 1 933 ? 27.938 -16.115 -19.197 1.00 76.69 933 PHE A O 1
ATOM 6970 N N . THR A 1 934 ? 29.054 -16.841 -17.391 1.00 76.12 934 THR A N 1
ATOM 6971 C CA . THR A 1 934 ? 30.366 -16.889 -18.044 1.00 76.12 934 THR A CA 1
ATOM 6972 C C . THR A 1 934 ? 30.450 -17.936 -19.153 1.00 76.12 934 THR A C 1
ATOM 6974 O O . THR A 1 934 ? 31.130 -17.682 -20.152 1.00 76.12 934 THR A O 1
ATOM 6977 N N . ASP A 1 935 ? 29.720 -19.049 -19.031 1.00 78.62 935 ASP A N 1
ATOM 6978 C CA . ASP A 1 935 ? 29.720 -20.135 -20.023 1.00 78.62 935 ASP A CA 1
ATOM 6979 C C . ASP A 1 935 ? 29.059 -19.716 -21.343 1.00 78.62 935 ASP A C 1
ATOM 6981 O O . ASP A 1 935 ? 29.439 -20.192 -22.412 1.00 78.62 935 ASP A O 1
ATOM 6985 N N . VAL A 1 936 ? 28.101 -18.785 -21.290 1.00 80.00 936 VAL A N 1
ATOM 6986 C CA . VAL A 1 936 ? 27.367 -18.302 -22.471 1.00 80.00 936 VAL A CA 1
ATOM 6987 C C . VAL A 1 936 ? 27.982 -17.023 -23.030 1.00 80.00 936 VAL A C 1
ATOM 6989 O O . VAL A 1 936 ? 28.204 -16.890 -24.238 1.00 80.00 936 VAL A O 1
ATOM 6992 N N . VAL A 1 937 ? 28.275 -16.059 -22.157 1.00 79.69 937 VAL A N 1
ATOM 6993 C CA . VAL A 1 937 ? 28.640 -14.703 -22.576 1.00 79.69 937 VAL A CA 1
ATOM 6994 C C . VAL A 1 937 ? 30.066 -14.633 -23.111 1.00 79.69 937 VAL A C 1
ATOM 6996 O O . VAL A 1 937 ? 30.305 -13.951 -24.108 1.00 79.69 937 VAL A O 1
ATOM 6999 N N . GLY A 1 938 ? 31.013 -15.371 -22.524 1.00 79.19 938 GLY A N 1
ATOM 7000 C CA . GLY A 1 938 ? 32.403 -15.397 -22.991 1.00 79.19 938 GLY A CA 1
ATOM 7001 C C . GLY A 1 938 ? 32.528 -15.797 -24.472 1.00 79.19 938 GLY A C 1
ATOM 7002 O O . GLY A 1 938 ? 33.073 -15.019 -25.268 1.00 79.19 938 GLY A O 1
ATOM 7003 N N . PRO A 1 939 ? 31.984 -16.961 -24.880 1.00 86.50 939 PRO A N 1
ATOM 7004 C CA . PRO A 1 939 ? 31.949 -17.376 -26.282 1.00 86.50 939 PRO A CA 1
ATOM 7005 C C . PRO A 1 939 ? 31.183 -16.406 -27.194 1.00 86.50 939 PRO A C 1
ATOM 7007 O O . PRO A 1 939 ? 31.636 -16.131 -28.308 1.00 86.50 939 PRO A O 1
ATOM 7010 N N . ALA A 1 940 ? 30.061 -15.842 -26.729 1.00 83.94 940 ALA A N 1
ATOM 7011 C CA . ALA A 1 940 ? 29.264 -14.889 -27.505 1.00 83.94 940 ALA A CA 1
ATOM 7012 C C . ALA A 1 940 ? 30.027 -13.586 -27.805 1.00 83.94 940 ALA A C 1
ATOM 7014 O O . ALA A 1 940 ? 30.012 -13.112 -28.946 1.00 83.94 940 ALA A O 1
ATOM 7015 N N . ILE A 1 941 ? 30.754 -13.041 -26.820 1.00 88.00 941 ILE A N 1
ATOM 7016 C CA . ILE A 1 941 ? 31.618 -11.865 -27.006 1.00 88.00 941 ILE A CA 1
ATOM 7017 C C . ILE A 1 941 ? 32.697 -12.168 -28.048 1.00 88.00 941 ILE A C 1
ATOM 7019 O O . ILE A 1 941 ? 32.881 -11.397 -28.992 1.00 88.00 941 ILE A O 1
ATOM 7023 N N . ALA A 1 942 ? 33.391 -13.303 -27.913 1.00 86.19 942 ALA A N 1
ATOM 7024 C CA . ALA A 1 942 ? 34.449 -13.693 -28.843 1.00 86.19 942 ALA A CA 1
ATOM 7025 C C . ALA A 1 942 ? 33.922 -13.824 -30.283 1.00 86.19 942 ALA A C 1
ATOM 7027 O O . ALA A 1 942 ? 34.504 -13.257 -31.213 1.00 86.19 942 ALA A O 1
ATOM 7028 N N . ALA A 1 943 ? 32.784 -14.500 -30.466 1.00 88.31 943 ALA A N 1
ATOM 7029 C CA . ALA A 1 943 ? 32.137 -14.640 -31.767 1.00 88.31 943 ALA A CA 1
ATOM 7030 C C . ALA A 1 943 ? 31.736 -13.278 -32.358 1.00 88.31 943 ALA A C 1
ATOM 7032 O O . ALA A 1 943 ? 32.029 -12.995 -33.524 1.00 88.31 943 ALA A O 1
ATOM 7033 N N . GLY A 1 944 ? 31.120 -12.401 -31.562 1.00 88.38 944 GLY A N 1
ATOM 7034 C CA . GLY A 1 944 ? 30.693 -11.083 -32.028 1.00 88.38 944 GLY A CA 1
ATOM 7035 C C . GLY A 1 944 ? 31.856 -10.152 -32.388 1.00 88.38 944 GLY A C 1
ATOM 7036 O O . GLY A 1 944 ? 31.750 -9.410 -33.370 1.00 88.38 944 GLY A O 1
ATOM 7037 N N . ILE A 1 945 ? 32.998 -10.235 -31.691 1.00 90.38 945 ILE A N 1
ATOM 7038 C CA . ILE A 1 945 ? 34.233 -9.519 -32.067 1.00 90.38 945 ILE A CA 1
ATOM 7039 C C . ILE A 1 945 ? 34.733 -9.995 -33.435 1.00 90.38 945 ILE A C 1
ATOM 7041 O O . ILE A 1 945 ? 35.019 -9.167 -34.304 1.00 90.38 945 ILE A O 1
ATOM 7045 N N . VAL A 1 946 ? 34.802 -11.312 -33.659 1.00 91.75 946 VAL A N 1
ATOM 7046 C CA . VAL A 1 946 ? 35.256 -11.886 -34.939 1.00 91.75 946 VAL A CA 1
ATOM 7047 C C . VAL A 1 946 ? 34.333 -11.465 -36.083 1.00 91.75 946 VAL A C 1
ATOM 7049 O O . VAL A 1 946 ? 34.810 -10.975 -37.109 1.00 91.75 946 VAL A O 1
ATOM 7052 N N . ILE A 1 947 ? 33.014 -11.580 -35.903 1.00 90.56 947 ILE A N 1
ATOM 7053 C CA . ILE A 1 947 ? 32.018 -11.170 -36.907 1.00 90.56 947 ILE A CA 1
ATOM 7054 C C . ILE A 1 947 ? 32.157 -9.675 -37.226 1.00 90.56 947 ILE A C 1
ATOM 7056 O O . ILE A 1 947 ? 32.188 -9.289 -38.398 1.00 90.56 947 ILE A O 1
ATOM 7060 N N . SER A 1 948 ? 32.307 -8.835 -36.200 1.00 91.75 948 SER A N 1
ATOM 7061 C CA . SER A 1 948 ? 32.480 -7.387 -36.355 1.00 91.75 948 SER A CA 1
ATOM 7062 C C . SER A 1 948 ? 33.775 -7.040 -37.099 1.00 91.75 948 SER A C 1
ATOM 7064 O O . SER A 1 948 ? 33.765 -6.197 -38.000 1.00 91.75 948 SER A O 1
ATOM 7066 N N . ALA A 1 949 ? 34.880 -7.730 -36.804 1.00 92.56 949 ALA A N 1
ATOM 7067 C CA . ALA A 1 949 ? 36.161 -7.545 -37.488 1.00 92.56 949 ALA A CA 1
ATOM 7068 C C . ALA A 1 949 ? 36.100 -7.957 -38.971 1.00 92.56 949 ALA A C 1
ATOM 7070 O O . ALA A 1 949 ? 36.610 -7.244 -39.846 1.00 92.56 949 ALA A O 1
ATOM 7071 N N . LEU A 1 950 ? 35.433 -9.071 -39.286 1.00 92.94 950 LEU A N 1
ATOM 7072 C CA . LEU A 1 950 ? 35.204 -9.517 -40.664 1.00 92.94 950 LEU A CA 1
ATOM 7073 C C . LEU A 1 950 ? 34.327 -8.522 -41.442 1.00 92.94 950 LEU A C 1
ATOM 7075 O O . LEU A 1 950 ? 34.672 -8.130 -42.564 1.00 92.94 950 LEU A O 1
ATOM 7079 N N . ALA A 1 951 ? 33.229 -8.057 -40.839 1.00 91.56 951 ALA A N 1
ATOM 7080 C CA . ALA A 1 951 ? 32.332 -7.061 -41.428 1.00 91.56 951 ALA A CA 1
ATOM 7081 C C . ALA A 1 951 ? 33.039 -5.715 -41.671 1.00 91.56 951 ALA A C 1
ATOM 7083 O O . ALA A 1 951 ? 32.878 -5.108 -42.740 1.00 91.56 951 ALA A O 1
ATOM 7084 N N . TYR A 1 952 ? 33.874 -5.277 -40.723 1.00 94.75 952 TYR A N 1
ATOM 7085 C CA . TYR A 1 952 ? 34.725 -4.095 -40.864 1.00 94.75 952 TYR A CA 1
ATOM 7086 C C . TYR A 1 952 ? 35.682 -4.244 -42.050 1.00 94.75 952 TYR A C 1
ATOM 7088 O O . TYR A 1 952 ? 35.726 -3.377 -42.926 1.00 94.75 952 TYR A O 1
ATOM 7096 N N . THR A 1 953 ? 36.402 -5.368 -42.118 1.00 94.69 953 THR A N 1
ATOM 7097 C CA . THR A 1 953 ? 37.393 -5.650 -43.166 1.00 94.69 953 THR A CA 1
ATOM 7098 C C . THR A 1 953 ? 36.744 -5.620 -44.545 1.00 94.69 953 THR A C 1
ATOM 7100 O O . THR A 1 953 ? 37.227 -4.941 -45.455 1.00 94.69 953 THR A O 1
ATOM 7103 N N . LYS A 1 954 ? 35.588 -6.274 -44.694 1.00 93.00 954 LYS A N 1
ATOM 7104 C CA . LYS A 1 954 ? 34.827 -6.267 -45.945 1.00 93.00 954 LYS A CA 1
ATOM 7105 C C . LYS A 1 954 ? 34.411 -4.857 -46.361 1.00 93.00 954 LYS A C 1
ATOM 7107 O O . LYS A 1 954 ? 34.611 -4.480 -47.517 1.00 93.00 954 LYS A O 1
ATOM 7112 N N . SER A 1 955 ? 33.860 -4.083 -45.427 1.00 93.38 955 SER A N 1
ATOM 7113 C CA . SER A 1 955 ? 33.395 -2.715 -45.680 1.00 93.38 955 SER A CA 1
ATOM 7114 C C . SER A 1 955 ? 34.553 -1.781 -46.044 1.00 93.38 955 SER A C 1
ATOM 7116 O O . SER A 1 955 ? 34.434 -0.973 -46.966 1.00 93.38 955 SER A O 1
ATOM 7118 N N . ALA A 1 956 ? 35.709 -1.933 -45.394 1.00 94.38 956 ALA A N 1
ATOM 7119 C CA . ALA A 1 956 ? 36.917 -1.170 -45.697 1.00 94.38 956 ALA A CA 1
ATOM 7120 C C . ALA A 1 956 ? 37.479 -1.498 -47.092 1.00 94.38 956 ALA A C 1
ATOM 7122 O O . ALA A 1 956 ? 37.848 -0.585 -47.839 1.00 94.38 956 ALA A O 1
ATOM 7123 N N . ILE A 1 957 ? 37.497 -2.781 -47.475 1.00 94.25 957 ILE A N 1
ATOM 7124 C CA . ILE A 1 957 ? 37.905 -3.224 -48.817 1.00 94.25 957 ILE A CA 1
ATOM 7125 C C . ILE A 1 957 ? 36.960 -2.654 -49.880 1.00 94.25 957 ILE A C 1
ATOM 7127 O O . ILE A 1 957 ? 37.428 -2.105 -50.879 1.00 94.25 957 ILE A O 1
ATOM 7131 N N . ASP A 1 958 ? 35.644 -2.733 -49.660 1.00 93.50 958 ASP A N 1
ATOM 7132 C CA . ASP A 1 958 ? 34.653 -2.171 -50.584 1.00 93.50 958 ASP A CA 1
ATOM 7133 C C . ASP A 1 958 ? 34.817 -0.662 -50.741 1.00 93.50 958 ASP A C 1
ATOM 7135 O O . ASP A 1 958 ? 34.832 -0.168 -51.867 1.00 93.50 958 ASP A O 1
ATOM 7139 N N . LEU A 1 959 ? 35.009 0.069 -49.640 1.00 94.50 959 LEU A N 1
ATOM 7140 C CA . LEU A 1 959 ? 35.253 1.507 -49.681 1.00 94.50 959 LEU A CA 1
ATOM 7141 C C . LEU A 1 959 ? 36.503 1.840 -50.503 1.00 94.50 959 LEU A C 1
ATOM 7143 O O . LEU A 1 959 ? 36.458 2.731 -51.354 1.00 94.50 959 LEU A O 1
ATOM 7147 N N . LYS A 1 960 ? 37.614 1.124 -50.285 1.00 94.25 960 LYS A N 1
ATOM 7148 C CA . LYS A 1 960 ? 38.868 1.346 -51.021 1.00 94.25 960 LYS A CA 1
ATOM 7149 C C . LYS A 1 960 ? 38.687 1.075 -52.516 1.00 94.25 960 LYS A C 1
ATOM 7151 O O . LYS A 1 960 ? 39.033 1.928 -53.333 1.00 94.25 960 LYS A O 1
ATOM 7156 N N . ARG A 1 961 ? 38.099 -0.072 -52.868 1.00 93.75 961 ARG A N 1
ATOM 7157 C CA . ARG A 1 961 ? 37.841 -0.484 -54.257 1.00 93.75 961 ARG A CA 1
ATOM 7158 C C . ARG A 1 961 ? 36.914 0.490 -54.984 1.00 93.75 961 ARG A C 1
ATOM 7160 O O . ARG A 1 961 ? 37.189 0.871 -56.121 1.00 93.75 961 ARG A O 1
ATOM 7167 N N . ASN A 1 962 ? 35.837 0.915 -54.329 1.00 93.50 962 ASN A N 1
ATOM 7168 C CA . ASN A 1 962 ? 34.880 1.855 -54.905 1.00 93.50 962 ASN A CA 1
ATOM 7169 C C . ASN A 1 962 ? 35.506 3.239 -55.098 1.00 93.50 962 ASN A C 1
ATOM 7171 O O . ASN A 1 962 ? 35.295 3.850 -56.138 1.00 93.50 962 ASN A O 1
ATOM 7175 N N . THR A 1 963 ? 36.340 3.697 -54.155 1.00 92.19 963 THR A N 1
ATOM 7176 C CA . THR A 1 963 ? 37.086 4.963 -54.295 1.00 92.19 963 THR A CA 1
ATOM 7177 C C . THR A 1 963 ? 37.998 4.935 -55.524 1.00 92.19 963 THR A C 1
ATOM 7179 O O . THR A 1 963 ? 37.988 5.870 -56.315 1.00 92.19 963 THR A O 1
ATOM 7182 N N . GLN A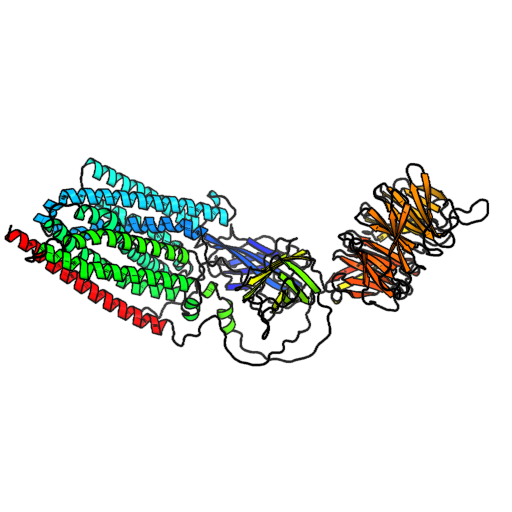 1 964 ? 38.748 3.846 -55.726 1.00 91.25 964 GLN A N 1
ATOM 7183 C CA . GLN A 1 964 ? 39.608 3.682 -56.906 1.00 91.25 964 GLN A CA 1
ATOM 7184 C C . GLN A 1 964 ? 38.805 3.632 -58.210 1.00 91.25 964 GLN A C 1
ATOM 7186 O O . GLN A 1 964 ? 39.207 4.226 -59.205 1.00 91.25 964 GLN A O 1
ATOM 7191 N N . SER A 1 965 ? 37.657 2.951 -58.202 1.00 89.19 965 SER A N 1
ATOM 7192 C CA . SER A 1 965 ? 36.770 2.880 -59.369 1.00 89.19 965 SER A CA 1
ATOM 7193 C C . SER A 1 965 ? 36.193 4.255 -59.720 1.00 89.19 965 SER A C 1
ATOM 7195 O O . SER A 1 965 ? 36.146 4.614 -60.890 1.00 89.19 965 SER A O 1
ATOM 7197 N N . ALA A 1 966 ? 35.816 5.049 -58.713 1.00 88.38 966 ALA A N 1
ATOM 7198 C CA . ALA A 1 966 ? 35.313 6.409 -58.895 1.00 88.38 966 ALA A CA 1
ATOM 7199 C C . ALA A 1 966 ? 36.376 7.386 -59.428 1.00 88.38 966 ALA A C 1
ATOM 7201 O O . ALA A 1 966 ? 36.032 8.288 -60.186 1.00 88.38 966 ALA A O 1
ATOM 7202 N N . LEU A 1 967 ? 37.651 7.203 -59.063 1.00 89.31 967 LEU A N 1
ATOM 7203 C CA . LEU A 1 967 ? 38.769 7.981 -59.615 1.00 89.31 967 LEU A CA 1
ATOM 7204 C C . LEU A 1 967 ? 39.024 7.646 -61.090 1.00 89.31 967 LEU A C 1
ATOM 7206 O O . LEU A 1 967 ? 39.189 8.547 -61.896 1.00 89.31 967 LEU A O 1
ATOM 7210 N N . ARG A 1 968 ? 38.967 6.367 -61.481 1.00 85.69 968 ARG A N 1
ATOM 7211 C CA . ARG A 1 968 ? 39.147 5.960 -62.891 1.00 85.69 968 ARG A CA 1
ATOM 7212 C C . ARG A 1 968 ? 38.052 6.471 -63.826 1.00 85.69 968 ARG A C 1
ATOM 7214 O O . ARG A 1 968 ? 38.295 6.632 -65.013 1.00 85.69 968 ARG A O 1
ATOM 7221 N N . LEU A 1 969 ? 36.851 6.735 -63.308 1.00 80.19 969 LEU A N 1
ATOM 7222 C CA . LEU A 1 969 ? 35.777 7.340 -64.102 1.00 80.19 969 LEU A CA 1
ATOM 7223 C C . LEU A 1 969 ? 36.118 8.769 -64.561 1.00 80.19 969 LEU A C 1
ATOM 7225 O O . LEU A 1 969 ? 35.563 9.208 -65.564 1.00 80.19 969 LEU A O 1
ATOM 7229 N N . GLU A 1 970 ? 37.032 9.457 -63.867 1.00 67.69 970 GLU A N 1
ATOM 7230 C CA . GLU A 1 970 ? 37.580 10.766 -64.253 1.00 67.69 970 GLU A CA 1
ATOM 7231 C C . GLU A 1 970 ? 38.492 10.667 -65.482 1.00 67.69 970 GLU A C 1
ATOM 7233 O O . GLU A 1 970 ? 38.482 11.563 -66.308 1.00 67.69 970 GLU A O 1
ATOM 7238 N N . GLU A 1 971 ? 39.217 9.556 -65.656 1.00 58.06 971 GLU A N 1
ATOM 7239 C CA . GLU A 1 971 ? 40.092 9.326 -66.821 1.00 58.06 971 GLU A CA 1
ATOM 7240 C C . GLU A 1 971 ? 39.301 9.000 -68.103 1.00 58.06 971 GLU A C 1
ATOM 7242 O O . GLU A 1 971 ? 39.826 9.102 -69.209 1.00 58.06 971 GLU A O 1
ATOM 7247 N N . THR A 1 972 ? 38.037 8.586 -67.963 1.00 55.91 972 THR A N 1
ATOM 7248 C CA . THR A 1 972 ? 37.135 8.234 -69.078 1.00 55.91 972 THR A CA 1
ATOM 7249 C C . THR A 1 972 ? 36.125 9.326 -69.441 1.00 55.91 972 THR A C 1
ATOM 7251 O O . THR A 1 972 ? 35.293 9.105 -70.326 1.00 55.91 972 THR A O 1
ATOM 7254 N N . ARG A 1 973 ? 36.138 10.455 -68.727 1.00 51.22 973 ARG A N 1
ATOM 7255 C CA . ARG A 1 973 ? 35.217 11.585 -68.889 1.00 51.22 973 ARG A CA 1
ATOM 7256 C C . ARG A 1 973 ? 35.990 12.798 -69.377 1.00 51.22 973 ARG A C 1
ATOM 7258 O O . ARG A 1 973 ? 35.396 13.548 -70.179 1.00 51.22 973 ARG A O 1
#

Sequence (973 aa):
MMLASGILQQQSFAHPVTTDSSPKAFEGVRSPPREVNVFFSEPIELSYSKISVIGPDGSRVDNNDPHHVDGDTASIGVTLKPDLPDGEYTVSTSVLSAIDGHVVPGTFVFGIGTMPQQGGGQVGEQQQDVLAPGYSASRFPGMVGQVMVVGAAFGALWLWKPLARVPWLSSTLSQTRVSIDRSMMRIMIIGVALVLVSGAAMIVVQAISIGSGIPEAILTKFGNVWVARMLQSSILMGIVFAVYRKAAKNSSSPSRAEMYAILILGLAVMATSSLIAHAAATNQIHSIILDFFHNAAASIWIGGLILLGFAAVPKILAIADERVKATALSLLIPRFSTVVATLLGIAVITGPVLLFTLESDLSLTIASVYGQILAVKLGLAGVMVGMGAYSQFVIQKRAVAVMVGGRGRSSVQDTGLRRYGRTLKAEAAVGIALLLAVSFMANGSLPAGQFPAYARQQQAADGSQAAFAKESKVDFVRTLYTDNGKIQLAITPFAVGQNSFKISFLNQDGSSATGIESATIKLTQVDRGIGPIPIETRKQAGSNNVFLADAAFSLPGNWQIEIEGVNTQGGNMLASLDANVKPQVSNLQFKVDQYKTPENSLPLYPVFDAARQSIWVGDSIPGSGRIWQMDITTGNYTVHNIDGAVLVTNVLLAPDGRIWYIDPLGGGSSDGSNRGALGVYNPEDNSNRRFIMPEAGTPSGIAIDGSGNLWITVGGLANKIAKFDPVNEEFSLYDVPTQEADPRGIVVDNSGNIWFAEATAGRIAKVDHATGNITEYAPNSKLQTLDEPTALFPDPEGFDIYIAEHGGHTITVFNSLLGTFREYPSVNEEGLPFGMAMDSYGNLWFAEHTIDRVGVIDPRTGEGTEARIPITGSQIQWITADNDGRIWFAAQRGSALGSITITARPSTAPPGSGEQNGSTTTGGIIPQLPFSFTDVVGPAIAAGIVISALAYTKSAIDLKRNTQSALRLEETR

Radius of gyration: 41.99 Å; chains: 1; bounding box: 100×69×124 Å

InterPro domains:
  IPR007348 CopC domain [PF04234] (15-111)
  IPR008457 Copper resistance protein D domain [PF05425] (333-440)
  IPR013658 SMP-30/Gluconolactonase/LRE-like region [PF08450] (653-776)
  IPR014755 Copper resistance protein CopC/internalin, immunoglobulin-like [G3DSA:2.60.40.1220] (15-115)
  IPR014756 Immunoglobulin E-set [SSF81296] (14-112)
  IPR015943 WD40/YVTN repeat-like-containing domain superfamily [G3DSA:2.130.10.10] (566-784)
  IPR015943 WD40/YVTN repeat-like-containing domain superfamily [G3DSA:2.130.10.10] (785-924)
  IPR032694 Copper transport protein C/D [PTHR34820] (2-579)